Protein 7X36 (pdb70)

Nearest PDB structures (foldseek):
  7x36-assembly1_B  TM=1.003E+00  e=1.503E-65  Penicillium janthinellum
  7x2x-assembly1_A  TM=9.854E-01  e=1.103E-49  Leptobacillium sp.
  2p4o-assembly1_A  TM=8.512E-01  e=5.117E-15  Nostoc punctiforme PCC 73102
  7plb-assembly1_A  TM=7.075E-01  e=2.689E-06  Caulobacter vibrioides CB15
  8f5o-assembly1_B  TM=5.664E-01  e=2.317E-06  Leishmania tarentolae

Radius of gyration: 43.37 Å; Cα contacts (8 Å, |Δi|>4): 4128; chains: 4; bounding box: 113×107×90 Å

Foldseek 3Di:
DDADFQFDKDFQDWFFWLWFWFEWDAALVFWIWTFTFPPFTFIKIFPPSLDRHTDIDTLDTPVVQERGWAEWEDFPHQKIKIKHFYWLHSDPPTAGDQQRMFIKMWHPVDVSTDIDTQARDNPAGGWAYWEADPVHRLKIKTKGKAAPDGDNDDDRRHIDWIFIKIARSVHRDIDTQDTDAPQQAAPCCVHHDGAWHYWYDDHQKIWTATQHQQWIWIFGADPSGHGDPPGHIDTQAHDRVWRWHEWEDDLVHDQWIWTHTAQFIWIAGSVHGQIDTNAAPPGPNHWPRAAWNYWYWTNDPSTSQKIKIKGFFDTHDPDPVDTIGMITIMIGRSPPHDSD/DADFLFDKDFADWFAWLWFWFEWDAALVFWIWIFTFPPFGFIKIFPPSLDDHTDIDTLDTPVVQARGWHEKDDFPHQKIKIKHFYWLHSDPPTGGDAQRIFIKMFHVVDVSTDIDTQARDRVAAGWAYWEADPVHRQKIKTKGKAAPDGDNDDDRRHIDWIFIKIARSVHRDIDTQDTDDPQQAAPCCVHHDGAWHYWYDDHQKIWTATQHQQWIWIFGADPSGHGDPPGDIDTQAGDRVWRWHEWEDDLPPDQWIWTDTQQWIWTAGRVHGDIDTRAACPGPNNKPRHAWNYWYWTNDPSTSQKIKIKGFFPTHDPDPPPTIGMITIMIGRSPPHDD/DQDFLFDKDFQDWFFFLWFWFEWDAALVFWIWIFTFPPATFTKIFPPSLDHHTDIDTLDTPVVQARGWAEWEAFPHQKIKIKHFYWLHSPPPTAGDAQRIFIKMWHVVDVSIDIDTQARDRVAGAWAYWEADPVHRQKIKTWGKAAPDGDNDDDPRHIDWIFIKIARSVRRDIDTQDTDDPQQAAPCCVHHDGAWHYWYDDHQKIWTATQHQQWIWIFGADPVGHGDPPGDIDTQAGDRNWRWHEWEDDLPPDQWIWTDTQQFIWIAGRVHGDIDTNAAPPGPNHWPRAAWNYWYWGNDPSTSQKIKIKGFFPTNAPDPVRTIGIIGIMIGRSPPHDPD/DADFQFDKDFADWFAWLWFWFEWDAALVFWIWIFTFPPATFIKIFPPSLDPHTDIDTQDTDRVQARGWHEWEAFPHQKIKIKHFYWLHSDPPTGGDQQRIFIKMWHVVDVSIDIDTQARDNPAGAWAYWEADPVHRLKIKTKGKAAPDGDNDDDPRHIDWIFIKIARSVRRDIDTQGTDDPQQAAPCCVHHDGAWHYWYDDNQKIWTATQHQQWIWIFGADPVGHTDPPGDIDTQAGDRVWRWHEWEDDLPPDQWIWTDTQQWIWIAGRVHGQIDTRAACPGPNHWPRAAWNYWYWGNDPSTSQKIKIKGFFPTNDPDPVDTIGMITIMIGRSPPHDSD

Solvent-accessible surface area: 52685 Å² total; per-residue (Å²): 107,119,12,59,66,43,1,83,50,77,70,8,57,68,11,98,115,32,10,48,0,11,5,0,8,9,20,55,77,0,16,0,0,1,0,3,4,2,85,63,1,8,0,62,11,0,70,117,0,65,53,120,116,9,128,32,72,90,21,70,54,0,58,112,31,0,28,6,0,12,0,1,5,27,5,53,96,21,65,0,0,0,0,0,0,6,13,4,22,59,84,26,107,18,4,0,0,30,58,3,0,0,0,0,15,0,14,13,82,122,133,116,28,42,31,96,44,14,8,71,0,40,99,1,14,10,0,13,2,3,8,9,0,55,81,56,90,17,3,0,0,0,0,0,0,32,0,66,94,0,36,106,140,31,120,58,87,59,48,6,59,0,16,0,16,45,0,22,8,137,87,18,99,59,80,67,16,6,56,121,38,81,42,0,54,6,112,53,78,37,25,86,11,12,0,0,5,0,1,26,22,79,42,73,46,0,6,0,0,0,27,3,49,0,0,0,14,38,8,77,4,68,153,70,0,49,17,50,95,118,19,102,14,94,86,11,7,88,34,131,69,13,24,0,17,3,0,4,38,1,17,82,144,79,68,8,0,0,0,0,5,50,14,1,0,27,0,0,3,35,166,101,13,66,33,35,25,0,0,0,62,63,19,105,45,69,116,15,0,6,12,7,4,0,0,39,22,7,115,23,195,102,5,54,64,23,0,0,0,0,0,16,10,131,56,34,30,162,39,83,140,92,21,140,24,0,0,0,0,31,5,0,53,6,64,32,5,135,47,222,154,12,84,58,49,3,86,48,79,72,5,54,70,14,94,114,34,10,49,1,12,4,0,7,8,19,56,80,0,15,0,0,1,0,3,4,3,83,67,1,7,0,60,16,0,70,115,0,64,47,125,113,5,131,32,81,91,21,70,53,0,92,122,27,0,52,6,0,11,0,1,5,25,4,53,95,21,62,0,0,0,0,0,0,72,22,83,32,92,81,26,98,17,4,0,40,60,141,32,1,0,0,0,13,0,14,12,85,125,132,114,26,44,30,98,46,14,9,129,0,37,101,2,13,10,0,12,2,4,8,8,0,50,87,57,94,16,3,0,0,0,0,0,0,32,0,61,101,1,123,144,124,32,131,56,86,54,49,8,59,0,16,0,17,44,0,24,7,134,89,14,96,60,82,64,18,4,58,122,38,79,44,0,53,6,115,54,77,36,25,74,11,12,0,0,6,0,1,25,21,79,43,56,48,1,7,0,0,0,28,4,54,0,0,0,15,38,10,76,2,66,131,72,0,50,14,52,98,115,17,103,15,88,88,8,8,87,35,136,68,13,22,0,16,3,0,4,39,0,11,73,151,93,68,13,0,0,0,0,5,56,15,2,0,27,0,0,3,34,172,103,10,71,33,43,27,0,0,0,63,64,19,103,43,64,115,15,0,6,11,6,4,0,0,41,22,7,117,22,189,100,4,53,66,20,0,0,0,0,0,16,16,128,50,37,32,150,48,93,117,72,28,131,23,0,0,0,0,32,4,0,53,5,67,34,12,149,108,159,12,69,71,49,1,85,50,79,69,5,59,69,11,95,78,32,12,47,0,10,5,0,7,8,24,59,76,0,15,0,0,0,0,2,4,4,85,63,1,8,0,59,11,0,71,109,0,60,53,119,122,10,110,30,76,80,20,63,57,0,49,112,31,0,26,6,0,11,0,2,6,27,4,52,98,20,60,0,0,0,0,0,0,6,12,5,24,62,83,34,144,18,4,0,0,30,56,2,1,0,0,0,14,0,7,18,75,103,150,105,26,48,27,99,44,14,7,70,0,32,103,2,12,10,0,12,1,3,9,9,0,51,75,56,91,17,3,0,0,0,0,0,0,31,0,67,99,0,36,122,149,31,108,57,85,52,50,6,60,0,15,0,16,48,0,22,8,138,98,18,95,50,78,69,19,4,56,124,40,80,46,0,53,5,116,54,75,44,26,101,11,14,0,0,6,0,1,24,20,77,45,72,47,0,7,0,0,0,28,4,55,0,0,0,14,38,7,81,4,66,150,74,0,56,15,55,95,116,16,105,14,91,91,10,7,90,34,141,69,13,39,0,18,3,0,3,40,3,12,82,152,83,65,13,0,0,0,0,5,84,15,0,0,27,0,0,5,34,173,99,11,68,33,38,29,0,0,0,66,62,18,106,45,67,125,12,0,7,13,6,3,0,0,43,22,5,120,24,191,95,3,53,65,19,0,0,0,0,0,17,25,126,44,30,33,132,52,143,171,66,49,106,24,0,0,0,0,35,4,0,55,4,76,37,10,126,60,210,166,12,85,63,46,2,85,46,84,78,11,62,72,11,98,89,27,11,46,1,10,4,1,8,10,23,56,76,0,16,0,0,0,0,3,4,4,91,53,0,7,0,61,16,0,57,120,0,64,47,130,120,10,104,27,79,85,23,66,57,0,78,124,27,0,47,7,0,12,0,2,5,33,3,50,77,24,57,0,0,0,0,0,0,73,21,86,43,100,78,29,112,18,3,0,40,58,145,33,1,0,0,0,13,0,8,24,74,103,164,104,32,50,29,104,44,14,8,128,0,36,101,2,15,10,0,12,2,3,9,19,0,62,73,53,89,19,2,0,0,0,0,0,0,29,0,69,103,1,118,172,139,30,123,60,81,53,49,4,60,0,16,0,17,42,0,23,7,133,97,19,94,50,76,71,16,6,57,121,36,79,45,0,52,6,113,53,79,39,26,84,10,14,0,0,5,0,1,26,21,80,43,62,48,0,6,0,0,0,28,4,48,0,0,0,12,40,8,71,3,69,134,77,0,53,15,53,92,119,16,102,16,90,88,9,8,86,33,135,69,11,26,0,18,2,0,4,42,2,12,83,133,88,73,18,0,1,0,0,5,53,12,1,0,26,0,0,4,32,167,103,11,55,34,35,29,0,0,0,66,62,19,102,43,71,119,20,0,6,12,6,5,0,0,37,20,6,110,7,181,112,3,58,65,22,0,1,0,0,0,14,12,131,55,34,28,160,46,86,142,110,34,112,17,0,0,1,0,28,5,0,53,6,67,42,18,138,36,193

Sequence (1356 aa):
ATGSVPLPERLLHHWPNGTWVENIAVRPNGNLLLTTSTPNGTVWHVKKPWTDTPEVELAYNFDEWVDRLIGIGETTPDKYIVVGSRFYSPDAYSSHVDRTFAAMELDFTKEPPSTRMVAWMPEAELLQGVAALPWDRSIVLISDQYVLRPRYKQVDWTPSPGQIWRLDTKTGDYELVMTDYAEMNTTYAHGPDVGINGIRILGNELYWVNQDNGGVYRVEIQKNGHPVPPAVPEVVSVVESQLWDDFAFGPGDEDLLWVTGLNAVYAVSKKNGTAVVVDGVGTSNNMSFPGPTSCQFGRTKHDSNVLYVTGNLYSVPDSLLDVKIGGWVRAIDTTGFHLHTGSVPLPERLLHHWPNGTWVENIAVRPNGNLLLTTSTPNGTVWHVKKPWTDTPEVELAYNFDEWVDRLIGIGETTPDKYIVVGSRFYSPDAYSSHVDRTFAAMELDFTKEPPSTRMVAWMPEAELLQGVAALPWDRSIVLISDQYVLRPRYKQVDWTPSSPGQIWRLDTKTGDYELVMTDYAEMNTTYAHGPDVGINGIRILGNELYWVNQDNGGVYRVEIQKNGHPVPPAVPEVVSVVESQLWDDFAFGPGDEDLLWVTGLNAVYAVSKKNGTAVVVDGVGTSNNMSFPGPTSCQFGRTKHDSNVLYVTGNLYSVPDSLLDVKIGGWVRAIDTTGFHLTGSVPLPERLLHHWPNGTWVENIAVRPNGNLLLTTSTPNGTVWHVKKPWTDTPEVELAYNFDEWVDRLIGIGETTPDKYIVVGSRFYSPDAYSSHVDRTFAAMELDFTKEPPSTRMVAWMPEAELLQGVAALPWDRSIVLISDQYVLRPRYKQVDWTPSPGQIWRLDTKTGDYELVMTDYAEMNTTYAHGPDVGINGIRILGNELYWVNQDNGGVYRVEIQKNGHPVPPAVPEVVSVVESQLWDDFAFGPGDEDLLWVTGLNAVYAVSKKNGTAVVVDGVGTSNNMSFPGPTSCQFGRTKHDSNVLYVTGNLYSVPDSLLDVKIGGWVRAIDTTGFHLHTGSVPLPERLLHHWPNGTWVENIAVRPNGNLLLTTSTPNGTVWHVKKPWTDTPEVELAYNFDEWVDRLIGIGETTPDKYIVVGSRFYSPDAYSSHVDRTFAAMELDFTKEPPSTRMVAWMPEAELLQGVAALPWDRSIVLISDQYVLRPRYKQVDWTPSSPGQIWRLDTKTGDYELVMTDYAEMNTTYAHGPDVGINGIRILGNELYWVNQDNGGVYRVEIQKNGHPVPPAVPEVVSVVESQLWDDFAFGPGDEDLLWVTGLNAVYAVSKKNGTAVVVDGVGTSNNMSFPGPTSCQFGRTKHDSNVLYVTGNLYSVPDSLLDVKIGGWVRAIDTTGFHLH

InterPro domains:
  IPR011042 Six-bladed beta-propeller, TolB-like [G3DSA:2.120.10.30] (32-359)
  IPR052998 Hetero-Diels-Alderase-like [PTHR42060] (1-339)

Organism: Penicillium janthinellum (NCBI:txid5079)

CATH classification: 2.120.10.30

B-factor: mean 31.09, std 10.09, range [12.48, 92.01]

Structure (mmCIF, N/CA/C/O backbone):
data_7X36
#
_entry.id   7X36
#
_cell.length_a   88.944
_cell.length_b   76.526
_cell.length_c   147.781
_cell.angle_alpha   90.000
_cell.angle_beta   104.029
_cell.angle_gamma   90.000
#
_symmetry.space_group_name_H-M   'P 1 21 1'
#
loop_
_entity.id
_entity.type
_entity.pdbx_description
1 polymer EupfF
2 branched 2-acetamido-2-deoxy-beta-D-glucopyranose-(1-4)-2-acetamido-2-deoxy-beta-D-glucopyranose
3 branched beta-D-mannopyranose-(1-4)-2-acetamido-2-deoxy-beta-D-glucopyranose-(1-4)-2-acetamido-2-deoxy-beta-D-glucopyranose
4 branched alpha-D-mannopyranose-(1-6)-beta-D-mannopyranose-(1-4)-2-acetamido-2-deoxy-beta-D-glucopyranose-(1-4)-2-acetamido-2-deoxy-beta-D-glucopyranose
5 non-polymer 2-acetamido-2-deoxy-beta-D-glucopyranose
6 non-polymer 'CALCIUM ION'
7 non-polymer 'BENZOIC ACID'
8 non-polymer 1,2-ETHANEDIOL
9 non-polymer DI(HYDROXYETHYL)ETHER
10 non-polymer GLYCEROL
11 non-polymer alpha-D-mannopyranose
12 water water
#
loop_
_atom_site.group_PDB
_atom_site.id
_atom_site.type_symbol
_atom_site.label_atom_id
_atom_site.label_alt_id
_atom_site.label_comp_id
_atom_site.label_asym_id
_atom_site.label_entity_id
_atom_site.label_seq_id
_atom_site.pdbx_PDB_ins_code
_atom_site.Cartn_x
_atom_site.Cartn_y
_atom_site.Cartn_z
_atom_site.occupancy
_atom_site.B_iso_or_equiv
_atom_site.auth_seq_id
_atom_site.auth_comp_id
_atom_site.auth_asym_id
_atom_site.auth_atom_id
_atom_site.pdbx_PDB_model_num
ATOM 1 C CA . ALA A 1 29 ? -13.78797 -33.36101 -50.22110 1.000 46.32145 29 ALA A CA 1
ATOM 2 C C . ALA A 1 29 ? -12.63687 -33.04140 -51.17566 1.000 46.61339 29 ALA A C 1
ATOM 3 O O . ALA A 1 29 ? -11.64379 -32.43765 -50.77259 1.000 42.99789 29 ALA A O 1
ATOM 5 N N . THR A 1 30 ? -12.76746 -33.46743 -52.43262 1.000 46.63421 30 THR A N 1
ATOM 6 C CA . THR A 1 30 ? -11.73817 -33.19167 -53.42506 1.000 42.99709 30 THR A CA 1
ATOM 7 C C . THR A 1 30 ? -11.64929 -31.69058 -53.64618 1.000 45.22554 30 THR A C 1
ATOM 8 O O . THR A 1 30 ? -12.65777 -31.03564 -53.92095 1.000 43.76489 30 THR A O 1
ATOM 12 N N . GLY A 1 31 ? -10.44325 -31.13750 -53.50023 1.000 34.54292 31 GLY A N 1
ATOM 13 C CA . GLY A 1 31 ? -10.23425 -29.72071 -53.67380 1.000 28.29077 31 GLY A CA 1
ATOM 14 C C . GLY A 1 31 ? -10.24708 -28.92414 -52.39221 1.000 31.21158 31 GLY A C 1
ATOM 15 O O . GLY A 1 31 ? -9.99038 -27.71509 -52.43188 1.000 32.40474 31 GLY A O 1
ATOM 16 N N . SER A 1 32 ? -10.51267 -29.56230 -51.25739 1.000 35.59705 32 SER A N 1
ATOM 17 C CA . SER A 1 32 ? -10.57402 -28.82636 -50.00612 1.000 33.96806 32 SER A CA 1
ATOM 18 C C . SER A 1 32 ? -9.18534 -28.39356 -49.56481 1.000 34.78687 32 SER A C 1
ATOM 19 O O . SER A 1 32 ? -8.17096 -29.02695 -49.88345 1.000 35.22638 32 SER A O 1
ATOM 22 N N . VAL A 1 33 ? -9.15594 -27.30433 -48.80826 1.000 33.28040 33 VAL A N 1
ATOM 23 C CA . VAL A 1 33 ? -7.93193 -26.73557 -48.24475 1.000 31.63584 33 VAL A CA 1
ATOM 24 C C . VAL A 1 33 ? -7.73391 -27.36785 -46.87365 1.000 33.04373 33 VAL A C 1
ATOM 25 O O . VAL A 1 33 ? -8.70303 -27.47167 -46.10961 1.000 36.62618 33 VAL A O 1
ATOM 29 N N . PRO A 1 34 ? -6.52040 -27.80665 -46.50731 1.000 31.95819 34 PRO A N 1
ATOM 30 C CA . PRO A 1 34 ? -5.30373 -27.79457 -47.32918 1.000 28.71883 34 PRO A CA 1
ATOM 31 C C . PRO A 1 34 ? -5.28897 -28.89325 -48.37496 1.000 30.52347 34 PRO A C 1
ATOM 32 O O . PRO A 1 34 ? -5.61478 -30.05529 -48.08790 1.000 30.08219 34 PRO A O 1
ATOM 36 N N . LEU A 1 35 ? -4.92514 -28.50442 -49.59115 1.000 28.73975 35 LEU A N 1
ATOM 37 C CA . LEU A 1 35 ? -4.80857 -29.44328 -50.69099 1.000 28.59132 35 LEU A CA 1
ATOM 38 C C . LEU A 1 35 ? -3.83082 -30.57130 -50.34500 1.000 31.32409 35 LEU A C 1
ATOM 39 O O . LEU A 1 35 ? -2.93641 -30.40158 -49.50790 1.000 28.57495 35 LEU A O 1
ATOM 44 N N . PRO A 1 36 ? -4.00224 -31.74487 -50.95378 1.000 31.66897 36 PRO A N 1
ATOM 45 C CA . PRO A 1 36 ? -3.04164 -32.83719 -50.74696 1.000 28.45529 36 PRO A CA 1
ATOM 46 C C . PRO A 1 36 ? -1.62023 -32.42300 -51.12765 1.000 29.23095 36 PRO A C 1
ATOM 47 O O . PRO A 1 36 ? -1.39995 -31.77049 -52.15202 1.000 31.45192 36 PRO A O 1
ATOM 51 N N . GLU A 1 37 ? -0.65733 -32.83601 -50.30479 1.000 21.66125 37 GLU A N 1
ATOM 52 C CA . GLU A 1 37 ? 0.75116 -32.48238 -50.48498 1.000 28.24387 37 GLU A CA 1
ATOM 53 C C . GLU A 1 37 ? 1.61182 -33.68859 -50.13892 1.000 29.87265 37 GLU A C 1
ATOM 54 O O . GLU A 1 37 ? 1.28292 -34.43304 -49.21327 1.000 29.95718 37 GLU A O 1
ATOM 60 N N . ARG A 1 38 ? 2.70401 -33.89103 -50.88463 1.000 28.00703 38 ARG A N 1
ATOM 61 C CA . ARG A 1 38 ? 3.70367 -34.89427 -50.54148 1.000 29.72642 38 ARG A CA 1
ATOM 62 C C . ARG A 1 38 ? 5.09334 -34.33562 -50.81971 1.000 32.30408 38 ARG A C 1
ATOM 63 O O . ARG A 1 38 ? 5.25765 -33.39802 -51.60550 1.000 29.18258 38 ARG A O 1
ATOM 71 N N . LEU A 1 39 ? 6.09577 -34.95384 -50.18834 1.000 29.27755 39 LEU A N 1
ATOM 72 C CA . LEU A 1 39 ? 7.50375 -34.59151 -50.36105 1.000 28.81234 39 LEU A CA 1
ATOM 73 C C . LEU A 1 39 ? 8.14745 -35.48438 -51.41634 1.000 29.58751 39 LEU A C 1
ATOM 74 O O . LEU A 1 39 ? 8.12870 -36.71861 -51.29634 1.000 29.49068 39 LEU A O 1
ATOM 79 N N . LEU A 1 40 ? 8.72692 -34.85978 -52.44538 1.000 27.36791 40 LEU A N 1
ATOM 80 C CA . LEU A 1 40 ? 9.43061 -35.62430 -53.46650 1.000 27.79722 40 LEU A CA 1
ATOM 81 C C . LEU A 1 40 ? 10.84497 -35.95761 -53.01390 1.000 31.50041 40 LEU A C 1
ATOM 82 O O . LEU A 1 40 ? 11.29642 -37.09802 -53.14843 1.000 30.09309 40 LEU A O 1
ATOM 87 N N . HIS A 1 41 ? 11.55292 -34.97819 -52.47207 1.000 27.25332 41 HIS A N 1
ATOM 88 C CA . HIS A 1 41 ? 12.95086 -35.18876 -52.12121 1.000 31.46762 41 HIS A CA 1
ATOM 89 C C . HIS A 1 41 ? 13.42505 -34.03759 -51.25139 1.000 32.97803 41 HIS A C 1
ATOM 90 O O . HIS A 1 41 ? 12.94999 -32.89891 -51.37765 1.000 25.85170 41 HIS A O 1
ATOM 97 N N . HIS A 1 42 ? 14.37440 -34.34867 -50.37243 1.000 27.21860 42 HIS A N 1
ATOM 98 C CA . HIS A 1 42 ? 14.90632 -33.38230 -49.43136 1.000 27.79268 42 HIS A CA 1
ATOM 99 C C . HIS A 1 42 ? 16.41776 -33.43640 -49.51605 1.000 32.32244 42 HIS A C 1
ATOM 100 O O . HIS A 1 42 ? 16.99862 -34.52296 -49.52273 1.000 31.42184 42 HIS A O 1
ATOM 107 N N . TRP A 1 43 ? 17.04081 -32.27905 -49.60256 1.000 30.41873 43 TRP A N 1
ATOM 108 C CA . TRP A 1 43 ? 18.48370 -32.15016 -49.70375 1.000 25.90711 43 TRP A CA 1
ATOM 109 C C . TRP A 1 43 ? 19.09619 -31.90929 -48.33229 1.000 28.68835 43 TRP A C 1
ATOM 110 O O . TRP A 1 43 ? 18.39659 -31.58574 -47.36770 1.000 26.63469 43 TRP A O 1
ATOM 121 N N . PRO A 1 44 ? 20.41927 -32.04124 -48.20456 1.000 26.31409 44 PRO A N 1
ATOM 122 C CA . PRO A 1 44 ? 21.05500 -31.82068 -46.90119 1.000 30.19912 44 PRO A CA 1
ATOM 123 C C . PRO A 1 44 ? 20.96189 -30.37085 -46.44730 1.000 31.30380 44 PRO A C 1
ATOM 124 O O . PRO A 1 44 ? 20.69826 -29.45397 -47.22610 1.000 30.51645 44 PRO A O 1
ATOM 128 N N . ASN A 1 45 ? 21.15678 -30.18726 -45.14144 1.000 32.24025 45 ASN A N 1
ATOM 129 C CA . ASN A 1 45 ? 21.31081 -28.85760 -44.57268 1.000 32.90129 45 ASN A CA 1
ATOM 130 C C . ASN A 1 45 ? 22.33581 -28.06655 -45.37544 1.000 32.84451 45 ASN A C 1
ATOM 131 O O . ASN A 1 45 ? 23.36552 -28.60567 -45.80161 1.000 27.61390 45 ASN A O 1
ATOM 136 N N . GLY A 1 46 ? 22.03916 -26.77779 -45.58281 1.000 28.51141 46 GLY A N 1
ATOM 137 C CA . GLY A 1 46 ? 22.87013 -25.90257 -46.36699 1.000 28.45957 46 GLY A CA 1
ATOM 138 C C . GLY A 1 46 ? 22.55369 -25.86201 -47.84592 1.000 30.15904 46 GLY A C 1
ATOM 139 O O . GLY A 1 46 ? 23.13002 -25.02436 -48.56652 1.000 25.89771 46 GLY A O 1
ATOM 140 N N . THR A 1 47 ? 21.65792 -26.72650 -48.32465 1.000 28.30380 47 THR A N 1
ATOM 141 C CA . THR A 1 47 ? 21.25512 -26.73699 -49.72528 1.000 26.12822 47 THR A CA 1
ATOM 142 C C . THR A 1 47 ? 20.01351 -25.86313 -49.90570 1.000 29.99600 47 THR A C 1
ATOM 143 O O . THR A 1 47 ? 18.94783 -26.15292 -49.34906 1.000 29.10408 47 THR A O 1
ATOM 147 N N . TRP A 1 48 ? 20.15247 -24.80869 -50.69994 1.000 26.84685 48 TRP A N 1
ATOM 148 C CA . TRP A 1 48 ? 19.10319 -23.82156 -50.93216 1.000 25.47937 48 TRP A CA 1
ATOM 149 C C . TRP A 1 48 ? 18.54975 -24.05971 -52.33192 1.000 24.32725 48 TRP A C 1
ATOM 150 O O . TRP A 1 48 ? 19.23257 -23.78896 -53.32010 1.000 22.28438 48 TRP A O 1
ATOM 161 N N . VAL A 1 49 ? 17.32837 -24.59575 -52.42241 1.000 18.32359 49 VAL A N 1
ATOM 162 C CA . VAL A 1 49 ? 16.68925 -24.82230 -53.71499 1.000 23.77065 49 VAL A CA 1
ATOM 163 C C . VAL A 1 49 ? 15.85726 -23.59200 -54.04344 1.000 26.38664 49 VAL A C 1
ATOM 164 O O . VAL A 1 49 ? 14.92554 -23.25400 -53.31034 1.000 22.34509 49 VAL A O 1
ATOM 168 N N . GLU A 1 50 ? 16.19387 -22.92886 -55.14833 1.000 25.29912 50 GLU A N 1
ATOM 169 C CA . GLU A 1 50 ? 15.70849 -21.57714 -55.41728 1.000 27.39952 50 GLU A CA 1
ATOM 170 C C . GLU A 1 50 ? 14.65955 -21.47625 -56.52372 1.000 21.91029 50 GLU A C 1
ATOM 171 O O . GLU A 1 50 ? 13.77821 -20.62226 -56.43806 1.000 24.30202 50 GLU A O 1
ATOM 177 N N . ASN A 1 51 ? 14.72609 -22.30327 -57.56556 1.000 20.20952 51 ASN A N 1
ATOM 178 C CA . ASN A 1 51 ? 13.73400 -22.22567 -58.62300 1.000 23.76100 51 ASN A CA 1
ATOM 179 C C . ASN A 1 51 ? 13.62489 -23.56898 -59.33108 1.000 24.81352 51 ASN A C 1
ATOM 180 O O . ASN A 1 51 ? 14.35582 -24.51857 -59.02634 1.000 19.57296 51 ASN A O 1
ATOM 185 N N . ILE A 1 52 ? 12.71167 -23.61979 -60.30057 1.000 19.66235 52 ILE A N 1
ATOM 186 C CA . ILE A 1 52 ? 12.29490 -24.86791 -60.94422 1.000 21.59775 52 ILE A CA 1
ATOM 187 C C . ILE A 1 52 ? 11.85308 -24.57988 -62.38052 1.000 19.36886 52 ILE A C 1
ATOM 188 O O . ILE A 1 52 ? 11.15005 -23.60086 -62.64815 1.000 20.43349 52 ILE A O 1
ATOM 193 N N . ALA A 1 53 ? 12.26993 -25.44561 -63.30545 1.000 17.65122 53 ALA A N 1
ATOM 194 C CA . ALA A 1 53 ? 11.65631 -25.56311 -64.61332 1.000 23.29375 53 ALA A CA 1
ATOM 195 C C . ALA A 1 53 ? 11.26497 -27.02536 -64.81461 1.000 23.34222 53 ALA A C 1
ATOM 196 O O . ALA A 1 53 ? 11.92141 -27.92507 -64.28572 1.000 23.75954 53 ALA A O 1
ATOM 198 N N . VAL A 1 54 ? 10.17216 -27.25543 -65.53347 1.000 20.75257 54 VAL A N 1
ATOM 199 C CA . VAL A 1 54 ? 9.71233 -28.60223 -65.87967 1.000 15.66200 54 VAL A CA 1
ATOM 200 C C . VAL A 1 54 ? 10.05256 -28.83597 -67.33895 1.000 20.49617 54 VAL A C 1
ATOM 201 O O . VAL A 1 54 ? 9.72071 -28.00743 -68.19647 1.000 21.56051 54 VAL A O 1
ATOM 205 N N . ARG A 1 55 ? 10.72926 -29.96094 -67.61957 1.000 17.73240 55 ARG A N 1
ATOM 206 C CA . ARG A 1 55 ? 11.12345 -30.31600 -68.97489 1.000 17.76220 55 ARG A CA 1
ATOM 207 C C . ARG A 1 55 ? 9.90855 -30.72138 -69.79621 1.000 19.81752 55 ARG A C 1
ATOM 208 O O . ARG A 1 55 ? 8.87510 -31.08109 -69.23646 1.000 24.40398 55 ARG A O 1
ATOM 216 N N . PRO A 1 56 ? 10.00127 -30.66951 -71.13284 1.000 20.53448 56 PRO A N 1
ATOM 217 C CA . PRO A 1 56 ? 8.90633 -31.21469 -71.94731 1.000 24.55032 56 PRO A CA 1
ATOM 218 C C . PRO A 1 56 ? 8.59042 -32.67954 -71.63061 1.000 23.68425 56 PRO A C 1
ATOM 219 O O . PRO A 1 56 ? 7.42449 -33.08100 -71.70452 1.000 20.99917 56 PRO A O 1
ATOM 223 N N . ASN A 1 57 ? 9.57219 -33.47934 -71.24195 1.000 20.19584 57 ASN A N 1
ATOM 224 C CA . ASN A 1 57 ? 9.28729 -34.87634 -70.90011 1.000 22.99515 57 ASN A CA 1
ATOM 225 C C . ASN A 1 57 ? 8.72775 -35.02350 -69.48938 1.000 22.94862 57 ASN A C 1
ATOM 226 O O . ASN A 1 57 ? 8.47131 -36.14893 -69.05412 1.000 25.12993 57 ASN A O 1
ATOM 231 N N . GLY A 1 58 ? 8.59761 -33.92035 -68.74141 1.000 22.79528 58 GLY A N 1
ATOM 232 C CA . GLY A 1 58 ? 7.99982 -33.92883 -67.42449 1.000 20.25058 58 GLY A CA 1
ATOM 233 C C . GLY A 1 58 ? 8.94308 -33.94797 -66.24467 1.000 21.30693 58 GLY A C 1
ATOM 234 O O . GLY A 1 58 ? 8.48646 -33.70614 -65.11696 1.000 22.64515 58 GLY A O 1
ATOM 235 N N . ASN A 1 59 ? 10.23255 -34.23907 -66.44975 1.000 19.37338 59 ASN A N 1
ATOM 236 C CA . ASN A 1 59 ? 11.18180 -34.19941 -65.35426 1.000 22.78940 59 ASN A CA 1
ATOM 237 C C . ASN A 1 59 ? 11.42035 -32.75993 -64.89521 1.000 20.70488 59 ASN A C 1
ATOM 238 O O . ASN A 1 59 ? 11.23201 -31.80762 -65.64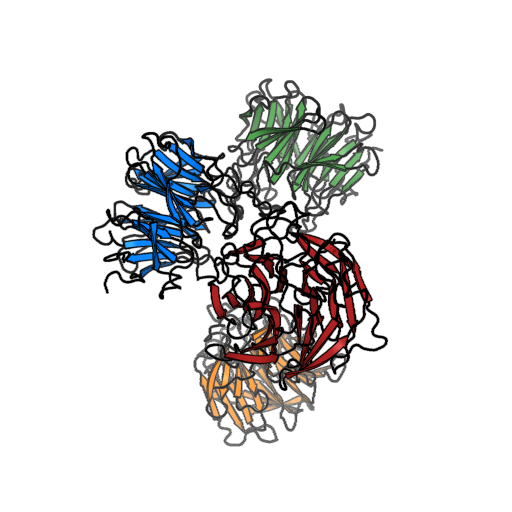761 1.000 22.98407 59 ASN A O 1
ATOM 243 N N . LEU A 1 60 ? 11.83767 -32.61684 -63.63954 1.000 18.88097 60 LEU A N 1
ATOM 244 C CA . LEU A 1 60 ? 12.11140 -31.30938 -63.06462 1.000 20.31281 60 LEU A CA 1
ATOM 245 C C . LEU A 1 60 ? 13.59522 -30.96248 -63.19443 1.000 22.33506 60 LEU A C 1
ATOM 246 O O . LEU A 1 60 ? 14.46787 -31.83886 -63.13635 1.000 19.93869 60 LEU A O 1
ATOM 251 N N . LEU A 1 61 ? 13.86836 -29.66713 -63.37086 1.000 20.08160 61 LEU A N 1
ATOM 252 C CA . LEU A 1 61 ? 15.21731 -29.10491 -63.26543 1.000 19.21973 61 LEU A CA 1
ATOM 253 C C . LEU A 1 61 ? 15.17651 -28.00813 -62.21202 1.000 21.44789 61 LEU A C 1
ATOM 254 O O . LEU A 1 61 ? 14.41232 -27.04653 -62.34694 1.000 23.42915 61 LEU A O 1
ATOM 259 N N . LEU A 1 62 ? 15.95684 -28.17339 -61.15351 1.000 19.13621 62 LEU A N 1
ATOM 260 C CA . LEU A 1 62 ? 15.95381 -27.27752 -60.00333 1.000 17.51854 62 LEU A CA 1
ATOM 261 C C . LEU A 1 62 ? 17.27505 -26.53126 -59.93073 1.000 20.97907 62 LEU A C 1
ATOM 262 O O . LEU A 1 62 ? 18.34056 -27.14882 -60.04235 1.000 20.25778 62 LEU A O 1
ATOM 267 N N . THR A 1 63 ? 17.22309 -25.21424 -59.70816 1.000 19.27116 63 THR A N 1
ATOM 268 C CA . THR A 1 63 ? 18.46694 -24.50747 -59.41850 1.000 20.76460 63 THR A CA 1
ATOM 269 C C . THR A 1 63 ? 18.73969 -24.50034 -57.91691 1.000 21.55852 63 THR A C 1
ATOM 270 O O . THR A 1 63 ? 17.82852 -24.47033 -57.09814 1.000 20.05406 63 THR A O 1
ATOM 274 N N . THR A 1 64 ? 20.01305 -24.53541 -57.55538 1.000 17.61403 64 THR A N 1
ATOM 275 C CA . THR A 1 64 ? 20.39704 -24.31870 -56.17185 1.000 26.89556 64 THR A CA 1
ATOM 276 C C . THR A 1 64 ? 21.27903 -23.08175 -56.07010 1.000 23.42630 64 THR A C 1
ATOM 277 O O . THR A 1 64 ? 22.04790 -22.76958 -56.98127 1.000 20.36026 64 THR A O 1
ATOM 281 N N . SER A 1 65 ? 21.14324 -22.37600 -54.95064 1.000 23.09074 65 SER A N 1
ATOM 282 C CA . SER A 1 65 ? 21.94474 -21.19472 -54.67931 1.000 25.64412 65 SER A CA 1
ATOM 283 C C . SER A 1 65 ? 23.13183 -21.51550 -53.79557 1.000 26.50263 65 SER A C 1
ATOM 284 O O . SER A 1 65 ? 24.21787 -20.95831 -53.98877 1.000 24.80453 65 SER A O 1
ATOM 287 N N . THR A 1 66 ? 22.94405 -22.40759 -52.83288 1.000 22.87309 66 THR A N 1
ATOM 288 C CA . THR A 1 66 ? 24.01412 -22.90732 -51.98905 1.000 28.21163 66 THR A CA 1
ATOM 289 C C . THR A 1 66 ? 23.83625 -24.41413 -51.85733 1.000 25.28241 66 THR A C 1
ATOM 290 O O . THR A 1 66 ? 22.72798 -24.93059 -52.04625 1.000 27.23233 66 THR A O 1
ATOM 294 N N . PRO A 1 67 ? 24.91787 -25.15633 -51.56169 1.000 25.85384 67 PRO A N 1
ATOM 295 C CA . PRO A 1 67 ? 26.31058 -24.72765 -51.32484 1.000 28.77090 67 PRO A CA 1
ATOM 296 C C . PRO A 1 67 ? 27.00796 -24.25684 -52.58846 1.000 24.44279 67 PRO A C 1
ATOM 297 O O . PRO A 1 67 ? 27.99372 -23.53346 -52.53127 1.000 29.61890 67 PRO A O 1
ATOM 301 N N . ASN A 1 68 ? 26.45017 -24.65974 -53.72154 1.000 28.07120 68 ASN A N 1
ATOM 302 C CA . ASN A 1 68 ? 27.00099 -24.42385 -55.04135 1.000 24.74279 68 ASN A CA 1
ATOM 303 C C . ASN A 1 68 ? 25.89585 -23.92829 -55.95979 1.000 23.58205 68 ASN A C 1
ATOM 304 O O . ASN A 1 68 ? 24.71173 -24.07622 -55.66253 1.000 24.67118 68 ASN A O 1
ATOM 309 N N . GLY A 1 69 ? 26.28937 -23.36585 -57.09990 1.000 24.32114 69 GLY A N 1
ATOM 310 C CA . GLY A 1 69 ? 25.31931 -23.01547 -58.12303 1.000 22.18068 69 GLY A CA 1
ATOM 311 C C . GLY A 1 69 ? 25.14038 -24.15180 -59.11003 1.000 25.62405 69 GLY A C 1
ATOM 312 O O . GLY A 1 69 ? 25.94144 -24.30274 -60.02955 1.000 25.80819 69 GLY A O 1
ATOM 313 N N . THR A 1 70 ? 24.09730 -24.96127 -58.93524 1.000 22.37919 70 THR A N 1
ATOM 314 C CA . THR A 1 70 ? 23.94967 -26.21048 -59.67613 1.000 27.07513 70 THR A CA 1
ATOM 315 C C . THR A 1 70 ? 22.53029 -26.31793 -60.21480 1.000 25.09118 70 THR A C 1
ATOM 316 O O . THR A 1 70 ? 21.64307 -25.59055 -59.78698 1.000 22.26757 70 THR A O 1
ATOM 320 N N . VAL A 1 71 ? 22.32768 -27.23772 -61.16059 1.000 24.66017 71 VAL A N 1
ATOM 321 C CA . VAL A 1 71 ? 20.99676 -27.68447 -61.56596 1.000 19.69613 71 VAL A CA 1
ATOM 322 C C . VAL A 1 71 ? 20.89469 -29.16874 -61.23061 1.000 23.37498 71 VAL A C 1
ATOM 323 O O . VAL A 1 71 ? 21.79250 -29.94427 -61.58113 1.000 22.56954 71 VAL A O 1
ATOM 327 N N . TRP A 1 72 ? 19.82348 -29.55416 -60.53727 1.000 21.74085 72 TRP A N 1
ATOM 328 C CA . TRP A 1 72 ? 19.51030 -30.94139 -60.21063 1.000 22.64649 72 TRP A CA 1
ATOM 329 C C . TRP A 1 72 ? 18.33442 -31.40928 -61.05817 1.000 29.42178 72 TRP A C 1
ATOM 330 O O . TRP A 1 72 ? 17.44391 -30.62873 -61.39054 1.000 18.84596 72 TRP A O 1
ATOM 341 N N . HIS A 1 73 ? 18.32256 -32.70377 -61.37181 1.000 21.63160 73 HIS A N 1
ATOM 342 C CA . HIS A 1 73 ? 17.40409 -33.28997 -62.33304 1.000 22.58510 73 HIS A CA 1
ATOM 343 C C . HIS A 1 73 ? 16.56086 -34.31563 -61.59049 1.000 25.00077 73 HIS A C 1
ATOM 344 O O . HIS A 1 73 ? 17.10677 -35.27868 -61.04570 1.000 28.97626 73 HIS A O 1
ATOM 351 N N . VAL A 1 74 ? 15.24399 -34.08640 -61.51962 1.000 20.99177 74 VAL A N 1
ATOM 352 C CA . VAL A 1 74 ? 14.32876 -34.98897 -60.82300 1.000 23.74546 74 VAL A CA 1
ATOM 353 C C . VAL A 1 74 ? 13.62145 -35.80271 -61.89185 1.000 25.84393 74 VAL A C 1
ATOM 354 O O . VAL A 1 74 ? 12.92841 -35.23260 -62.73757 1.000 22.67156 74 VAL A O 1
ATOM 358 N N . LYS A 1 75 ? 13.80356 -37.12745 -61.87373 1.000 21.38935 75 LYS A N 1
ATOM 359 C CA . LYS A 1 75 ? 13.27939 -37.99976 -62.92455 1.000 22.26043 75 LYS A CA 1
ATOM 360 C C . LYS A 1 75 ? 11.92080 -38.58206 -62.53588 1.000 21.18669 75 LYS A C 1
ATOM 361 O O . LYS A 1 75 ? 11.75234 -39.12559 -61.43562 1.000 25.96100 75 LYS A O 1
ATOM 367 N N . LYS A 1 76 ? 10.96572 -38.48995 -63.44579 1.000 21.17808 76 LYS A N 1
ATOM 368 C CA . LYS A 1 76 ? 9.62130 -39.01667 -63.21606 1.000 21.29478 76 LYS A CA 1
ATOM 369 C C . LYS A 1 76 ? 9.05695 -38.49469 -61.89206 1.000 22.26070 76 LYS A C 1
ATOM 370 O O . LYS A 1 76 ? 8.83233 -39.26869 -60.95351 1.000 20.34162 76 LYS A O 1
ATOM 376 N N . PRO A 1 77 ? 8.89418 -37.17544 -61.75064 1.000 20.40307 77 PRO A N 1
ATOM 377 C CA . PRO A 1 77 ? 8.50310 -36.61164 -60.44661 1.000 18.89323 77 PRO A CA 1
ATOM 378 C C . PRO A 1 77 ? 7.10561 -37.03042 -59.98095 1.000 22.93789 77 PRO A C 1
ATOM 379 O O . PRO A 1 77 ? 6.76713 -36.80713 -58.81027 1.000 22.95635 77 PRO A O 1
ATOM 383 N N . TRP A 1 78 ? 6.30543 -37.63091 -60.84859 1.000 22.07801 78 TRP A N 1
ATOM 384 C CA . TRP A 1 78 ? 4.99421 -38.14242 -60.46048 1.000 28.11459 78 TRP A CA 1
ATOM 385 C C . TRP A 1 78 ? 5.07084 -39.45636 -59.68140 1.000 27.35086 78 TRP A C 1
ATOM 386 O O . TRP A 1 78 ? 4.04514 -39.90393 -59.17783 1.000 23.95750 78 TRP A O 1
ATOM 397 N N . THR A 1 79 ? 6.25376 -40.07198 -59.55192 1.000 25.87545 79 THR A N 1
ATOM 398 C CA . THR A 1 79 ? 6.38313 -41.30275 -58.77695 1.000 25.15857 79 THR A CA 1
ATOM 399 C C . THR A 1 79 ? 6.58748 -40.98405 -57.29811 1.000 25.76460 79 THR A C 1
ATOM 400 O O . THR A 1 79 ? 6.84768 -39.84452 -56.90759 1.000 27.89085 79 THR A O 1
ATOM 404 N N . ASP A 1 80 ? 6.51818 -42.02493 -56.46940 1.000 27.16614 80 ASP A N 1
ATOM 405 C CA . ASP A 1 80 ? 6.53862 -41.80914 -55.02227 1.000 34.89897 80 ASP A CA 1
ATOM 406 C C . ASP A 1 80 ? 7.87826 -41.26563 -54.51351 1.000 33.22062 80 ASP A C 1
ATOM 407 O O . ASP A 1 80 ? 7.90626 -40.40637 -53.62173 1.000 38.81259 80 ASP A O 1
ATOM 412 N N . THR A 1 81 ? 8.99452 -41.76926 -55.01002 1.000 31.09723 81 THR A N 1
ATOM 413 C CA . THR A 1 81 ? 10.31199 -41.32110 -54.53955 1.000 37.05277 81 THR A CA 1
ATOM 414 C C . THR A 1 81 ? 11.23408 -41.16676 -55.73487 1.000 30.69267 81 THR A C 1
ATOM 415 O O . THR A 1 81 ? 12.08206 -42.02475 -56.00284 1.000 35.20443 81 THR A O 1
ATOM 419 N N . PRO A 1 82 ? 11.10198 -40.06737 -56.47738 1.000 29.78223 82 PRO A N 1
ATOM 420 C CA . PRO A 1 82 ? 11.79742 -39.96345 -57.76062 1.000 23.32794 82 PRO A CA 1
ATOM 421 C C . PRO A 1 82 ? 13.30391 -39.97191 -57.54365 1.000 23.12731 82 PRO A C 1
ATOM 422 O O . PRO A 1 82 ? 13.80138 -39.56006 -56.49157 1.000 21.48559 82 PRO A O 1
ATOM 426 N N . GLU A 1 83 ? 14.01886 -40.50925 -58.52769 1.000 21.42005 83 GLU A N 1
ATOM 427 C CA . GLU A 1 83 ? 15.47390 -40.42573 -58.51702 1.000 21.38741 83 GLU A CA 1
ATOM 428 C C . GLU A 1 83 ? 15.88731 -38.98415 -58.80568 1.000 24.69025 83 GLU A C 1
ATOM 429 O O . GLU A 1 83 ? 15.23110 -38.28643 -59.58468 1.000 25.11970 83 GLU A O 1
ATOM 435 N N . VAL A 1 84 ? 16.94946 -38.51560 -58.15990 1.000 26.27313 84 VAL A N 1
ATOM 436 C CA . VAL A 1 84 ? 17.46335 -37.17558 -58.43026 1.000 28.22525 84 VAL A CA 1
ATOM 437 C C . VAL A 1 84 ? 18.96634 -37.26323 -58.64689 1.000 32.76683 84 VAL A C 1
ATOM 438 O O . VAL A 1 84 ? 19.64628 -38.09556 -58.03728 1.000 32.97129 84 VAL A O 1
ATOM 442 N N . GLU A 1 85 ? 19.47376 -36.42647 -59.54497 1.000 24.50955 85 GLU A N 1
ATOM 443 C CA . GLU A 1 85 ? 20.90021 -36.42534 -59.84533 1.000 30.30226 85 GLU A CA 1
ATOM 444 C C . GLU A 1 85 ? 21.36003 -35.00779 -60.15177 1.000 29.02448 85 GLU A C 1
ATOM 445 O O . GLU A 1 85 ? 20.59235 -34.17331 -60.65263 1.000 22.21731 85 GLU A O 1
ATOM 451 N N . LEU A 1 86 ? 22.62437 -34.74892 -59.84855 1.000 25.82616 86 LEU A N 1
ATOM 452 C CA . LEU A 1 86 ? 23.21920 -33.47878 -60.20683 1.000 27.15899 86 LEU A CA 1
ATOM 453 C C . LEU A 1 86 ? 23.33865 -33.41276 -61.71580 1.000 24.50262 86 LEU A C 1
ATOM 454 O O . LEU A 1 86 ? 23.87010 -34.32766 -62.34557 1.000 32.94470 86 LEU A O 1
ATOM 459 N N . ALA A 1 87 ? 22.81913 -32.34872 -62.30504 1.000 22.80624 87 ALA A N 1
ATOM 460 C CA . ALA A 1 87 ? 22.94730 -32.20349 -63.74655 1.000 24.47941 87 ALA A CA 1
ATOM 461 C C . ALA A 1 87 ? 24.20114 -31.43520 -64.13230 1.000 26.06793 87 ALA A C 1
ATOM 462 O O . ALA A 1 87 ? 24.85828 -31.79423 -65.11058 1.000 25.20356 87 ALA A O 1
ATOM 464 N N . TYR A 1 88 ? 24.52745 -30.36959 -63.40212 1.000 26.50546 88 TYR A N 1
ATOM 465 C CA . TYR A 1 88 ? 25.67887 -29.55625 -63.75692 1.000 23.17158 88 TYR A CA 1
ATOM 466 C C . TYR A 1 88 ? 25.95940 -28.54872 -62.64947 1.000 25.90544 88 TYR A C 1
ATOM 467 O O . TYR A 1 88 ? 25.04316 -27.91016 -62.12915 1.000 20.05367 88 TYR A O 1
ATOM 476 N N . ASN A 1 89 ? 27.23871 -28.39508 -62.32984 1.000 19.47630 89 ASN A N 1
ATOM 477 C CA . ASN A 1 89 ? 27.74108 -27.41210 -61.38431 1.000 25.15174 89 ASN A CA 1
ATOM 478 C C . ASN A 1 89 ? 28.32804 -26.26447 -62.19594 1.000 27.72134 89 ASN A C 1
ATOM 479 O O . ASN A 1 89 ? 29.21848 -26.49389 -63.01867 1.000 21.79806 89 ASN A O 1
ATOM 484 N N . PHE A 1 90 ? 27.84088 -25.03966 -61.96488 1.000 24.14657 90 PHE A N 1
ATOM 485 C CA . PHE A 1 90 ? 28.23352 -23.88182 -62.76848 1.000 22.14729 90 PHE A CA 1
ATOM 486 C C . PHE A 1 90 ? 29.39643 -23.08949 -62.16687 1.000 22.57294 90 PHE A C 1
ATOM 487 O O . PHE A 1 90 ? 29.63810 -21.94536 -62.58675 1.000 21.57371 90 PHE A O 1
ATOM 495 N N . ASP A 1 91 ? 30.12579 -23.67834 -61.20839 1.000 26.47374 91 ASP A N 1
ATOM 496 C CA . ASP A 1 91 ? 31.29926 -23.06016 -60.57757 1.000 25.63258 91 ASP A CA 1
ATOM 497 C C . ASP A 1 91 ? 32.23328 -22.36252 -61.55118 1.000 21.26850 91 ASP A C 1
ATOM 498 O O . ASP A 1 91 ? 32.89067 -21.37991 -61.17601 1.000 23.27845 91 ASP A O 1
ATOM 503 N N . GLU A 1 92 ? 32.33446 -22.85545 -62.78731 1.000 22.65387 92 GLU A N 1
ATOM 504 C CA . GLU A 1 92 ? 33.22921 -22.20419 -63.74080 1.000 28.03242 92 GLU A CA 1
ATOM 505 C C . GLU A 1 92 ? 32.93954 -20.71681 -63.83027 1.000 26.29701 92 GLU A C 1
ATOM 506 O O . GLU A 1 92 ? 33.85562 -19.90551 -64.01763 1.000 20.65789 92 GLU A O 1
ATOM 512 N N . TRP A 1 93 ? 31.67381 -20.34604 -63.69363 1.000 23.95477 93 TRP A N 1
ATOM 513 C CA . TRP A 1 93 ? 31.23249 -18.98196 -63.91663 1.000 21.20678 93 TRP A CA 1
ATOM 514 C C . TRP A 1 93 ? 30.63932 -18.30018 -62.69351 1.000 20.21871 93 TRP A C 1
ATOM 515 O O . TRP A 1 93 ? 30.72686 -17.06587 -62.59757 1.000 21.34986 93 TRP A O 1
ATOM 526 N N . VAL A 1 94 ? 30.03646 -19.04167 -61.76252 1.000 18.66464 94 VAL A N 1
ATOM 527 C CA . VAL A 1 94 ? 29.29214 -18.43989 -60.66281 1.000 17.51034 94 VAL A CA 1
ATOM 528 C C . VAL A 1 94 ? 29.44214 -19.28180 -59.40465 1.000 16.04563 94 VAL A C 1
ATOM 529 O O . VAL A 1 94 ? 29.74135 -20.47682 -59.45939 1.000 20.47017 94 VAL A O 1
ATOM 533 N N . ASP A 1 95 ? 29.20823 -18.64019 -58.25908 1.000 14.40340 95 ASP A N 1
ATOM 534 C CA . ASP A 1 95 ? 29.09350 -19.29132 -56.96252 1.000 14.96864 95 ASP A CA 1
ATOM 535 C C . ASP A 1 95 ? 27.67353 -19.79420 -56.69485 1.000 19.27811 95 ASP A C 1
ATOM 536 O O . ASP A 1 95 ? 27.47982 -20.74689 -55.93263 1.000 20.43349 95 ASP A O 1
ATOM 541 N N . ARG A 1 96 ? 26.69864 -19.12737 -57.26551 1.000 18.18647 96 ARG A N 1
ATOM 542 C CA . ARG A 1 96 ? 25.28346 -19.36065 -56.96552 1.000 19.52087 96 ARG A CA 1
ATOM 543 C C . ARG A 1 96 ? 24.47302 -19.29096 -58.24059 1.000 21.66166 96 ARG A C 1
ATOM 544 O O . ARG A 1 96 ? 24.81659 -18.53638 -59.15636 1.000 21.11850 96 ARG A O 1
ATOM 552 N N . LEU A 1 97 ? 23.34958 -20.04075 -58.27155 1.000 21.91184 97 LEU A N 1
ATOM 553 C CA . LEU A 1 97 ? 22.33265 -19.88266 -59.30071 1.000 18.86115 97 LEU A CA 1
ATOM 554 C C . LEU A 1 97 ? 21.04800 -19.38847 -58.65875 1.000 20.39963 97 LEU A C 1
ATOM 555 O O . LEU A 1 97 ? 20.74298 -19.68536 -57.49356 1.000 20.75428 97 LEU A O 1
ATOM 560 N N . ILE A 1 98 ? 20.28896 -18.62685 -59.42597 1.000 17.71876 98 ILE A N 1
ATOM 561 C CA . ILE A 1 98 ? 19.05766 -18.09535 -58.86087 1.000 17.41987 98 ILE A CA 1
ATOM 562 C C . ILE A 1 98 ? 17.89273 -18.63007 -59.69906 1.000 19.45960 98 ILE A C 1
ATOM 563 O O . ILE A 1 98 ? 17.46575 -19.77541 -59.51158 1.000 24.41126 98 ILE A O 1
ATOM 568 N N . GLY A 1 99 ? 17.42667 -17.86189 -60.68124 1.000 21.76271 99 GLY A N 1
ATOM 569 C CA . GLY A 1 99 ? 16.31357 -18.28413 -61.50420 1.000 26.06686 99 GLY A CA 1
ATOM 570 C C . GLY A 1 99 ? 16.69212 -19.17045 -62.68788 1.000 19.77923 99 GLY A C 1
ATOM 571 O O . GLY A 1 99 ? 17.85021 -19.32723 -63.06297 1.000 19.27752 99 GLY A O 1
ATOM 572 N N . ILE A 1 100 ? 15.65936 -19.75161 -63.28037 1.000 14.63004 100 ILE A N 1
ATOM 573 C CA . ILE A 1 100 ? 15.77807 -20.60503 -64.46281 1.000 19.48429 100 ILE A CA 1
ATOM 574 C C . ILE A 1 100 ? 14.53283 -20.44719 -65.31270 1.000 18.54841 100 ILE A C 1
ATOM 575 O O . ILE A 1 100 ? 13.41736 -20.37947 -64.79053 1.000 20.02858 100 ILE A O 1
ATOM 580 N N . GLY A 1 101 ? 14.72809 -20.38694 -66.63138 1.000 20.94003 101 GLY A N 1
ATOM 581 C CA . GLY A 1 101 ? 13.58736 -20.33609 -67.53153 1.000 19.32755 101 GLY A CA 1
ATOM 582 C C . GLY A 1 101 ? 13.86351 -21.01628 -68.85683 1.000 21.54244 101 GLY A C 1
ATOM 583 O O . GLY A 1 101 ? 14.95263 -20.85615 -69.41823 1.000 18.63226 101 GLY A O 1
ATOM 584 N N . GLU A 1 102 ? 12.91767 -21.83428 -69.32977 1.000 16.61635 102 GLU A N 1
ATOM 585 C CA . GLU A 1 102 ? 13.08300 -22.55285 -70.59121 1.000 14.80762 102 GLU A CA 1
ATOM 586 C C . GLU A 1 102 ? 12.97673 -21.60083 -71.77661 1.000 19.88732 102 GLU A C 1
ATOM 587 O O . GLU A 1 102 ? 12.11889 -20.70136 -71.80210 1.000 21.83008 102 GLU A O 1
ATOM 593 N N . THR A 1 103 ? 13.82334 -21.82098 -72.78299 1.000 20.20441 103 THR A N 1
ATOM 594 C CA . THR A 1 103 ? 13.78515 -21.01059 -73.99481 1.000 20.98049 103 THR A CA 1
ATOM 595 C C . THR A 1 103 ? 13.14886 -21.83508 -75.11244 1.000 23.28928 103 THR A C 1
ATOM 596 O O . THR A 1 103 ? 11.93412 -22.09717 -75.05864 1.000 19.64897 103 THR A O 1
ATOM 600 N N . THR A 1 104 ? 13.90892 -22.21663 -76.13629 1.000 19.57956 104 THR A N 1
ATOM 601 C CA . THR A 1 104 ? 13.39541 -23.20190 -77.08178 1.000 23.46788 104 THR A CA 1
ATOM 602 C C . THR A 1 104 ? 13.29356 -24.53772 -76.34031 1.000 22.28448 104 THR A C 1
ATOM 603 O O . THR A 1 104 ? 13.82377 -24.66773 -75.23865 1.000 21.64324 104 THR A O 1
ATOM 607 N N . PRO A 1 105 ? 12.51244 -25.51659 -76.85597 1.000 26.80934 105 PRO A N 1
ATOM 608 C CA . PRO A 1 105 ? 12.23840 -26.71579 -76.04012 1.000 23.63762 105 PRO A CA 1
ATOM 609 C C . PRO A 1 105 ? 13.49872 -27.42089 -75.52879 1.000 22.11594 105 PRO A C 1
ATOM 610 O O . PRO A 1 105 ? 14.35734 -27.81871 -76.30859 1.000 22.33761 105 PRO A O 1
ATOM 614 N N . ASP A 1 106 ? 13.58939 -27.58682 -74.20750 1.000 21.47789 106 ASP A N 1
ATOM 615 C CA . ASP A 1 106 ? 14.63146 -28.32436 -73.50492 1.000 21.26913 106 ASP A CA 1
ATOM 616 C C . ASP A 1 106 ? 15.98475 -27.61750 -73.55120 1.000 22.64806 106 ASP A C 1
ATOM 617 O O . ASP A 1 106 ? 17.01853 -28.26633 -73.39351 1.000 25.52910 106 ASP A O 1
ATOM 622 N N . LYS A 1 107 ? 15.98300 -26.29953 -73.78123 1.000 21.77177 107 LYS A N 1
ATOM 623 C CA . LYS A 1 107 ? 17.10426 -25.41306 -73.46743 1.000 23.64731 107 LYS A CA 1
ATOM 624 C C . LYS A 1 107 ? 16.62981 -24.45065 -72.38296 1.000 20.98024 107 LYS A C 1
ATOM 625 O O . LYS A 1 107 ? 15.44713 -24.05804 -72.36555 1.000 22.58929 107 LYS A O 1
ATOM 631 N N . TYR A 1 108 ? 17.52052 -24.12119 -71.45648 1.000 20.23809 108 TYR A N 1
ATOM 632 C CA . TYR A 1 108 ? 17.20285 -23.34037 -70.26214 1.000 16.90116 108 TYR A CA 1
ATOM 633 C C . TYR A 1 108 ? 18.26329 -22.27521 -70.02367 1.000 19.58630 108 TYR A C 1
ATOM 634 O O . TYR A 1 108 ? 19.46819 -22.55003 -70.09096 1.000 18.77185 108 TYR A O 1
ATOM 643 N N . ILE A 1 109 ? 17.81450 -21.06518 -69.71175 1.000 20.32569 109 ILE A N 1
ATOM 644 C CA . ILE A 1 109 ? 18.71451 -20.00965 -69.25797 1.000 22.25107 109 ILE A CA 1
ATOM 645 C C . ILE A 1 109 ? 18.68494 -20.00868 -67.73657 1.000 19.78278 109 ILE A C 1
ATOM 646 O O . ILE A 1 109 ? 17.60880 -19.98103 -67.13977 1.000 18.46408 109 ILE A O 1
ATOM 651 N N . VAL A 1 110 ? 19.85674 -20.03973 -67.09983 1.000 14.88575 110 VAL A N 1
ATOM 652 C CA . VAL A 1 110 ? 19.94537 -19.83864 -65.65331 1.000 14.25498 110 VAL A CA 1
ATOM 653 C C . VAL A 1 110 ? 20.79164 -18.58503 -65.41601 1.000 16.96972 110 VAL A C 1
ATOM 654 O O . VAL A 1 110 ? 21.55573 -18.17030 -66.28459 1.000 20.88775 110 VAL A O 1
ATOM 658 N N . VAL A 1 111 ? 20.61457 -17.95535 -64.24214 1.000 19.48862 111 VAL A N 1
ATOM 659 C CA . VAL A 1 111 ? 21.31734 -16.72753 -63.87750 1.000 18.93139 111 VAL A CA 1
ATOM 660 C C . VAL A 1 111 ? 21.96806 -16.90473 -62.51251 1.000 19.39294 111 VAL A C 1
ATOM 661 O O . VAL A 1 111 ? 21.47338 -17.62630 -61.64250 1.000 18.59654 111 VAL A O 1
ATOM 665 N N . GLY A 1 112 ? 23.10540 -16.25137 -62.33193 1.000 19.70757 112 GLY A N 1
ATOM 666 C CA . GLY A 1 112 ? 23.75914 -16.29237 -61.04206 1.000 21.39666 112 GLY A CA 1
ATOM 667 C C . GLY A 1 112 ? 24.97686 -15.38917 -61.04879 1.000 19.32464 112 GLY A C 1
ATOM 668 O O . GLY A 1 112 ? 25.24622 -14.67214 -62.02139 1.000 16.21626 112 GLY A O 1
ATOM 669 N N . SER A 1 113 ? 25.68694 -15.41212 -59.92793 1.000 18.51784 113 SER A N 1
ATOM 670 C CA . SER A 1 113 ? 26.83960 -14.52927 -59.73414 1.000 20.86278 113 SER A CA 1
ATOM 671 C C . SER A 1 113 ? 27.78321 -15.16863 -58.72917 1.000 19.32294 113 SER A C 1
ATOM 672 O O . SER A 1 113 ? 27.51782 -16.24916 -58.19439 1.000 18.87659 113 SER A O 1
ATOM 675 N N . ARG A 1 114 ? 28.88146 -14.46137 -58.44369 1.000 19.09409 114 ARG A N 1
ATOM 676 C CA . ARG A 1 114 ? 29.66470 -14.74296 -57.26554 1.000 18.13862 114 ARG A CA 1
ATOM 677 C C . ARG A 1 114 ? 28.97241 -14.14053 -56.05034 1.000 18.85297 114 ARG A C 1
ATOM 678 O O . ARG A 1 114 ? 28.25884 -13.13845 -56.14547 1.000 21.28033 114 ARG A O 1
ATOM 686 N N . PHE A 1 115 ? 29.16053 -14.78062 -54.90778 1.000 19.40346 115 PHE A N 1
ATOM 687 C CA . PHE A 1 115 ? 28.64610 -14.29754 -53.63770 1.000 22.47317 115 PHE A CA 1
ATOM 688 C C . PHE A 1 115 ? 29.76804 -14.27175 -52.61135 1.000 21.25418 115 PHE A C 1
ATOM 689 O O . PHE A 1 115 ? 30.69202 -15.08222 -52.66618 1.000 25.46383 115 PHE A O 1
ATOM 697 N N . TYR A 1 116 ? 29.65789 -13.34411 -51.65380 1.000 24.86347 116 TYR A N 1
ATOM 698 C CA . TYR A 1 116 ? 30.70220 -13.17304 -50.65122 1.000 27.69052 116 TYR A CA 1
ATOM 699 C C . TYR A 1 116 ? 30.88371 -14.43873 -49.80854 1.000 24.52647 116 TYR A C 1
ATOM 700 O O . TYR A 1 116 ? 32.00879 -14.78299 -49.42580 1.000 21.77407 116 TYR A O 1
ATOM 709 N N . SER A 1 117 ? 29.80656 -15.16665 -49.53754 1.000 24.25740 117 SER A N 1
ATOM 710 C CA . SER A 1 117 ? 29.92053 -16.41455 -48.79322 1.000 27.40283 117 SER A CA 1
ATOM 711 C C . SER A 1 117 ? 28.69314 -17.26005 -49.07726 1.000 27.24821 117 SER A C 1
ATOM 712 O O . SER A 1 117 ? 27.68419 -16.74591 -49.56953 1.000 26.69495 117 SER A O 1
ATOM 715 N N . PRO A 1 118 ? 28.75914 -18.56431 -48.81475 1.000 28.89666 118 PRO A N 1
ATOM 716 C CA . PRO A 1 118 ? 27.57213 -19.42209 -48.94598 1.000 28.98722 118 PRO A CA 1
ATOM 717 C C . PRO A 1 118 ? 26.56028 -19.28908 -47.81755 1.000 26.09667 118 PRO A C 1
ATOM 718 O O . PRO A 1 118 ? 25.59707 -20.05656 -47.79343 1.000 26.54767 118 PRO A O 1
ATOM 722 N N . ASP A 1 119 ? 26.76455 -18.35198 -46.90093 1.000 25.12261 119 ASP A N 1
ATOM 723 C CA . ASP A 1 119 ? 25.85077 -18.11848 -45.80141 1.000 31.49755 119 ASP A CA 1
ATOM 724 C C . ASP A 1 119 ? 24.52626 -17.57069 -46.33335 1.000 26.79024 119 ASP A C 1
ATOM 725 O O . ASP A 1 119 ? 24.47365 -16.89215 -47.36615 1.000 23.41475 119 ASP A O 1
ATOM 730 N N . ALA A 1 120 ? 23.45797 -17.84680 -45.58744 1.000 31.88145 120 ALA A N 1
ATOM 731 C CA . ALA A 1 120 ? 22.10961 -17.54424 -46.05409 1.000 29.13346 120 ALA A CA 1
ATOM 732 C C . ALA A 1 120 ? 21.86112 -16.04626 -46.19381 1.000 33.05134 120 ALA A C 1
ATOM 733 O O . ALA A 1 120 ? 20.99410 -15.63540 -46.97155 1.000 31.54012 120 ALA A O 1
ATOM 735 N N . TYR A 1 121 ? 22.58971 -15.21827 -45.44915 1.000 33.70629 121 TYR A N 1
ATOM 736 C CA . TYR A 1 121 ? 22.37764 -13.77426 -45.45025 1.000 33.16738 121 TYR A CA 1
ATOM 737 C C . TYR A 1 121 ? 23.43191 -13.03019 -46.25648 1.000 29.55213 121 TYR A C 1
ATOM 738 O O . TYR A 1 121 ? 23.50621 -11.80127 -46.18284 1.000 30.89593 121 TYR A O 1
ATOM 747 N N . SER A 1 122 ? 24.23236 -13.74600 -47.04167 1.000 26.79290 122 SER A N 1
ATOM 748 C CA . SER A 1 122 ? 25.30960 -13.12336 -47.78869 1.000 29.49092 122 SER A CA 1
ATOM 749 C C . SER A 1 122 ? 24.77705 -12.34395 -48.98142 1.000 27.24554 122 SER A C 1
ATOM 750 O O . SER A 1 122 ? 23.83568 -12.77112 -49.65168 1.000 27.96747 122 SER A O 1
ATOM 753 N N . SER A 1 123 ? 25.39413 -11.19506 -49.24834 1.000 24.62670 123 SER A N 1
ATOM 754 C CA . SER A 1 123 ? 25.09727 -10.46714 -50.46816 1.000 18.27269 123 SER A CA 1
ATOM 755 C C . SER A 1 123 ? 25.82872 -11.09493 -51.63725 1.000 23.37754 123 SER A C 1
ATOM 756 O O . SER A 1 123 ? 26.74518 -11.91449 -51.46419 1.000 24.58834 123 SER A O 1
ATOM 759 N N . HIS A 1 124 ? 25.45571 -10.66480 -52.84176 1.000 20.17411 124 HIS A N 1
ATOM 760 C CA . HIS A 1 124 ? 26.22018 -11.01894 -54.02872 1.000 20.19741 124 HIS A CA 1
ATOM 761 C C . HIS A 1 124 ? 27.48069 -10.14807 -54.11431 1.000 23.31884 124 HIS A C 1
ATOM 762 O O . HIS A 1 124 ? 27.65521 -9.20270 -53.34511 1.000 19.23668 124 HIS A O 1
ATOM 769 N N . VAL A 1 125 ? 28.34671 -10.43835 -55.08455 1.000 18.11176 125 VAL A N 1
ATOM 770 C CA . VAL A 1 125 ? 29.46806 -9.55177 -55.39548 1.000 20.38895 125 VAL A CA 1
ATOM 771 C C . VAL A 1 125 ? 29.11882 -8.74659 -56.63460 1.000 18.85451 125 VAL A C 1
ATOM 772 O O . VAL A 1 125 ? 28.82952 -9.31038 -57.69844 1.000 17.10149 125 VAL A O 1
ATOM 776 N N . ASP A 1 126 ? 29.16329 -7.42334 -56.49063 1.000 19.00985 126 ASP A N 1
ATOM 777 C CA . ASP A 1 126 ? 28.70574 -6.52325 -57.53580 1.000 20.65784 126 ASP A CA 1
ATOM 778 C C . ASP A 1 126 ? 29.43402 -6.79296 -58.84161 1.000 21.88807 126 ASP A C 1
ATOM 779 O O . ASP A 1 126 ? 30.66793 -6.97961 -58.87729 1.000 20.51946 126 ASP A O 1
ATOM 784 N N . ARG A 1 127 ? 28.65768 -6.78186 -59.92150 1.000 19.27854 127 ARG A N 1
ATOM 785 C CA . ARG A 1 127 ? 29.09956 -6.84292 -61.31514 1.000 20.27471 127 ARG A CA 1
ATOM 786 C C . ARG A 1 127 ? 29.45720 -8.26118 -61.73558 1.000 20.97496 127 ARG A C 1
ATOM 787 O O . ARG A 1 127 ? 29.99631 -8.42512 -62.83144 1.000 20.33808 127 ARG A O 1
ATOM 795 N N . THR A 1 128 ? 29.14717 -9.29144 -60.94610 1.000 20.15036 128 THR A N 1
ATOM 796 C CA . THR A 1 128 ? 29.49946 -10.64603 -61.35283 1.000 22.63318 128 THR A CA 1
ATOM 797 C C . THR A 1 128 ? 28.32809 -11.45978 -61.91452 1.000 21.43967 128 THR A C 1
ATOM 798 O O . THR A 1 128 ? 28.50362 -12.66088 -62.16304 1.000 17.82398 128 THR A O 1
ATOM 802 N N . PHE A 1 129 ? 27.17296 -10.83567 -62.19639 1.000 17.12133 129 PHE A N 1
ATOM 803 C CA . PHE A 1 129 ? 26.01927 -11.59199 -62.66834 1.000 19.90670 129 PHE A CA 1
ATOM 804 C C . PHE A 1 129 ? 26.17273 -11.98019 -64.13438 1.000 20.50974 129 PHE A C 1
ATOM 805 O O . PHE A 1 129 ? 26.81589 -11.28085 -64.92723 1.000 19.69715 129 PHE A O 1
ATOM 813 N N . ALA A 1 130 ? 25.63645 -13.16001 -64.46145 1.000 17.18784 130 ALA A N 1
ATOM 814 C CA . ALA A 1 130 ? 25.75239 -13.76304 -65.78692 1.000 20.10695 130 ALA A CA 1
ATOM 815 C C . ALA A 1 130 ? 24.49450 -14.55983 -66.08770 1.000 17.78066 130 ALA A C 1
ATOM 816 O O . ALA A 1 130 ? 23.85357 -15.05472 -65.17541 1.000 17.48377 130 ALA A O 1
ATOM 818 N N . ALA A 1 131 ? 24.20905 -14.74125 -67.37668 1.000 18.51941 131 ALA A N 1
ATOM 819 C CA . ALA A 1 131 ? 23.19358 -15.67895 -67.84810 1.000 22.07749 131 ALA A CA 1
ATOM 820 C C . ALA A 1 131 ? 23.89116 -16.78391 -68.62565 1.000 18.88361 131 ALA A C 1
ATOM 821 O O . ALA A 1 131 ? 24.64240 -16.49894 -69.56536 1.000 19.96944 131 ALA A O 1
ATOM 823 N N . MET A 1 132 ? 23.60765 -18.03080 -68.25123 1.000 19.93543 132 MET A N 1
ATOM 824 C CA . MET A 1 132 ? 24.18391 -19.22862 -68.84007 1.000 20.13773 132 MET A CA 1
ATOM 825 C C . MET A 1 132 ? 23.07833 -20.13211 -69.38292 1.000 20.64408 132 MET A C 1
ATOM 826 O O . MET A 1 132 ? 21.93516 -20.07952 -68.93798 1.000 21.01379 132 MET A O 1
ATOM 831 N N . GLU A 1 133 ? 23.42947 -20.97239 -70.34847 1.000 19.75909 133 GLU A N 1
ATOM 832 C CA . GLU A 1 133 ? 22.46593 -21.85126 -70.98369 1.000 18.83839 133 GLU A CA 1
ATOM 833 C C . GLU A 1 133 ? 22.79645 -23.28642 -70.61861 1.000 20.62285 133 GLU A C 1
ATOM 834 O O . GLU A 1 133 ? 23.97810 -23.66228 -70.52408 1.000 21.18233 133 GLU A O 1
ATOM 840 N N . LEU A 1 134 ? 21.74914 -24.06342 -70.36424 1.000 21.04692 134 LEU A N 1
ATOM 841 C CA . LEU A 1 134 ? 21.85794 -25.50435 -70.18868 1.000 21.70136 134 LEU A CA 1
ATOM 842 C C . LEU A 1 134 ? 21.03090 -26.13638 -71.29187 1.000 24.05030 134 LEU A C 1
ATOM 843 O O . LEU A 1 134 ? 19.81206 -25.91974 -71.36289 1.000 21.36717 134 LEU A O 1
ATOM 848 N N . ASP A 1 135 ? 21.69362 -26.85609 -72.19033 1.000 21.65970 135 ASP A N 1
ATOM 849 C CA . ASP A 1 135 ? 21.05178 -27.35858 -73.39713 1.000 23.53256 135 ASP A CA 1
ATOM 850 C C . ASP A 1 135 ? 20.85302 -28.86124 -73.23209 1.000 25.25092 135 ASP A C 1
ATOM 851 O O . ASP A 1 135 ? 21.80215 -29.63896 -73.37187 1.000 27.32133 135 ASP A O 1
ATOM 856 N N . PHE A 1 136 ? 19.61755 -29.25974 -72.92204 1.000 21.83379 136 PHE A N 1
ATOM 857 C CA . PHE A 1 136 ? 19.26649 -30.66396 -72.76027 1.000 22.72679 136 PHE A CA 1
ATOM 858 C C . PHE A 1 136 ? 18.77741 -31.28082 -74.05631 1.000 24.81477 136 PHE A C 1
ATOM 859 O O . PHE A 1 136 ? 18.20397 -32.37134 -74.02036 1.000 29.78859 136 PHE A O 1
ATOM 867 N N . THR A 1 137 ? 18.95085 -30.59907 -75.19484 1.000 24.61656 137 THR A N 1
ATOM 868 C CA . THR A 1 137 ? 18.76798 -31.27254 -76.47265 1.000 25.59014 137 THR A CA 1
ATOM 869 C C . THR A 1 137 ? 20.00671 -32.06053 -76.87636 1.000 27.68677 137 THR A C 1
ATOM 870 O O . THR A 1 137 ? 19.95464 -32.80437 -77.85517 1.000 31.13169 137 THR A O 1
ATOM 874 N N . LYS A 1 138 ? 21.11102 -31.89542 -76.16487 1.000 22.63695 138 LYS A N 1
ATOM 875 C CA . LYS A 1 138 ? 22.29528 -32.73447 -76.32088 1.000 24.84601 138 LYS A CA 1
ATOM 876 C C . LYS A 1 138 ? 22.41654 -33.63037 -75.09946 1.000 22.78086 138 LYS A C 1
ATOM 877 O O . LYS A 1 138 ? 22.03020 -33.24159 -73.99441 1.000 25.16931 138 LYS A O 1
ATOM 883 N N . GLU A 1 139 ? 22.96447 -34.83451 -75.28715 1.000 22.05896 139 GLU A N 1
ATOM 884 C CA . GLU A 1 139 ? 23.28934 -35.68252 -74.15472 1.000 23.75513 139 GLU A CA 1
ATOM 885 C C . GLU A 1 139 ? 24.74469 -36.10233 -74.32702 1.000 24.05146 139 GLU A C 1
ATOM 886 O O . GLU A 1 139 ? 25.13067 -36.52724 -75.43102 1.000 25.14890 139 GLU A O 1
ATOM 892 N N . PRO A 1 140 ? 25.60055 -35.92393 -73.30694 1.000 25.04487 140 PRO A N 1
ATOM 893 C CA . PRO A 1 140 ? 25.29164 -35.17428 -72.07695 1.000 24.14274 140 PRO A CA 1
ATOM 894 C C . PRO A 1 140 ? 24.90332 -33.70304 -72.37008 1.000 22.27615 140 PRO A C 1
ATOM 895 O O . PRO A 1 140 ? 25.12771 -33.20670 -73.47550 1.000 21.37462 140 PRO A O 1
ATOM 899 N N . PRO A 1 141 ? 24.23619 -33.05016 -71.43179 1.000 23.05367 141 PRO A N 1
ATOM 900 C CA . PRO A 1 141 ? 23.77948 -31.68292 -71.70272 1.000 26.64043 141 PRO A CA 1
ATOM 901 C C . PRO A 1 141 ? 24.96411 -30.73044 -71.81581 1.000 20.19776 141 PRO A C 1
ATOM 902 O O . PRO A 1 141 ? 26.01197 -30.92933 -71.20534 1.000 29.07404 141 PRO A O 1
ATOM 906 N N . SER A 1 142 ? 24.79664 -29.73149 -72.67143 1.000 24.93568 142 SER A N 1
ATOM 907 C CA . SER A 1 142 ? 25.82263 -28.75070 -72.99832 1.000 26.99704 142 SER A CA 1
ATOM 908 C C . SER A 1 142 ? 25.54383 -27.44227 -72.26616 1.000 24.69467 142 SER A C 1
ATOM 909 O O . SER A 1 142 ? 24.38528 -27.02716 -72.12561 1.000 22.16990 142 SER A O 1
ATOM 912 N N . THR A 1 143 ? 26.60250 -26.76661 -71.84052 1.000 21.48830 143 THR A N 1
ATOM 913 C CA . THR A 1 143 ? 26.47095 -25.47073 -71.19268 1.000 20.20007 143 THR A CA 1
ATOM 914 C C . THR A 1 143 ? 27.31683 -24.42927 -71.92428 1.000 21.82873 143 THR A C 1
ATOM 915 O O . THR A 1 143 ? 28.25566 -24.76091 -72.64559 1.000 21.08930 143 THR A O 1
ATOM 919 N N . ARG A 1 144 ? 27.00435 -23.16052 -71.69686 1.000 19.39655 144 ARG A N 1
ATOM 920 C CA . ARG A 1 144 ? 27.77707 -22.08376 -72.29507 1.000 23.92686 144 ARG A CA 1
ATOM 921 C C . ARG A 1 144 ? 27.43626 -20.79799 -71.57500 1.000 26.03372 144 ARG A C 1
ATOM 922 O O . ARG A 1 144 ? 26.33785 -20.64208 -71.03300 1.000 22.09100 144 ARG A O 1
ATOM 930 N N . MET A 1 145 ? 28.38539 -19.87145 -71.59718 1.000 22.63814 145 MET A N 1
ATOM 931 C CA . MET A 1 145 ? 28.10610 -18.50726 -71.16391 1.000 23.59786 145 MET A CA 1
ATOM 932 C C . MET A 1 145 ? 27.32185 -17.77342 -72.25263 1.000 22.09179 145 MET A C 1
ATOM 933 O O . MET A 1 145 ? 27.73893 -17.72707 -73.41440 1.000 23.50754 145 MET A O 1
ATOM 938 N N . VAL A 1 146 ? 26.16349 -17.22215 -71.90385 1.000 19.81990 146 VAL A N 1
ATOM 939 C CA . VAL A 1 146 ? 25.38487 -16.45484 -72.86136 1.000 20.01240 146 VAL A CA 1
ATOM 940 C C . VAL A 1 146 ? 25.68455 -14.96204 -72.74640 1.000 24.69271 146 VAL A C 1
ATOM 941 O O . VAL A 1 146 ? 25.90357 -14.29018 -73.75486 1.000 24.90448 146 VAL A O 1
ATOM 945 N N . ALA A 1 147 ? 25.74331 -14.42403 -71.52998 1.000 20.14869 147 ALA A N 1
ATOM 946 C CA . ALA A 1 147 ? 26.03919 -12.99737 -71.40413 1.000 19.45635 147 ALA A CA 1
ATOM 947 C C . ALA A 1 147 ? 26.53482 -12.70187 -70.00115 1.000 22.49322 147 ALA A C 1
ATOM 948 O O . ALA A 1 147 ? 25.82095 -12.95962 -69.03557 1.000 18.76441 147 ALA A O 1
ATOM 950 N N . TRP A 1 148 ? 27.74623 -12.14122 -69.87870 1.000 23.14007 148 TRP A N 1
ATOM 951 C CA . TRP A 1 148 ? 28.06936 -11.39653 -68.66860 1.000 19.49895 148 TRP A CA 1
ATOM 952 C C . TRP A 1 148 ? 27.22541 -10.12458 -68.64555 1.000 18.52109 148 TRP A C 1
ATOM 953 O O . TRP A 1 148 ? 27.08789 -9.43644 -69.66156 1.000 19.09260 148 TRP A O 1
ATOM 964 N N . MET A 1 149 ? 26.63079 -9.81851 -67.49801 1.000 19.58888 149 MET A N 1
ATOM 965 C CA . MET A 1 149 ? 25.76229 -8.64706 -67.36216 1.000 20.51019 149 MET A CA 1
ATOM 966 C C . MET A 1 149 ? 26.22454 -7.84668 -66.15286 1.000 19.54329 149 MET A C 1
ATOM 967 O O . MET A 1 149 ? 25.54462 -7.78879 -65.12281 1.000 22.59460 149 MET A O 1
ATOM 972 N N . PRO A 1 150 ? 27.41396 -7.23518 -66.23331 1.000 22.73088 150 PRO A N 1
ATOM 973 C CA . PRO A 1 150 ? 27.95120 -6.53464 -65.06071 1.000 21.10849 150 PRO A CA 1
ATOM 974 C C . PRO A 1 150 ? 27.11098 -5.34923 -64.61230 1.000 23.11294 150 PRO A C 1
ATOM 975 O O . PRO A 1 150 ? 27.20827 -4.96181 -63.43406 1.000 20.75100 150 PRO A O 1
ATOM 979 N N . GLU A 1 151 ? 26.29073 -4.77569 -65.50259 1.000 24.12969 151 GLU A N 1
ATOM 980 C CA . GLU A 1 151 ? 25.43836 -3.63069 -65.16683 1.000 23.97437 151 GLU A CA 1
ATOM 981 C C . GLU A 1 151 ? 24.19460 -3.99804 -64.37342 1.000 28.04060 151 GLU A C 1
ATOM 982 O O . GLU A 1 151 ? 23.55993 -3.11024 -63.78908 1.000 24.87082 151 GLU A O 1
ATOM 988 N N . ALA A 1 152 ? 23.80236 -5.26221 -64.35140 1.000 21.06154 152 ALA A N 1
ATOM 989 C CA . ALA A 1 152 ? 22.64423 -5.65343 -63.56639 1.000 20.17220 152 ALA A CA 1
ATOM 990 C C . ALA A 1 152 ? 23.02189 -5.68550 -62.09361 1.000 21.81775 152 ALA A C 1
ATOM 991 O O . ALA A 1 152 ? 24.18148 -5.91740 -61.73158 1.000 20.68416 152 ALA A O 1
ATOM 993 N N . GLU A 1 153 ? 22.03000 -5.46962 -61.23565 1.000 19.79962 153 GLU A N 1
ATOM 994 C CA . GLU A 1 153 ? 22.28010 -5.57503 -59.80104 1.000 20.62959 153 GLU A CA 1
ATOM 995 C C . GLU A 1 153 ? 22.21052 -7.03125 -59.34311 1.000 21.16183 153 GLU A C 1
ATOM 996 O O . GLU A 1 153 ? 23.22647 -7.61766 -58.96953 1.000 20.40446 153 GLU A O 1
ATOM 1002 N N . LEU A 1 154 ? 21.03297 -7.64326 -59.37748 1.000 19.37929 154 LEU A N 1
ATOM 1003 C CA . LEU A 1 154 ? 20.90898 -9.05988 -59.01314 1.000 18.90150 154 LEU A CA 1
ATOM 1004 C C . LEU A 1 154 ? 19.84613 -9.71613 -59.88679 1.000 19.98206 154 LEU A C 1
ATOM 1005 O O . LEU A 1 154 ? 18.64801 -9.41996 -59.76289 1.000 21.10048 154 LEU A O 1
ATOM 1010 N N . LEU A 1 155 ? 20.27469 -10.60143 -60.78423 1.000 20.49007 155 LEU A N 1
ATOM 1011 C CA . LEU A 1 155 ? 19.32070 -11.27019 -61.65116 1.000 19.92048 155 LEU A CA 1
ATOM 1012 C C . LEU A 1 155 ? 18.54575 -12.32386 -60.86716 1.000 23.18907 155 LEU A C 1
ATOM 1013 O O . LEU A 1 155 ? 19.12122 -13.10966 -60.09987 1.000 24.82861 155 LEU A O 1
ATOM 1018 N N . GLN A 1 156 ? 17.23425 -12.34786 -61.08435 1.000 19.58122 156 GLN A N 1
ATOM 1019 C CA . GLN A 1 156 ? 16.33185 -13.10471 -60.22655 1.000 22.71369 156 GLN A CA 1
ATOM 1020 C C . GLN A 1 156 ? 15.50255 -14.10996 -61.02330 1.000 27.66999 156 GLN A C 1
ATOM 1021 O O . GLN A 1 156 ? 15.80752 -15.30198 -61.00820 1.000 24.26218 156 GLN A O 1
ATOM 1027 N N . GLY A 1 157 ? 14.44461 -13.65844 -61.72103 1.000 24.00878 157 GLY A N 1
ATOM 1028 C CA . GLY A 1 157 ? 13.61949 -14.55226 -62.50173 1.000 21.69469 157 GLY A CA 1
ATOM 1029 C C . GLY A 1 157 ? 13.85089 -14.43657 -63.99977 1.000 19.85675 157 GLY A C 1
ATOM 1030 O O . GLY A 1 157 ? 14.28957 -13.39631 -64.48475 1.000 23.00062 157 GLY A O 1
ATOM 1031 N N . VAL A 1 158 ? 13.52657 -15.51321 -64.71719 1.000 16.75885 158 VAL A N 1
ATOM 1032 C CA . VAL A 1 158 ? 13.74331 -15.67347 -66.16116 1.000 18.45876 158 VAL A CA 1
ATOM 1033 C C . VAL A 1 158 ? 12.43875 -16.11561 -66.82377 1.000 20.41654 158 VAL A C 1
ATOM 1034 O O . VAL A 1 158 ? 11.82799 -17.09999 -66.39441 1.000 22.41874 158 VAL A O 1
ATOM 1038 N N . ALA A 1 159 ? 12.04153 -15.43158 -67.90048 1.000 19.28526 159 ALA A N 1
ATOM 1039 C CA . ALA A 1 159 ? 10.79645 -15.74198 -68.61187 1.000 17.12386 159 ALA A CA 1
ATOM 1040 C C . ALA A 1 159 ? 11.00274 -15.48809 -70.09401 1.000 18.89627 159 ALA A C 1
ATOM 1041 O O . ALA A 1 159 ? 11.26260 -14.34635 -70.49511 1.000 19.39957 159 ALA A O 1
ATOM 1043 N N . ALA A 1 160 ? 10.90784 -16.54935 -70.89650 1.000 14.83669 160 ALA A N 1
ATOM 1044 C CA . ALA A 1 160 ? 11.02811 -16.42719 -72.34379 1.000 16.54230 160 ALA A CA 1
ATOM 1045 C C . ALA A 1 160 ? 9.78475 -15.79488 -72.96668 1.000 24.39885 160 ALA A C 1
ATOM 1046 O O . ALA A 1 160 ? 8.66098 -16.01938 -72.51637 1.000 22.80124 160 ALA A O 1
ATOM 1048 N N . LEU A 1 161 ? 9.98092 -15.03143 -74.04202 1.000 21.51310 161 LEU A N 1
ATOM 1049 C CA . LEU A 1 161 ? 8.81918 -14.57248 -74.82199 1.000 25.91929 161 LEU A CA 1
ATOM 1050 C C . LEU A 1 161 ? 8.15781 -15.72979 -75.57813 1.000 24.02238 161 LEU A C 1
ATOM 1051 O O . LEU A 1 161 ? 8.81174 -16.36766 -76.40292 1.000 21.82836 161 LEU A O 1
ATOM 1056 N N . PRO A 1 162 ? 6.85912 -16.00905 -75.36234 1.000 24.77311 162 PRO A N 1
ATOM 1057 C CA . PRO A 1 162 ? 6.21260 -17.15543 -76.03828 1.000 23.80656 162 PRO A CA 1
ATOM 1058 C C . PRO A 1 162 ? 6.33163 -17.18429 -77.56043 1.000 26.65476 162 PRO A C 1
ATOM 1059 O O . PRO A 1 162 ? 6.48932 -18.27251 -78.13119 1.000 26.26667 162 PRO A O 1
ATOM 1063 N N . TRP A 1 163 ? 6.22801 -16.03322 -78.23936 1.000 26.09015 163 TRP A N 1
ATOM 1064 C CA . TRP A 1 163 ? 6.32599 -15.96575 -79.69813 1.000 25.99070 163 TRP A CA 1
ATOM 1065 C C . TRP A 1 163 ? 7.75898 -15.89654 -80.21245 1.000 24.42322 163 TRP A C 1
ATOM 1066 O O . TRP A 1 163 ? 7.96185 -15.97973 -81.42768 1.000 27.61237 163 TRP A O 1
ATOM 1077 N N . ASP A 1 164 ? 8.75164 -15.74731 -79.33850 1.000 24.61757 164 ASP A N 1
ATOM 1078 C CA . ASP A 1 164 ? 10.15186 -15.56135 -79.75733 1.000 25.27243 164 ASP A CA 1
ATOM 1079 C C . ASP A 1 164 ? 11.02213 -16.09369 -78.61123 1.000 25.41301 164 ASP A C 1
ATOM 1080 O O . ASP A 1 164 ? 11.67709 -15.36035 -77.87659 1.000 25.03337 164 ASP A O 1
ATOM 1085 N N . ARG A 1 165 ? 11.04240 -17.42400 -78.43902 1.000 19.24729 165 ARG A N 1
ATOM 1086 C CA . ARG A 1 165 ? 11.48780 -17.99758 -77.17690 1.000 20.32764 165 ARG A CA 1
ATOM 1087 C C . ARG A 1 165 ? 12.99607 -17.94413 -77.01632 1.000 18.81756 165 ARG A C 1
ATOM 1088 O O . ARG A 1 165 ? 13.48378 -18.28094 -75.93914 1.000 19.60388 165 ARG A O 1
ATOM 1096 N N . SER A 1 166 ? 13.72504 -17.54161 -78.05150 1.000 23.24960 166 SER A N 1
ATOM 1097 C CA . SER A 1 166 ? 15.15818 -17.28025 -77.89435 1.000 21.10196 166 SER A CA 1
ATOM 1098 C C . SER A 1 166 ? 15.43366 -15.97064 -77.15716 1.000 22.39016 166 SER A C 1
ATOM 1099 O O . SER A 1 166 ? 16.57842 -15.74349 -76.75757 1.000 21.88901 166 SER A O 1
ATOM 1102 N N . ILE A 1 167 ? 14.41856 -15.12205 -76.96889 1.000 21.90381 167 ILE A N 1
ATOM 1103 C CA . ILE A 1 167 ? 14.51579 -13.88330 -76.19956 1.000 22.69695 167 ILE A CA 1
ATOM 1104 C C . ILE A 1 167 ? 13.97210 -14.12084 -74.79571 1.000 25.53115 167 ILE A C 1
ATOM 1105 O O . ILE A 1 167 ? 12.83634 -14.60034 -74.63270 1.000 20.84532 167 ILE A O 1
ATOM 1110 N N . VAL A 1 168 ? 14.73405 -13.72239 -73.77768 1.000 20.18357 168 VAL A N 1
ATOM 1111 C CA . VAL A 1 168 ? 14.21505 -13.78793 -72.41865 1.000 19.56588 168 VAL A CA 1
ATOM 1112 C C . VAL A 1 168 ? 14.24062 -12.41691 -71.75320 1.000 21.40222 168 VAL A C 1
ATOM 1113 O O . VAL A 1 168 ? 15.08478 -11.55579 -72.04051 1.000 20.97942 168 VAL A O 1
ATOM 1117 N N . LEU A 1 169 ? 13.29046 -12.23885 -70.84145 1.000 19.96788 169 LEU A N 1
ATOM 1118 C CA . LEU A 1 169 ? 13.24950 -11.17207 -69.86078 1.000 20.64188 169 LEU A CA 1
ATOM 1119 C C . LEU A 1 169 ? 13.77518 -11.70207 -68.53530 1.000 20.70851 169 LEU A C 1
ATOM 1120 O O . LEU A 1 169 ? 13.59577 -12.87219 -68.19912 1.000 20.24843 169 LEU A O 1
ATOM 1125 N N . ILE A 1 170 ? 14.43625 -10.83515 -67.78305 1.000 17.45863 170 ILE A N 1
ATOM 1126 C CA . ILE A 1 170 ? 15.04634 -11.21811 -66.52160 1.000 18.08952 170 ILE A CA 1
ATOM 1127 C C . ILE A 1 170 ? 14.77582 -10.12671 -65.50611 1.000 18.88994 170 ILE A C 1
ATOM 1128 O O . ILE A 1 170 ? 15.08592 -8.95251 -65.75981 1.000 20.50873 170 ILE A O 1
ATOM 1133 N N . SER A 1 171 ? 14.23927 -10.50370 -64.34802 1.000 17.00814 171 SER A N 1
ATOM 1134 C CA . SER A 1 171 ? 14.04372 -9.53169 -63.27765 1.000 21.86157 171 SER A CA 1
ATOM 1135 C C . SER A 1 171 ? 15.33400 -9.29098 -62.46637 1.000 25.81495 171 SER A C 1
ATOM 1136 O O . SER A 1 171 ? 16.27962 -10.08916 -62.48225 1.000 22.75984 171 SER A O 1
ATOM 1139 N N . ASP A 1 172 ? 15.37445 -8.15046 -61.76391 1.000 19.47817 172 ASP A N 1
ATOM 1140 C CA . ASP A 1 172 ? 16.63614 -7.67704 -61.17799 1.000 20.87689 172 ASP A CA 1
ATOM 1141 C C . ASP A 1 172 ? 16.34101 -6.67442 -60.06903 1.000 20.36292 172 ASP A C 1
ATOM 1142 O O . ASP A 1 172 ? 15.83370 -5.58497 -60.33755 1.000 20.05402 172 ASP A O 1
ATOM 1147 N N . GLN A 1 173 ? 16.63797 -7.05686 -58.82904 1.000 19.53219 173 GLN A N 1
ATOM 1148 C CA . GLN A 1 173 ? 16.60736 -6.12063 -57.71492 1.000 20.85302 173 GLN A CA 1
ATOM 1149 C C . GLN A 1 173 ? 17.26500 -6.74662 -56.49978 1.000 23.36891 173 GLN A C 1
ATOM 1150 O O . GLN A 1 173 ? 16.95223 -7.89193 -56.16041 1.000 19.72546 173 GLN A O 1
ATOM 1156 N N . TYR A 1 174 ? 18.19854 -6.00948 -55.86968 1.000 22.55077 174 TYR A N 1
ATOM 1157 C CA . TYR A 1 174 ? 18.64152 -6.24390 -54.49768 1.000 23.58119 174 TYR A CA 1
ATOM 1158 C C . TYR A 1 174 ? 19.46940 -5.03505 -54.03440 1.000 23.20001 174 TYR A C 1
ATOM 1159 O O . TYR A 1 174 ? 19.34036 -3.95010 -54.61663 1.000 25.64901 174 TYR A O 1
ATOM 1168 N N . VAL A 1 175 ? 20.29070 -5.17951 -52.99083 1.000 22.49055 175 VAL A N 1
ATOM 1169 C CA . VAL A 1 175 ? 20.98437 -4.01274 -52.44692 1.000 22.81535 175 VAL A CA 1
ATOM 1170 C C . VAL A 1 175 ? 21.86604 -3.37641 -53.51377 1.000 22.75387 175 VAL A C 1
ATOM 1171 O O . VAL A 1 175 ? 22.44883 -4.05455 -54.36801 1.000 26.84761 175 VAL A O 1
ATOM 1175 N N . LEU A 1 176 ? 21.91923 -2.04678 -53.49953 1.000 18.27760 176 LEU A N 1
ATOM 1176 C CA . LEU A 1 176 ? 22.67853 -1.33170 -54.51583 1.000 19.75091 176 LEU A CA 1
ATOM 1177 C C . LEU A 1 176 ? 24.18331 -1.45142 -54.29993 1.000 20.21338 176 LEU A C 1
ATOM 1178 O O . LEU A 1 176 ? 24.94594 -1.37487 -55.26837 1.000 22.60638 176 LEU A O 1
ATOM 1183 N N . ARG A 1 177 ? 24.64077 -1.60197 -53.05597 1.000 21.24538 177 ARG A N 1
ATOM 1184 C CA . ARG A 1 177 ? 26.08124 -1.67193 -52.75714 1.000 19.74317 177 ARG A CA 1
ATOM 1185 C C . ARG A 1 177 ? 26.36385 -2.92155 -51.94098 1.000 21.47743 177 ARG A C 1
ATOM 1186 O O . ARG A 1 177 ? 26.54665 -2.84992 -50.72223 1.000 21.03270 177 ARG A O 1
ATOM 1194 N N . PRO A 1 178 ? 26.34520 -4.09967 -52.57486 1.000 22.58758 178 PRO A N 1
ATOM 1195 C CA . PRO A 1 178 ? 26.57810 -5.34206 -51.82333 1.000 20.72218 178 PRO A CA 1
ATOM 1196 C C . PRO A 1 178 ? 28.02926 -5.42511 -51.37630 1.000 23.70407 178 PRO A C 1
ATOM 1197 O O . PRO A 1 178 ? 28.93203 -5.16616 -52.17081 1.000 21.49605 178 PRO A O 1
ATOM 1201 N N . ARG A 1 179 ? 28.24194 -5.82967 -50.11259 1.000 22.55901 179 ARG A N 1
ATOM 1202 C CA . ARG A 1 179 ? 29.57110 -5.85873 -49.49814 1.000 23.75624 179 ARG A CA 1
ATOM 1203 C C . ARG A 1 179 ? 29.71161 -7.10171 -48.63075 1.000 29.55322 179 ARG A C 1
ATOM 1204 O O . ARG A 1 179 ? 28.73448 -7.79562 -48.33047 1.000 22.78736 179 ARG A O 1
ATOM 1212 N N . TYR A 1 180 ? 30.95833 -7.34883 -48.20946 1.000 21.34773 180 TYR A N 1
ATOM 1213 C CA . TYR A 1 180 ? 31.28366 -8.48372 -47.35358 1.000 25.67315 180 TYR A CA 1
ATOM 1214 C C . TYR A 1 180 ? 30.44511 -8.48593 -46.08844 1.000 29.03305 180 TYR A C 1
ATOM 1215 O O . TYR A 1 180 ? 29.98473 -9.54069 -45.64078 1.000 33.51475 180 TYR A O 1
ATOM 1224 N N . LYS A 1 181 ? 30.23785 -7.31515 -45.49351 1.000 32.16866 181 LYS A N 1
ATOM 1225 C CA . LYS A 1 181 ? 29.38060 -7.17335 -44.32155 1.000 35.66835 181 LYS A CA 1
ATOM 1226 C C . LYS A 1 181 ? 28.37899 -6.08061 -44.63480 1.000 34.78881 181 LYS A C 1
ATOM 1227 O O . LYS A 1 181 ? 28.76060 -4.90960 -44.71238 1.000 31.08485 181 LYS A O 1
ATOM 1233 N N . GLN A 1 182 ? 27.10303 -6.45339 -44.81493 1.000 32.18500 182 GLN A N 1
ATOM 1234 C CA . GLN A 1 182 ? 26.11716 -5.51401 -45.33807 1.000 29.48320 182 GLN A CA 1
ATOM 1235 C C . GLN A 1 182 ? 25.64933 -4.55989 -44.24175 1.000 34.03803 182 GLN A C 1
ATOM 1236 O O . GLN A 1 182 ? 25.12807 -4.99499 -43.20643 1.000 33.41942 182 GLN A O 1
ATOM 1242 N N . VAL A 1 183 ? 25.80655 -3.25660 -44.49453 1.000 25.45052 183 VAL A N 1
ATOM 1243 C CA . VAL A 1 183 ? 25.54206 -2.20646 -43.52236 1.000 26.93063 183 VAL A CA 1
ATOM 1244 C C . VAL A 1 183 ? 24.66454 -1.15756 -44.18212 1.000 29.78742 183 VAL A C 1
ATOM 1245 O O . VAL A 1 183 ? 23.68038 -0.70196 -43.58990 1.000 34.30343 183 VAL A O 1
ATOM 1249 N N . ASP A 1 184 ? 25.03301 -0.75623 -45.40343 1.000 32.42285 184 ASP A N 1
ATOM 1250 C CA . ASP A 1 184 ? 24.25022 0.16866 -46.22239 1.000 34.86729 184 ASP A CA 1
ATOM 1251 C C . ASP A 1 184 ? 23.22123 -0.63638 -47.01871 1.000 33.45255 184 ASP A C 1
ATOM 1252 O O . ASP A 1 184 ? 23.57175 -1.32988 -47.98288 1.000 31.07537 184 ASP A O 1
ATOM 1257 N N . TRP A 1 185 ? 21.95149 -0.54841 -46.62307 1.000 35.55820 185 TRP A N 1
ATOM 1258 C CA . TRP A 1 185 ? 20.91400 -1.35957 -47.25596 1.000 31.97960 185 TRP A CA 1
ATOM 1259 C C . TRP A 1 185 ? 20.16804 -0.62500 -48.36887 1.000 32.31060 185 TRP A C 1
ATOM 1260 O O . TRP A 1 185 ? 19.10751 -1.09993 -48.80106 1.000 27.90208 185 TRP A O 1
ATOM 1271 N N . THR A 1 186 ? 20.70817 0.51009 -48.85578 1.000 26.22015 186 THR A N 1
ATOM 1272 C CA . THR A 1 186 ? 20.15638 1.26408 -49.98122 1.000 27.12157 186 THR A CA 1
ATOM 1273 C C . THR A 1 186 ? 19.78913 0.30705 -51.10884 1.000 28.88349 186 THR A C 1
ATOM 1274 O O . THR A 1 186 ? 20.67861 -0.34942 -51.66383 1.000 24.92828 186 THR A O 1
ATOM 1278 N N . PRO A 1 187 ? 18.50336 0.15741 -51.44329 1.000 24.06672 187 PRO A N 1
ATOM 1279 C CA . PRO A 1 187 ? 18.12241 -0.81685 -52.46710 1.000 24.95894 187 PRO A CA 1
ATOM 1280 C C . PRO A 1 187 ? 18.34994 -0.26932 -53.86069 1.000 23.59961 187 PRO A C 1
ATOM 1281 O O . PRO A 1 187 ? 18.22604 0.93055 -54.11474 1.000 26.37419 187 PRO A O 1
ATOM 1285 N N . SER A 1 188 ? 18.67954 -1.16250 -54.75741 1.000 20.32670 188 SER A N 1
ATOM 1286 C CA . SER A 1 188 ? 18.72989 -0.85583 -56.17848 1.000 22.01975 188 SER A CA 1
ATOM 1287 C C . SER A 1 188 ? 17.30965 -0.79956 -56.74307 1.000 21.72371 188 SER A C 1
ATOM 1288 O O . SER A 1 188 ? 16.41037 -1.42606 -56.19748 1.000 25.89845 188 SER A O 1
ATOM 1291 N N . PRO A 1 189 ? 17.07102 -0.05384 -57.82442 1.000 22.84384 189 PRO A N 1
ATOM 1292 C CA . PRO A 1 189 ? 15.71026 -0.02658 -58.39722 1.000 24.79144 189 PRO A CA 1
ATOM 1293 C C . PRO A 1 189 ? 15.36681 -1.36129 -59.03156 1.000 20.23044 189 PRO A C 1
ATOM 1294 O O . PRO A 1 189 ? 16.19681 -1.97878 -59.70061 1.000 25.08734 189 PRO A O 1
ATOM 1298 N N . GLY A 1 190 ? 14.14836 -1.83639 -58.77989 1.000 21.90987 190 GLY A N 1
ATOM 1299 C CA . GLY A 1 190 ? 13.70942 -3.04483 -59.44133 1.000 19.31213 190 GLY A CA 1
ATOM 1300 C C . GLY A 1 190 ? 13.58885 -2.78991 -60.93097 1.000 19.90358 190 GLY A C 1
ATOM 1301 O O . GLY A 1 190 ? 13.18113 -1.71135 -61.36962 1.000 21.44937 190 GLY A O 1
ATOM 1302 N N . GLN A 1 191 ? 13.95900 -3.78303 -61.72195 1.000 17.18850 191 GLN A N 1
ATOM 1303 C CA . GLN A 1 191 ? 13.99177 -3.54207 -63.15372 1.000 16.14811 191 GLN A CA 1
ATOM 1304 C C . GLN A 1 191 ? 13.95954 -4.86994 -63.86872 1.000 15.62797 191 GLN A C 1
ATOM 1305 O O . GLN A 1 191 ? 14.00576 -5.92497 -63.24039 1.000 15.01944 191 GLN A O 1
ATOM 1311 N N . ILE A 1 192 ? 13.85167 -4.80749 -65.19779 1.000 13.71335 192 ILE A N 1
ATOM 1312 C CA . ILE A 1 192 ? 13.68429 -6.00760 -66.00587 1.000 17.65068 192 ILE A CA 1
ATOM 1313 C C . ILE A 1 192 ? 14.50681 -5.83232 -67.27015 1.000 21.46248 192 ILE A C 1
ATOM 1314 O O . ILE A 1 192 ? 14.36879 -4.81991 -67.96333 1.000 18.36805 192 ILE A O 1
ATOM 1319 N N . TRP A 1 193 ? 15.39460 -6.80387 -67.54314 1.000 18.45003 193 TRP A N 1
ATOM 1320 C CA . TRP A 1 193 ? 16.24027 -6.84149 -68.72343 1.000 18.59552 193 TRP A CA 1
ATOM 1321 C C . TRP A 1 193 ? 15.64641 -7.72715 -69.81547 1.000 17.56984 193 TRP A C 1
ATOM 1322 O O . TRP A 1 193 ? 15.02025 -8.75402 -69.54234 1.000 22.56415 193 TRP A O 1
ATOM 1333 N N . ARG A 1 194 ? 15.88399 -7.33649 -71.06153 1.000 18.99255 194 ARG A N 1
ATOM 1334 C CA . ARG A 1 194 ? 15.75323 -8.20833 -72.22187 1.000 18.27274 194 ARG A CA 1
ATOM 1335 C C . ARG A 1 194 ? 17.12847 -8.75983 -72.62106 1.000 21.38696 194 ARG A C 1
ATOM 1336 O O . ARG A 1 194 ? 18.07861 -7.98872 -72.79071 1.000 23.27693 194 ARG A O 1
ATOM 1344 N N . LEU A 1 195 ? 17.21838 -10.08032 -72.82143 1.000 19.93627 195 LEU A N 1
ATOM 1345 C CA . LEU A 1 195 ? 18.43387 -10.75308 -73.29111 1.000 20.35276 195 LEU A CA 1
ATOM 1346 C C . LEU A 1 195 ? 18.12873 -11.57894 -74.53027 1.000 23.88597 195 LEU A C 1
ATOM 1347 O O . LEU A 1 195 ? 17.28627 -12.48306 -74.47869 1.000 25.01261 195 LEU A O 1
ATOM 1352 N N . ASP A 1 196 ? 18.82772 -11.29370 -75.62761 1.000 22.12476 196 ASP A N 1
ATOM 1353 C CA . ASP A 1 196 ? 18.77522 -12.11851 -76.83288 1.000 21.79429 196 ASP A CA 1
ATOM 1354 C C . ASP A 1 196 ? 19.82298 -13.22493 -76.68186 1.000 25.47035 196 ASP A C 1
ATOM 1355 O O . ASP A 1 196 ? 21.02786 -12.95677 -76.72832 1.000 26.13996 196 ASP A O 1
ATOM 1360 N N . THR A 1 197 ? 19.36454 -14.46970 -76.45620 1.000 24.23415 197 THR A N 1
ATOM 1361 C CA . THR A 1 197 ? 20.28786 -15.57090 -76.19470 1.000 24.49586 197 THR A CA 1
ATOM 1362 C C . THR A 1 197 ? 21.05578 -16.01062 -77.43274 1.000 23.24935 197 THR A C 1
ATOM 1363 O O . THR A 1 197 ? 22.05550 -16.72005 -77.28525 1.000 24.85726 197 THR A O 1
ATOM 1367 N N . LYS A 1 198 ? 20.63361 -15.59949 -78.63789 1.000 25.07680 198 LYS A N 1
ATOM 1368 C CA . LYS A 1 198 ? 21.38713 -15.93799 -79.84412 1.000 24.71672 198 LYS A CA 1
ATOM 1369 C C . LYS A 1 198 ? 22.62345 -15.05637 -80.02306 1.000 28.76417 198 LYS A C 1
ATOM 1370 O O . LYS A 1 198 ? 23.61724 -15.50280 -80.59933 1.000 30.09424 198 LYS A O 1
ATOM 1376 N N . THR A 1 199 ? 22.57393 -13.81473 -79.54622 1.000 21.48093 199 THR A N 1
ATOM 1377 C CA . THR A 1 199 ? 23.64432 -12.84914 -79.73462 1.000 27.46577 199 THR A CA 1
ATOM 1378 C C . THR A 1 199 ? 24.34361 -12.43509 -78.44872 1.000 23.83185 199 THR A C 1
ATOM 1379 O O . THR A 1 199 ? 25.48549 -11.97211 -78.51548 1.000 27.10402 199 THR A O 1
ATOM 1383 N N . GLY A 1 200 ? 23.71847 -12.60775 -77.29109 1.000 22.64469 200 GLY A N 1
ATOM 1384 C CA . GLY A 1 200 ? 24.27249 -12.11717 -76.05064 1.000 23.93847 200 GLY A CA 1
ATOM 1385 C C . GLY A 1 200 ? 23.95702 -10.66718 -75.74792 1.000 26.02242 200 GLY A C 1
ATOM 1386 O O . GLY A 1 200 ? 24.40413 -10.16026 -74.70865 1.000 25.66712 200 GLY A O 1
ATOM 1387 N N . ASP A 1 201 ? 23.20160 -9.98664 -76.61703 1.000 27.76705 201 ASP A N 1
ATOM 1388 C CA . ASP A 1 201 ? 22.87347 -8.57155 -76.42660 1.000 25.30405 201 ASP A CA 1
ATOM 1389 C C . ASP A 1 201 ? 21.74354 -8.40741 -75.42278 1.000 25.30846 201 ASP A C 1
ATOM 1390 O O . ASP A 1 201 ? 20.74880 -9.13483 -75.47176 1.000 24.90869 201 ASP A O 1
ATOM 1395 N N . TYR A 1 202 ? 21.88674 -7.43586 -74.52141 1.000 20.71450 202 TYR A N 1
ATOM 1396 C CA . TYR A 1 202 ? 20.89467 -7.21628 -73.47963 1.000 23.63774 202 TYR A CA 1
ATOM 1397 C C . TYR A 1 202 ? 20.68659 -5.72018 -73.26853 1.000 24.16112 202 TYR A C 1
ATOM 1398 O O . TYR A 1 202 ? 21.60208 -4.91245 -73.46860 1.000 23.28571 202 TYR A O 1
ATOM 1407 N N . GLU A 1 203 ? 19.47503 -5.36553 -72.84026 1.000 21.29645 203 GLU A N 1
ATOM 1408 C CA . GLU A 1 203 ? 19.07356 -3.97686 -72.63075 1.000 23.65230 203 GLU A CA 1
ATOM 1409 C C . GLU A 1 203 ? 17.93595 -3.95577 -71.61217 1.000 26.91239 203 GLU A C 1
ATOM 1410 O O . GLU A 1 203 ? 17.19873 -4.93825 -71.47369 1.000 22.23175 203 GLU A O 1
ATOM 1416 N N . LEU A 1 204 ? 17.80525 -2.83849 -70.89295 1.000 21.12411 204 LEU A N 1
ATOM 1417 C CA . LEU A 1 204 ? 16.70047 -2.68695 -69.96022 1.000 24.13987 204 LEU A CA 1
ATOM 1418 C C . LEU A 1 204 ? 15.39847 -2.48049 -70.72550 1.000 19.71221 204 LEU A C 1
ATOM 1419 O O . LEU A 1 204 ? 15.36467 -1.74974 -71.71512 1.000 23.96934 204 LEU A O 1
ATOM 1424 N N . VAL A 1 205 ? 14.32678 -3.14588 -70.28667 1.000 23.40058 205 VAL A N 1
ATOM 1425 C CA . VAL A 1 205 ? 12.98585 -2.84759 -70.78692 1.000 21.41713 205 VAL A CA 1
ATOM 1426 C C . VAL A 1 205 ? 12.14536 -2.07186 -69.79159 1.000 26.51026 205 VAL A C 1
ATOM 1427 O O . VAL A 1 205 ? 11.18101 -1.41157 -70.20972 1.000 28.53689 205 VAL A O 1
ATOM 1431 N N . MET A 1 206 ? 12.42134 -2.17342 -68.49415 1.000 25.09417 206 MET A N 1
ATOM 1432 C CA . MET A 1 206 ? 11.60141 -1.48908 -67.50615 1.000 24.57627 206 MET A CA 1
ATOM 1433 C C . MET A 1 206 ? 12.47702 -1.18645 -66.31020 1.000 24.07435 206 MET A C 1
ATOM 1434 O O . MET A 1 206 ? 13.11465 -2.09666 -65.77746 1.000 20.77185 206 MET A O 1
ATOM 1439 N N . THR A 1 207 ? 12.49352 0.07682 -65.88673 1.000 21.30158 207 THR A N 1
ATOM 1440 C CA . THR A 1 207 ? 13.09930 0.43212 -64.61885 1.000 17.81948 207 THR A CA 1
ATOM 1441 C C . THR A 1 207 ? 12.45436 1.70580 -64.08082 1.000 23.42475 207 THR A C 1
ATOM 1442 O O . THR A 1 207 ? 11.81669 2.46755 -64.81910 1.000 27.67731 207 THR A O 1
ATOM 1446 N N . ASP A 1 208 ? 12.61316 1.91477 -62.76904 1.000 24.99992 208 ASP A N 1
ATOM 1447 C CA . ASP A 1 208 ? 12.03623 3.06399 -62.05901 1.000 27.49749 208 ASP A CA 1
ATOM 1448 C C . ASP A 1 208 ? 10.53393 2.86159 -61.92391 1.000 25.40438 208 ASP A C 1
ATOM 1449 O O . ASP A 1 208 ? 9.73178 3.58463 -62.52380 1.000 27.62191 208 ASP A O 1
ATOM 1454 N N . TYR A 1 209 ? 10.15928 1.87745 -61.12028 1.000 22.90243 209 TYR A N 1
ATOM 1455 C CA . TYR A 1 209 ? 8.76312 1.50780 -60.90311 1.000 22.28782 209 TYR A CA 1
ATOM 1456 C C . TYR A 1 209 ? 8.61828 1.19246 -59.42922 1.000 24.61264 209 TYR A C 1
ATOM 1457 O O . TYR A 1 209 ? 9.28453 0.27771 -58.93638 1.000 24.48468 209 TYR A O 1
ATOM 1466 N N . ALA A 1 210 ? 7.76636 1.94094 -58.71575 1.000 23.00696 210 ALA A N 1
ATOM 1467 C CA . ALA A 1 210 ? 7.50465 1.59981 -57.31852 1.000 21.16302 210 ALA A CA 1
ATOM 1468 C C . ALA A 1 210 ? 7.04135 0.14573 -57.17457 1.000 23.04474 210 ALA A C 1
ATOM 1469 O O . ALA A 1 210 ? 7.31642 -0.50033 -56.15315 1.000 28.71060 210 ALA A O 1
ATOM 1471 N N . GLU A 1 211 ? 6.35623 -0.38227 -58.18844 1.000 22.94149 211 GLU A N 1
ATOM 1472 C CA . GLU A 1 211 ? 5.83044 -1.74340 -58.17762 1.000 20.37994 211 GLU A CA 1
ATOM 1473 C C . GLU A 1 211 ? 6.92945 -2.80494 -58.28095 1.000 21.54959 211 GLU A C 1
ATOM 1474 O O . GLU A 1 211 ? 6.65268 -3.99104 -58.05746 1.000 25.00018 211 GLU A O 1
ATOM 1480 N N . MET A 1 212 ? 8.15823 -2.40469 -58.57251 1.000 24.99815 212 MET A N 1
ATOM 1481 C CA . MET A 1 212 ? 9.29683 -3.30274 -58.61806 1.000 19.52418 212 MET A CA 1
ATOM 1482 C C . MET A 1 212 ? 10.26975 -3.06088 -57.47997 1.000 27.35795 212 MET A C 1
ATOM 1483 O O . MET A 1 212 ? 11.27833 -3.78611 -57.35066 1.000 19.80937 212 MET A O 1
ATOM 1488 N N . ASN A 1 213 ? 9.98103 -2.07344 -56.64697 1.000 25.33204 213 ASN A N 1
ATOM 1489 C CA . ASN A 1 213 ? 10.88364 -1.56067 -55.63997 1.000 22.34678 213 ASN A CA 1
ATOM 1490 C C . ASN A 1 213 ? 10.59939 -2.18788 -54.28429 1.000 23.86905 213 ASN A C 1
ATOM 1491 O O . ASN A 1 213 ? 9.48923 -2.65509 -54.00789 1.000 26.08599 213 ASN A O 1
ATOM 1496 N N . THR A 1 214 ? 11.61019 -2.16375 -53.42341 1.000 23.51560 214 THR A N 1
ATOM 1497 C CA . THR A 1 214 ? 11.40775 -2.47125 -52.01704 1.000 24.62049 214 THR A CA 1
ATOM 1498 C C . THR A 1 214 ? 11.70904 -1.24882 -51.15510 1.000 26.16129 214 THR A C 1
ATOM 1499 O O . THR A 1 214 ? 12.49696 -0.38823 -51.53091 1.000 25.82997 214 THR A O 1
ATOM 1503 N N . THR A 1 215 ? 11.03617 -1.18818 -50.00012 1.000 25.82373 215 THR A N 1
ATOM 1504 C CA . THR A 1 215 ? 11.30216 -0.23498 -48.93375 1.000 23.47063 215 THR A CA 1
ATOM 1505 C C . THR A 1 215 ? 11.54473 -0.96352 -47.62644 1.000 25.31810 215 THR A C 1
ATOM 1506 O O . THR A 1 215 ? 11.51464 -0.33619 -46.56393 1.000 25.82969 215 THR A O 1
ATOM 1510 N N . TYR A 1 216 ? 11.70695 -2.28078 -47.67838 1.000 23.91458 216 TYR A N 1
ATOM 1511 C CA . TYR A 1 216 ? 11.93842 -3.12898 -46.50895 1.000 24.13895 216 TYR A CA 1
ATOM 1512 C C . TYR A 1 216 ? 10.75789 -3.11786 -45.54966 1.000 22.88060 216 TYR A C 1
ATOM 1513 O O . TYR A 1 216 ? 10.90845 -3.41932 -44.36076 1.000 26.61489 216 TYR A O 1
ATOM 1522 N N . ALA A 1 217 ? 9.56550 -2.82082 -46.07481 1.000 27.09454 217 ALA A N 1
ATOM 1523 C CA . ALA A 1 217 ? 8.34351 -3.04046 -45.31213 1.000 26.91660 217 ALA A CA 1
ATOM 1524 C C . ALA A 1 217 ? 8.30185 -4.45180 -44.73429 1.000 29.99215 217 ALA A C 1
ATOM 1525 O O . ALA A 1 217 ? 7.79851 -4.64920 -43.62496 1.000 32.99891 217 ALA A O 1
ATOM 1527 N N . HIS A 1 218 ? 8.85637 -5.43857 -45.44866 1.000 25.24854 218 HIS A N 1
ATOM 1528 C CA . HIS A 1 218 ? 8.92890 -6.81968 -44.97257 1.000 26.18862 218 HIS A CA 1
ATOM 1529 C C . HIS A 1 218 ? 10.32642 -7.19442 -44.47186 1.000 29.65701 218 HIS A C 1
ATOM 1530 O O . HIS A 1 218 ? 10.67239 -8.38060 -44.45011 1.000 29.06265 218 HIS A O 1
ATOM 1537 N N . GLY A 1 219 ? 11.13818 -6.21808 -44.07955 1.000 26.66980 219 GLY A N 1
ATOM 1538 C CA . GLY A 1 219 ? 12.49973 -6.48735 -43.66311 1.000 27.72994 219 GLY A CA 1
ATOM 1539 C C . GLY A 1 219 ? 13.42131 -6.63487 -44.85243 1.000 28.14561 219 GLY A C 1
ATOM 1540 O O . GLY A 1 219 ? 13.03713 -6.38999 -46.00756 1.000 23.03727 219 GLY A O 1
ATOM 1541 N N . PRO A 1 220 ? 14.66864 -7.03562 -44.60157 1.000 30.17159 220 PRO A N 1
ATOM 1542 C CA . PRO A 1 220 ? 15.60931 -7.17872 -45.71415 1.000 27.70761 220 PRO A CA 1
ATOM 1543 C C . PRO A 1 220 ? 15.11376 -8.24283 -46.68002 1.000 26.21874 220 PRO A C 1
ATOM 1544 O O . PRO A 1 220 ? 14.77269 -9.36049 -46.28177 1.000 28.56154 220 PRO A O 1
ATOM 1548 N N . ASP A 1 221 ? 15.05674 -7.88185 -47.95325 1.000 23.38440 221 ASP A N 1
ATOM 1549 C CA . ASP A 1 221 ? 14.33799 -8.68230 -48.93939 1.000 26.16886 221 ASP A CA 1
ATOM 1550 C C . ASP A 1 221 ? 14.59999 -8.06845 -50.30668 1.000 24.93038 221 ASP A C 1
ATOM 1551 O O . ASP A 1 221 ? 15.48607 -7.21596 -50.45923 1.000 24.12084 221 ASP A O 1
ATOM 1556 N N . VAL A 1 222 ? 13.82922 -8.49819 -51.30122 1.000 20.82922 222 VAL A N 1
ATOM 1557 C CA . VAL A 1 222 ? 13.85347 -7.89547 -52.62983 1.000 20.29629 222 VAL A CA 1
ATOM 1558 C C . VAL A 1 222 ? 12.51425 -7.23177 -52.89150 1.000 22.16380 222 VAL A C 1
ATOM 1559 O O . VAL A 1 222 ? 11.53918 -7.45766 -52.17960 1.000 24.23777 222 VAL A O 1
ATOM 1563 N N . GLY A 1 223 ? 12.46282 -6.44935 -53.97307 1.000 20.33616 223 GLY A N 1
ATOM 1564 C CA . GLY A 1 223 ? 11.19758 -5.97556 -54.50502 1.000 25.15766 223 GLY A CA 1
ATOM 1565 C C . GLY A 1 223 ? 10.67323 -6.94324 -55.54239 1.000 22.21362 223 GLY A C 1
ATOM 1566 O O . GLY A 1 223 ? 10.20664 -8.03072 -55.18248 1.000 19.81079 223 GLY A O 1
ATOM 1567 N N . ILE A 1 224 ? 10.75389 -6.59024 -56.82835 1.000 16.89676 224 ILE A N 1
ATOM 1568 C CA . ILE A 1 224 ? 10.37544 -7.56054 -57.85040 1.000 17.61265 224 ILE A CA 1
ATOM 1569 C C . ILE A 1 224 ? 11.15761 -8.85260 -57.65258 1.000 19.54996 224 ILE A C 1
ATOM 1570 O O . ILE A 1 224 ? 12.39494 -8.84898 -57.51984 1.000 19.90974 224 ILE A O 1
ATOM 1575 N N . ASN A 1 225 ? 10.43507 -9.97189 -57.61225 1.000 21.45068 225 ASN A N 1
ATOM 1576 C CA . ASN A 1 225 ? 11.04847 -11.28587 -57.47259 1.000 16.41893 225 ASN A CA 1
ATOM 1577 C C . ASN A 1 225 ? 10.72322 -12.08780 -58.73955 1.000 19.30874 225 ASN A C 1
ATOM 1578 O O . ASN A 1 225 ? 11.22324 -11.75310 -59.81820 1.000 17.60053 225 ASN A O 1
ATOM 1583 N N . GLY A 1 226 ? 9.86457 -13.10927 -58.67701 1.000 19.23392 226 GLY A N 1
ATOM 1584 C CA . GLY A 1 226 ? 9.61756 -13.90823 -59.87023 1.000 15.81280 226 GLY A CA 1
ATOM 1585 C C . GLY A 1 226 ? 8.95483 -13.11511 -60.98486 1.000 22.77220 226 GLY A C 1
ATOM 1586 O O . GLY A 1 226 ? 8.16031 -12.19824 -60.74972 1.000 24.00056 226 GLY A O 1
ATOM 1587 N N . ILE A 1 227 ? 9.23580 -13.50961 -62.22699 1.000 20.05108 227 ILE A N 1
ATOM 1588 C CA . ILE A 1 227 ? 8.46933 -13.05645 -63.39183 1.000 21.22114 227 ILE A CA 1
ATOM 1589 C C . ILE A 1 227 ? 8.01575 -14.27593 -64.18403 1.000 20.92612 227 ILE A C 1
ATOM 1590 O O . ILE A 1 227 ? 8.74510 -15.26183 -64.26605 1.000 19.84459 227 ILE A O 1
ATOM 1595 N N . ARG A 1 228 ? 6.82304 -14.20818 -64.78151 1.000 20.25417 228 ARG A N 1
ATOM 1596 C CA . ARG A 1 228 ? 6.35918 -15.21649 -65.74741 1.000 21.34519 228 ARG A CA 1
ATOM 1597 C C . ARG A 1 228 ? 5.54566 -14.52668 -66.83497 1.000 24.80721 228 ARG A C 1
ATOM 1598 O O . ARG A 1 228 ? 4.86929 -13.52805 -66.57952 1.000 24.19060 228 ARG A O 1
ATOM 1606 N N . ILE A 1 229 ? 5.60788 -15.05529 -68.05411 1.000 22.90793 229 ILE A N 1
ATOM 1607 C CA . ILE A 1 229 ? 4.87860 -14.47989 -69.18096 1.000 23.15431 229 ILE A CA 1
ATOM 1608 C C . ILE A 1 229 ? 3.78912 -15.45834 -69.62247 1.000 26.12467 229 ILE A C 1
ATOM 1609 O O . ILE A 1 229 ? 4.03494 -16.66931 -69.73567 1.000 24.79507 229 ILE A O 1
ATOM 1614 N N . LEU A 1 230 ? 2.58033 -14.94058 -69.84457 1.000 21.65782 230 LEU A N 1
ATOM 1615 C CA . LEU A 1 230 ? 1.47736 -15.71403 -70.42601 1.000 23.65810 230 LEU A CA 1
ATOM 1616 C C . LEU A 1 230 ? 0.91051 -14.90721 -71.58083 1.000 24.75571 230 LEU A C 1
ATOM 1617 O O . LEU A 1 230 ? 0.40942 -13.79410 -71.37369 1.000 20.22825 230 LEU A O 1
ATOM 1622 N N . GLY A 1 231 ? 1.01671 -15.44398 -72.79246 1.000 24.70195 231 GLY A N 1
ATOM 1623 C CA . GLY A 1 231 ? 0.61648 -14.64612 -73.94152 1.000 29.53718 231 GLY A CA 1
ATOM 1624 C C . GLY A 1 231 ? 1.49484 -13.40798 -74.01780 1.000 30.31063 231 GLY A C 1
ATOM 1625 O O . GLY A 1 231 ? 2.72624 -13.49259 -73.92627 1.000 25.37145 231 GLY A O 1
ATOM 1626 N N . ASN A 1 232 ? 0.87361 -12.23780 -74.17194 1.000 24.85927 232 ASN A N 1
ATOM 1627 C CA . ASN A 1 232 ? 1.60400 -10.97313 -74.16178 1.000 29.32293 232 ASN A CA 1
ATOM 1628 C C . ASN A 1 232 ? 1.45042 -10.22274 -72.84129 1.000 24.30509 232 ASN A C 1
ATOM 1629 O O . ASN A 1 232 ? 1.52820 -8.99735 -72.81291 1.000 27.30861 232 ASN A O 1
ATOM 1634 N N . GLU A 1 233 ? 1.24156 -10.92933 -71.74001 1.000 21.81903 233 GLU A N 1
ATOM 1635 C CA . GLU A 1 233 ? 1.14665 -10.30712 -70.42605 1.000 22.07837 233 GLU A CA 1
ATOM 1636 C C . GLU A 1 233 ? 2.33634 -10.75296 -69.59035 1.000 26.46913 233 GLU A C 1
ATOM 1637 O O . GLU A 1 233 ? 2.49554 -11.94712 -69.30776 1.000 21.16551 233 GLU A O 1
ATOM 1643 N N . LEU A 1 234 ? 3.18279 -9.79185 -69.21900 1.000 24.65249 234 LEU A N 1
ATOM 1644 C CA . LEU A 1 234 ? 4.25754 -10.02347 -68.27726 1.000 24.73528 234 LEU A CA 1
ATOM 1645 C C . LEU A 1 234 ? 3.71324 -9.83408 -66.86752 1.000 19.82988 234 LEU A C 1
ATOM 1646 O O . LEU A 1 234 ? 3.23206 -8.75024 -66.53212 1.000 22.85918 234 LEU A O 1
ATOM 1651 N N . TYR A 1 235 ? 3.81078 -10.87609 -66.04520 1.000 17.42576 235 TYR A N 1
ATOM 1652 C CA . TYR A 1 235 ? 3.44190 -10.85272 -64.63359 1.000 17.53245 235 TYR A CA 1
ATOM 1653 C C . TYR A 1 235 ? 4.67206 -10.78696 -63.73907 1.000 20.21752 235 TYR A C 1
ATOM 1654 O O . TYR A 1 235 ? 5.70293 -11.41290 -64.03173 1.000 19.09576 235 TYR A O 1
ATOM 1663 N N . TRP A 1 236 ? 4.56415 -10.07368 -62.61093 1.000 21.24151 236 TRP A N 1
ATOM 1664 C CA . TRP A 1 236 ? 5.58072 -10.23744 -61.57718 1.000 21.81525 236 TRP A CA 1
ATOM 1665 C C . TRP A 1 236 ? 4.96044 -10.12356 -60.19548 1.000 18.20587 236 TRP A C 1
ATOM 1666 O O . TRP A 1 236 ? 3.85044 -9.61788 -60.01977 1.000 23.75942 236 TRP A O 1
ATOM 1677 N N . VAL A 1 237 ? 5.69793 -10.59667 -59.20540 1.000 19.32972 237 VAL A N 1
ATOM 1678 C CA . VAL A 1 237 ? 5.29510 -10.45520 -57.81434 1.000 18.59147 237 VAL A CA 1
ATOM 1679 C C . VAL A 1 237 ? 6.30460 -9.57661 -57.09936 1.000 23.64276 237 VAL A C 1
ATOM 1680 O O . VAL A 1 237 ? 7.50795 -9.58242 -57.41003 1.000 24.72498 237 VAL A O 1
ATOM 1684 N N . ASN A 1 238 ? 5.81806 -8.82653 -56.11251 1.000 24.54920 238 ASN A N 1
ATOM 1685 C CA . ASN A 1 238 ? 6.69762 -8.00643 -55.28550 1.000 24.14750 238 ASN A CA 1
ATOM 1686 C C . ASN A 1 238 ? 6.76019 -8.60038 -53.88574 1.000 25.65715 238 ASN A C 1
ATOM 1687 O O . ASN A 1 238 ? 5.73279 -8.73966 -53.21569 1.000 23.46965 238 ASN A O 1
ATOM 1692 N N . GLN A 1 239 ? 7.97266 -8.94133 -53.45028 1.000 18.92073 239 GLN A N 1
ATOM 1693 C CA . GLN A 1 239 ? 8.18622 -9.57575 -52.15512 1.000 21.14495 239 GLN A CA 1
ATOM 1694 C C . GLN A 1 239 ? 7.97420 -8.60896 -51.00158 1.000 20.34557 239 GLN A C 1
ATOM 1695 O O . GLN A 1 239 ? 7.70740 -9.04755 -49.88119 1.000 27.11537 239 GLN A O 1
ATOM 1701 N N . ASP A 1 240 ? 8.12416 -7.30901 -51.22854 1.000 21.04930 240 ASP A N 1
ATOM 1702 C CA . ASP A 1 240 ? 8.12830 -6.37403 -50.10978 1.000 22.82744 240 ASP A CA 1
ATOM 1703 C C . ASP A 1 240 ? 6.75568 -5.75502 -49.82725 1.000 25.12613 240 ASP A C 1
ATOM 1704 O O . ASP A 1 240 ? 6.49328 -5.38680 -48.67910 1.000 29.59559 240 ASP A O 1
ATOM 1709 N N . ASN A 1 241 ? 5.87704 -5.64971 -50.82056 1.000 24.44754 241 ASN A N 1
ATOM 1710 C CA . ASN A 1 241 ? 4.54069 -5.07499 -50.61527 1.000 23.97122 241 ASN A CA 1
ATOM 1711 C C . ASN A 1 241 ? 3.40348 -6.06572 -50.85840 1.000 31.89810 241 ASN A C 1
ATOM 1712 O O . ASN A 1 241 ? 2.22711 -5.68629 -50.74452 1.000 27.94899 241 ASN A O 1
ATOM 1717 N N . GLY A 1 242 ? 3.70666 -7.32278 -51.16971 1.000 28.67039 242 GLY A N 1
ATOM 1718 C CA . GLY A 1 242 ? 2.66152 -8.29874 -51.42167 1.000 23.45581 242 GLY A CA 1
ATOM 1719 C C . GLY A 1 242 ? 1.82855 -8.04797 -52.65879 1.000 28.71388 242 GLY A C 1
ATOM 1720 O O . GLY A 1 242 ? 0.73206 -8.60496 -52.79026 1.000 27.12808 242 GLY A O 1
ATOM 1721 N N . GLY A 1 243 ? 2.31339 -7.22618 -53.57145 1.000 26.93030 243 GLY A N 1
ATOM 1722 C CA . GLY A 1 243 ? 1.62225 -6.98944 -54.80609 1.000 25.28413 243 GLY A CA 1
ATOM 1723 C C . GLY A 1 243 ? 1.94221 -8.01452 -55.88155 1.000 24.40092 243 GLY A C 1
ATOM 1724 O O . GLY A 1 243 ? 3.06631 -8.50509 -55.99936 1.000 21.21077 243 GLY A O 1
ATOM 1725 N N . VAL A 1 244 ? 0.93055 -8.31856 -56.68490 1.000 22.18547 244 VAL A N 1
ATOM 1726 C CA . VAL A 1 244 ? 1.09480 -9.05908 -57.92737 1.000 17.30372 244 VAL A CA 1
ATOM 1727 C C . VAL A 1 244 ? 0.66645 -8.15348 -59.06175 1.000 24.87456 244 VAL A C 1
ATOM 1728 O O . VAL A 1 244 ? -0.40403 -7.52612 -58.99901 1.000 24.62048 244 VAL A O 1
ATOM 1732 N N . TYR A 1 245 ? 1.46302 -8.11965 -60.12184 1.000 21.48724 245 TYR A N 1
ATOM 1733 C CA . TYR A 1 245 ? 1.26251 -7.13006 -61.16132 1.000 21.68500 245 TYR A CA 1
ATOM 1734 C C . TYR A 1 245 ? 1.37830 -7.77791 -62.52472 1.000 19.59069 245 TYR A C 1
ATOM 1735 O O . TYR A 1 245 ? 1.92534 -8.87746 -62.67777 1.000 22.83042 245 TYR A O 1
ATOM 1744 N N . ARG A 1 246 ? 0.91278 -7.04492 -63.53099 1.000 17.69059 246 ARG A N 1
ATOM 1745 C CA . ARG A 1 246 ? 1.14269 -7.42741 -64.90744 1.000 17.14004 246 ARG A CA 1
ATOM 1746 C C . ARG A 1 246 ? 1.18194 -6.17970 -65.77201 1.000 21.86165 246 ARG A C 1
ATOM 1747 O O . ARG A 1 246 ? 0.77625 -5.08753 -65.35712 1.000 27.00820 246 ARG A O 1
ATOM 1755 N N . VAL A 1 247 ? 1.68290 -6.35821 -66.99047 1.000 21.00715 247 VAL A N 1
ATOM 1756 C CA . VAL A 1 247 ? 1.73734 -5.29428 -67.97993 1.000 21.55538 247 VAL A CA 1
ATOM 1757 C C . VAL A 1 247 ? 1.76346 -5.96290 -69.34617 1.000 26.32041 247 VAL A C 1
ATOM 1758 O O . VAL A 1 247 ? 2.34267 -7.04093 -69.51183 1.000 25.49740 247 VAL A O 1
ATOM 1762 N N . GLU A 1 248 ? 1.11356 -5.33595 -70.31961 1.000 22.70007 248 GLU A N 1
ATOM 1763 C CA . GLU A 1 248 ? 1.16306 -5.85071 -71.68558 1.000 29.82896 248 GLU A CA 1
ATOM 1764 C C . GLU A 1 248 ? 2.50397 -5.54534 -72.34870 1.000 28.56580 248 GLU A C 1
ATOM 1765 O O . GLU A 1 248 ? 3.01952 -4.43002 -72.23679 1.000 32.22436 248 GLU A O 1
ATOM 1771 N N . ILE A 1 249 ? 3.06113 -6.52464 -73.07864 1.000 25.94735 249 ILE A N 1
ATOM 1772 C CA . ILE A 1 249 ? 4.35906 -6.35300 -73.72811 1.000 27.43178 249 ILE A CA 1
ATOM 1773 C C . ILE A 1 249 ? 4.21442 -6.49660 -75.24103 1.000 31.26366 249 ILE A C 1
ATOM 1774 O O . ILE A 1 249 ? 3.39765 -7.28763 -75.73936 1.000 26.34684 249 ILE A O 1
ATOM 1779 N N . GLN A 1 250 ? 5.00586 -5.69673 -75.96132 1.000 26.45302 250 GLN A N 1
ATOM 1780 C CA . GLN A 1 250 ? 5.09750 -5.65995 -77.41321 1.000 26.65894 250 GLN A CA 1
ATOM 1781 C C . GLN A 1 250 ? 5.91797 -6.84061 -77.92003 1.000 28.08727 250 GLN A C 1
ATOM 1782 O O . GLN A 1 250 ? 6.54204 -7.56977 -77.14978 1.000 29.84725 250 GLN A O 1
ATOM 1788 N N . LYS A 1 251 ? 5.94304 -6.99690 -79.24720 1.000 27.51622 251 LYS A N 1
ATOM 1789 C CA . LYS A 1 251 ? 6.64501 -8.12575 -79.84914 1.000 25.41463 251 LYS A CA 1
ATOM 1790 C C . LYS A 1 251 ? 8.12599 -8.14189 -79.48848 1.000 28.69135 251 LYS A C 1
ATOM 1791 O O . LYS A 1 251 ? 8.72539 -9.22292 -79.41182 1.000 25.00577 251 LYS A O 1
ATOM 1797 N N . ASN A 1 252 ? 8.72928 -6.96929 -79.26836 1.000 28.83068 252 ASN A N 1
ATOM 1798 C CA . ASN A 1 252 ? 10.14690 -6.86060 -78.91719 1.000 26.53310 252 ASN A CA 1
ATOM 1799 C C . ASN A 1 252 ? 10.40769 -7.03211 -77.42627 1.000 26.55276 252 ASN A C 1
ATOM 1800 O O . ASN A 1 252 ? 11.56600 -6.93885 -76.99910 1.000 29.84533 252 ASN A O 1
ATOM 1805 N N . GLY A 1 253 ? 9.37766 -7.28060 -76.62318 1.000 27.64168 253 GLY A N 1
ATOM 1806 C CA . GLY A 1 253 ? 9.54499 -7.47285 -75.19721 1.000 26.96099 253 GLY A CA 1
ATOM 1807 C C . GLY A 1 253 ? 9.47150 -6.21734 -74.35756 1.000 26.72793 253 GLY A C 1
ATOM 1808 O O . GLY A 1 253 ? 9.45280 -6.32018 -73.12448 1.000 26.91888 253 GLY A O 1
ATOM 1809 N N . HIS A 1 254 ? 9.43606 -5.04711 -74.97069 1.000 23.54556 254 HIS A N 1
ATOM 1810 C CA . HIS A 1 254 ? 9.20022 -3.82787 -74.22301 1.000 26.49383 254 HIS A CA 1
ATOM 1811 C C . HIS A 1 254 ? 7.69976 -3.65092 -73.94423 1.000 29.08627 254 HIS A C 1
ATOM 1812 O O . HIS A 1 254 ? 6.85172 -4.14090 -74.70229 1.000 23.48900 254 HIS A O 1
ATOM 1819 N N . PRO A 1 255 ? 7.35432 -2.96920 -72.85466 1.000 26.59726 255 PRO A N 1
ATOM 1820 C CA . PRO A 1 255 ? 5.93506 -2.78735 -72.50932 1.000 26.63292 255 PRO A CA 1
ATOM 1821 C C . PRO A 1 255 ? 5.19256 -1.90279 -73.50351 1.000 29.32415 255 PRO A C 1
ATOM 1822 O O . PRO A 1 255 ? 5.76449 -1.01915 -74.14311 1.000 28.25447 255 PRO A O 1
ATOM 1826 N N . VAL A 1 256 ? 3.89734 -2.15330 -73.63269 1.000 23.86983 256 VAL A N 1
ATOM 1827 C CA . VAL A 1 256 ? 3.05943 -1.29629 -74.46627 1.000 27.06765 256 VAL A CA 1
ATOM 1828 C C . VAL A 1 256 ? 2.82285 0.01321 -73.71944 1.000 28.65784 256 VAL A C 1
ATOM 1829 O O . VAL A 1 256 ? 2.47350 -0.01529 -72.52667 1.000 27.23618 256 VAL A O 1
ATOM 1833 N N . PRO A 1 257 ? 3.03198 1.16529 -74.35090 1.000 28.08288 257 PRO A N 1
ATOM 1834 C CA . PRO A 1 257 ? 2.77449 2.41818 -73.65202 1.000 31.93707 257 PRO A CA 1
ATOM 1835 C C . PRO A 1 257 ? 1.31141 2.50650 -73.27071 1.000 31.67427 257 PRO A C 1
ATOM 1836 O O . PRO A 1 257 ? 0.43546 1.95845 -73.96792 1.000 26.70491 257 PRO A O 1
ATOM 1840 N N . PRO A 1 258 ? 0.99557 3.15207 -72.13626 1.000 34.54432 258 PRO A N 1
ATOM 1841 C CA . PRO A 1 258 ? 1.91099 3.93551 -71.28588 1.000 35.61046 258 PRO A CA 1
ATOM 1842 C C . PRO A 1 258 ? 2.70947 3.13618 -70.24340 1.000 35.55702 258 PRO A C 1
ATOM 1843 O O . PRO A 1 258 ? 3.26473 3.74551 -69.32204 1.000 30.23164 258 PRO A O 1
ATOM 1847 N N . ALA A 1 259 ? 2.75604 1.80432 -70.37705 1.000 35.21260 259 ALA A N 1
ATOM 1848 C CA . ALA A 1 259 ? 3.60464 0.96269 -69.53181 1.000 30.47566 259 ALA A CA 1
ATOM 1849 C C . ALA A 1 259 ? 3.31936 1.16639 -68.04281 1.000 27.11058 259 ALA A C 1
ATOM 1850 O O . ALA A 1 259 ? 4.23198 1.20183 -67.21971 1.000 27.22873 259 ALA A O 1
ATOM 1852 N N . VAL A 1 260 ? 2.04815 1.28064 -67.68245 1.000 27.70013 260 VAL A N 1
ATOM 1853 C CA . VAL A 1 260 ? 1.63815 1.43046 -66.28902 1.000 26.99241 260 VAL A CA 1
ATOM 1854 C C . VAL A 1 260 ? 1.25002 0.05200 -65.76409 1.000 33.53819 260 VAL A C 1
ATOM 1855 O O . VAL A 1 260 ? 0.39154 -0.60367 -66.37031 1.000 29.95038 260 VAL A O 1
ATOM 1859 N N . PRO A 1 261 ? 1.85544 -0.42757 -64.67625 1.000 34.50750 261 PRO A N 1
ATOM 1860 C CA . PRO A 1 261 ? 1.50210 -1.75672 -64.16032 1.000 31.14445 261 PRO A CA 1
ATOM 1861 C C . PRO A 1 261 ? 0.04533 -1.81191 -63.70972 1.000 31.91117 261 PRO A C 1
ATOM 1862 O O . PRO A 1 261 ? -0.48028 -0.86981 -63.11350 1.000 31.59000 261 PRO A O 1
ATOM 1866 N N . GLU A 1 262 ? -0.60517 -2.93065 -64.00246 1.000 28.15151 262 GLU A N 1
ATOM 1867 C CA . GLU A 1 262 ? -1.96095 -3.19965 -63.53973 1.000 31.46600 262 GLU A CA 1
ATOM 1868 C C . GLU A 1 262 ? -1.88318 -4.11200 -62.32219 1.000 31.50605 262 GLU A C 1
ATOM 1869 O O . GLU A 1 262 ? -1.23208 -5.16970 -62.37434 1.000 27.59482 262 GLU A O 1
ATOM 1875 N N . VAL A 1 263 ? -2.50218 -3.68627 -61.21711 1.000 24.85631 263 VAL A N 1
ATOM 1876 C CA . VAL A 1 263 ? -2.49295 -4.50540 -60.00798 1.000 24.31537 263 VAL A CA 1
ATOM 1877 C C . VAL A 1 263 ? -3.41019 -5.70920 -60.20969 1.000 27.25552 263 VAL A C 1
ATOM 1878 O O . VAL A 1 263 ? -4.59809 -5.56670 -60.51632 1.000 28.18633 263 VAL A O 1
ATOM 1882 N N . VAL A 1 264 ? -2.86440 -6.89774 -60.01565 1.000 22.79326 264 VAL A N 1
ATOM 1883 C CA . VAL A 1 264 ? -3.61617 -8.13793 -60.10139 1.000 22.43967 264 VAL A CA 1
ATOM 1884 C C . VAL A 1 264 ? -4.22487 -8.48620 -58.75683 1.000 27.05769 264 VAL A C 1
ATOM 1885 O O . VAL A 1 264 ? -5.39900 -8.86593 -58.66947 1.000 27.55477 264 VAL A O 1
ATOM 1889 N N . SER A 1 265 ? -3.43555 -8.31349 -57.70735 1.000 23.06958 265 SER A N 1
ATOM 1890 C CA . SER A 1 265 ? -3.77429 -8.76398 -56.36914 1.000 23.70058 265 SER A CA 1
ATOM 1891 C C . SER A 1 265 ? -2.77821 -8.16268 -55.39063 1.000 27.53635 265 SER A C 1
ATOM 1892 O O . SER A 1 265 ? -1.61687 -7.94649 -55.73468 1.000 22.98612 265 SER A O 1
ATOM 1895 N N . VAL A 1 266 ? -3.23840 -7.90527 -54.16905 1.000 27.61456 266 VAL A N 1
ATOM 1896 C CA . VAL A 1 266 ? -2.36634 -7.46112 -53.08241 1.000 25.91847 266 VAL A CA 1
ATOM 1897 C C . VAL A 1 266 ? -2.72473 -8.25186 -51.83177 1.000 28.60139 266 VAL A C 1
ATOM 1898 O O . VAL A 1 266 ? -3.88232 -8.24552 -51.40085 1.000 30.26114 266 VAL A O 1
ATOM 1902 N N . VAL A 1 267 ? -1.76523 -8.97683 -51.28159 1.000 24.54184 267 VAL A N 1
ATOM 1903 C CA . VAL A 1 267 ? -1.87377 -9.53805 -49.93774 1.000 22.67622 267 VAL A CA 1
ATOM 1904 C C . VAL A 1 267 ? -0.66990 -9.01009 -49.16701 1.000 32.33086 267 VAL A C 1
ATOM 1905 O O . VAL A 1 267 ? 0.44395 -9.52150 -49.31072 1.000 24.45801 267 VAL A O 1
ATOM 1909 N N . GLU A 1 268 ? -0.88322 -7.97561 -48.35333 1.000 35.82153 268 GLU A N 1
ATOM 1910 C CA . GLU A 1 268 ? 0.24321 -7.20609 -47.82740 1.000 29.37880 268 GLU A CA 1
ATOM 1911 C C . GLU A 1 268 ? 1.12640 -8.02543 -46.89682 1.000 35.99950 268 GLU A C 1
ATOM 1912 O O . GLU A 1 268 ? 2.31812 -7.72987 -46.76003 1.000 33.81467 268 GLU A O 1
ATOM 1918 N N . SER A 1 269 ? 0.58265 -9.05815 -46.25917 1.000 30.85934 269 SER A N 1
ATOM 1919 C CA . SER A 1 269 ? 1.38770 -9.83311 -45.32721 1.000 32.65504 269 SER A CA 1
ATOM 1920 C C . SER A 1 269 ? 2.37663 -10.77702 -46.00925 1.000 30.04866 269 SER A C 1
ATOM 1921 O O . SER A 1 269 ? 3.25927 -11.31674 -45.33622 1.000 33.86350 269 SER A O 1
ATOM 1924 N N . GLN A 1 270 ? 2.25664 -11.00965 -47.30881 1.000 28.77035 270 GLN A N 1
ATOM 1925 C CA . GLN A 1 270 ? 2.91117 -12.14361 -47.94750 1.000 26.89311 270 GLN A CA 1
ATOM 1926 C C . GLN A 1 270 ? 4.21259 -11.72689 -48.61574 1.000 24.16913 270 GLN A C 1
ATOM 1927 O O . GLN A 1 270 ? 4.25246 -10.72929 -49.34018 1.000 24.31085 270 GLN A O 1
ATOM 1933 N N . LEU A 1 271 ? 5.28166 -12.48659 -48.35714 1.000 27.45342 271 LEU A N 1
ATOM 1934 C CA . LEU A 1 271 ? 6.56803 -12.26183 -49.02258 1.000 26.40450 271 LEU A CA 1
ATOM 1935 C C . LEU A 1 271 ? 6.63304 -13.18016 -50.24843 1.000 31.19389 271 LEU A C 1
ATOM 1936 O O . LEU A 1 271 ? 7.28478 -14.23219 -50.25452 1.000 30.93720 271 LEU A O 1
ATOM 1941 N N . TRP A 1 272 ? 5.93742 -12.76349 -51.30900 1.000 26.33321 272 TRP A N 1
ATOM 1942 C CA . TRP A 1 272 ? 5.91603 -13.52529 -52.55304 1.000 23.70566 272 TRP A CA 1
ATOM 1943 C C . TRP A 1 272 ? 7.32335 -13.78199 -53.09240 1.000 26.50261 272 TRP A C 1
ATOM 1944 O O . TRP A 1 272 ? 8.19029 -12.90009 -53.06922 1.000 20.89345 272 TRP A O 1
ATOM 1955 N N . ASP A 1 273 ? 7.51374 -14.97380 -53.66865 1.000 20.29713 273 ASP A N 1
ATOM 1956 C CA . ASP A 1 273 ? 8.77967 -15.33651 -54.30331 1.000 22.04168 273 ASP A CA 1
ATOM 1957 C C . ASP A 1 273 ? 8.59939 -15.65618 -55.78781 1.000 24.13971 273 ASP A C 1
ATOM 1958 O O . ASP A 1 273 ? 9.02236 -14.84762 -56.62143 1.000 18.98612 273 ASP A O 1
ATOM 1963 N N . ASP A 1 274 ? 7.93514 -16.76382 -56.16662 1.000 21.57048 274 ASP A N 1
ATOM 1964 C CA . ASP A 1 274 ? 7.67691 -17.03440 -57.58122 1.000 18.95181 274 ASP A CA 1
ATOM 1965 C C . ASP A 1 274 ? 6.32732 -17.75752 -57.74047 1.000 19.27405 274 ASP A C 1
ATOM 1966 O O . ASP A 1 274 ? 5.61233 -18.00571 -56.77351 1.000 21.66722 274 ASP A O 1
ATOM 1971 N N . PHE A 1 275 ? 5.94182 -18.03538 -58.97663 1.000 18.02583 275 PHE A N 1
ATOM 1972 C CA . PHE A 1 275 ? 4.54731 -18.40433 -59.20070 1.000 23.02736 275 PHE A CA 1
ATOM 1973 C C . PHE A 1 275 ? 4.40181 -19.16652 -60.50963 1.000 20.78001 275 PHE A C 1
ATOM 1974 O O . PHE A 1 275 ? 5.32844 -19.24044 -61.30805 1.000 20.48365 275 PHE A O 1
ATOM 1982 N N . ALA A 1 276 ? 3.18575 -19.67675 -60.74448 1.000 19.63680 276 ALA A N 1
ATOM 1983 C CA . ALA A 1 276 ? 2.85762 -20.41397 -61.95765 1.000 20.02493 276 ALA A CA 1
ATOM 1984 C C . ALA A 1 276 ? 1.41853 -20.13280 -62.35463 1.000 23.53497 276 ALA A C 1
ATOM 1985 O O . ALA A 1 276 ? 0.54136 -20.05691 -61.49011 1.000 22.00501 276 ALA A O 1
ATOM 1987 N N . PHE A 1 277 ? 1.17942 -19.98572 -63.65695 1.000 20.80852 277 PHE A N 1
ATOM 1988 C CA . PHE A 1 277 ? -0.17746 -19.89158 -64.15991 1.000 21.94381 277 PHE A CA 1
ATOM 1989 C C . PHE A 1 277 ? -0.79576 -21.28308 -64.24668 1.000 26.34376 277 PHE A C 1
ATOM 1990 O O . PHE A 1 277 ? -0.10644 -22.27373 -64.50217 1.000 20.29445 277 PHE A O 1
ATOM 1998 N N . GLY A 1 278 ? -2.10861 -21.35238 -64.04880 1.000 24.68085 278 GLY A N 1
ATOM 1999 C CA . GLY A 1 278 ? -2.84491 -22.55126 -64.37898 1.000 25.05052 278 GLY A CA 1
ATOM 2000 C C . GLY A 1 278 ? -3.53730 -23.18493 -63.19129 1.000 25.36378 278 GLY A C 1
ATOM 2001 O O . GLY A 1 278 ? -3.99889 -22.50047 -62.27587 1.000 27.59380 278 GLY A O 1
ATOM 2002 N N . PRO A 1 279 ? -3.65584 -24.52048 -63.19460 1.000 24.30921 279 PRO A N 1
ATOM 2003 C CA . PRO A 1 279 ? -3.23614 -25.43799 -64.26051 1.000 27.55166 279 PRO A CA 1
ATOM 2004 C C . PRO A 1 279 ? -4.00490 -25.27288 -65.54983 1.000 36.28482 279 PRO A C 1
ATOM 2005 O O . PRO A 1 279 ? -5.13914 -24.74586 -65.55082 1.000 30.19700 279 PRO A O 1
ATOM 2009 N N . GLY A 1 280 ? -3.38397 -25.72731 -66.63608 1.000 35.70260 280 GLY A N 1
ATOM 2010 C CA . GLY A 1 280 ? -3.99647 -25.64803 -67.94290 1.000 41.26565 280 GLY A CA 1
ATOM 2011 C C . GLY A 1 280 ? -4.37282 -24.21552 -68.25319 1.000 47.58349 280 GLY A C 1
ATOM 2012 O O . GLY A 1 280 ? -3.49330 -23.37164 -68.45016 1.000 49.74362 280 GLY A O 1
ATOM 2013 N N . ASP A 1 281 ? -5.67769 -23.93176 -68.25566 1.000 48.07948 281 ASP A N 1
ATOM 2014 C CA . ASP A 1 281 ? -6.17779 -22.58586 -68.52015 1.000 52.49439 281 ASP A CA 1
ATOM 2015 C C . ASP A 1 281 ? -7.21156 -22.15325 -67.48006 1.000 52.06117 281 ASP A C 1
ATOM 2016 O O . ASP A 1 281 ? -8.11272 -21.36112 -67.77779 1.000 54.80436 281 ASP A O 1
ATOM 2021 N N . GLU A 1 282 ? -7.08891 -22.66338 -66.25376 1.000 39.92900 282 GLU A N 1
ATOM 2022 C CA . GLU A 1 282 ? -7.79499 -22.05731 -65.13707 1.000 38.79107 282 GLU A CA 1
ATOM 2023 C C . GLU A 1 282 ? -7.29268 -20.63061 -64.91243 1.000 35.16576 282 GLU A C 1
ATOM 2024 O O . GLU A 1 282 ? -6.11086 -20.32246 -65.09897 1.000 30.11267 282 GLU A O 1
ATOM 2030 N N . ASP A 1 283 ? -8.21066 -19.75744 -64.49500 1.000 31.79086 283 ASP A N 1
ATOM 2031 C CA . ASP A 1 283 ? -7.96193 -18.32400 -64.34565 1.000 27.84529 283 ASP A CA 1
ATOM 2032 C C . ASP A 1 283 ? -7.17818 -17.98863 -63.07149 1.000 27.97464 283 ASP A C 1
ATOM 2033 O O . ASP A 1 283 ? -7.59066 -17.12048 -62.28812 1.000 25.47515 283 ASP A O 1
ATOM 2038 N N . LEU A 1 284 ? -6.04714 -18.66056 -62.84086 1.000 24.42996 284 LEU A N 1
ATOM 2039 C CA . LEU A 1 284 ? -5.39070 -18.60179 -61.53860 1.000 19.17968 284 LEU A CA 1
ATOM 2040 C C . LEU A 1 284 ? -3.87694 -18.49550 -61.70194 1.000 23.67938 284 LEU A C 1
ATOM 2041 O O . LEU A 1 284 ? -3.30465 -18.93227 -62.70574 1.000 23.38587 284 LEU A O 1
ATOM 2046 N N . LEU A 1 285 ? -3.25914 -17.87712 -60.69837 1.000 22.05700 285 LEU A N 1
ATOM 2047 C CA . LEU A 1 285 ? -1.83045 -17.88046 -60.41476 1.000 26.13459 285 LEU A CA 1
ATOM 2048 C C . LEU A 1 285 ? -1.63020 -18.67989 -59.13975 1.000 23.14222 285 LEU A C 1
ATOM 2049 O O . LEU A 1 285 ? -2.44117 -18.58339 -58.22083 1.000 22.46624 285 LEU A O 1
ATOM 2054 N N . TRP A 1 286 ? -0.53295 -19.43146 -59.04670 1.000 19.03862 286 TRP A N 1
ATOM 2055 C CA . TRP A 1 286 ? -0.20639 -20.12276 -57.81039 1.000 18.02487 286 TRP A CA 1
ATOM 2056 C C . TRP A 1 286 ? 1.14509 -19.58206 -57.37266 1.000 21.86952 286 TRP A C 1
ATOM 2057 O O . TRP A 1 286 ? 2.10743 -19.68984 -58.12547 1.000 18.81467 286 TRP A O 1
ATOM 2068 N N . VAL A 1 287 ? 1.20443 -18.98953 -56.17398 1.000 21.44182 287 VAL A N 1
ATOM 2069 C CA . VAL A 1 287 ? 2.30695 -18.13187 -55.74940 1.000 19.23724 287 VAL A CA 1
ATOM 2070 C C . VAL A 1 287 ? 2.82500 -18.60552 -54.40882 1.000 20.18183 287 VAL A C 1
ATOM 2071 O O . VAL A 1 287 ? 2.04167 -18.82629 -53.47786 1.000 22.45026 287 VAL A O 1
ATOM 2075 N N . THR A 1 288 ? 4.14624 -18.72801 -54.29090 1.000 21.18758 288 THR A N 1
ATOM 2076 C CA . THR A 1 288 ? 4.72777 -18.99668 -52.99345 1.000 18.91161 288 THR A CA 1
ATOM 2077 C C . THR A 1 288 ? 4.82332 -17.69915 -52.20521 1.000 22.24232 288 THR A C 1
ATOM 2078 O O . THR A 1 288 ? 5.15186 -16.62849 -52.74210 1.000 21.61013 288 THR A O 1
ATOM 2082 N N . GLY A 1 289 ? 4.53233 -17.79790 -50.93236 1.000 22.13573 289 GLY A N 1
ATOM 2083 C CA . GLY A 1 289 ? 4.60114 -16.65035 -50.05157 1.000 24.35519 289 GLY A CA 1
ATOM 2084 C C . GLY A 1 289 ? 5.32992 -17.02374 -48.78510 1.000 26.41440 289 GLY A C 1
ATOM 2085 O O . GLY A 1 289 ? 6.31411 -17.77256 -48.79664 1.000 26.32031 289 GLY A O 1
ATOM 2086 N N . LEU A 1 290 ? 4.84732 -16.48105 -47.67970 1.000 25.51262 290 LEU A N 1
ATOM 2087 C CA . LEU A 1 290 ? 5.55589 -16.60325 -46.41377 1.000 33.26102 290 LEU A CA 1
ATOM 2088 C C . LEU A 1 290 ? 5.17118 -17.95541 -45.82762 1.000 33.23313 290 LEU A C 1
ATOM 2089 O O . LEU A 1 290 ? 4.08315 -18.12009 -45.27722 1.000 26.40717 290 LEU A O 1
ATOM 2094 N N . ASN A 1 291 ? 6.04990 -18.94464 -45.99809 1.000 26.45376 291 ASN A N 1
ATOM 2095 C CA . ASN A 1 291 ? 5.82330 -20.29362 -45.47178 1.000 27.64061 291 ASN A CA 1
ATOM 2096 C C . ASN A 1 291 ? 4.47401 -20.86700 -45.91524 1.000 27.87723 291 ASN A C 1
ATOM 2097 O O . ASN A 1 291 ? 3.89518 -21.70641 -45.22940 1.000 25.45722 291 ASN A O 1
ATOM 2102 N N . ALA A 1 292 ? 3.97550 -20.43954 -47.07973 1.000 26.03843 292 ALA A N 1
ATOM 2103 C CA . ALA A 1 292 ? 2.66945 -20.87529 -47.55315 1.000 27.99540 292 ALA A CA 1
ATOM 2104 C C . ALA A 1 292 ? 2.60249 -20.73064 -49.07065 1.000 28.68726 292 ALA A C 1
ATOM 2105 O O . ALA A 1 292 ? 3.44217 -20.08242 -49.69718 1.000 23.63394 292 ALA A O 1
ATOM 2107 N N . VAL A 1 293 ? 1.55640 -21.32664 -49.64797 1.000 26.64358 293 VAL A N 1
ATOM 2108 C CA . VAL A 1 293 ? 1.26948 -21.25436 -51.07682 1.000 23.36543 293 VAL A CA 1
ATOM 2109 C C . VAL A 1 293 ? -0.18118 -20.79948 -51.21286 1.000 23.16653 293 VAL A C 1
ATOM 2110 O O . VAL A 1 293 ? -1.02457 -21.22006 -50.42238 1.000 21.03315 293 VAL A O 1
ATOM 2114 N N . TYR A 1 294 ? -0.46605 -19.95930 -52.21752 1.000 24.16084 294 TYR A N 1
ATOM 2115 C CA . TYR A 1 294 ? -1.76806 -19.32859 -52.41413 1.000 24.76605 294 TYR A CA 1
ATOM 2116 C C . TYR A 1 294 ? -2.24096 -19.52800 -53.84392 1.000 23.96344 294 TYR A C 1
ATOM 2117 O O . TYR A 1 294 ? -1.44405 -19.55864 -54.77765 1.000 22.92068 294 TYR A O 1
ATOM 2126 N N . ALA A 1 295 ? -3.55546 -19.63198 -54.01891 1.000 20.93754 295 ALA A N 1
ATOM 2127 C CA . ALA A 1 295 ? -4.15664 -19.51025 -55.33466 1.000 23.73035 295 ALA A CA 1
ATOM 2128 C C . ALA A 1 295 ? -4.63101 -18.07405 -55.45782 1.000 21.15869 295 ALA A C 1
ATOM 2129 O O . ALA A 1 295 ? -5.10622 -17.49585 -54.47983 1.000 27.45262 295 ALA A O 1
ATOM 2131 N N . VAL A 1 296 ? -4.47330 -17.47948 -56.63947 1.000 21.63353 296 VAL A N 1
ATOM 2132 C CA . VAL A 1 296 ? -4.83661 -16.07476 -56.83191 1.000 20.11795 296 VAL A CA 1
ATOM 2133 C C . VAL A 1 296 ? -5.56699 -15.92574 -58.14795 1.000 23.61518 296 VAL A C 1
ATOM 2134 O O . VAL A 1 296 ? -5.02690 -16.27505 -59.20191 1.000 21.00654 296 VAL A O 1
ATOM 2138 N N . SER A 1 297 ? -6.77371 -15.35055 -58.09852 1.000 22.25797 297 SER A N 1
ATOM 2139 C CA . SER A 1 297 ? -7.53822 -15.13815 -59.31398 1.000 21.66718 297 SER A CA 1
ATOM 2140 C C . SER A 1 297 ? -6.85807 -14.10911 -60.20112 1.000 19.52298 297 SER A C 1
ATOM 2141 O O . SER A 1 297 ? -6.54186 -13.01132 -59.73868 1.000 22.00163 297 SER A O 1
ATOM 2144 N N . LYS A 1 298 ? -6.69253 -14.42679 -61.49044 1.000 17.74995 298 LYS A N 1
ATOM 2145 C CA . LYS A 1 298 ? -6.17237 -13.41916 -62.42329 1.000 20.54477 298 LYS A CA 1
ATOM 2146 C C . LYS A 1 298 ? -7.20686 -12.35210 -62.73724 1.000 25.59254 298 LYS A C 1
ATOM 2147 O O . LYS A 1 298 ? -6.85117 -11.22218 -63.08200 1.000 23.42857 298 LYS A O 1
ATOM 2153 N N . LYS A 1 299 ? -8.48846 -12.72005 -62.66594 1.000 22.03486 299 LYS A N 1
ATOM 2154 C CA . LYS A 1 299 ? -9.57013 -11.79370 -62.98073 1.000 20.70280 299 LYS A CA 1
ATOM 2155 C C . LYS A 1 299 ? -9.71742 -10.72186 -61.91046 1.000 21.35504 299 LYS A C 1
ATOM 2156 O O . LYS A 1 299 ? -9.82760 -9.53000 -62.21655 1.000 19.77882 299 LYS A O 1
ATOM 2162 N N . ASN A 1 300 ? -9.74146 -11.12042 -60.65320 1.000 18.81220 300 ASN A N 1
ATOM 2163 C CA . ASN A 1 300 ? -10.13448 -10.18594 -59.61129 1.000 22.38741 300 ASN A CA 1
ATOM 2164 C C . ASN A 1 300 ? -9.25792 -10.22090 -58.37470 1.000 24.84075 300 ASN A C 1
ATOM 2165 O O . ASN A 1 300 ? -9.54647 -9.49230 -57.42016 1.000 25.11368 300 ASN A O 1
ATOM 2170 N N . GLY A 1 301 ? -8.19648 -11.02749 -58.35230 1.000 24.54544 301 GLY A N 1
ATOM 2171 C CA . GLY A 1 301 ? -7.24483 -10.96316 -57.26999 1.000 21.42906 301 GLY A CA 1
ATOM 2172 C C . GLY A 1 301 ? -7.64471 -11.63138 -55.97591 1.000 22.81435 301 GLY A C 1
ATOM 2173 O O . GLY A 1 301 ? -6.90479 -11.52092 -55.00096 1.000 21.85035 301 GLY A O 1
ATOM 2174 N N . THR A 1 302 ? -8.78970 -12.31496 -55.91608 1.000 22.33580 302 THR A N 1
ATOM 2175 C CA . THR A 1 302 ? -9.10353 -13.08422 -54.71656 1.000 24.32652 302 THR A CA 1
ATOM 2176 C C . THR A 1 302 ? -7.98219 -14.08368 -54.43923 1.000 23.95490 302 THR A C 1
ATOM 2177 O O . THR A 1 302 ? -7.52666 -14.77861 -55.34957 1.000 23.30613 302 THR A O 1
ATOM 2181 N N . ALA A 1 303 ? -7.52870 -14.14817 -53.18492 1.000 21.34783 303 ALA A N 1
ATOM 2182 C CA . ALA A 1 303 ? -6.36011 -14.94541 -52.83117 1.000 25.36125 303 ALA A CA 1
ATOM 2183 C C . ALA A 1 303 ? -6.71909 -15.85603 -51.67380 1.000 32.14094 303 ALA A C 1
ATOM 2184 O O . ALA A 1 303 ? -7.30104 -15.40108 -50.68383 1.000 29.26210 303 ALA A O 1
ATOM 2186 N N . VAL A 1 304 ? -6.38014 -17.13865 -51.80663 1.000 25.30790 304 VAL A N 1
ATOM 2187 C CA . VAL A 1 304 ? -6.72090 -18.15083 -50.81924 1.000 26.09583 304 VAL A CA 1
ATOM 2188 C C . VAL A 1 304 ? -5.46961 -18.96958 -50.52113 1.000 23.35194 304 VAL A C 1
ATOM 2189 O O . VAL A 1 304 ? -4.87480 -19.53451 -51.43730 1.000 26.57912 304 VAL A O 1
ATOM 2193 N N . VAL A 1 305 ? -5.08823 -19.06291 -49.24912 1.000 24.19770 305 VAL A N 1
ATOM 2194 C CA . VAL A 1 305 ? -3.97074 -19.93136 -48.89036 1.000 28.83988 305 VAL A CA 1
ATOM 2195 C C . VAL A 1 305 ? -4.41661 -21.38145 -49.02584 1.000 28.48482 305 VAL A C 1
ATOM 2196 O O . VAL A 1 305 ? -5.50208 -21.75563 -48.56140 1.000 26.88098 305 VAL A O 1
ATOM 2200 N N . VAL A 1 306 ? -3.61260 -22.20023 -49.71508 1.000 24.02557 306 VAL A N 1
ATOM 2201 C CA . VAL A 1 306 ? -3.99635 -23.59043 -49.97476 1.000 23.12637 306 VAL A CA 1
ATOM 2202 C C . VAL A 1 306 ? -3.15241 -24.60059 -49.21276 1.000 26.71305 306 VAL A C 1
ATOM 2203 O O . VAL A 1 306 ? -3.54189 -25.78077 -49.14611 1.000 27.59353 306 VAL A O 1
ATOM 2207 N N . ASP A 1 307 ? -2.04009 -24.18833 -48.61620 1.000 23.54865 307 ASP A N 1
ATOM 2208 C CA . ASP A 1 307 ? -1.17526 -25.09995 -47.88449 1.000 24.68157 307 ASP A CA 1
ATOM 2209 C C . ASP A 1 307 ? -0.13561 -24.26938 -47.14747 1.000 27.40300 307 ASP A C 1
ATOM 2210 O O . ASP A 1 307 ? 0.19324 -23.15329 -47.56462 1.000 23.39565 307 ASP A O 1
ATOM 2215 N N . GLY A 1 308 ? 0.35964 -24.81218 -46.04341 1.000 25.29357 308 GLY A N 1
ATOM 2216 C CA . GLY A 1 308 ? 1.30219 -24.07970 -45.21372 1.000 32.52340 308 GLY A CA 1
ATOM 2217 C C . GLY A 1 308 ? 0.59750 -23.20750 -44.19380 1.000 29.83710 308 GLY A C 1
ATOM 2218 O O . GLY A 1 308 ? -0.58449 -23.39075 -43.86779 1.000 36.41339 308 GLY A O 1
ATOM 2219 N N . VAL A 1 309 ? 1.34869 -22.22212 -43.69671 1.000 30.40990 309 VAL A N 1
ATOM 2220 C CA . VAL A 1 309 ? 0.85656 -21.31458 -42.66538 1.000 30.54816 309 VAL A CA 1
ATOM 2221 C C . VAL A 1 309 ? -0.45003 -20.68560 -43.11498 1.000 29.98400 309 VAL A C 1
ATOM 2222 O O . VAL A 1 309 ? -0.59432 -20.26028 -44.26413 1.000 32.60435 309 VAL A O 1
ATOM 2226 N N . GLY A 1 310 ? -1.41579 -20.63882 -42.20499 1.000 34.16078 310 GLY A N 1
ATOM 2227 C CA . GLY A 1 310 ? -2.76461 -20.23419 -42.52909 1.000 33.27044 310 GLY A CA 1
ATOM 2228 C C . GLY A 1 310 ? -3.71570 -21.37722 -42.79728 1.000 34.41133 310 GLY A C 1
ATOM 2229 O O . GLY A 1 310 ? -4.90956 -21.12200 -42.99751 1.000 33.35731 310 GLY A O 1
ATOM 2230 N N . THR A 1 311 ? -3.21613 -22.62087 -42.83469 1.000 33.27760 311 THR A N 1
ATOM 2231 C CA . THR A 1 311 ? -4.02941 -23.83301 -42.91327 1.000 34.13130 311 THR A CA 1
ATOM 2232 C C . THR A 1 311 ? -3.62770 -24.77652 -41.79069 1.000 33.29311 311 THR A C 1
ATOM 2233 O O . THR A 1 311 ? -2.61755 -24.57861 -41.11539 1.000 37.39059 311 THR A O 1
ATOM 2237 N N . SER A 1 312 ? -4.42059 -25.83077 -41.60617 1.000 36.59586 312 SER A N 1
ATOM 2238 C CA . SER A 1 312 ? -4.06044 -26.85060 -40.62462 1.000 39.50303 312 SER A CA 1
ATOM 2239 C C . SER A 1 312 ? -2.79066 -27.60870 -41.00652 1.000 37.89458 312 SER A C 1
ATOM 2240 O O . SER A 1 312 ? -2.16175 -28.21541 -40.13207 1.000 41.62546 312 SER A O 1
ATOM 2243 N N . ASN A 1 313 ? -2.40306 -27.60555 -42.28307 1.000 34.64328 313 ASN A N 1
ATOM 2244 C CA . ASN A 1 313 ? -1.12421 -28.18863 -42.70971 1.000 33.43687 313 ASN A CA 1
ATOM 2245 C C . ASN A 1 313 ? -0.09676 -27.06040 -42.76259 1.000 34.33448 313 ASN A C 1
ATOM 2246 O O . ASN A 1 313 ? 0.23799 -26.53996 -43.82773 1.000 33.39628 313 ASN A O 1
ATOM 2251 N N . ASN A 1 314 ? 0.39288 -26.65741 -41.58087 1.000 32.17225 314 ASN A N 1
ATOM 2252 C CA . ASN A 1 314 ? 1.13538 -25.40333 -41.44277 1.000 36.29692 314 ASN A CA 1
ATOM 2253 C C . ASN A 1 314 ? 2.61855 -25.57693 -41.13333 1.000 31.49998 314 ASN A C 1
ATOM 2254 O O . ASN A 1 314 ? 3.29078 -24.58636 -40.82825 1.000 37.24939 314 ASN A O 1
ATOM 2259 N N . MET A 1 315 ? 3.14978 -26.79284 -41.18898 1.000 36.13368 315 MET A N 1
ATOM 2260 C CA . MET A 1 315 ? 4.58849 -26.98775 -41.03765 1.000 34.46829 315 MET A CA 1
ATOM 2261 C C . MET A 1 315 ? 5.22797 -27.55405 -42.29358 1.000 35.86924 315 MET A C 1
ATOM 2262 O O . MET A 1 315 ? 6.45401 -27.69347 -42.34065 1.000 34.45722 315 MET A O 1
ATOM 2267 N N . SER A 1 316 ? 4.44207 -27.85445 -43.32127 1.000 29.36551 316 SER A N 1
ATOM 2268 C CA . SER A 1 316 ? 4.93117 -28.61139 -44.46258 1.000 33.33599 316 SER A CA 1
ATOM 2269 C C . SER A 1 316 ? 5.52818 -27.74673 -45.56695 1.000 33.58772 316 SER A C 1
ATOM 2270 O O . SER A 1 316 ? 6.01663 -28.29686 -46.55941 1.000 25.85738 316 SER A O 1
ATOM 2273 N N . PHE A 1 317 ? 5.50380 -26.41634 -45.44052 1.000 31.54185 317 PHE A N 1
ATOM 2274 C CA . PHE A 1 317 ? 6.06274 -25.53480 -46.46736 1.000 29.75066 317 PHE A CA 1
ATOM 2275 C C . PHE A 1 317 ? 6.99047 -24.49724 -45.84283 1.000 28.44915 317 PHE A C 1
ATOM 2276 O O . PHE A 1 317 ? 6.70736 -23.30060 -45.86993 1.000 22.23775 317 PHE A O 1
ATOM 2284 N N . PRO A 1 318 ? 8.12787 -24.93343 -45.27404 1.000 30.05429 318 PRO A N 1
ATOM 2285 C CA . PRO A 1 318 ? 9.10575 -23.98789 -44.70992 1.000 30.71288 318 PRO A CA 1
ATOM 2286 C C . PRO A 1 318 ? 9.92307 -23.31208 -45.80182 1.000 27.82551 318 PRO A C 1
ATOM 2287 O O . PRO A 1 318 ? 10.74978 -23.94390 -46.47003 1.000 28.83494 318 PRO A O 1
ATOM 2291 N N . GLY A 1 319 ? 9.70698 -22.01239 -45.96659 1.000 26.97780 319 GLY A N 1
ATOM 2292 C CA . GLY A 1 319 ? 10.41982 -21.21335 -46.93767 1.000 27.56447 319 GLY A CA 1
ATOM 2293 C C . GLY A 1 319 ? 10.31831 -21.70919 -48.37002 1.000 27.33684 319 GLY A C 1
ATOM 2294 O O . GLY A 1 319 ? 11.33443 -22.01289 -48.98896 1.000 24.86183 319 GLY A O 1
ATOM 2295 N N . PRO A 1 320 ? 9.10514 -21.80101 -48.93323 1.000 22.19184 320 PRO A N 1
ATOM 2296 C CA . PRO A 1 320 ? 8.99212 -22.14571 -50.35808 1.000 21.58065 320 PRO A CA 1
ATOM 2297 C C . PRO A 1 320 ? 9.57912 -21.03275 -51.21998 1.000 23.67226 320 PRO A C 1
ATOM 2298 O O . PRO A 1 320 ? 9.62149 -19.86954 -50.81254 1.000 21.70214 320 PRO A O 1
ATOM 2302 N N . THR A 1 321 ? 10.06764 -21.40086 -52.41418 1.000 21.50002 321 THR A N 1
ATOM 2303 C CA . THR A 1 321 ? 10.79599 -20.44120 -53.23910 1.000 23.72970 321 THR A CA 1
ATOM 2304 C C . THR A 1 321 ? 10.22477 -20.31681 -54.65311 1.000 23.91718 321 THR A C 1
ATOM 2305 O O . THR A 1 321 ? 10.28851 -19.23341 -55.26019 1.000 22.10607 321 THR A O 1
ATOM 2309 N N . SER A 1 322 ? 9.64777 -21.38635 -55.19281 1.000 17.94793 322 SER A N 1
ATOM 2310 C CA . SER A 1 322 ? 9.09273 -21.29316 -56.53735 1.000 23.43245 322 SER A CA 1
ATOM 2311 C C . SER A 1 322 ? 8.12529 -22.44970 -56.75971 1.000 16.31996 322 SER A C 1
ATOM 2312 O O . SER A 1 322 ? 8.05145 -23.36129 -55.94633 1.000 19.87134 322 SER A O 1
ATOM 2315 N N . CYS A 1 323 ? 7.36527 -22.38307 -57.85038 1.000 22.49718 323 CYS A N 1
ATOM 2316 C CA . CYS A 1 323 ? 6.51733 -23.50351 -58.20805 1.000 20.48242 323 CYS A CA 1
ATOM 2317 C C . CYS A 1 323 ? 6.19984 -23.44872 -59.69536 1.000 18.31974 323 CYS A C 1
ATOM 2318 O O . CYS A 1 323 ? 6.14129 -22.37182 -60.30283 1.000 19.71439 323 CYS A O 1
ATOM 2321 N N . GLN A 1 324 ? 5.98468 -24.63352 -60.25973 1.000 18.82417 324 GLN A N 1
ATOM 2322 C CA . GLN A 1 324 ? 5.66197 -24.88531 -61.65405 1.000 21.24560 324 GLN A CA 1
ATOM 2323 C C . GLN A 1 324 ? 4.84055 -26.17204 -61.71309 1.000 18.28671 324 GLN A C 1
ATOM 2324 O O . GLN A 1 324 ? 5.01765 -27.07853 -60.89388 1.000 20.01764 324 GLN A O 1
ATOM 2330 N N . PHE A 1 325 ? 3.92999 -26.22871 -62.68306 1.000 21.98466 325 PHE A N 1
ATOM 2331 C CA . PHE A 1 325 ? 3.00648 -27.34315 -62.84880 1.000 20.61078 325 PHE A CA 1
ATOM 2332 C C . PHE A 1 325 ? 3.65281 -28.45870 -63.66046 1.000 22.88359 325 PHE A C 1
ATOM 2333 O O . PHE A 1 325 ? 4.56224 -28.22445 -64.47035 1.000 23.50300 325 PHE A O 1
ATOM 2341 N N . GLY A 1 326 ? 3.17047 -29.68124 -63.43390 1.000 23.41236 326 GLY A N 1
ATOM 2342 C CA . GLY A 1 326 ? 3.62868 -30.81349 -64.21774 1.000 16.08095 326 GLY A CA 1
ATOM 2343 C C . GLY A 1 326 ? 3.19135 -30.69635 -65.66316 1.000 21.79520 326 GLY A C 1
ATOM 2344 O O . GLY A 1 326 ? 2.28434 -29.93909 -66.01503 1.000 24.82469 326 GLY A O 1
ATOM 2345 N N . ARG A 1 327 ? 3.82900 -31.48624 -66.52012 1.000 20.39310 327 ARG A N 1
ATOM 2346 C CA . ARG A 1 327 ? 3.62958 -31.35491 -67.95506 1.000 19.95669 327 ARG A CA 1
ATOM 2347 C C . ARG A 1 327 ? 3.23503 -32.66133 -68.62845 1.000 20.70088 327 ARG A C 1
ATOM 2348 O O . ARG A 1 327 ? 3.22255 -32.72436 -69.86577 1.000 23.50199 327 ARG A O 1
ATOM 2356 N N . THR A 1 328 ? 2.86633 -33.68112 -67.85496 1.000 24.45289 328 THR A N 1
ATOM 2357 C CA . THR A 1 328 ? 2.44205 -34.96856 -68.38424 1.000 24.14261 328 THR A CA 1
ATOM 2358 C C . THR A 1 328 ? 1.00416 -35.26444 -67.96767 1.000 23.72020 328 THR A C 1
ATOM 2359 O O . THR A 1 328 ? 0.48193 -34.68392 -67.01391 1.000 23.25371 328 THR A O 1
ATOM 2363 N N . LYS A 1 329 ? 0.40592 -36.25710 -68.62978 1.000 19.69125 329 LYS A N 1
ATOM 2364 C CA . LYS A 1 329 ? -0.89498 -36.75716 -68.18244 1.000 23.98729 329 LYS A CA 1
ATOM 2365 C C . LYS A 1 329 ? -0.86655 -37.21575 -66.73120 1.000 23.51131 329 LYS A C 1
ATOM 2366 O O . LYS A 1 329 ? -1.92585 -37.36736 -66.12413 1.000 23.86713 329 LYS A O 1
ATOM 2372 N N . HIS A 1 330 ? 0.31456 -37.40924 -66.13467 1.000 21.07159 330 HIS A N 1
ATOM 2373 C CA . HIS A 1 330 ? 0.31805 -37.88921 -64.76090 1.000 19.76350 330 HIS A CA 1
ATOM 2374 C C . HIS A 1 330 ? 0.16321 -36.78869 -63.74519 1.000 22.59789 330 HIS A C 1
ATOM 2375 O O . HIS A 1 330 ? -0.12802 -37.08736 -62.58130 1.000 23.80739 330 HIS A O 1
ATOM 2382 N N . ASP A 1 331 ? 0.36378 -35.53002 -64.14145 1.000 20.86426 331 ASP A N 1
ATOM 2383 C CA . ASP A 1 331 ? 0.57841 -34.52605 -63.11766 1.000 22.15892 331 ASP A CA 1
ATOM 2384 C C . ASP A 1 331 ? 0.34892 -33.11606 -63.64746 1.000 24.28385 331 ASP A C 1
ATOM 2385 O O . ASP A 1 331 ? 0.94722 -32.16797 -63.14070 1.000 22.92730 331 ASP A O 1
ATOM 2390 N N . SER A 1 332 ? -0.52986 -32.95704 -64.64253 1.000 25.21584 332 SER A N 1
ATOM 2391 C CA . SER A 1 332 ? -0.77718 -31.61976 -65.17937 1.000 24.44076 332 SER A CA 1
ATOM 2392 C C . SER A 1 332 ? -1.43164 -30.70191 -64.16009 1.000 27.28679 332 SER A C 1
ATOM 2393 O O . SER A 1 332 ? -1.32582 -29.47556 -64.29345 1.000 25.10852 332 SER A O 1
ATOM 2396 N N . ASN A 1 333 ? -2.10698 -31.26741 -63.15573 1.000 25.81992 333 ASN A N 1
ATOM 2397 C CA . ASN A 1 333 ? -2.75252 -30.50520 -62.09883 1.000 25.43151 333 ASN A CA 1
ATOM 2398 C C . ASN A 1 333 ? -1.94056 -30.48078 -60.83120 1.000 23.12639 333 ASN A C 1
ATOM 2399 O O . ASN A 1 333 ? -2.42195 -30.01253 -59.79936 1.000 24.01704 333 ASN A O 1
ATOM 2404 N N . VAL A 1 334 ? -0.72030 -30.97991 -60.87063 1.000 23.92623 334 VAL A N 1
ATOM 2405 C CA . VAL A 1 334 ? 0.12683 -31.02301 -59.70335 1.000 24.84462 334 VAL A CA 1
ATOM 2406 C C . VAL A 1 334 ? 1.07376 -29.84422 -59.79394 1.000 25.72942 334 VAL A C 1
ATOM 2407 O O . VAL A 1 334 ? 1.68772 -29.62197 -60.84075 1.000 21.55390 334 VAL A O 1
ATOM 2411 N N . LEU A 1 335 ? 1.14844 -29.06655 -58.71814 1.000 22.46763 335 LEU A N 1
ATOM 2412 C CA . LEU A 1 335 ? 2.07003 -27.94387 -58.61414 1.000 23.19328 335 LEU A CA 1
ATOM 2413 C C . LEU A 1 335 ? 3.31998 -28.40878 -57.86653 1.000 21.77578 335 LEU A C 1
ATOM 2414 O O . LEU A 1 335 ? 3.23874 -28.78605 -56.68968 1.000 21.09023 335 LEU A O 1
ATOM 2419 N N . TYR A 1 336 ? 4.46733 -28.38825 -58.54187 1.000 23.00471 336 TYR A N 1
ATOM 2420 C CA . TYR A 1 336 ? 5.73322 -28.75395 -57.91221 1.000 19.33346 336 TYR A CA 1
ATOM 2421 C C . TYR A 1 336 ? 6.34904 -27.51332 -57.28859 1.000 21.36435 336 TYR A C 1
ATOM 2422 O O . TYR A 1 336 ? 6.55040 -26.51309 -57.98042 1.000 21.25366 336 TYR A O 1
ATOM 2431 N N . VAL A 1 337 ? 6.62127 -27.57495 -55.98680 1.000 19.87408 337 VAL A N 1
ATOM 2432 C CA . VAL A 1 337 ? 7.03773 -26.42654 -55.19040 1.000 22.18785 337 VAL A CA 1
ATOM 2433 C C . VAL A 1 337 ? 8.45863 -26.66734 -54.67267 1.000 21.93040 337 VAL A C 1
ATOM 2434 O O . VAL A 1 337 ? 8.71779 -27.67988 -54.00520 1.000 23.30597 337 VAL A O 1
ATOM 2438 N N . THR A 1 338 ? 9.37169 -25.73593 -54.96530 1.000 19.22810 338 THR A N 1
ATOM 2439 C CA . THR A 1 338 ? 10.69649 -25.75198 -54.34611 1.000 18.72984 338 THR A CA 1
ATOM 2440 C C . THR A 1 338 ? 10.65169 -24.96151 -53.04235 1.000 24.08519 338 THR A C 1
ATOM 2441 O O . THR A 1 338 ? 9.77860 -24.10392 -52.83804 1.000 20.81911 338 THR A O 1
ATOM 2445 N N . GLY A 1 339 ? 11.56521 -25.29427 -52.13359 1.000 19.67317 339 GLY A N 1
ATOM 2446 C CA . GLY A 1 339 ? 11.71975 -24.54428 -50.89487 1.000 20.49348 339 GLY A CA 1
ATOM 2447 C C . GLY A 1 339 ? 13.12241 -24.73198 -50.35492 1.000 23.91182 339 GLY A C 1
ATOM 2448 O O . GLY A 1 339 ? 13.80286 -25.70066 -50.70249 1.000 20.29747 339 GLY A O 1
ATOM 2449 N N . ASN A 1 340 ? 13.54531 -23.80765 -49.47442 1.000 21.36351 340 ASN A N 1
ATOM 2450 C CA . ASN A 1 340 ? 14.94696 -23.74424 -49.07141 1.000 24.82690 340 ASN A CA 1
ATOM 2451 C C . ASN A 1 340 ? 15.20368 -23.81349 -47.57001 1.000 28.68539 340 ASN A C 1
ATOM 2452 O O . ASN A 1 340 ? 16.37444 -23.74847 -47.16745 1.000 28.84087 340 ASN A O 1
ATOM 2457 N N . LEU A 1 341 ? 14.17684 -23.97973 -46.73330 1.000 24.60877 341 LEU A N 1
ATOM 2458 C CA . LEU A 1 341 ? 14.35382 -23.96772 -45.28447 1.000 28.05475 341 LEU A CA 1
ATOM 2459 C C . LEU A 1 341 ? 14.01741 -25.32242 -44.67459 1.000 31.73263 341 LEU A C 1
ATOM 2460 O O . LEU A 1 341 ? 13.16610 -26.06219 -45.18396 1.000 29.72094 341 LEU A O 1
ATOM 2465 N N . TYR A 1 342 ? 14.68043 -25.62119 -43.55003 1.000 33.87068 342 TYR A N 1
ATOM 2466 C CA . TYR A 1 342 ? 14.57341 -26.93439 -42.91738 1.000 34.80322 342 TYR A CA 1
ATOM 2467 C C . TYR A 1 342 ? 13.29228 -27.06797 -42.10282 1.000 37.32521 342 TYR A C 1
ATOM 2468 O O . TYR A 1 342 ? 12.65537 -28.13087 -42.11104 1.000 33.01272 342 TYR A O 1
ATOM 2477 N N . SER A 1 343 ? 12.90792 -26.00112 -41.40493 1.000 34.68502 343 SER A N 1
ATOM 2478 C CA . SER A 1 343 ? 11.68237 -25.95643 -40.62200 1.000 38.30096 343 SER A CA 1
ATOM 2479 C C . SER A 1 343 ? 11.16652 -24.52760 -40.63287 1.000 38.84389 343 SER A C 1
ATOM 2480 O O . SER A 1 343 ? 11.85789 -23.60027 -41.05846 1.000 30.50133 343 SER A O 1
ATOM 2483 N N . VAL A 1 344 ? 9.93025 -24.35503 -40.17779 1.000 31.96585 344 VAL A N 1
ATOM 2484 C CA . VAL A 1 344 ? 9.34436 -23.02293 -40.10342 1.000 35.40841 344 VAL A CA 1
ATOM 2485 C C . VAL A 1 344 ? 9.99038 -22.27413 -38.94308 1.000 35.84127 344 VAL A C 1
ATOM 2486 O O . VAL A 1 344 ? 9.93428 -22.73887 -37.79810 1.000 41.72143 344 VAL A O 1
ATOM 2490 N N . PRO A 1 345 ? 10.60696 -21.12527 -39.17771 1.000 37.93958 345 PRO A N 1
ATOM 2491 C CA . PRO A 1 345 ? 11.25908 -20.40022 -38.08896 1.000 44.01866 345 PRO A CA 1
ATOM 2492 C C . PRO A 1 345 ? 10.29307 -19.48894 -37.34665 1.000 49.73350 345 PRO A C 1
ATOM 2493 O O . PRO A 1 345 ? 9.27196 -19.05335 -37.87500 1.000 45.19642 345 PRO A O 1
ATOM 2497 N N . ASP A 1 346 ? 10.64144 -19.21091 -36.08809 1.000 58.83103 346 ASP A N 1
ATOM 2498 C CA . ASP A 1 346 ? 9.98039 -18.13227 -35.35923 1.000 55.74994 346 ASP A CA 1
ATOM 2499 C C . ASP A 1 346 ? 10.37337 -16.76555 -35.89484 1.000 55.02477 346 ASP A C 1
ATOM 2500 O O . ASP A 1 346 ? 9.64866 -15.79002 -35.67405 1.000 65.16610 346 ASP A O 1
ATOM 2505 N N . SER A 1 347 ? 11.50336 -16.67607 -36.59103 1.000 62.30449 347 SER A N 1
ATOM 2506 C CA . SER A 1 347 ? 12.06754 -15.40189 -37.01048 1.000 61.52975 347 SER A CA 1
ATOM 2507 C C . SER A 1 347 ? 12.69420 -15.55494 -38.38628 1.000 63.13682 347 SER A C 1
ATOM 2508 O O . SER A 1 347 ? 13.46090 -16.49513 -38.61997 1.000 63.82575 347 SER A O 1
ATOM 2511 N N . LEU A 1 348 ? 12.37297 -14.62823 -39.29209 1.000 63.10536 348 LEU A N 1
ATOM 2512 C CA . LEU A 1 348 ? 13.02495 -14.60406 -40.59611 1.000 61.00959 348 LEU A CA 1
ATOM 2513 C C . LEU A 1 348 ? 14.47954 -14.15170 -40.51306 1.000 65.37530 348 LEU A C 1
ATOM 2514 O O . LEU A 1 348 ? 15.18052 -14.18761 -41.53164 1.000 65.62817 348 LEU A O 1
ATOM 2519 N N . LEU A 1 349 ? 14.94687 -13.74067 -39.33059 1.000 69.04594 349 LEU A N 1
ATOM 2520 C CA . LEU A 1 349 ? 16.30686 -13.24898 -39.13867 1.000 63.54506 349 LEU A CA 1
ATOM 2521 C C . LEU A 1 349 ? 17.29597 -14.33636 -38.73841 1.000 65.13121 349 LEU A C 1
ATOM 2522 O O . LEU A 1 349 ? 18.50375 -14.07058 -38.73835 1.000 72.16728 349 LEU A O 1
ATOM 2527 N N . ASP A 1 350 ? 16.82666 -15.55974 -38.38517 1.000 63.71842 350 ASP A N 1
ATOM 2528 C CA . ASP A 1 350 ? 17.72578 -16.70624 -38.15232 1.000 62.08374 350 ASP A CA 1
ATOM 2529 C C . ASP A 1 350 ? 17.03741 -17.99891 -38.63144 1.000 62.80306 350 ASP A C 1
ATOM 2530 O O . ASP A 1 350 ? 16.57738 -18.86068 -37.87834 1.000 62.72315 350 ASP A O 1
ATOM 2535 N N . VAL A 1 351 ? 16.98282 -18.14976 -39.95112 1.000 56.08697 351 VAL A N 1
ATOM 2536 C CA . VAL A 1 351 ? 16.45853 -19.34532 -40.59656 1.000 40.39302 351 VAL A CA 1
ATOM 2537 C C . VAL A 1 351 ? 17.55337 -20.40516 -40.66947 1.000 46.99072 351 VAL A C 1
ATOM 2538 O O . VAL A 1 351 ? 18.71214 -20.13363 -40.33064 1.000 51.13349 351 VAL A O 1
ATOM 2542 N N . LYS A 1 352 ? 17.19914 -21.61965 -41.09724 1.000 43.12619 352 LYS A N 1
ATOM 2543 C CA . LYS A 1 352 ? 18.16246 -22.69833 -41.30894 1.000 35.01397 352 LYS A CA 1
ATOM 2544 C C . LYS A 1 352 ? 17.93087 -23.31137 -42.68402 1.000 34.62353 352 LYS A C 1
ATOM 2545 O O . LYS A 1 352 ? 16.82084 -23.76815 -42.98515 1.000 36.27832 352 LYS A O 1
ATOM 2551 N N . ILE A 1 353 ? 18.97798 -23.32117 -43.50762 1.000 33.10119 353 ILE A N 1
ATOM 2552 C CA . ILE A 1 353 ? 18.87989 -23.71449 -44.90861 1.000 28.13769 353 ILE A CA 1
ATOM 2553 C C . ILE A 1 353 ? 18.88984 -25.23775 -45.00901 1.000 33.06650 353 ILE A C 1
ATOM 2554 O O . ILE A 1 353 ? 19.78691 -25.90246 -44.47799 1.000 34.33385 353 ILE A O 1
ATOM 2559 N N . GLY A 1 354 ? 17.89533 -25.79553 -45.70245 1.000 31.10342 354 GLY A N 1
ATOM 2560 C CA . GLY A 1 354 ? 17.82144 -27.21830 -45.98938 1.000 29.03223 354 GLY A CA 1
ATOM 2561 C C . GLY A 1 354 ? 16.69404 -27.48612 -46.96684 1.000 28.57676 354 GLY A C 1
ATOM 2562 O O . GLY A 1 354 ? 15.53940 -27.60188 -46.56567 1.000 32.65324 354 GLY A O 1
ATOM 2563 N N . GLY A 1 355 ? 17.02320 -27.57850 -48.25282 1.000 28.52901 355 GLY A N 1
ATOM 2564 C CA . GLY A 1 355 ? 16.04592 -27.48226 -49.31381 1.000 26.49684 355 GLY A CA 1
ATOM 2565 C C . GLY A 1 355 ? 15.27127 -28.76364 -49.57777 1.000 28.27835 355 GLY A C 1
ATOM 2566 O O . GLY A 1 355 ? 15.54514 -29.83778 -49.02893 1.000 26.56116 355 GLY A O 1
ATOM 2567 N N . TRP A 1 356 ? 14.29657 -28.63503 -50.47632 1.000 24.52775 356 TRP A N 1
ATOM 2568 C CA . TRP A 1 356 ? 13.29051 -29.67649 -50.67737 1.000 30.53953 356 TRP A CA 1
ATOM 2569 C C . TRP A 1 356 ? 12.47706 -29.38156 -51.93145 1.000 26.99261 356 TRP A C 1
ATOM 2570 O O . TRP A 1 356 ? 12.47333 -28.25629 -52.44734 1.000 24.25671 356 TRP A O 1
ATOM 2581 N N . VAL A 1 357 ? 11.80789 -30.41639 -52.43686 1.000 24.77994 357 VAL A N 1
ATOM 2582 C CA . VAL A 1 357 ? 10.80424 -30.24269 -53.48027 1.000 23.62351 357 VAL A CA 1
ATOM 2583 C C . VAL A 1 357 ? 9.57705 -31.07775 -53.11757 1.000 26.29674 357 VAL A C 1
ATOM 2584 O O . VAL A 1 357 ? 9.69286 -32.26242 -52.78059 1.000 28.45545 357 VAL A O 1
ATOM 2588 N N . ARG A 1 358 ? 8.41180 -30.45006 -53.16739 1.000 25.85318 358 ARG A N 1
ATOM 2589 C CA . ARG A 1 358 ? 7.12776 -31.05119 -52.82052 1.000 25.75069 358 ARG A CA 1
ATOM 2590 C C . ARG A 1 358 ? 6.16668 -30.93230 -53.98774 1.000 26.44007 358 ARG A C 1
ATOM 2591 O O . ARG A 1 358 ? 6.44530 -30.26621 -54.98485 1.000 28.05345 358 ARG A O 1
ATOM 2599 N N . ALA A 1 359 ? 4.99504 -31.55753 -53.83499 1.000 25.57016 359 ALA A N 1
ATOM 2600 C CA . ALA A 1 359 ? 3.99661 -31.56689 -54.88621 1.000 25.37193 359 ALA A CA 1
ATOM 2601 C C . ALA A 1 359 ? 2.63472 -31.29644 -54.25922 1.000 28.13236 359 ALA A C 1
ATOM 2602 O O . ALA A 1 359 ? 2.29016 -31.91172 -53.24849 1.000 27.99788 359 ALA A O 1
ATOM 2604 N N . ILE A 1 360 ? 1.87741 -30.36664 -54.83218 1.000 27.08760 360 ILE A N 1
ATOM 2605 C CA . ILE A 1 360 ? 0.52517 -30.04600 -54.36966 1.000 24.62252 360 ILE A CA 1
ATOM 2606 C C . ILE A 1 360 ? -0.43985 -30.45419 -55.46285 1.000 25.52233 360 ILE A C 1
ATOM 2607 O O . ILE A 1 360 ? -0.30814 -30.01159 -56.61035 1.000 25.14561 360 ILE A O 1
ATOM 2612 N N . ASP A 1 361 ? -1.42113 -31.28753 -55.11660 1.000 26.31314 361 ASP A N 1
ATOM 2613 C CA . ASP A 1 361 ? -2.40334 -31.74746 -56.08220 1.000 25.51768 361 ASP A CA 1
ATOM 2614 C C . ASP A 1 361 ? -3.56278 -30.75555 -56.08614 1.000 25.66554 361 ASP A C 1
ATOM 2615 O O . ASP A 1 361 ? -4.31159 -30.68167 -55.10975 1.000 23.80590 361 ASP A O 1
ATOM 2620 N N . THR A 1 362 ? -3.71706 -30.00188 -57.17600 1.000 21.97064 362 THR A N 1
ATOM 2621 C CA . THR A 1 362 ? -4.71771 -28.92801 -57.20843 1.000 21.36718 362 THR A CA 1
ATOM 2622 C C . THR A 1 362 ? -6.07370 -29.40641 -57.69579 1.000 19.81963 362 THR A C 1
ATOM 2623 O O . THR A 1 362 ? -6.99001 -28.59213 -57.76821 1.000 21.50621 362 THR A O 1
ATOM 2627 N N . THR A 1 363 ? -6.20920 -30.69273 -58.03858 1.000 24.75270 363 THR A N 1
ATOM 2628 C CA . THR A 1 363 ? -7.43300 -31.18659 -58.65983 1.000 28.42969 363 THR A CA 1
ATOM 2629 C C . THR A 1 363 ? -8.64213 -30.81397 -57.82229 1.000 24.76497 363 THR A C 1
ATOM 2630 O O . THR A 1 363 ? -8.63788 -30.95871 -56.59260 1.000 26.25699 363 THR A O 1
ATOM 2634 N N . GLY A 1 364 ? -9.66819 -30.30781 -58.49883 1.000 29.28598 364 GLY A N 1
ATOM 2635 C CA . GLY A 1 364 ? -10.91033 -29.96205 -57.84826 1.000 29.55048 364 GLY A CA 1
ATOM 2636 C C . GLY A 1 364 ? -10.90904 -28.64309 -57.10771 1.000 30.82177 364 GLY A C 1
ATOM 2637 O O . GLY A 1 364 ? -11.96582 -28.22797 -56.62875 1.000 26.46216 364 GLY A O 1
ATOM 2638 N N . PHE A 1 365 ? -9.77083 -27.95886 -56.99459 1.000 21.68060 365 PHE A N 1
ATOM 2639 C CA . PHE A 1 365 ? -9.74716 -26.75105 -56.18137 1.000 27.20275 365 PHE A CA 1
ATOM 2640 C C . PHE A 1 365 ? -10.64858 -25.66031 -56.75771 1.000 30.38510 365 PHE A C 1
ATOM 2641 O O . PHE A 1 365 ? -10.74651 -25.47858 -57.97510 1.000 27.73454 365 PHE A O 1
ATOM 2649 N N . HIS A 1 366 ? -11.27787 -24.90312 -55.86045 1.000 28.01081 366 HIS A N 1
ATOM 2650 C CA . HIS A 1 366 ? -12.09902 -23.75931 -56.22435 1.000 26.03182 366 HIS A CA 1
ATOM 2651 C C . HIS A 1 366 ? -11.89499 -22.68146 -55.17509 1.000 29.92994 366 HIS A C 1
ATOM 2652 O O . HIS A 1 366 ? -11.74186 -22.98198 -53.98962 1.000 31.34199 366 HIS A O 1
ATOM 2659 N N . LEU A 1 367 ? -11.92191 -21.42146 -55.61580 1.000 29.77451 367 LEU A N 1
ATOM 2660 C CA . LEU A 1 367 ? -11.69147 -20.30478 -54.69909 1.000 38.33496 367 LEU A CA 1
ATOM 2661 C C . LEU A 1 367 ? -12.75144 -20.26061 -53.60429 1.000 44.87757 367 LEU A C 1
ATOM 2662 O O . LEU A 1 367 ? -12.42814 -20.05144 -52.42690 1.000 39.52651 367 LEU A O 1
ATOM 2667 N N . HIS A 1 368 ? -14.02501 -20.38896 -54.00026 1.000 42.08282 368 HIS A N 1
ATOM 2668 C CA . HIS A 1 368 ? -15.19391 -20.74657 -53.17491 1.000 52.99610 368 HIS A CA 1
ATOM 2669 C C . HIS A 1 368 ? -16.46931 -20.37497 -53.92693 1.000 58.13285 368 HIS A C 1
ATOM 2670 O O . HIS A 1 368 ? -17.14710 -21.24038 -54.48655 1.000 65.44421 368 HIS A O 1
ATOM 2677 N N . THR B 1 30 ? 11.71067 -32.42103 -15.76210 1.000 50.30827 30 THR B N 1
ATOM 2678 C CA . THR B 1 30 ? 12.79184 -32.62575 -14.80395 1.000 46.01315 30 THR B CA 1
ATOM 2679 C C . THR B 1 30 ? 12.94233 -34.11508 -14.54547 1.000 50.22390 30 THR B C 1
ATOM 2680 O O . THR B 1 30 ? 11.99856 -34.78575 -14.11699 1.000 48.71941 30 THR B O 1
ATOM 2684 N N . GLY B 1 31 ? 14.12990 -34.63874 -14.82404 1.000 39.62810 31 GLY B N 1
ATOM 2685 C CA . GLY B 1 31 ? 14.38824 -36.04701 -14.66489 1.000 34.82603 31 GLY B CA 1
ATOM 2686 C C . GLY B 1 31 ? 14.25272 -36.86535 -15.93073 1.000 39.03776 31 GLY B C 1
ATOM 2687 O O . GLY B 1 31 ? 14.60125 -38.04820 -15.91548 1.000 40.10923 31 GLY B O 1
ATOM 2688 N N . SER B 1 32 ? 13.77861 -36.28025 -17.02646 1.000 41.61448 32 SER B N 1
ATOM 2689 C CA . SER B 1 32 ? 13.60911 -37.06653 -18.23955 1.000 38.16051 32 SER B CA 1
ATOM 2690 C C . SER B 1 32 ? 14.95830 -37.35045 -18.89769 1.000 39.03645 32 SER B C 1
ATOM 2691 O O . SER B 1 32 ? 15.92123 -36.58377 -18.77448 1.000 41.01657 32 SER B O 1
ATOM 2694 N N . VAL B 1 33 ? 15.01836 -38.48412 -19.58778 1.000 37.92479 33 VAL B N 1
ATOM 2695 C CA . VAL B 1 33 ? 16.20176 -38.92972 -20.31177 1.000 34.11650 33 VAL B CA 1
ATOM 2696 C C . VAL B 1 33 ? 16.15133 -38.29806 -21.69776 1.000 32.93314 33 VAL B C 1
ATOM 2697 O O . VAL B 1 33 ? 15.06478 -38.19322 -22.28174 1.000 41.71738 33 VAL B O 1
ATOM 2701 N N . PRO B 1 34 ? 17.26961 -37.81630 -22.24955 1.000 37.63473 34 PRO B N 1
ATOM 2702 C CA . PRO B 1 34 ? 18.62275 -37.76858 -21.66527 1.000 31.08856 34 PRO B CA 1
ATOM 2703 C C . PRO B 1 34 ? 18.74240 -36.73792 -20.54937 1.000 35.45412 34 PRO B C 1
ATOM 2704 O O . PRO B 1 34 ? 18.21225 -35.62534 -20.68311 1.000 34.16159 34 PRO B O 1
ATOM 2708 N N . LEU B 1 35 ? 19.42156 -37.10353 -19.46239 1.000 34.28314 35 LEU B N 1
ATOM 2709 C CA . LEU B 1 35 ? 19.57610 -36.19934 -18.33919 1.000 31.63563 35 LEU B CA 1
ATOM 2710 C C . LEU B 1 35 ? 20.44561 -35.00989 -18.73869 1.000 31.58145 35 LEU B C 1
ATOM 2711 O O . LEU B 1 35 ? 21.21004 -35.09207 -19.69766 1.000 31.95150 35 LEU B O 1
ATOM 2716 N N . PRO B 1 36 ? 20.31107 -33.87396 -18.04511 1.000 30.72779 36 PRO B N 1
ATOM 2717 C CA . PRO B 1 36 ? 21.16331 -32.72563 -18.36065 1.000 36.72245 36 PRO B CA 1
ATOM 2718 C C . PRO B 1 36 ? 22.62529 -33.06254 -18.08658 1.000 29.50389 36 PRO B C 1
ATOM 2719 O O . PRO B 1 36 ? 22.95220 -33.68801 -17.07732 1.000 28.06348 36 PRO B O 1
ATOM 2723 N N . GLU B 1 37 ? 23.49581 -32.63083 -18.99056 1.000 24.91804 37 GLU B N 1
ATOM 2724 C CA . GLU B 1 37 ? 24.89934 -33.02083 -18.97274 1.000 32.61169 37 GLU B CA 1
ATOM 2725 C C . GLU B 1 37 ? 25.75529 -31.84474 -19.41883 1.000 34.27889 37 GLU B C 1
ATOM 2726 O O . GLU B 1 37 ? 25.35757 -31.10451 -20.32241 1.000 33.52093 37 GLU B O 1
ATOM 2732 N N . ARG B 1 38 ? 26.94045 -31.68597 -18.80681 1.000 30.55699 38 ARG B N 1
ATOM 2733 C CA . ARG B 1 38 ? 27.87635 -30.64655 -19.22057 1.000 30.86077 38 ARG B CA 1
ATOM 2734 C C . ARG B 1 38 ? 29.31746 -31.12203 -19.08100 1.000 33.15880 38 ARG B C 1
ATOM 2735 O O . ARG B 1 38 ? 29.63320 -31.98687 -18.25624 1.000 27.44517 38 ARG B O 1
ATOM 2743 N N . LEU B 1 39 ? 30.18351 -30.53478 -19.90412 1.000 30.64780 39 LEU B N 1
ATOM 2744 C CA . LEU B 1 39 ? 31.61622 -30.81261 -19.90008 1.000 32.35545 39 LEU B CA 1
ATOM 2745 C C . LEU B 1 39 ? 32.31586 -29.94606 -18.86026 1.000 33.70558 39 LEU B C 1
ATOM 2746 O O . LEU B 1 39 ? 32.16122 -28.71939 -18.85429 1.000 28.84804 39 LEU B O 1
ATOM 2751 N N . LEU B 1 40 ? 33.07750 -30.58427 -17.97451 1.000 32.22632 40 LEU B N 1
ATOM 2752 C CA . LEU B 1 40 ? 33.79511 -29.81795 -16.96976 1.000 32.41197 40 LEU B CA 1
ATOM 2753 C C . LEU B 1 40 ? 35.17242 -29.40649 -17.46442 1.000 32.61540 40 LEU B C 1
ATOM 2754 O O . LEU B 1 40 ? 35.57068 -28.25039 -17.29787 1.000 35.23491 40 LEU B O 1
ATOM 2759 N N . HIS B 1 41 ? 35.89199 -30.33157 -18.09094 1.000 30.21588 41 HIS B N 1
ATOM 2760 C CA . HIS B 1 41 ? 37.24267 -30.07211 -18.55978 1.000 30.43074 41 HIS B CA 1
ATOM 2761 C C . HIS B 1 41 ? 37.64075 -31.17283 -19.52540 1.000 33.10749 41 HIS B C 1
ATOM 2762 O O . HIS B 1 41 ? 37.26516 -32.33072 -19.32909 1.000 31.70116 41 HIS B O 1
ATOM 2769 N N . HIS B 1 42 ? 38.41283 -30.81381 -20.54960 1.000 30.79195 42 HIS B N 1
ATOM 2770 C CA . HIS B 1 42 ? 38.89240 -31.76125 -21.54531 1.000 28.99573 42 HIS B CA 1
ATOM 2771 C C . HIS B 1 42 ? 40.41591 -31.73165 -21.59121 1.000 31.68980 42 HIS B C 1
ATOM 2772 O O . HIS B 1 42 ? 41.01259 -30.65794 -21.67609 1.000 28.43749 42 HIS B O 1
ATOM 2779 N N . TRP B 1 43 ? 41.03853 -32.91012 -21.56049 1.000 28.49867 43 TRP B N 1
ATOM 2780 C CA . TRP B 1 43 ? 42.48921 -33.02004 -21.58260 1.000 32.16231 43 TRP B CA 1
ATOM 2781 C C . TRP B 1 43 ? 42.97472 -33.21225 -23.01275 1.000 33.41658 43 TRP B C 1
ATOM 2782 O O . TRP B 1 43 ? 42.18004 -33.45881 -23.92282 1.000 36.46474 43 TRP B O 1
ATOM 2793 N N . PRO B 1 44 ? 44.27896 -33.06424 -23.26089 1.000 34.38441 44 PRO B N 1
ATOM 2794 C CA . PRO B 1 44 ? 44.78438 -33.21420 -24.62784 1.000 30.42253 44 PRO B CA 1
ATOM 2795 C C . PRO B 1 44 ? 44.68480 -34.65115 -25.11440 1.000 36.10020 44 PRO B C 1
ATOM 2796 O O . PRO B 1 44 ? 44.52679 -35.59924 -24.33765 1.000 33.94648 44 PRO B O 1
ATOM 2800 N N . ASN B 1 45 ? 44.78556 -34.80373 -26.43238 1.000 32.18909 45 ASN B N 1
ATOM 2801 C CA . ASN B 1 45 ? 44.86694 -36.13338 -27.01672 1.000 35.76936 45 ASN B CA 1
ATOM 2802 C C . ASN B 1 45 ? 46.00433 -36.91827 -26.36579 1.000 33.93782 45 ASN B C 1
ATOM 2803 O O . ASN B 1 45 ? 47.06681 -36.36661 -26.07693 1.000 30.22609 45 ASN B O 1
ATOM 2808 N N . GLY B 1 46 ? 45.76587 -38.20848 -26.10973 1.000 29.19106 46 GLY B N 1
ATOM 2809 C CA . GLY B 1 46 ? 46.73045 -39.06196 -25.44716 1.000 32.87046 46 GLY B CA 1
ATOM 2810 C C . GLY B 1 46 ? 46.58207 -39.15232 -23.94054 1.000 30.26720 46 GLY B C 1
ATOM 2811 O O . GLY B 1 46 ? 47.20688 -40.03465 -23.32005 1.000 30.57812 46 GLY B O 1
ATOM 2812 N N . THR B 1 47 ? 45.79064 -38.26827 -23.33510 1.000 31.28391 47 THR B N 1
ATOM 2813 C CA . THR B 1 47 ? 45.48894 -38.32226 -21.90633 1.000 32.66510 47 THR B CA 1
ATOM 2814 C C . THR B 1 47 ? 44.29893 -39.24518 -21.66075 1.000 30.25594 47 THR B C 1
ATOM 2815 O O . THR B 1 47 ? 43.18194 -38.97277 -22.12175 1.000 33.02313 47 THR B O 1
ATOM 2819 N N . TRP B 1 48 ? 44.52072 -40.30988 -20.89161 1.000 26.99269 48 TRP B N 1
ATOM 2820 C CA . TRP B 1 48 ? 43.50367 -41.31529 -20.61116 1.000 27.35814 48 TRP B CA 1
ATOM 2821 C C . TRP B 1 48 ? 43.05451 -41.12480 -19.16526 1.000 27.07502 48 TRP B C 1
ATOM 2822 O O . TRP B 1 48 ? 43.81574 -41.39886 -18.23889 1.000 23.46839 48 TRP B O 1
ATOM 2833 N N . VAL B 1 49 ? 41.82307 -40.64509 -18.97162 1.000 26.95424 49 VAL B N 1
ATOM 2834 C CA . VAL B 1 49 ? 41.27938 -40.41885 -17.63463 1.000 22.46445 49 VAL B CA 1
ATOM 2835 C C . VAL B 1 49 ? 40.49959 -41.65700 -17.20627 1.000 27.20507 49 VAL B C 1
ATOM 2836 O O . VAL B 1 49 ? 39.49629 -42.01642 -17.83002 1.000 23.15811 49 VAL B O 1
ATOM 2840 N N . GLU B 1 50 ? 40.92214 -42.27331 -16.10469 1.000 26.78009 50 GLU B N 1
ATOM 2841 C CA . GLU B 1 50 ? 40.52789 -43.64323 -15.78893 1.000 23.66594 50 GLU B CA 1
ATOM 2842 C C . GLU B 1 50 ? 39.60213 -43.77970 -14.58839 1.000 25.12259 50 GLU B C 1
ATOM 2843 O O . GLU B 1 50 ? 38.72287 -44.63892 -14.59657 1.000 25.14058 50 GLU B O 1
ATOM 2849 N N . ASN B 1 51 ? 39.76779 -42.97751 -13.54174 1.000 25.07373 51 ASN B N 1
ATOM 2850 C CA . ASN B 1 51 ? 38.90188 -43.09163 -12.38219 1.000 21.50460 51 ASN B CA 1
ATOM 2851 C C . ASN B 1 51 ? 38.86545 -41.76421 -11.62798 1.000 25.81843 51 ASN B C 1
ATOM 2852 O O . ASN B 1 51 ? 39.51274 -40.78471 -12.01338 1.000 26.20521 51 ASN B O 1
ATOM 2857 N N . ILE B 1 52 ? 38.05660 -41.73554 -10.56707 1.000 29.41633 52 ILE B N 1
ATOM 2858 C CA . ILE B 1 52 ? 37.64946 -40.50673 -9.88546 1.000 21.25303 52 ILE B CA 1
ATOM 2859 C C . ILE B 1 52 ? 37.35852 -40.83353 -8.42758 1.000 24.29318 52 ILE B C 1
ATOM 2860 O O . ILE B 1 52 ? 36.73638 -41.86031 -8.11755 1.000 25.00834 52 ILE B O 1
ATOM 2865 N N . ALA B 1 53 ? 37.80723 -39.94862 -7.53671 1.000 21.05211 53 ALA B N 1
ATOM 2866 C CA . ALA B 1 53 ? 37.35163 -39.88259 -6.15258 1.000 21.61169 53 ALA B CA 1
ATOM 2867 C C . ALA B 1 53 ? 36.96067 -38.44777 -5.82913 1.000 24.39858 53 ALA B C 1
ATOM 2868 O O . ALA B 1 53 ? 37.63449 -37.51219 -6.26533 1.000 26.09486 53 ALA B O 1
ATOM 2870 N N . VAL B 1 54 ? 35.88157 -38.26448 -5.05347 1.000 20.75446 54 VAL B N 1
ATOM 2871 C CA . VAL B 1 54 ? 35.45366 -36.93460 -4.62540 1.000 20.56232 54 VAL B CA 1
ATOM 2872 C C . VAL B 1 54 ? 35.96093 -36.71066 -3.21085 1.000 23.47175 54 VAL B C 1
ATOM 2873 O O . VAL B 1 54 ? 35.69419 -37.52578 -2.31504 1.000 25.55454 54 VAL B O 1
ATOM 2877 N N . ARG B 1 55 ? 36.71144 -35.61654 -3.01046 1.000 24.02776 55 ARG B N 1
ATOM 2878 C CA . ARG B 1 55 ? 37.21018 -35.25702 -1.68901 1.000 25.04094 55 ARG B CA 1
ATOM 2879 C C . ARG B 1 55 ? 36.06629 -34.82187 -0.77827 1.000 25.53872 55 ARG B C 1
ATOM 2880 O O . ARG B 1 55 ? 35.01395 -34.39346 -1.25205 1.000 28.36624 55 ARG B O 1
ATOM 2888 N N . PRO B 1 56 ? 36.26531 -34.91531 0.54289 1.000 28.70400 56 PRO B N 1
ATOM 2889 C CA . PRO B 1 56 ? 35.29856 -34.33671 1.48787 1.000 30.76049 56 PRO B CA 1
ATOM 2890 C C . PRO B 1 56 ? 34.90054 -32.90812 1.17572 1.000 27.64498 56 PRO B C 1
ATOM 2891 O O . PRO B 1 56 ? 33.74278 -32.53847 1.41358 1.000 26.63158 56 PRO B O 1
ATOM 2895 N N . ASN B 1 57 ? 35.79691 -32.09600 0.62089 1.000 26.38622 57 ASN B N 1
ATOM 2896 C CA . ASN B 1 57 ? 35.43000 -30.71039 0.33886 1.000 30.59513 57 ASN B CA 1
ATOM 2897 C C . ASN B 1 57 ? 34.75586 -30.53861 -1.01830 1.000 25.64327 57 ASN B C 1
ATOM 2898 O O . ASN B 1 57 ? 34.47620 -29.40554 -1.41277 1.000 25.57305 57 ASN B O 1
ATOM 2903 N N . GLY B 1 58 ? 34.50414 -31.63042 -1.74074 1.000 26.78267 58 GLY B N 1
ATOM 2904 C CA . GLY B 1 58 ? 33.77971 -31.60038 -2.99197 1.000 21.13638 58 GLY B CA 1
ATOM 2905 C C . GLY B 1 58 ? 34.62415 -31.53520 -4.24477 1.000 23.48863 58 GLY B C 1
ATOM 2906 O O . GLY B 1 58 ? 34.08570 -31.74815 -5.34554 1.000 20.57009 58 GLY B O 1
ATOM 2907 N N . ASN B 1 59 ? 35.91678 -31.21613 -4.12261 1.000 23.07502 59 ASN B N 1
ATOM 2908 C CA . ASN B 1 59 ? 36.81009 -31.24723 -5.26786 1.000 24.07219 59 ASN B CA 1
ATOM 2909 C C . ASN B 1 59 ? 36.98234 -32.68484 -5.75569 1.000 23.96601 59 ASN B C 1
ATOM 2910 O O . ASN B 1 59 ? 36.85246 -33.63567 -4.98624 1.000 21.04938 59 ASN B O 1
ATOM 2915 N N . LEU B 1 60 ? 37.29079 -32.82356 -7.04521 1.000 22.26081 60 LEU B N 1
ATOM 2916 C CA . LEU B 1 60 ? 37.55236 -34.10729 -7.68031 1.000 24.36054 60 LEU B CA 1
ATOM 2917 C C . LEU B 1 60 ? 39.04564 -34.42847 -7.68825 1.000 26.30860 60 LEU B C 1
ATOM 2918 O O . LEU B 1 60 ? 39.89284 -33.54322 -7.82276 1.000 22.81120 60 LEU B O 1
ATOM 2923 N N . LEU B 1 61 ? 39.35392 -35.71621 -7.57581 1.000 23.54437 61 LEU B N 1
ATOM 2924 C CA . LEU B 1 61 ? 40.69408 -36.22021 -7.84232 1.000 24.15595 61 LEU B CA 1
ATOM 2925 C C . LEU B 1 61 ? 40.56424 -37.33842 -8.86754 1.000 24.73771 61 LEU B C 1
ATOM 2926 O O . LEU B 1 61 ? 39.87716 -38.33107 -8.61694 1.000 24.61378 61 LEU B O 1
ATOM 2931 N N . LEU B 1 62 ? 41.21207 -37.16986 -10.01706 1.000 25.89088 62 LEU B N 1
ATOM 2932 C CA . LEU B 1 62 ? 41.09877 -38.07413 -11.15099 1.000 24.52454 62 LEU B CA 1
ATOM 2933 C C . LEU B 1 62 ? 42.43569 -38.74747 -11.43088 1.000 24.12247 62 LEU B C 1
ATOM 2934 O O . LEU B 1 62 ? 43.48692 -38.09684 -11.43053 1.000 27.22587 62 LEU B O 1
ATOM 2939 N N . THR B 1 63 ? 42.39876 -40.05225 -11.69241 1.000 25.63906 63 THR B N 1
ATOM 2940 C CA . THR B 1 63 ? 43.60437 -40.76277 -12.10601 1.000 24.45898 63 THR B CA 1
ATOM 2941 C C . THR B 1 63 ? 43.70443 -40.75948 -13.62093 1.000 24.20170 63 THR B C 1
ATOM 2942 O O . THR B 1 63 ? 42.69764 -40.85448 -14.32432 1.000 26.49201 63 THR B O 1
ATOM 2946 N N . THR B 1 64 ? 44.92374 -40.63159 -14.11516 1.000 22.43185 64 THR B N 1
ATOM 2947 C CA . THR B 1 64 ? 45.23295 -40.84370 -15.51739 1.000 24.40927 64 THR B CA 1
ATOM 2948 C C . THR B 1 64 ? 46.11019 -42.07755 -15.64773 1.000 25.93660 64 THR B C 1
ATOM 2949 O O . THR B 1 64 ? 46.97681 -42.32389 -14.80014 1.000 23.71258 64 THR B O 1
ATOM 2953 N N . SER B 1 65 ? 45.86797 -42.85785 -16.70411 1.000 25.37268 65 SER B N 1
ATOM 2954 C CA . SER B 1 65 ? 46.76736 -43.94574 -17.06797 1.000 28.64679 65 SER B CA 1
ATOM 2955 C C . SER B 1 65 ? 47.83147 -43.51897 -18.06175 1.000 28.07980 65 SER B C 1
ATOM 2956 O O . SER B 1 65 ? 48.93999 -44.05923 -18.03899 1.000 27.98402 65 SER B O 1
ATOM 2959 N N . THR B 1 66 ? 47.52196 -42.60512 -18.96962 1.000 26.85780 66 THR B N 1
ATOM 2960 C CA . THR B 1 66 ? 48.47157 -42.07986 -19.93816 1.000 25.05779 66 THR B CA 1
ATOM 2961 C C . THR B 1 66 ? 48.21824 -40.58742 -20.06093 1.000 26.97945 66 THR B C 1
ATOM 2962 O O . THR B 1 66 ? 47.11085 -40.11718 -19.77136 1.000 26.51725 66 THR B O 1
ATOM 2966 N N . PRO B 1 67 ? 49.22930 -39.80608 -20.48206 1.000 25.71048 67 PRO B N 1
ATOM 2967 C CA . PRO B 1 67 ? 50.59957 -40.20670 -20.84981 1.000 26.54559 67 PRO B CA 1
ATOM 2968 C C . PRO B 1 67 ? 51.40793 -40.66668 -19.64348 1.000 26.08003 67 PRO B C 1
ATOM 2969 O O . PRO B 1 67 ? 52.38165 -41.38346 -19.79931 1.000 28.86239 67 PRO B O 1
ATOM 2973 N N . ASN B 1 68 ? 50.96903 -40.27646 -18.45353 1.000 27.43824 68 ASN B N 1
ATOM 2974 C CA . ASN B 1 68 ? 51.67794 -40.55849 -17.22155 1.000 27.58188 68 ASN B CA 1
ATOM 2975 C C . ASN B 1 68 ? 50.72265 -41.11044 -16.17434 1.000 25.89647 68 ASN B C 1
ATOM 2976 O O . ASN B 1 68 ? 49.50737 -40.94737 -16.27496 1.000 28.42793 68 ASN B O 1
ATOM 2981 N N . GLY B 1 69 ? 51.28757 -41.74153 -15.14489 1.000 22.26482 69 GLY B N 1
ATOM 2982 C CA . GLY B 1 69 ? 50.50475 -42.11613 -13.98341 1.000 21.56659 69 GLY B CA 1
ATOM 2983 C C . GLY B 1 69 ? 50.32535 -40.96691 -13.00750 1.000 28.24281 69 GLY B C 1
ATOM 2984 O O . GLY B 1 69 ? 51.16904 -40.76322 -12.12671 1.000 28.21450 69 GLY B O 1
ATOM 2985 N N . THR B 1 70 ? 49.24446 -40.19220 -13.14248 1.000 23.18184 70 THR B N 1
ATOM 2986 C CA . THR B 1 70 ? 49.08764 -38.98588 -12.34073 1.000 23.57298 70 THR B CA 1
ATOM 2987 C C . THR B 1 70 ? 47.69429 -38.88785 -11.73978 1.000 32.52406 70 THR B C 1
ATOM 2988 O O . THR B 1 70 ? 46.74728 -39.55941 -12.15931 1.000 26.04469 70 THR B O 1
ATOM 2992 N N . VAL B 1 71 ? 47.58743 -38.01626 -10.74519 1.000 30.96491 71 VAL B N 1
ATOM 2993 C CA . VAL B 1 71 ? 46.31466 -37.61598 -10.17630 1.000 22.65451 71 VAL B CA 1
ATOM 2994 C C . VAL B 1 71 ? 46.14215 -36.13686 -10.47734 1.000 25.78960 71 VAL B C 1
ATOM 2995 O O . VAL B 1 71 ? 47.05937 -35.34231 -10.23488 1.000 27.29226 71 VAL B O 1
ATOM 2999 N N . TRP B 1 72 ? 44.98745 -35.77420 -11.03131 1.000 27.30928 72 TRP B N 1
ATOM 3000 C CA . TRP B 1 72 ? 44.64010 -34.38526 -11.28960 1.000 28.70889 72 TRP B CA 1
ATOM 3001 C C . TRP B 1 72 ? 43.58256 -33.92938 -10.29544 1.000 30.62308 72 TRP B C 1
ATOM 3002 O O . TRP B 1 72 ? 42.75684 -34.72633 -9.83649 1.000 25.86305 72 TRP B O 1
ATOM 3013 N N . HIS B 1 73 ? 43.60999 -32.63055 -9.98897 1.000 28.33061 73 HIS B N 1
ATOM 3014 C CA . HIS B 1 73 ? 42.77702 -32.01039 -8.96352 1.000 25.29578 73 HIS B CA 1
ATOM 3015 C C . HIS B 1 73 ? 41.82394 -31.04138 -9.65399 1.000 27.71671 73 HIS B C 1
ATOM 3016 O O . HIS B 1 73 ? 42.27128 -30.09184 -10.30828 1.000 29.56174 73 HIS B O 1
ATOM 3023 N N . VAL B 1 74 ? 40.51538 -31.28830 -9.53625 1.000 23.43550 74 VAL B N 1
ATOM 3024 C CA . VAL B 1 74 ? 39.49167 -30.41122 -10.11461 1.000 24.16485 74 VAL B CA 1
ATOM 3025 C C . VAL B 1 74 ? 38.85933 -29.62271 -8.97326 1.000 26.84434 74 VAL B C 1
ATOM 3026 O O . VAL B 1 74 ? 38.23423 -30.21038 -8.08032 1.000 24.21555 74 VAL B O 1
ATOM 3030 N N . LYS B 1 75 ? 39.00878 -28.29613 -9.00140 1.000 25.39176 75 LYS B N 1
ATOM 3031 C CA . LYS B 1 75 ? 38.58522 -27.45739 -7.88562 1.000 22.99512 75 LYS B CA 1
ATOM 3032 C C . LYS B 1 75 ? 37.18543 -26.90475 -8.13559 1.000 26.78777 75 LYS B C 1
ATOM 3033 O O . LYS B 1 75 ? 36.88194 -26.43016 -9.23919 1.000 29.41876 75 LYS B O 1
ATOM 3039 N N . LYS B 1 76 ? 36.34654 -26.96274 -7.11174 1.000 21.09831 76 LYS B N 1
ATOM 3040 C CA . LYS B 1 76 ? 34.97823 -26.45757 -7.18810 1.000 26.85572 76 LYS B CA 1
ATOM 3041 C C . LYS B 1 76 ? 34.30334 -26.93614 -8.47755 1.000 27.12523 76 LYS B C 1
ATOM 3042 O O . LYS B 1 76 ? 33.98757 -26.12867 -9.35735 1.000 26.90219 76 LYS B O 1
ATOM 3048 N N . PRO B 1 77 ? 34.14100 -28.25339 -8.64911 1.000 22.29638 77 PRO B N 1
ATOM 3049 C CA . PRO B 1 77 ? 33.63052 -28.77553 -9.92351 1.000 22.25627 77 PRO B CA 1
ATOM 3050 C C . PRO B 1 77 ? 32.17277 -28.40324 -10.19167 1.000 24.11022 77 PRO B C 1
ATOM 3051 O O . PRO B 1 77 ? 31.69769 -28.58641 -11.32157 1.000 24.16328 77 PRO B O 1
ATOM 3055 N N . TRP B 1 78 ? 31.46146 -27.87210 -9.20500 1.000 25.79760 78 TRP B N 1
ATOM 3056 C CA . TRP B 1 78 ? 30.11118 -27.39280 -9.47665 1.000 27.51836 78 TRP B CA 1
ATOM 3057 C C . TRP B 1 78 ? 30.10251 -26.07361 -10.23686 1.000 31.24332 78 TRP B C 1
ATOM 3058 O O . TRP B 1 78 ? 29.02950 -25.64021 -10.66320 1.000 28.12533 78 TRP B O 1
ATOM 3069 N N . THR B 1 79 ? 31.26205 -25.44121 -10.43401 1.000 28.15403 79 THR B N 1
ATOM 3070 C CA . THR B 1 79 ? 31.31562 -24.20610 -11.20702 1.000 30.60211 79 THR B CA 1
ATOM 3071 C C . THR B 1 79 ? 31.37282 -24.50513 -12.70378 1.000 30.44260 79 THR B C 1
ATOM 3072 O O . THR B 1 79 ? 31.61550 -25.63638 -13.13516 1.000 29.22497 79 THR B O 1
ATOM 3076 N N . ASP B 1 80 ? 31.18203 -23.44785 -13.49976 1.000 31.27306 80 ASP B N 1
ATOM 3077 C CA . ASP B 1 80 ? 31.09485 -23.59009 -14.95218 1.000 33.44553 80 ASP B CA 1
ATOM 3078 C C . ASP B 1 80 ? 32.38793 -24.13897 -15.54898 1.000 35.09512 80 ASP B C 1
ATOM 3079 O O . ASP B 1 80 ? 32.38053 -25.15238 -16.25476 1.000 42.16456 80 ASP B O 1
ATOM 3084 N N . THR B 1 81 ? 33.50908 -23.46507 -15.31013 1.000 33.68368 81 THR B N 1
ATOM 3085 C CA . THR B 1 81 ? 34.78536 -23.85549 -15.90650 1.000 32.88176 81 THR B CA 1
ATOM 3086 C C . THR B 1 81 ? 35.79650 -24.05926 -14.78567 1.000 36.15174 81 THR B C 1
ATOM 3087 O O . THR B 1 81 ? 36.68012 -23.21441 -14.56124 1.000 35.07199 81 THR B O 1
ATOM 3091 N N . PRO B 1 82 ? 35.72604 -25.19723 -14.09235 1.000 32.77140 82 PRO B N 1
ATOM 3092 C CA . PRO B 1 82 ? 36.51124 -25.36186 -12.86923 1.000 29.31744 82 PRO B CA 1
ATOM 3093 C C . PRO B 1 82 ? 37.99330 -25.35741 -13.19960 1.000 26.92034 82 PRO B C 1
ATOM 3094 O O . PRO B 1 82 ? 38.40654 -25.84452 -14.25483 1.000 24.68075 82 PRO B O 1
ATOM 3098 N N . GLU B 1 83 ? 38.78207 -24.77248 -12.30197 1.000 27.27048 83 GLU B N 1
ATOM 3099 C CA . GLU B 1 83 ? 40.23806 -24.86011 -12.42216 1.000 24.74641 83 GLU B CA 1
ATOM 3100 C C . GLU B 1 83 ? 40.70061 -26.29334 -12.16777 1.000 28.62536 83 GLU B C 1
ATOM 3101 O O . GLU B 1 83 ? 40.10905 -27.02427 -11.37299 1.000 26.37164 83 GLU B O 1
ATOM 3107 N N . VAL B 1 84 ? 41.77662 -26.69292 -12.84721 1.000 27.22842 84 VAL B N 1
ATOM 3108 C CA . VAL B 1 84 ? 42.33224 -28.02699 -12.68433 1.000 27.08828 84 VAL B CA 1
ATOM 3109 C C . VAL B 1 84 ? 43.83679 -27.87987 -12.59267 1.000 29.93241 84 VAL B C 1
ATOM 3110 O O . VAL B 1 84 ? 44.41637 -26.91594 -13.09970 1.000 31.13377 84 VAL B O 1
ATOM 3114 N N . GLU B 1 85 ? 44.46393 -28.81991 -11.90335 1.000 27.43560 85 GLU B N 1
ATOM 3115 C CA . GLU B 1 85 ? 45.91057 -28.76522 -11.77675 1.000 29.92907 85 GLU B CA 1
ATOM 3116 C C . GLU B 1 85 ? 46.42669 -30.14363 -11.41240 1.000 31.99404 85 GLU B C 1
ATOM 3117 O O . GLU B 1 85 ? 45.69725 -30.97443 -10.86092 1.000 27.83419 85 GLU B O 1
ATOM 3123 N N . LEU B 1 86 ? 47.68417 -30.38043 -11.76591 1.000 28.93808 86 LEU B N 1
ATOM 3124 C CA . LEU B 1 86 ? 48.33200 -31.63630 -11.44142 1.000 28.71743 86 LEU B CA 1
ATOM 3125 C C . LEU B 1 86 ? 48.51860 -31.72207 -9.93041 1.000 33.95924 86 LEU B C 1
ATOM 3126 O O . LEU B 1 86 ? 49.02311 -30.78347 -9.30621 1.000 34.21762 86 LEU B O 1
ATOM 3131 N N . ALA B 1 87 ? 48.06213 -32.82179 -9.32798 1.000 25.96380 87 ALA B N 1
ATOM 3132 C CA . ALA B 1 87 ? 48.35083 -33.01596 -7.91480 1.000 23.81139 87 ALA B CA 1
ATOM 3133 C C . ALA B 1 87 ? 49.66101 -33.77461 -7.71753 1.000 30.21324 87 ALA B C 1
ATOM 3134 O O . ALA B 1 87 ? 50.49344 -33.36577 -6.90739 1.000 26.12018 87 ALA B O 1
ATOM 3136 N N . TYR B 1 88 ? 49.87217 -34.85930 -8.46281 1.000 23.68708 88 TYR B N 1
ATOM 3137 C CA . TYR B 1 88 ? 51.07691 -35.64811 -8.26222 1.000 25.88207 88 TYR B CA 1
ATOM 3138 C C . TYR B 1 88 ? 51.27472 -36.59423 -9.44087 1.000 26.26401 88 TYR B C 1
ATOM 3139 O O . TYR B 1 88 ? 50.31346 -37.17970 -9.93931 1.000 25.10624 88 TYR B O 1
ATOM 3148 N N . ASN B 1 89 ? 52.52526 -36.74063 -9.86398 1.000 24.18114 89 ASN B N 1
ATOM 3149 C CA . ASN B 1 89 ? 52.94544 -37.70492 -10.87298 1.000 24.66892 89 ASN B CA 1
ATOM 3150 C C . ASN B 1 89 ? 53.66890 -38.83276 -10.14234 1.000 26.52969 89 ASN B C 1
ATOM 3151 O O . ASN B 1 89 ? 54.63826 -38.57693 -9.41937 1.000 27.52740 89 ASN B O 1
ATOM 3156 N N . PHE B 1 90 ? 53.20867 -40.07267 -10.34153 1.000 27.59356 90 PHE B N 1
ATOM 3157 C CA . PHE B 1 90 ? 53.66641 -41.24097 -9.59375 1.000 25.51655 90 PHE B CA 1
ATOM 3158 C C . PHE B 1 90 ? 54.75098 -42.01880 -10.33676 1.000 26.77662 90 PHE B C 1
ATOM 3159 O O . PHE B 1 90 ? 54.94309 -43.21280 -10.07214 1.000 24.20058 90 PHE B O 1
ATOM 3167 N N . ASP B 1 91 ? 55.40861 -41.37058 -11.29943 1.000 23.77111 91 ASP B N 1
ATOM 3168 C CA . ASP B 1 91 ? 56.51979 -41.91648 -12.07592 1.000 29.11941 91 ASP B CA 1
ATOM 3169 C C . ASP B 1 91 ? 57.53149 -42.68231 -11.23488 1.000 26.39021 91 ASP B C 1
ATOM 3170 O O . ASP B 1 91 ? 58.07177 -43.68535 -11.71166 1.000 25.93210 91 ASP B O 1
ATOM 3175 N N . GLU B 1 92 ? 57.79020 -42.22946 -9.99797 1.000 26.75273 92 GLU B N 1
ATOM 3176 C CA . GLU B 1 92 ? 58.79513 -42.87998 -9.15637 1.000 26.62018 92 GLU B CA 1
ATOM 3177 C C . GLU B 1 92 ? 58.52861 -44.37021 -9.03243 1.000 27.09356 92 GLU B C 1
ATOM 3178 O O . GLU B 1 92 ? 59.46990 -45.16449 -8.95084 1.000 23.85384 92 GLU B O 1
ATOM 3184 N N . TRP B 1 93 ? 57.24962 -44.76487 -9.05507 1.000 23.11084 93 TRP B N 1
ATOM 3185 C CA . TRP B 1 93 ? 56.84682 -46.14802 -8.84740 1.000 24.40438 93 TRP B CA 1
ATOM 3186 C C . TRP B 1 93 ? 56.12833 -46.78323 -10.03097 1.000 23.60739 93 TRP B C 1
ATOM 3187 O O . TRP B 1 93 ? 56.21725 -48.00758 -10.19511 1.000 23.35686 93 TRP B O 1
ATOM 3198 N N . VAL B 1 94 ? 55.39204 -46.01371 -10.84150 1.000 24.73862 94 VAL B N 1
ATOM 3199 C CA . VAL B 1 94 ? 54.58054 -46.59205 -11.90514 1.000 17.74461 94 VAL B CA 1
ATOM 3200 C C . VAL B 1 94 ? 54.61324 -45.72964 -13.15549 1.000 17.79653 94 VAL B C 1
ATOM 3201 O O . VAL B 1 94 ? 54.87102 -44.52800 -13.11036 1.000 22.62256 94 VAL B O 1
ATOM 3205 N N . ASP B 1 95 ? 54.33322 -46.37528 -14.28914 1.000 23.35894 95 ASP B N 1
ATOM 3206 C CA . ASP B 1 95 ? 54.06475 -45.68341 -15.54183 1.000 19.66150 95 ASP B CA 1
ATOM 3207 C C . ASP B 1 95 ? 52.60580 -45.23127 -15.64746 1.000 24.42972 95 ASP B C 1
ATOM 3208 O O . ASP B 1 95 ? 52.30398 -44.28261 -16.38321 1.000 22.86376 95 ASP B O 1
ATOM 3213 N N . ARG B 1 96 ? 51.69933 -45.89765 -14.93837 1.000 23.80633 96 ARG B N 1
ATOM 3214 C CA . ARG B 1 96 ? 50.25872 -45.71539 -15.11711 1.000 20.54053 96 ARG B CA 1
ATOM 3215 C C . ARG B 1 96 ? 49.55460 -45.85889 -13.77852 1.000 25.07453 96 ARG B C 1
ATOM 3216 O O . ARG B 1 96 ? 49.99072 -46.61772 -12.91074 1.000 21.26564 96 ARG B O 1
ATOM 3224 N N . LEU B 1 97 ? 48.45119 -45.12097 -13.62168 1.000 22.39182 97 LEU B N 1
ATOM 3225 C CA . LEU B 1 97 ? 47.50961 -45.30935 -12.53107 1.000 24.93025 97 LEU B CA 1
ATOM 3226 C C . LEU B 1 97 ? 46.20821 -45.85169 -13.09955 1.000 24.74874 97 LEU B C 1
ATOM 3227 O O . LEU B 1 97 ? 45.83399 -45.55226 -14.23642 1.000 23.21483 97 LEU B O 1
ATOM 3232 N N . ILE B 1 98 ? 45.51559 -46.64108 -12.29636 1.000 21.39800 98 ILE B N 1
ATOM 3233 C CA . ILE B 1 98 ? 44.21473 -47.14694 -12.72086 1.000 23.36064 98 ILE B CA 1
ATOM 3234 C C . ILE B 1 98 ? 43.18004 -46.66603 -11.69961 1.000 26.87167 98 ILE B C 1
ATOM 3235 O O . ILE B 1 98 ? 42.77638 -45.49779 -11.74254 1.000 25.60696 98 ILE B O 1
ATOM 3240 N N . GLY B 1 99 ? 42.79291 -47.50965 -10.73710 1.000 22.18736 99 GLY B N 1
ATOM 3241 C CA . GLY B 1 99 ? 41.77234 -47.12389 -9.78424 1.000 26.87988 99 GLY B CA 1
ATOM 3242 C C . GLY B 1 99 ? 42.26617 -46.19403 -8.68036 1.000 26.09822 99 GLY B C 1
ATOM 3243 O O . GLY B 1 99 ? 43.46223 -46.01731 -8.43940 1.000 19.14722 99 GLY B O 1
ATOM 3244 N N . ILE B 1 100 ? 41.29149 -45.59156 -7.99346 1.000 23.37539 100 ILE B N 1
ATOM 3245 C CA . ILE B 1 100 ? 41.52060 -44.75341 -6.82083 1.000 20.85443 100 ILE B CA 1
ATOM 3246 C C . ILE B 1 100 ? 40.37021 -44.95817 -5.84557 1.000 26.20647 100 ILE B C 1
ATOM 3247 O O . ILE B 1 100 ? 39.20800 -45.03820 -6.24743 1.000 23.14200 100 ILE B O 1
ATOM 3252 N N . GLY B 1 101 ? 40.69446 -45.04620 -4.55619 1.000 30.36045 101 GLY B N 1
ATOM 3253 C CA . GLY B 1 101 ? 39.66098 -45.08369 -3.53853 1.000 22.41759 101 GLY B CA 1
ATOM 3254 C C . GLY B 1 101 ? 40.10378 -44.41249 -2.24924 1.000 27.14895 101 GLY B C 1
ATOM 3255 O O . GLY B 1 101 ? 41.27355 -44.52954 -1.84622 1.000 26.20198 101 GLY B O 1
ATOM 3256 N N . GLU B 1 102 ? 39.18238 -43.69425 -1.61790 1.000 19.17164 102 GLU B N 1
ATOM 3257 C CA . GLU B 1 102 ? 39.43853 -42.98765 -0.37178 1.000 22.94199 102 GLU B CA 1
ATOM 3258 C C . GLU B 1 102 ? 39.45235 -43.95818 0.80355 1.000 26.35005 102 GLU B C 1
ATOM 3259 O O . GLU B 1 102 ? 38.59189 -44.84453 0.91505 1.000 24.55957 102 GLU B O 1
ATOM 3265 N N . THR B 1 103 ? 40.43495 -43.78153 1.68844 1.000 25.92505 103 THR B N 1
ATOM 3266 C CA . THR B 1 103 ? 40.51125 -44.57185 2.91439 1.000 26.51256 103 THR B CA 1
ATOM 3267 C C . THR B 1 103 ? 39.98804 -43.73695 4.08068 1.000 29.49561 103 THR B C 1
ATOM 3268 O O . THR B 1 103 ? 38.78738 -43.44426 4.13132 1.000 30.09930 103 THR B O 1
ATOM 3272 N N . THR B 1 104 ? 40.84922 -43.34452 5.02066 1.000 26.00292 104 THR B N 1
ATOM 3273 C CA . THR B 1 104 ? 40.41116 -42.39984 6.04504 1.000 24.98844 104 THR B CA 1
ATOM 3274 C C . THR B 1 104 ? 40.20127 -41.04367 5.36477 1.000 26.41205 104 THR B C 1
ATOM 3275 O O . THR B 1 104 ? 40.64951 -40.85590 4.23528 1.000 25.39580 104 THR B O 1
ATOM 3279 N N . PRO B 1 105 ? 39.44591 -40.11894 5.97212 1.000 29.93939 105 PRO B N 1
ATOM 3280 C CA . PRO B 1 105 ? 39.01627 -38.93188 5.21221 1.000 26.65222 105 PRO B CA 1
ATOM 3281 C C . PRO B 1 105 ? 40.18233 -38.17953 4.58292 1.000 30.92633 105 PRO B C 1
ATOM 3282 O O . PRO B 1 105 ? 41.15534 -37.82068 5.25529 1.000 29.51685 105 PRO B O 1
ATOM 3286 N N . ASP B 1 106 ? 40.08194 -37.97483 3.26551 1.000 27.86120 106 ASP B N 1
ATOM 3287 C CA . ASP B 1 106 ? 41.02357 -37.21397 2.44509 1.000 24.31071 106 ASP B CA 1
ATOM 3288 C C . ASP B 1 106 ? 42.39071 -37.88330 2.32017 1.000 27.88823 106 ASP B C 1
ATOM 3289 O O . ASP B 1 106 ? 43.38085 -37.20265 2.05575 1.000 25.90940 106 ASP B O 1
ATOM 3294 N N . LYS B 1 107 ? 42.44862 -39.20757 2.50716 1.000 23.48845 107 LYS B N 1
ATOM 3295 C CA . LYS B 1 107 ? 43.55872 -40.04692 2.09534 1.000 24.28357 107 LYS B CA 1
ATOM 3296 C C . LYS B 1 107 ? 43.05093 -41.01816 1.04270 1.000 23.65477 107 LYS B C 1
ATOM 3297 O O . LYS B 1 107 ? 41.87394 -41.42447 1.06493 1.000 26.01789 107 LYS B O 1
ATOM 3303 N N . TYR B 1 108 ? 43.91708 -41.34859 0.09547 1.000 20.40822 108 TYR B N 1
ATOM 3304 C CA . TYR B 1 108 ? 43.51434 -42.11088 -1.08465 1.000 25.42279 108 TYR B CA 1
ATOM 3305 C C . TYR B 1 108 ? 44.56140 -43.15450 -1.46141 1.000 24.00653 108 TYR B C 1
ATOM 3306 O O . TYR B 1 108 ? 45.76837 -42.88980 -1.43995 1.000 22.08097 108 TYR B O 1
ATOM 3315 N N . ILE B 1 109 ? 44.08405 -44.33986 -1.83871 1.000 23.28959 109 ILE B N 1
ATOM 3316 C CA . ILE B 1 109 ? 44.93719 -45.39094 -2.40520 1.000 24.58815 109 ILE B CA 1
ATOM 3317 C C . ILE B 1 109 ? 44.73313 -45.39004 -3.91726 1.000 23.70210 109 ILE B C 1
ATOM 3318 O O . ILE B 1 109 ? 43.59464 -45.46295 -4.40059 1.000 23.72568 109 ILE B O 1
ATOM 3323 N N . VAL B 1 110 ? 45.81722 -45.29152 -4.66581 1.000 16.74789 110 VAL B N 1
ATOM 3324 C CA . VAL B 1 110 ? 45.78218 -45.49727 -6.10779 1.000 16.97415 110 VAL B CA 1
ATOM 3325 C C . VAL B 1 110 ? 46.60756 -46.74094 -6.42559 1.000 23.19490 110 VAL B C 1
ATOM 3326 O O . VAL B 1 110 ? 47.52054 -47.12127 -5.67134 1.000 24.87941 110 VAL B O 1
ATOM 3330 N N . VAL B 1 111 ? 46.28546 -47.38449 -7.54960 1.000 21.77432 111 VAL B N 1
ATOM 3331 C CA . VAL B 1 111 ? 47.00089 -48.57365 -7.99386 1.000 23.75544 111 VAL B CA 1
ATOM 3332 C C . VAL B 1 111 ? 47.52209 -48.35553 -9.40014 1.000 24.03715 111 VAL B C 1
ATOM 3333 O O . VAL B 1 111 ? 46.92904 -47.61699 -10.18570 1.000 19.62251 111 VAL B O 1
ATOM 3337 N N . GLY B 1 112 ? 48.64716 -48.99597 -9.71413 1.000 21.60843 112 GLY B N 1
ATOM 3338 C CA . GLY B 1 112 ? 49.17277 -48.89717 -11.06196 1.000 20.37650 112 GLY B CA 1
ATOM 3339 C C . GLY B 1 112 ? 50.43258 -49.72209 -11.21274 1.000 20.98897 112 GLY B C 1
ATOM 3340 O O . GLY B 1 112 ? 50.81305 -50.46831 -10.31265 1.000 22.89071 112 GLY B O 1
ATOM 3341 N N . SER B 1 113 ? 51.06815 -49.59318 -12.37199 1.000 19.71503 113 SER B N 1
ATOM 3342 C CA . SER B 1 113 ? 52.18892 -50.46733 -12.71025 1.000 24.04813 113 SER B CA 1
ATOM 3343 C C . SER B 1 113 ? 53.01884 -49.85859 -13.83775 1.000 23.06517 113 SER B C 1
ATOM 3344 O O . SER B 1 113 ? 52.73254 -48.76103 -14.32931 1.000 25.15125 113 SER B O 1
ATOM 3347 N N . ARG B 1 114 ? 54.06303 -50.59380 -14.25343 1.000 21.29608 114 ARG B N 1
ATOM 3348 C CA . ARG B 1 114 ? 54.74326 -50.28152 -15.49936 1.000 22.46813 114 ARG B CA 1
ATOM 3349 C C . ARG B 1 114 ? 53.97249 -50.88572 -16.66795 1.000 24.61745 114 ARG B C 1
ATOM 3350 O O . ARG B 1 114 ? 53.30801 -51.92064 -16.54270 1.000 24.69062 114 ARG B O 1
ATOM 3358 N N . PHE B 1 115 ? 54.03459 -50.20626 -17.80929 1.000 22.97567 115 PHE B N 1
ATOM 3359 C CA . PHE B 1 115 ? 53.39413 -50.67271 -19.02526 1.000 25.57913 115 PHE B CA 1
ATOM 3360 C C . PHE B 1 115 ? 54.41078 -50.64077 -20.15168 1.000 25.05124 115 PHE B C 1
ATOM 3361 O O . PHE B 1 115 ? 55.31604 -49.80611 -20.15864 1.000 28.27223 115 PHE B O 1
ATOM 3369 N N . TYR B 1 116 ? 54.25879 -51.55986 -21.11046 1.000 23.74279 116 TYR B N 1
ATOM 3370 C CA . TYR B 1 116 ? 55.24181 -51.63459 -22.19003 1.000 26.68677 116 TYR B CA 1
ATOM 3371 C C . TYR B 1 116 ? 55.32836 -50.32940 -22.98026 1.000 29.25688 116 TYR B C 1
ATOM 3372 O O . TYR B 1 116 ? 56.41720 -49.97188 -23.45218 1.000 25.45285 116 TYR B O 1
ATOM 3381 N N . SER B 1 117 ? 54.22369 -49.58742 -23.09600 1.000 26.04248 117 SER B N 1
ATOM 3382 C CA . SER B 1 117 ? 54.21688 -48.31920 -23.81620 1.000 29.08943 117 SER B CA 1
ATOM 3383 C C . SER B 1 117 ? 52.95768 -47.54091 -23.41902 1.000 24.88521 117 SER B C 1
ATOM 3384 O O . SER B 1 117 ? 52.05770 -48.08837 -22.77487 1.000 25.50969 117 SER B O 1
ATOM 3387 N N . PRO B 1 118 ? 52.89906 -46.24187 -23.72322 1.000 29.88905 118 PRO B N 1
ATOM 3388 C CA . PRO B 1 118 ? 51.66696 -45.46699 -23.49102 1.000 31.23862 118 PRO B CA 1
ATOM 3389 C C . PRO B 1 118 ? 50.61483 -45.59643 -24.58319 1.000 30.15296 118 PRO B C 1
ATOM 3390 O O . PRO B 1 118 ? 49.61387 -44.86830 -24.54109 1.000 33.09447 118 PRO B O 1
ATOM 3394 N N . ASP B 1 119 ? 50.79316 -46.50819 -25.54235 1.000 28.78583 119 ASP B N 1
ATOM 3395 C CA . ASP B 1 119 ? 49.77209 -46.73376 -26.55844 1.000 31.81080 119 ASP B CA 1
ATOM 3396 C C . ASP B 1 119 ? 48.49385 -47.25218 -25.90012 1.000 28.12718 119 ASP B C 1
ATOM 3397 O O . ASP B 1 119 ? 48.52700 -47.88760 -24.84372 1.000 25.21704 119 ASP B O 1
ATOM 3402 N N . ALA B 1 120 ? 47.34991 -46.95616 -26.52222 1.000 31.03211 120 ALA B N 1
ATOM 3403 C CA . ALA B 1 120 ? 46.07262 -47.33850 -25.93233 1.000 29.36482 120 ALA B CA 1
ATOM 3404 C C . ALA B 1 120 ? 45.91107 -48.85055 -25.75820 1.000 34.10083 120 ALA B C 1
ATOM 3405 O O . ALA B 1 120 ? 45.12057 -49.27848 -24.90689 1.000 30.34614 120 ALA B O 1
ATOM 3407 N N . TYR B 1 121 ? 46.62323 -49.66564 -26.53684 1.000 28.61168 121 TYR B N 1
ATOM 3408 C CA . TYR B 1 121 ? 46.46277 -51.11619 -26.48890 1.000 30.28005 121 TYR B CA 1
ATOM 3409 C C . TYR B 1 121 ? 47.63336 -51.83943 -25.83496 1.000 36.12683 121 TYR B C 1
ATOM 3410 O O . TYR B 1 121 ? 47.65505 -53.08175 -25.82835 1.000 30.97990 121 TYR B O 1
ATOM 3419 N N . SER B 1 122 ? 48.59982 -51.10408 -25.28090 1.000 28.77063 122 SER B N 1
ATOM 3420 C CA . SER B 1 122 ? 49.73682 -51.73912 -24.63167 1.000 28.44816 122 SER B CA 1
ATOM 3421 C C . SER B 1 122 ? 49.28926 -52.53990 -23.41018 1.000 28.15678 122 SER B C 1
ATOM 3422 O O . SER B 1 122 ? 48.35815 -52.15473 -22.69121 1.000 30.58202 122 SER B O 1
ATOM 3425 N N . SER B 1 123 ? 49.93175 -53.68473 -23.19543 1.000 30.34589 123 SER B N 1
ATOM 3426 C CA . SER B 1 123 ? 49.72312 -54.41028 -21.95300 1.000 26.53140 123 SER B CA 1
ATOM 3427 C C . SER B 1 123 ? 50.58321 -53.81117 -20.84030 1.000 25.68957 123 SER B C 1
ATOM 3428 O O . SER B 1 123 ? 51.39817 -52.90279 -21.05605 1.000 22.07565 123 SER B O 1
ATOM 3431 N N . HIS B 1 124 ? 50.36328 -54.31916 -19.62798 1.000 26.29885 124 HIS B N 1
ATOM 3432 C CA . HIS B 1 124 ? 51.19299 -53.99215 -18.48728 1.000 25.79193 124 HIS B CA 1
ATOM 3433 C C . HIS B 1 124 ? 52.47190 -54.83814 -18.53336 1.000 21.19876 124 HIS B C 1
ATOM 3434 O O . HIS B 1 124 ? 52.62743 -55.72434 -19.37744 1.000 19.49102 124 HIS B O 1
ATOM 3441 N N . VAL B 1 125 ? 53.40063 -54.55463 -17.63680 1.000 20.94627 125 VAL B N 1
ATOM 3442 C CA . VAL B 1 125 ? 54.58787 -55.39017 -17.48384 1.000 17.86973 125 VAL B CA 1
ATOM 3443 C C . VAL B 1 125 ? 54.41436 -56.24074 -16.24155 1.000 19.45014 125 VAL B C 1
ATOM 3444 O O . VAL B 1 125 ? 54.16353 -55.71527 -15.14798 1.000 19.41733 125 VAL B O 1
ATOM 3448 N N . ASP B 1 126 ? 54.54180 -57.55725 -16.40627 1.000 22.14175 126 ASP B N 1
ATOM 3449 C CA . ASP B 1 126 ? 54.20596 -58.48227 -15.32642 1.000 25.80824 126 ASP B CA 1
ATOM 3450 C C . ASP B 1 126 ? 54.95609 -58.15396 -14.04405 1.000 23.67382 126 ASP B C 1
ATOM 3451 O O . ASP B 1 126 ? 56.14816 -57.84046 -14.06725 1.000 26.02230 126 ASP B O 1
ATOM 3456 N N . ARG B 1 127 ? 54.25280 -58.29055 -12.91603 1.000 25.55980 127 ARG B N 1
ATOM 3457 C CA . ARG B 1 127 ? 54.76469 -58.19675 -11.54751 1.000 23.34818 127 ARG B CA 1
ATOM 3458 C C . ARG B 1 127 ? 55.14846 -56.78340 -11.12849 1.000 24.40690 127 ARG B C 1
ATOM 3459 O O . ARG B 1 127 ? 55.79564 -56.61779 -10.08523 1.000 25.65653 127 ARG B O 1
ATOM 3467 N N . THR B 1 128 ? 54.74891 -55.75274 -11.87351 1.000 26.26709 128 THR B N 1
ATOM 3468 C CA . THR B 1 128 ? 55.07630 -54.37970 -11.48704 1.000 26.30187 128 THR B CA 1
ATOM 3469 C C . THR B 1 128 ? 53.91775 -53.62065 -10.82085 1.000 23.38968 128 THR B C 1
ATOM 3470 O O . THR B 1 128 ? 54.02603 -52.40274 -10.62318 1.000 24.92413 128 THR B O 1
ATOM 3474 N N . PHE B 1 129 ? 52.82978 -54.29139 -10.42730 1.000 22.59529 129 PHE B N 1
ATOM 3475 C CA . PHE B 1 129 ? 51.72601 -53.55129 -9.82469 1.000 20.02147 129 PHE B CA 1
ATOM 3476 C C . PHE B 1 129 ? 52.02253 -53.17137 -8.36942 1.000 20.69889 129 PHE B C 1
ATOM 3477 O O . PHE B 1 129 ? 52.73934 -53.86692 -7.64535 1.000 23.27410 129 PHE B O 1
ATOM 3485 N N . ALA B 1 130 ? 51.45623 -52.04637 -7.94302 1.000 22.18050 130 ALA B N 1
ATOM 3486 C CA . ALA B 1 130 ? 51.69090 -51.52467 -6.60122 1.000 23.87374 130 ALA B CA 1
ATOM 3487 C C . ALA B 1 130 ? 50.47454 -50.72864 -6.17313 1.000 20.55002 130 ALA B C 1
ATOM 3488 O O . ALA B 1 130 ? 49.74969 -50.20953 -7.00961 1.000 22.33460 130 ALA B O 1
ATOM 3490 N N . ALA B 1 131 ? 50.29016 -50.59883 -4.85779 1.000 21.82252 131 ALA B N 1
ATOM 3491 C CA . ALA B 1 131 ? 49.31218 -49.68662 -4.27801 1.000 24.65154 131 ALA B CA 1
ATOM 3492 C C . ALA B 1 131 ? 50.02874 -48.55465 -3.55412 1.000 26.11569 131 ALA B C 1
ATOM 3493 O O . ALA B 1 131 ? 50.87186 -48.80503 -2.68614 1.000 27.48721 131 ALA B O 1
ATOM 3495 N N . MET B 1 132 ? 49.66788 -47.31826 -3.89351 1.000 23.78576 132 MET B N 1
ATOM 3496 C CA . MET B 1 132 ? 50.30378 -46.12454 -3.36157 1.000 25.08217 132 MET B CA 1
ATOM 3497 C C . MET B 1 132 ? 49.27470 -45.25853 -2.65542 1.000 25.54665 132 MET B C 1
ATOM 3498 O O . MET B 1 132 ? 48.07485 -45.35359 -2.92062 1.000 19.23491 132 MET B O 1
ATOM 3503 N N . GLU B 1 133 ? 49.74915 -44.41761 -1.73858 1.000 24.64902 133 GLU B N 1
ATOM 3504 C CA . GLU B 1 133 ? 48.86781 -43.53465 -0.99113 1.000 22.71451 133 GLU B CA 1
ATOM 3505 C C . GLU B 1 133 ? 49.10752 -42.07852 -1.37095 1.000 23.72754 133 GLU B C 1
ATOM 3506 O O . GLU B 1 133 ? 50.24957 -41.65224 -1.57144 1.000 25.19639 133 GLU B O 1
ATOM 3512 N N . LEU B 1 134 ? 48.01433 -41.34394 -1.51920 1.000 23.13160 134 LEU B N 1
ATOM 3513 C CA . LEU B 1 134 ? 48.00117 -39.89572 -1.67292 1.000 21.72169 134 LEU B CA 1
ATOM 3514 C C . LEU B 1 134 ? 47.28103 -39.34574 -0.44813 1.000 23.79259 134 LEU B C 1
ATOM 3515 O O . LEU B 1 134 ? 46.10214 -39.63521 -0.23549 1.000 27.20458 134 LEU B O 1
ATOM 3520 N N . ASP B 1 135 ? 47.99818 -38.59663 0.38225 1.000 25.76470 135 ASP B N 1
ATOM 3521 C CA . ASP B 1 135 ? 47.50202 -38.13353 1.67632 1.000 23.40011 135 ASP B CA 1
ATOM 3522 C C . ASP B 1 135 ? 47.24160 -36.63424 1.58009 1.000 24.11886 135 ASP B C 1
ATOM 3523 O O . ASP B 1 135 ? 48.16021 -35.83075 1.74563 1.000 26.60057 135 ASP B O 1
ATOM 3528 N N . PHE B 1 136 ? 45.99016 -36.25587 1.35558 1.000 24.44295 136 PHE B N 1
ATOM 3529 C CA . PHE B 1 136 ? 45.64452 -34.85109 1.23991 1.000 27.02746 136 PHE B CA 1
ATOM 3530 C C . PHE B 1 136 ? 45.30369 -34.21537 2.57714 1.000 29.01251 136 PHE B C 1
ATOM 3531 O O . PHE B 1 136 ? 44.79298 -33.08892 2.59269 1.000 34.44016 136 PHE B O 1
ATOM 3539 N N . THR B 1 137 ? 45.54320 -34.90555 3.69447 1.000 25.58495 137 THR B N 1
ATOM 3540 C CA . THR B 1 137 ? 45.49504 -34.22713 4.98434 1.000 26.82325 137 THR B CA 1
ATOM 3541 C C . THR B 1 137 ? 46.77125 -33.44268 5.26031 1.000 36.37321 137 THR B C 1
ATOM 3542 O O . THR B 1 137 ? 46.80120 -32.64454 6.20463 1.000 36.35529 137 THR B O 1
ATOM 3546 N N . LYS B 1 138 ? 47.82138 -33.66758 4.47724 1.000 29.63755 138 LYS B N 1
ATOM 3547 C CA . LYS B 1 138 ? 49.00311 -32.83083 4.47589 1.000 28.11915 138 LYS B CA 1
ATOM 3548 C C . LYS B 1 138 ? 48.93805 -31.88514 3.28513 1.000 27.13536 138 LYS B C 1
ATOM 3549 O O . LYS B 1 138 ? 48.34655 -32.20752 2.25233 1.000 28.64720 138 LYS B O 1
ATOM 3555 N N . GLU B 1 139 ? 49.57054 -30.71983 3.41838 1.000 23.59256 139 GLU B N 1
ATOM 3556 C CA . GLU B 1 139 ? 49.75514 -29.84145 2.27360 1.000 24.90247 139 GLU B CA 1
ATOM 3557 C C . GLU B 1 139 ? 51.21042 -29.38649 2.24832 1.000 25.83280 139 GLU B C 1
ATOM 3558 O O . GLU B 1 139 ? 51.71323 -28.86972 3.26403 1.000 25.47828 139 GLU B O 1
ATOM 3564 N N . PRO B 1 140 ? 51.92781 -29.57151 1.13040 1.000 23.93776 140 PRO B N 1
ATOM 3565 C CA . PRO B 1 140 ? 51.43301 -30.25512 -0.07083 1.000 28.20312 140 PRO B CA 1
ATOM 3566 C C . PRO B 1 140 ? 51.12703 -31.74066 0.20373 1.000 25.07029 140 PRO B C 1
ATOM 3567 O O . PRO B 1 140 ? 51.60659 -32.27847 1.19775 1.000 26.36506 140 PRO B O 1
ATOM 3571 N N . PRO B 1 141 ? 50.27878 -32.35596 -0.61170 1.000 24.81382 141 PRO B N 1
ATOM 3572 C CA . PRO B 1 141 ? 49.89109 -33.74378 -0.33973 1.000 26.11565 141 PRO B CA 1
ATOM 3573 C C . PRO B 1 141 ? 51.12528 -34.63665 -0.28638 1.000 26.67440 141 PRO B C 1
ATOM 3574 O O . PRO B 1 141 ? 52.08661 -34.44466 -1.03145 1.000 28.29393 141 PRO B O 1
ATOM 3578 N N . SER B 1 142 ? 51.09655 -35.59813 0.62764 1.000 27.69553 142 SER B N 1
ATOM 3579 C CA . SER B 1 142 ? 52.17343 -36.55408 0.82927 1.000 32.57924 142 SER B CA 1
ATOM 3580 C C . SER B 1 142 ? 51.84096 -37.86783 0.11910 1.000 28.66758 142 SER B C 1
ATOM 3581 O O . SER B 1 142 ? 50.67056 -38.25540 0.01548 1.000 23.74217 142 SER B O 1
ATOM 3584 N N . THR B 1 143 ? 52.88294 -38.55018 -0.36877 1.000 25.33049 143 THR B N 1
ATOM 3585 C CA . THR B 1 143 ? 52.74138 -39.81291 -1.09287 1.000 28.07135 143 THR B CA 1
ATOM 3586 C C . THR B 1 143 ? 53.70853 -40.85063 -0.54086 1.000 35.14576 143 THR B C 1
ATOM 3587 O O . THR B 1 143 ? 54.79334 -40.50342 -0.05180 1.000 29.34389 143 THR B O 1
ATOM 3591 N N . ARG B 1 144 ? 53.33174 -42.13035 -0.66345 1.000 25.09765 144 ARG B N 1
ATOM 3592 C CA . ARG B 1 144 ? 54.21444 -43.20474 -0.21447 1.000 31.13564 144 ARG B CA 1
ATOM 3593 C C . ARG B 1 144 ? 53.86174 -44.52378 -0.89962 1.000 30.46402 144 ARG B C 1
ATOM 3594 O O . ARG B 1 144 ? 52.73370 -44.73534 -1.35905 1.000 27.76239 144 ARG B O 1
ATOM 3602 N N . MET B 1 145 ? 54.84331 -45.42295 -0.94283 1.000 23.96897 145 MET B N 1
ATOM 3603 C CA . MET B 1 145 ? 54.59287 -46.78633 -1.39848 1.000 30.79873 145 MET B CA 1
ATOM 3604 C C . MET B 1 145 ? 53.93716 -47.58611 -0.27081 1.000 29.36997 145 MET B C 1
ATOM 3605 O O . MET B 1 145 ? 54.50003 -47.70491 0.82413 1.000 28.41010 145 MET B O 1
ATOM 3610 N N . VAL B 1 146 ? 52.74499 -48.12276 -0.51913 1.000 24.68132 146 VAL B N 1
ATOM 3611 C CA . VAL B 1 146 ? 52.05625 -48.91806 0.50023 1.000 29.65377 146 VAL B CA 1
ATOM 3612 C C . VAL B 1 146 ? 52.38337 -50.40223 0.36364 1.000 22.65667 146 VAL B C 1
ATOM 3613 O O . VAL B 1 146 ? 52.68844 -51.07705 1.34948 1.000 31.29451 146 VAL B O 1
ATOM 3617 N N . ALA B 1 147 ? 52.31451 -50.95169 -0.84775 1.000 23.83338 147 ALA B N 1
ATOM 3618 C CA . ALA B 1 147 ? 52.68933 -52.35119 -1.06132 1.000 25.78654 147 ALA B CA 1
ATOM 3619 C C . ALA B 1 147 ? 53.03688 -52.59169 -2.52122 1.000 25.82949 147 ALA B C 1
ATOM 3620 O O . ALA B 1 147 ? 52.22047 -52.32524 -3.40766 1.000 23.39168 147 ALA B O 1
ATOM 3622 N N . TRP B 1 148 ? 54.21660 -53.15161 -2.76118 1.000 23.36492 148 TRP B N 1
ATOM 3623 C CA . TRP B 1 148 ? 54.43984 -53.85694 -4.01453 1.000 23.00142 148 TRP B CA 1
ATOM 3624 C C . TRP B 1 148 ? 53.61226 -55.13128 -3.98829 1.000 22.99271 148 TRP B C 1
ATOM 3625 O O . TRP B 1 148 ? 53.61425 -55.85525 -2.99025 1.000 26.12152 148 TRP B O 1
ATOM 3636 N N . MET B 1 149 ? 52.89465 -55.40481 -5.07229 1.000 20.85982 149 MET B N 1
ATOM 3637 C CA . MET B 1 149 ? 52.02593 -56.58561 -5.16435 1.000 23.91914 149 MET B CA 1
ATOM 3638 C C . MET B 1 149 ? 52.36912 -57.37896 -6.42074 1.000 23.12602 149 MET B C 1
ATOM 3639 O O . MET B 1 149 ? 51.57221 -57.45554 -7.37019 1.000 20.61147 149 MET B O 1
ATOM 3644 N N . PRO B 1 150 ? 53.56635 -57.97888 -6.47023 1.000 24.31014 150 PRO B N 1
ATOM 3645 C CA . PRO B 1 150 ? 53.99222 -58.63119 -7.71749 1.000 25.48211 150 PRO B CA 1
ATOM 3646 C C . PRO B 1 150 ? 53.15603 -59.83503 -8.11048 1.000 21.10563 150 PRO B C 1
ATOM 3647 O O . PRO B 1 150 ? 53.15805 -60.18176 -9.29606 1.000 23.77496 150 PRO B O 1
ATOM 3651 N N . GLU B 1 151 ? 52.45390 -60.48042 -7.17195 1.000 23.22400 151 GLU B N 1
ATOM 3652 C CA . GLU B 1 151 ? 51.58483 -61.61738 -7.49406 1.000 25.81655 151 GLU B CA 1
ATOM 3653 C C . GLU B 1 151 ? 50.26924 -61.21495 -8.15013 1.000 28.29881 151 GLU B C 1
ATOM 3654 O O . GLU B 1 151 ? 49.57824 -62.07627 -8.71002 1.000 21.28896 151 GLU B O 1
ATOM 3660 N N . ALA B 1 152 ? 49.89521 -59.94345 -8.10036 1.000 27.41173 152 ALA B N 1
ATOM 3661 C CA . ALA B 1 152 ? 48.64811 -59.53809 -8.71973 1.000 24.37658 152 ALA B CA 1
ATOM 3662 C C . ALA B 1 152 ? 48.82678 -59.46211 -10.23252 1.000 22.15979 152 ALA B C 1
ATOM 3663 O O . ALA B 1 152 ? 49.93538 -59.27382 -10.74322 1.000 24.93565 152 ALA B O 1
ATOM 3665 N N . GLU B 1 153 ? 47.73138 -59.63903 -10.96480 1.000 19.52233 153 GLU B N 1
ATOM 3666 C CA . GLU B 1 153 ? 47.82273 -59.47956 -12.41839 1.000 20.22803 153 GLU B CA 1
ATOM 3667 C C . GLU B 1 153 ? 47.66473 -58.01578 -12.82135 1.000 21.68212 153 GLU B C 1
ATOM 3668 O O . GLU B 1 153 ? 48.61846 -57.38505 -13.28305 1.000 22.83396 153 GLU B O 1
ATOM 3674 N N . LEU B 1 154 ? 46.46597 -57.45945 -12.68621 1.000 21.61053 154 LEU B N 1
ATOM 3675 C CA . LEU B 1 154 ? 46.26681 -56.04473 -13.01088 1.000 22.88818 154 LEU B CA 1
ATOM 3676 C C . LEU B 1 154 ? 45.28292 -55.46711 -12.00503 1.000 24.78162 154 LEU B C 1
ATOM 3677 O O . LEU B 1 154 ? 44.08563 -55.78771 -12.04519 1.000 23.96780 154 LEU B O 1
ATOM 3682 N N . LEU B 1 155 ? 45.78990 -54.64504 -11.08635 1.000 23.19667 155 LEU B N 1
ATOM 3683 C CA . LEU B 1 155 ? 44.92801 -54.00787 -10.10174 1.000 19.67252 155 LEU B CA 1
ATOM 3684 C C . LEU B 1 155 ? 44.05766 -52.97274 -10.79412 1.000 24.97578 155 LEU B C 1
ATOM 3685 O O . LEU B 1 155 ? 44.53834 -52.19611 -11.62933 1.000 20.46886 155 LEU B O 1
ATOM 3690 N N . GLN B 1 156 ? 42.76907 -52.97552 -10.45744 1.000 23.83383 156 GLN B N 1
ATOM 3691 C CA . GLN B 1 156 ? 41.78490 -52.23561 -11.23125 1.000 22.64887 156 GLN B CA 1
ATOM 3692 C C . GLN B 1 156 ? 41.02795 -51.23621 -10.35505 1.000 25.74158 156 GLN B C 1
ATOM 3693 O O . GLN B 1 156 ? 41.33240 -50.03996 -10.38662 1.000 27.13889 156 GLN B O 1
ATOM 3699 N N . GLY B 1 157 ? 40.03631 -51.69613 -9.58395 1.000 23.03573 157 GLY B N 1
ATOM 3700 C CA . GLY B 1 157 ? 39.29078 -50.80036 -8.71159 1.000 22.72735 157 GLY B CA 1
ATOM 3701 C C . GLY B 1 157 ? 39.66728 -50.93620 -7.24685 1.000 21.90204 157 GLY B C 1
ATOM 3702 O O . GLY B 1 157 ? 40.16025 -51.98718 -6.83445 1.000 21.34924 157 GLY B O 1
ATOM 3703 N N . VAL B 1 158 ? 39.40239 -49.89245 -6.45582 1.000 22.41676 158 VAL B N 1
ATOM 3704 C CA . VAL B 1 158 ? 39.76911 -49.79029 -5.04137 1.000 22.46215 158 VAL B CA 1
ATOM 3705 C C . VAL B 1 158 ? 38.53715 -49.39101 -4.23571 1.000 23.82422 158 VAL B C 1
ATOM 3706 O O . VAL B 1 158 ? 37.88934 -48.38883 -4.55725 1.000 25.86967 158 VAL B O 1
ATOM 3710 N N . ALA B 1 159 ? 38.24371 -50.13300 -3.16064 1.000 24.10954 159 ALA B N 1
ATOM 3711 C CA . ALA B 1 159 ? 37.10395 -49.83888 -2.29029 1.000 25.02713 159 ALA B CA 1
ATOM 3712 C C . ALA B 1 159 ? 37.48175 -50.09206 -0.83700 1.000 27.07337 159 ALA B C 1
ATOM 3713 O O . ALA B 1 159 ? 37.80777 -51.22444 -0.46796 1.000 24.24382 159 ALA B O 1
ATOM 3715 N N . ALA B 1 160 ? 37.42639 -49.04245 -0.01594 1.000 25.28390 160 ALA B N 1
ATOM 3716 C CA . ALA B 1 160 ? 37.68684 -49.16943 1.41256 1.000 24.23356 160 ALA B CA 1
ATOM 3717 C C . ALA B 1 160 ? 36.54434 -49.88146 2.13871 1.000 28.09472 160 ALA B C 1
ATOM 3718 O O . ALA B 1 160 ? 35.37165 -49.77814 1.75863 1.000 27.41493 160 ALA B O 1
ATOM 3720 N N . LEU B 1 161 ? 36.89373 -50.58580 3.21277 1.000 28.39744 161 LEU B N 1
ATOM 3721 C CA . LEU B 1 161 ? 35.88752 -51.16987 4.10017 1.000 25.41668 161 LEU B CA 1
ATOM 3722 C C . LEU B 1 161 ? 35.21502 -50.05927 4.89790 1.000 29.59229 161 LEU B C 1
ATOM 3723 O O . LEU B 1 161 ? 35.90035 -49.34535 5.63486 1.000 28.12584 161 LEU B O 1
ATOM 3728 N N . PRO B 1 162 ? 33.89321 -49.87079 4.78143 1.000 30.21755 162 PRO B N 1
ATOM 3729 C CA . PRO B 1 162 ? 33.25368 -48.70835 5.42460 1.000 27.36791 162 PRO B CA 1
ATOM 3730 C C . PRO B 1 162 ? 33.43382 -48.63475 6.93064 1.000 27.44641 162 PRO B C 1
ATOM 3731 O O . PRO B 1 162 ? 33.44496 -47.52580 7.47752 1.000 30.25999 162 PRO B O 1
ATOM 3735 N N . TRP B 1 163 ? 33.55932 -49.76979 7.62029 1.000 28.80756 163 TRP B N 1
ATOM 3736 C CA . TRP B 1 163 ? 33.74319 -49.80296 9.06772 1.000 28.94442 163 TRP B CA 1
ATOM 3737 C C . TRP B 1 163 ? 35.21413 -49.86160 9.50056 1.000 31.06900 163 TRP B C 1
ATOM 3738 O O . TRP B 1 163 ? 35.49188 -49.80186 10.70066 1.000 31.72673 163 TRP B O 1
ATOM 3749 N N . ASP B 1 164 ? 36.15466 -49.99504 8.56562 1.000 28.28904 164 ASP B N 1
ATOM 3750 C CA . ASP B 1 164 ? 37.59950 -50.13954 8.83779 1.000 31.07348 164 ASP B CA 1
ATOM 3751 C C . ASP B 1 164 ? 38.29446 -49.55522 7.60616 1.000 28.37157 164 ASP B C 1
ATOM 3752 O O . ASP B 1 164 ? 38.78807 -50.26398 6.74003 1.000 22.73164 164 ASP B O 1
ATOM 3757 N N . ARG B 1 165 ? 38.27689 -48.22252 7.48446 1.000 26.81586 165 ARG B N 1
ATOM 3758 C CA . ARG B 1 165 ? 38.60482 -47.61378 6.19815 1.000 27.85900 165 ARG B CA 1
ATOM 3759 C C . ARG B 1 165 ? 40.09289 -47.68661 5.85995 1.000 27.68663 165 ARG B C 1
ATOM 3760 O O . ARG B 1 165 ? 40.45840 -47.41371 4.71305 1.000 24.38667 165 ARG B O 1
ATOM 3768 N N . SER B 1 166 ? 40.94271 -48.08417 6.80282 1.000 26.63099 166 SER B N 1
ATOM 3769 C CA . SER B 1 166 ? 42.33987 -48.34404 6.47068 1.000 26.01706 166 SER B CA 1
ATOM 3770 C C . SER B 1 166 ? 42.53843 -49.66296 5.73183 1.000 22.91514 166 SER B C 1
ATOM 3771 O O . SER B 1 166 ? 43.65451 -49.90828 5.25517 1.000 26.48023 166 SER B O 1
ATOM 3774 N N . ILE B 1 167 ? 41.50806 -50.51573 5.63032 1.000 20.05673 167 ILE B N 1
ATOM 3775 C CA . ILE B 1 167 ? 41.55824 -51.73503 4.81574 1.000 20.67585 167 ILE B CA 1
ATOM 3776 C C . ILE B 1 167 ? 40.87234 -51.47400 3.48001 1.000 23.00175 167 ILE B C 1
ATOM 3777 O O . ILE B 1 167 ? 39.75626 -50.94747 3.44333 1.000 26.41714 167 ILE B O 1
ATOM 3782 N N . VAL B 1 168 ? 41.50087 -51.87282 2.38328 1.000 22.22958 168 VAL B N 1
ATOM 3783 C CA . VAL B 1 168 ? 40.87256 -51.75306 1.07264 1.000 23.23221 168 VAL B CA 1
ATOM 3784 C C . VAL B 1 168 ? 40.82028 -53.11533 0.39977 1.000 21.87738 168 VAL B C 1
ATOM 3785 O O . VAL B 1 168 ? 41.73963 -53.92733 0.53171 1.000 21.93922 168 VAL B O 1
ATOM 3789 N N . LEU B 1 169 ? 39.73912 -53.35105 -0.33246 1.000 21.15771 169 LEU B N 1
ATOM 3790 C CA . LEU B 1 169 ? 39.66850 -54.38023 -1.35293 1.000 22.77525 169 LEU B CA 1
ATOM 3791 C C . LEU B 1 169 ? 40.11058 -53.78477 -2.68034 1.000 18.81639 169 LEU B C 1
ATOM 3792 O O . LEU B 1 169 ? 39.96170 -52.58425 -2.91241 1.000 21.72540 169 LEU B O 1
ATOM 3797 N N . ILE B 1 170 ? 40.68679 -54.62561 -3.54189 1.000 20.59737 170 ILE B N 1
ATOM 3798 C CA . ILE B 1 170 ? 41.20380 -54.20805 -4.84184 1.000 21.94019 170 ILE B CA 1
ATOM 3799 C C . ILE B 1 170 ? 40.91949 -55.31729 -5.84856 1.000 24.65081 170 ILE B C 1
ATOM 3800 O O . ILE B 1 170 ? 41.36130 -56.45896 -5.65132 1.000 23.92484 170 ILE B O 1
ATOM 3805 N N . SER B 1 171 ? 40.21187 -54.98599 -6.93592 1.000 22.98791 171 SER B N 1
ATOM 3806 C CA . SER B 1 171 ? 39.95024 -55.95707 -8.00150 1.000 23.14324 171 SER B CA 1
ATOM 3807 C C . SER B 1 171 ? 41.16055 -56.12726 -8.93008 1.000 24.76913 171 SER B C 1
ATOM 3808 O O . SER B 1 171 ? 42.07111 -55.29429 -8.98288 1.000 25.25863 171 SER B O 1
ATOM 3811 N N . ASP B 1 172 ? 41.14044 -57.21623 -9.70233 1.000 23.46148 172 ASP B N 1
ATOM 3812 C CA . ASP B 1 172 ? 42.34878 -57.67477 -10.38940 1.000 19.30621 172 ASP B CA 1
ATOM 3813 C C . ASP B 1 172 ? 41.94227 -58.61408 -11.51927 1.000 18.93106 172 ASP B C 1
ATOM 3814 O O . ASP B 1 172 ? 41.45442 -59.71716 -11.25799 1.000 22.48110 172 ASP B O 1
ATOM 3819 N N . GLN B 1 173 ? 42.15326 -58.18260 -12.76635 1.000 19.92889 173 GLN B N 1
ATOM 3820 C CA . GLN B 1 173 ? 42.00724 -59.07652 -13.90975 1.000 20.29117 173 GLN B CA 1
ATOM 3821 C C . GLN B 1 173 ? 42.54573 -58.41724 -15.17043 1.000 23.58096 173 GLN B C 1
ATOM 3822 O O . GLN B 1 173 ? 42.21871 -57.25757 -15.45642 1.000 23.90534 173 GLN B O 1
ATOM 3828 N N . TYR B 1 174 ? 43.32997 -59.18163 -15.93648 1.000 23.38086 174 TYR B N 1
ATOM 3829 C CA . TYR B 1 174 ? 43.67240 -58.90987 -17.33586 1.000 24.53127 174 TYR B CA 1
ATOM 3830 C C . TYR B 1 174 ? 44.48967 -60.08569 -17.87318 1.000 27.11877 174 TYR B C 1
ATOM 3831 O O . TYR B 1 174 ? 44.42285 -61.18459 -17.31176 1.000 24.00526 174 TYR B O 1
ATOM 3840 N N . VAL B 1 175 ? 45.23835 -59.88589 -18.96251 1.000 23.44047 175 VAL B N 1
ATOM 3841 C CA . VAL B 1 175 ? 45.88318 -61.01588 -19.61819 1.000 25.79579 175 VAL B CA 1
ATOM 3842 C C . VAL B 1 175 ? 46.91324 -61.64111 -18.69081 1.000 27.71605 175 VAL B C 1
ATOM 3843 O O . VAL B 1 175 ? 47.60516 -60.94600 -17.92936 1.000 26.62873 175 VAL B O 1
ATOM 3847 N N . LEU B 1 176 ? 47.02743 -62.96769 -18.76859 1.000 21.70564 176 LEU B N 1
ATOM 3848 C CA . LEU B 1 176 ? 47.86932 -63.70385 -17.84100 1.000 27.63054 176 LEU B CA 1
ATOM 3849 C C . LEU B 1 176 ? 49.35089 -63.57658 -18.17805 1.000 22.50136 176 LEU B C 1
ATOM 3850 O O . LEU B 1 176 ? 50.18893 -63.69718 -17.28312 1.000 27.99334 176 LEU B O 1
ATOM 3855 N N . ARG B 1 177 ? 49.69415 -63.35291 -19.44557 1.000 21.94325 177 ARG B N 1
ATOM 3856 C CA . ARG B 1 177 ? 51.08631 -63.29420 -19.89746 1.000 26.35954 177 ARG B CA 1
ATOM 3857 C C . ARG B 1 177 ? 51.25171 -62.03240 -20.73250 1.000 24.29707 177 ARG B C 1
ATOM 3858 O O . ARG B 1 177 ? 51.32700 -62.08538 -21.96494 1.000 21.58078 177 ARG B O 1
ATOM 3866 N N . PRO B 1 178 ? 51.25742 -60.86700 -20.09058 1.000 19.99645 178 PRO B N 1
ATOM 3867 C CA . PRO B 1 178 ? 51.37674 -59.62649 -20.85810 1.000 22.23210 178 PRO B CA 1
ATOM 3868 C C . PRO B 1 178 ? 52.78097 -59.51928 -21.43218 1.000 23.73126 178 PRO B C 1
ATOM 3869 O O . PRO B 1 178 ? 53.75913 -59.85297 -20.76756 1.000 21.51283 178 PRO B O 1
ATOM 3873 N N . ARG B 1 179 ? 52.86963 -59.09554 -22.68985 1.000 24.86145 179 ARG B N 1
ATOM 3874 C CA . ARG B 1 179 ? 54.14748 -59.02752 -23.39050 1.000 22.28870 179 ARG B CA 1
ATOM 3875 C C . ARG B 1 179 ? 54.19248 -57.75939 -24.23069 1.000 28.38766 179 ARG B C 1
ATOM 3876 O O . ARG B 1 179 ? 53.17792 -57.05661 -24.40518 1.000 27.15596 179 ARG B O 1
ATOM 3884 N N . TYR B 1 180 ? 55.37903 -57.50042 -24.79510 1.000 23.22281 180 TYR B N 1
ATOM 3885 C CA . TYR B 1 180 ? 55.60098 -56.28954 -25.58609 1.000 26.50446 180 TYR B CA 1
ATOM 3886 C C . TYR B 1 180 ? 54.63747 -56.20247 -26.75654 1.000 32.78244 180 TYR B C 1
ATOM 3887 O O . TYR B 1 180 ? 54.10641 -55.12808 -27.04180 1.000 31.67615 180 TYR B O 1
ATOM 3896 N N . LYS B 1 181 ? 54.37913 -57.31925 -27.44274 1.000 33.51652 181 LYS B N 1
ATOM 3897 C CA . LYS B 1 181 ? 53.26812 -57.39217 -28.40174 1.000 42.56041 181 LYS B CA 1
ATOM 3898 C C . LYS B 1 181 ? 52.36706 -58.55880 -28.01379 1.000 33.13421 181 LYS B C 1
ATOM 3899 O O . LYS B 1 181 ? 52.79752 -59.72161 -28.02827 1.000 31.56486 181 LYS B O 1
ATOM 3905 N N . GLN B 1 182 ? 51.12047 -58.24588 -27.65272 1.000 35.31168 182 GLN B N 1
ATOM 3906 C CA . GLN B 1 182 ? 50.22081 -59.23634 -27.06274 1.000 31.17169 182 GLN B CA 1
ATOM 3907 C C . GLN B 1 182 ? 49.74088 -60.20472 -28.13523 1.000 39.12793 182 GLN B C 1
ATOM 3908 O O . GLN B 1 182 ? 49.01086 -59.81353 -29.05406 1.000 38.20384 182 GLN B O 1
ATOM 3914 N N . VAL B 1 183 ? 50.13239 -61.47138 -28.00466 1.000 34.50496 183 VAL B N 1
ATOM 3915 C CA . VAL B 1 183 ? 49.73589 -62.51543 -28.93470 1.000 37.81261 183 VAL B CA 1
ATOM 3916 C C . VAL B 1 183 ? 48.97287 -63.63768 -28.23774 1.000 33.67166 183 VAL B C 1
ATOM 3917 O O . VAL B 1 183 ? 48.01022 -64.17920 -28.79662 1.000 38.91305 183 VAL B O 1
ATOM 3921 N N . ASP B 1 184 ? 49.36356 -63.98419 -27.00933 1.000 31.66291 184 ASP B N 1
ATOM 3922 C CA . ASP B 1 184 ? 48.65784 -64.95449 -26.17773 1.000 34.57288 184 ASP B CA 1
ATOM 3923 C C . ASP B 1 184 ? 47.66481 -64.20651 -25.28768 1.000 33.52531 184 ASP B C 1
ATOM 3924 O O . ASP B 1 184 ? 48.06219 -63.47331 -24.37509 1.000 35.51159 184 ASP B O 1
ATOM 3929 N N . TRP B 1 185 ? 46.37132 -64.40414 -25.53241 1.000 30.88379 185 TRP B N 1
ATOM 3930 C CA . TRP B 1 185 ? 45.34625 -63.67503 -24.80168 1.000 33.64284 185 TRP B CA 1
ATOM 3931 C C . TRP B 1 185 ? 44.78350 -64.46608 -23.62605 1.000 33.37946 185 TRP B C 1
ATOM 3932 O O . TRP B 1 185 ? 43.70745 -64.13158 -23.12333 1.000 29.58420 185 TRP B O 1
ATOM 3943 N N . THR B 1 186 ? 45.48504 -65.50365 -23.18019 1.000 29.34104 186 THR B N 1
ATOM 3944 C CA . THR B 1 186 ? 45.03410 -66.28177 -22.03761 1.000 30.69767 186 THR B CA 1
ATOM 3945 C C . THR B 1 186 ? 44.71123 -65.34218 -20.86961 1.000 33.36013 186 THR B C 1
ATOM 3946 O O . THR B 1 186 ? 45.60313 -64.61741 -20.40812 1.000 26.50538 186 THR B O 1
ATOM 3950 N N . PRO B 1 187 ? 43.45184 -65.27037 -20.41923 1.000 27.00844 187 PRO B N 1
ATOM 3951 C CA . PRO B 1 187 ? 43.11172 -64.34074 -19.34256 1.000 24.70249 187 PRO B CA 1
ATOM 3952 C C . PRO B 1 187 ? 43.48473 -64.89345 -17.97899 1.000 24.52114 187 PRO B C 1
ATOM 3953 O O . PRO B 1 187 ? 43.49565 -66.10129 -17.74892 1.000 26.82923 187 PRO B O 1
ATOM 3957 N N . SER B 1 188 ? 43.84980 -63.98258 -17.07664 1.000 24.62920 188 SER B N 1
ATOM 3958 C CA A SER B 1 188 ? 44.04847 -64.33713 -15.68241 0.429 24.30441 188 SER B CA 1
ATOM 3959 C CA B SER B 1 188 ? 44.04496 -64.32906 -15.67817 0.571 24.94051 188 SER B CA 1
ATOM 3960 C C . SER B 1 188 ? 42.68764 -64.43970 -14.99827 1.000 24.78532 188 SER B C 1
ATOM 3961 O O . SER B 1 188 ? 41.70278 -63.89692 -15.48764 1.000 24.97440 188 SER B O 1
ATOM 3966 N N . PRO B 1 189 ? 42.58654 -65.16037 -13.88195 1.000 28.85572 189 PRO B N 1
ATOM 3967 C CA . PRO B 1 189 ? 41.26926 -65.24052 -13.22827 1.000 27.03833 189 PRO B CA 1
ATOM 3968 C C . PRO B 1 189 ? 40.97746 -63.93812 -12.50367 1.000 24.40049 189 PRO B C 1
ATOM 3969 O O . PRO B 1 189 ? 41.85118 -63.35722 -11.85656 1.000 25.57432 189 PRO B O 1
ATOM 3973 N N . GLY B 1 190 ? 39.75070 -63.44948 -12.65565 1.000 25.28563 190 GLY B N 1
ATOM 3974 C CA . GLY B 1 190 ? 39.38626 -62.23376 -11.96726 1.000 20.58930 190 GLY B CA 1
ATOM 3975 C C . GLY B 1 190 ? 39.33664 -62.49101 -10.47891 1.000 21.12362 190 GLY B C 1
ATOM 3976 O O . GLY B 1 190 ? 38.93964 -63.56682 -10.03099 1.000 23.54602 190 GLY B O 1
ATOM 3977 N N . GLN B 1 191 ? 39.77146 -61.50361 -9.69904 1.000 19.69564 191 GLN B N 1
ATOM 3978 C CA . GLN B 1 191 ? 39.92510 -61.75496 -8.27688 1.000 18.01720 191 GLN B CA 1
ATOM 3979 C C . GLN B 1 191 ? 39.91666 -60.43952 -7.52765 1.000 17.87606 191 GLN B C 1
ATOM 3980 O O . GLN B 1 191 ? 39.94961 -59.35655 -8.11837 1.000 21.09307 191 GLN B O 1
ATOM 3986 N N . ILE B 1 192 ? 39.88094 -60.54693 -6.20553 1.000 20.74307 192 ILE B N 1
ATOM 3987 C CA . ILE B 1 192 ? 39.86048 -59.37616 -5.33523 1.000 20.16186 192 ILE B CA 1
ATOM 3988 C C . ILE B 1 192 ? 40.83250 -59.60847 -4.18625 1.000 27.35230 192 ILE B C 1
ATOM 3989 O O . ILE B 1 192 ? 40.79463 -60.65895 -3.52859 1.000 23.99764 192 ILE B O 1
ATOM 3994 N N . TRP B 1 193 ? 41.72916 -58.63768 -3.97447 1.000 21.76375 193 TRP B N 1
ATOM 3995 C CA . TRP B 1 193 ? 42.68364 -58.61227 -2.87670 1.000 24.32442 193 TRP B CA 1
ATOM 3996 C C . TRP B 1 193 ? 42.15692 -57.77155 -1.71728 1.000 24.23489 193 TRP B C 1
ATOM 3997 O O . TRP B 1 193 ? 41.35647 -56.84890 -1.90862 1.000 24.71585 193 TRP B O 1
ATOM 4008 N N . ARG B 1 194 ? 42.63476 -58.10141 -0.51788 1.000 23.63842 194 ARG B N 1
ATOM 4009 C CA . ARG B 1 194 ? 42.52939 -57.28653 0.69266 1.000 21.58838 194 ARG B CA 1
ATOM 4010 C C . ARG B 1 194 ? 43.89981 -56.72117 1.03485 1.000 27.14129 194 ARG B C 1
ATOM 4011 O O . ARG B 1 194 ? 44.86055 -57.48307 1.15527 1.000 24.84166 194 ARG B O 1
ATOM 4019 N N . LEU B 1 195 ? 43.99614 -55.39947 1.21016 1.000 24.08975 195 LEU B N 1
ATOM 4020 C CA . LEU B 1 195 ? 45.26053 -54.74740 1.55892 1.000 21.09922 195 LEU B CA 1
ATOM 4021 C C . LEU B 1 195 ? 45.06838 -53.95175 2.84051 1.000 27.76311 195 LEU B C 1
ATOM 4022 O O . LEU B 1 195 ? 44.18519 -53.08613 2.91451 1.000 23.49743 195 LEU B O 1
ATOM 4027 N N . ASP B 1 196 ? 45.87340 -54.26112 3.85304 1.000 23.75292 196 ASP B N 1
ATOM 4028 C CA . ASP B 1 196 ? 45.92466 -53.45916 5.07233 1.000 25.07762 196 ASP B CA 1
ATOM 4029 C C . ASP B 1 196 ? 46.89610 -52.30538 4.82763 1.000 28.46497 196 ASP B C 1
ATOM 4030 O O . ASP B 1 196 ? 48.11874 -52.51186 4.80461 1.000 29.62256 196 ASP B O 1
ATOM 4035 N N . THR B 1 197 ? 46.36952 -51.08427 4.62838 1.000 27.75467 197 THR B N 1
ATOM 4036 C CA . THR B 1 197 ? 47.26296 -49.98728 4.26066 1.000 28.16511 197 THR B CA 1
ATOM 4037 C C . THR B 1 197 ? 48.14058 -49.52920 5.41926 1.000 26.56433 197 THR B C 1
ATOM 4038 O O . THR B 1 197 ? 49.07327 -48.75757 5.18601 1.000 26.71826 197 THR B O 1
ATOM 4042 N N . LYS B 1 198 ? 47.89782 -50.00312 6.646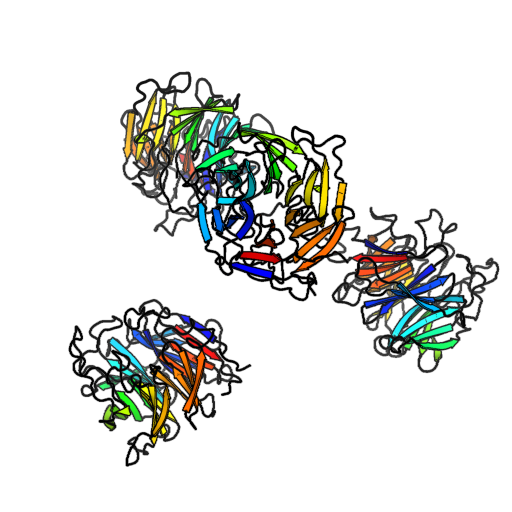94 1.000 32.48876 198 LYS B N 1
ATOM 4043 C CA . LYS B 1 198 ? 48.78108 -49.64422 7.75762 1.000 33.53529 198 LYS B CA 1
ATOM 4044 C C . LYS B 1 198 ? 50.04073 -50.51006 7.80044 1.000 31.07995 198 LYS B C 1
ATOM 4045 O O . LYS B 1 198 ? 51.07979 -50.05036 8.27617 1.000 33.81825 198 LYS B O 1
ATOM 4051 N N . THR B 1 199 ? 49.97643 -51.74963 7.31110 1.000 31.79912 199 THR B N 1
ATOM 4052 C CA . THR B 1 199 ? 51.10651 -52.67024 7.35482 1.000 30.69674 199 THR B CA 1
ATOM 4053 C C . THR B 1 199 ? 51.67617 -53.00155 5.98567 1.000 32.78709 199 THR B C 1
ATOM 4054 O O . THR B 1 199 ? 52.84920 -53.37847 5.89906 1.000 32.28454 199 THR B O 1
ATOM 4058 N N . GLY B 1 200 ? 50.88559 -52.86454 4.92170 1.000 31.48157 200 GLY B N 1
ATOM 4059 C CA . GLY B 1 200 ? 51.29748 -53.31475 3.61213 1.000 28.50773 200 GLY B CA 1
ATOM 4060 C C . GLY B 1 200 ? 50.99407 -54.76875 3.31781 1.000 22.64969 200 GLY B C 1
ATOM 4061 O O . GLY B 1 200 ? 51.24322 -55.21092 2.19498 1.000 26.09842 200 GLY B O 1
ATOM 4062 N N . ASP B 1 201 ? 50.45075 -55.50966 4.28381 1.000 28.21824 201 ASP B N 1
ATOM 4063 C CA . ASP B 1 201 ? 50.08031 -56.91135 4.09106 1.000 27.70543 201 ASP B CA 1
ATOM 4064 C C . ASP B 1 201 ? 48.84562 -57.04262 3.20865 1.000 28.97321 201 ASP B C 1
ATOM 4065 O O . ASP B 1 201 ? 47.85348 -56.33935 3.40273 1.000 28.60830 201 ASP B O 1
ATOM 4070 N N . TYR B 1 202 ? 48.88461 -57.98695 2.26922 1.000 27.54918 202 TYR B N 1
ATOM 4071 C CA . TYR B 1 202 ? 47.77926 -58.18327 1.34164 1.000 28.05495 202 TYR B CA 1
ATOM 4072 C C . TYR B 1 202 ? 47.55502 -59.68099 1.13882 1.000 29.91303 202 TYR B C 1
ATOM 4073 O O . TYR B 1 202 ? 48.45723 -60.49598 1.34160 1.000 27.74291 202 TYR B O 1
ATOM 4082 N N . GLU B 1 203 ? 46.34552 -60.03220 0.71516 1.000 26.48842 203 GLU B N 1
ATOM 4083 C CA . GLU B 1 203 ? 45.95584 -61.43122 0.55962 1.000 26.97592 203 GLU B CA 1
ATOM 4084 C C . GLU B 1 203 ? 44.70140 -61.47686 -0.29607 1.000 28.09797 203 GLU B C 1
ATOM 4085 O O . GLU B 1 203 ? 43.92771 -60.51787 -0.33178 1.000 23.21418 203 GLU B O 1
ATOM 4091 N N . LEU B 1 204 ? 44.49761 -62.60456 -0.96561 1.000 25.84024 204 LEU B N 1
ATOM 4092 C CA . LEU B 1 204 ? 43.28737 -62.78701 -1.75117 1.000 27.22225 204 LEU B CA 1
ATOM 4093 C C . LEU B 1 204 ? 42.07466 -62.98441 -0.84481 1.000 25.68790 204 LEU B C 1
ATOM 4094 O O . LEU B 1 204 ? 42.15485 -63.65142 0.18656 1.000 28.66640 204 LEU B O 1
ATOM 4099 N N . VAL B 1 205 ? 40.94687 -62.38904 -1.22318 1.000 27.90208 205 VAL B N 1
ATOM 4100 C CA . VAL B 1 205 ? 39.66935 -62.70846 -0.59432 1.000 24.54872 205 VAL B CA 1
ATOM 4101 C C . VAL B 1 205 ? 38.74373 -63.46790 -1.53402 1.000 28.68048 205 VAL B C 1
ATOM 4102 O O . VAL B 1 205 ? 37.93213 -64.26958 -1.06003 1.000 30.21107 205 VAL B O 1
ATOM 4106 N N . MET B 1 206 ? 38.83757 -63.24710 -2.84606 1.000 24.91963 206 MET B N 1
ATOM 4107 C CA . MET B 1 206 ? 38.00781 -63.95910 -3.79764 1.000 27.56441 206 MET B CA 1
ATOM 4108 C C . MET B 1 206 ? 38.81056 -64.29173 -5.04136 1.000 20.99792 206 MET B C 1
ATOM 4109 O O . MET B 1 206 ? 39.41427 -63.40270 -5.63615 1.000 24.98971 206 MET B O 1
ATOM 4114 N N . THR B 1 207 ? 38.78207 -65.55431 -5.45991 1.000 22.25872 207 THR B N 1
ATOM 4115 C CA . THR B 1 207 ? 39.33899 -65.92124 -6.75268 1.000 18.73831 207 THR B CA 1
ATOM 4116 C C . THR B 1 207 ? 38.66168 -67.19672 -7.21605 1.000 21.24210 207 THR B C 1
ATOM 4117 O O . THR B 1 207 ? 38.11364 -67.95066 -6.41286 1.000 23.77147 207 THR B O 1
ATOM 4121 N N . ASP B 1 208 ? 38.70147 -67.41158 -8.53310 1.000 24.57931 208 ASP B N 1
ATOM 4122 C CA . ASP B 1 208 ? 38.05608 -68.52806 -9.22557 1.000 24.53369 208 ASP B CA 1
ATOM 4123 C C . ASP B 1 208 ? 36.54792 -68.31974 -9.26108 1.000 26.32844 208 ASP B C 1
ATOM 4124 O O . ASP B 1 208 ? 35.78923 -69.06743 -8.63283 1.000 27.53535 208 ASP B O 1
ATOM 4129 N N . TYR B 1 209 ? 36.12889 -67.27697 -9.97575 1.000 22.92032 209 TYR B N 1
ATOM 4130 C CA . TYR B 1 209 ? 34.72747 -66.89011 -10.10441 1.000 24.23145 209 TYR B CA 1
ATOM 4131 C C . TYR B 1 209 ? 34.46693 -66.57555 -11.56703 1.000 28.63134 209 TYR B C 1
ATOM 4132 O O . TYR B 1 209 ? 35.00030 -65.59387 -12.09136 1.000 24.59576 209 TYR B O 1
ATOM 4141 N N . ALA B 1 210 ? 33.63875 -67.39575 -12.22010 1.000 26.96755 210 ALA B N 1
ATOM 4142 C CA . ALA B 1 210 ? 33.12094 -67.08352 -13.54916 1.000 26.11487 210 ALA B CA 1
ATOM 4143 C C . ALA B 1 210 ? 32.63363 -65.63872 -13.60656 1.000 27.53042 210 ALA B C 1
ATOM 4144 O O . ALA B 1 210 ? 32.74860 -64.96849 -14.64744 1.000 26.30577 210 ALA B O 1
ATOM 4146 N N . GLU B 1 211 ? 32.06022 -65.16205 -12.49892 1.000 26.98890 211 GLU B N 1
ATOM 4147 C CA . GLU B 1 211 ? 31.47186 -63.82955 -12.47868 1.000 27.91208 211 GLU B CA 1
ATOM 4148 C C . GLU B 1 211 ? 32.52215 -62.72812 -12.53897 1.000 26.99258 211 GLU B C 1
ATOM 4149 O O . GLU B 1 211 ? 32.17579 -61.57656 -12.82028 1.000 28.56524 211 GLU B O 1
ATOM 4155 N N . MET B 1 212 ? 33.78845 -63.04840 -12.29918 1.000 26.49909 212 MET B N 1
ATOM 4156 C CA . MET B 1 212 ? 34.86777 -62.07398 -12.40137 1.000 27.53481 212 MET B CA 1
ATOM 4157 C C . MET B 1 212 ? 35.74694 -62.33625 -13.61627 1.000 26.31070 212 MET B C 1
ATOM 4158 O O . MET B 1 212 ? 36.75765 -61.66019 -13.81057 1.000 23.56270 212 MET B O 1
ATOM 4163 N N . ASN B 1 213 ? 35.36898 -63.29725 -14.44199 1.000 25.97355 213 ASN B N 1
ATOM 4164 C CA . ASN B 1 213 ? 36.19370 -63.79716 -15.52111 1.000 27.87653 213 ASN B CA 1
ATOM 4165 C C . ASN B 1 213 ? 35.80187 -63.15275 -16.84287 1.000 27.91381 213 ASN B C 1
ATOM 4166 O O . ASN B 1 213 ? 34.67758 -62.67288 -17.02026 1.000 22.85289 213 ASN B O 1
ATOM 4171 N N . THR B 1 214 ? 36.73475 -63.17554 -17.79330 1.000 22.01193 214 THR B N 1
ATOM 4172 C CA . THR B 1 214 ? 36.38527 -62.82145 -19.16014 1.000 26.03151 214 THR B CA 1
ATOM 4173 C C . THR B 1 214 ? 36.63205 -64.00864 -20.08618 1.000 25.46326 214 THR B C 1
ATOM 4174 O O . THR B 1 214 ? 37.53107 -64.81857 -19.86001 1.000 31.03173 214 THR B O 1
ATOM 4178 N N . THR B 1 215 ? 35.78421 -64.11589 -21.10857 1.000 24.32080 215 THR B N 1
ATOM 4179 C CA . THR B 1 215 ? 35.98687 -65.00559 -22.24514 1.000 23.45934 215 THR B CA 1
ATOM 4180 C C . THR B 1 215 ? 36.11895 -64.21369 -23.53119 1.000 25.35794 215 THR B C 1
ATOM 4181 O O . THR B 1 215 ? 36.02330 -64.79581 -24.61990 1.000 26.37663 215 THR B O 1
ATOM 4185 N N . TYR B 1 216 ? 36.27029 -62.88886 -23.43318 1.000 25.47766 216 TYR B N 1
ATOM 4186 C CA . TYR B 1 216 ? 36.32319 -61.99891 -24.59918 1.000 25.04979 216 TYR B CA 1
ATOM 4187 C C . TYR B 1 216 ? 35.04989 -62.07537 -25.44222 1.000 28.81409 216 TYR B C 1
ATOM 4188 O O . TYR B 1 216 ? 35.08380 -61.91475 -26.66660 1.000 32.89612 216 TYR B O 1
ATOM 4197 N N . ALA B 1 217 ? 33.91002 -62.30561 -24.78851 1.000 26.01986 217 ALA B N 1
ATOM 4198 C CA . ALA B 1 217 ? 32.63058 -62.11449 -25.45884 1.000 28.19518 217 ALA B CA 1
ATOM 4199 C C . ALA B 1 217 ? 32.46920 -60.68151 -25.96873 1.000 32.14630 217 ALA B C 1
ATOM 4200 O O . ALA B 1 217 ? 31.78613 -60.45278 -26.97257 1.000 27.64921 217 ALA B O 1
ATOM 4202 N N . HIS B 1 218 ? 33.09594 -59.70565 -25.30770 1.000 30.16796 218 HIS B N 1
ATOM 4203 C CA . HIS B 1 218 ? 33.11035 -58.32734 -25.79156 1.000 29.45751 218 HIS B CA 1
ATOM 4204 C C . HIS B 1 218 ? 34.44937 -57.95801 -26.42088 1.000 30.74746 218 HIS B C 1
ATOM 4205 O O . HIS B 1 218 ? 34.77397 -56.77272 -26.53666 1.000 33.26333 218 HIS B O 1
ATOM 4212 N N . GLY B 1 219 ? 35.23512 -58.95157 -26.83756 1.000 32.98803 219 GLY B N 1
ATOM 4213 C CA . GLY B 1 219 ? 36.53558 -58.68018 -27.39785 1.000 32.62902 219 GLY B CA 1
ATOM 4214 C C . GLY B 1 219 ? 37.56056 -58.46204 -26.30492 1.000 33.35454 219 GLY B C 1
ATOM 4215 O O . GLY B 1 219 ? 37.27323 -58.66542 -25.11723 1.000 27.61196 219 GLY B O 1
ATOM 4216 N N . PRO B 1 220 ? 38.77405 -58.04551 -26.68421 1.000 32.91768 220 PRO B N 1
ATOM 4217 C CA . PRO B 1 220 ? 39.84808 -57.86761 -25.69088 1.000 34.23774 220 PRO B CA 1
ATOM 4218 C C . PRO B 1 220 ? 39.42078 -56.86663 -24.62989 1.000 35.92515 220 PRO B C 1
ATOM 4219 O O . PRO B 1 220 ? 39.04228 -55.72929 -24.93682 1.000 31.47364 220 PRO B O 1
ATOM 4223 N N . ASP B 1 221 ? 39.48033 -57.29939 -23.37217 1.000 25.57463 221 ASP B N 1
ATOM 4224 C CA . ASP B 1 221 ? 38.90949 -56.51619 -22.28775 1.000 28.41121 221 ASP B CA 1
ATOM 4225 C C . ASP B 1 221 ? 39.30142 -57.12502 -20.95365 1.000 25.15796 221 ASP B C 1
ATOM 4226 O O . ASP B 1 221 ? 40.27302 -57.87922 -20.87265 1.000 26.77401 221 ASP B O 1
ATOM 4231 N N . VAL B 1 222 ? 38.54801 -56.80555 -19.91003 1.000 25.73764 222 VAL B N 1
ATOM 4232 C CA . VAL B 1 222 ? 38.72804 -57.40236 -18.59993 1.000 22.58885 222 VAL B CA 1
ATOM 4233 C C . VAL B 1 222 ? 37.43164 -58.07997 -18.18234 1.000 23.52557 222 VAL B C 1
ATOM 4234 O O . VAL B 1 222 ? 36.35216 -57.82050 -18.72898 1.000 27.34564 222 VAL B O 1
ATOM 4238 N N . GLY B 1 223 ? 37.54021 -58.94278 -17.17350 1.000 25.57219 223 GLY B N 1
ATOM 4239 C CA . GLY B 1 223 ? 36.33630 -59.43374 -16.51753 1.000 23.22735 223 GLY B CA 1
ATOM 4240 C C . GLY B 1 223 ? 35.83582 -58.46563 -15.46139 1.000 23.20134 223 GLY B C 1
ATOM 4241 O O . GLY B 1 223 ? 35.25066 -57.42646 -15.78416 1.000 22.96739 223 GLY B O 1
ATOM 4242 N N . ILE B 1 224 ? 36.08796 -58.77549 -14.18969 1.000 22.29946 224 ILE B N 1
ATOM 4243 C CA . ILE B 1 224 ? 35.77811 -57.82016 -13.13705 1.000 23.04605 224 ILE B CA 1
ATOM 4244 C C . ILE B 1 224 ? 36.50303 -56.50997 -13.40540 1.000 21.16635 224 ILE B C 1
ATOM 4245 O O . ILE B 1 224 ? 37.69478 -56.48506 -13.74435 1.000 25.38367 224 ILE B O 1
ATOM 4250 N N . ASN B 1 225 ? 35.77103 -55.40699 -13.28891 1.000 27.34346 225 ASN B N 1
ATOM 4251 C CA . ASN B 1 225 ? 36.34667 -54.09292 -13.47990 1.000 21.25303 225 ASN B CA 1
ATOM 4252 C C . ASN B 1 225 ? 36.18290 -53.32757 -12.16872 1.000 24.60505 225 ASN B C 1
ATOM 4253 O O . ASN B 1 225 ? 36.84774 -53.65276 -11.18043 1.000 22.26589 225 ASN B O 1
ATOM 4258 N N . GLY B 1 226 ? 35.26279 -52.36278 -12.11265 1.000 27.88101 226 GLY B N 1
ATOM 4259 C CA . GLY B 1 226 ? 35.08570 -51.58845 -10.89593 1.000 21.26484 226 GLY B CA 1
ATOM 4260 C C . GLY B 1 226 ? 34.52160 -52.41070 -9.75189 1.000 22.81557 226 GLY B C 1
ATOM 4261 O O . GLY B 1 226 ? 33.80358 -53.39436 -9.94647 1.000 22.27629 226 GLY B O 1
ATOM 4262 N N . ILE B 1 227 ? 34.86950 -51.99374 -8.53443 1.000 20.13785 227 ILE B N 1
ATOM 4263 C CA . ILE B 1 227 ? 34.28787 -52.50485 -7.30401 1.000 22.08231 227 ILE B CA 1
ATOM 4264 C C . ILE B 1 227 ? 33.91503 -51.31599 -6.43512 1.000 23.64555 227 ILE B C 1
ATOM 4265 O O . ILE B 1 227 ? 34.64144 -50.31746 -6.40316 1.000 26.47625 227 ILE B O 1
ATOM 4270 N N . ARG B 1 228 ? 32.76574 -51.41021 -5.75387 1.000 28.67711 228 ARG B N 1
ATOM 4271 C CA . ARG B 1 228 ? 32.32817 -50.42597 -4.76414 1.000 26.77417 228 ARG B CA 1
ATOM 4272 C C . ARG B 1 228 ? 31.67901 -51.16518 -3.60102 1.000 25.71333 228 ARG B C 1
ATOM 4273 O O . ARG B 1 228 ? 31.10631 -52.24322 -3.78312 1.000 23.70533 228 ARG B O 1
ATOM 4281 N N . ILE B 1 229 ? 31.79400 -50.60558 -2.39561 1.000 22.71048 229 ILE B N 1
ATOM 4282 C CA . ILE B 1 229 ? 31.23091 -51.22957 -1.19981 1.000 24.98415 229 ILE B CA 1
ATOM 4283 C C . ILE B 1 229 ? 30.22440 -50.27713 -0.57973 1.000 27.83862 229 ILE B C 1
ATOM 4284 O O . ILE B 1 229 ? 30.53572 -49.10566 -0.34923 1.000 24.65956 229 ILE B O 1
ATOM 4289 N N . LEU B 1 230 ? 29.01709 -50.78422 -0.31833 1.000 27.37169 230 LEU B N 1
ATOM 4290 C CA . LEU B 1 230 ? 27.95719 -50.05249 0.37590 1.000 23.20898 230 LEU B CA 1
ATOM 4291 C C . LEU B 1 230 ? 27.55677 -50.87335 1.59281 1.000 26.46700 230 LEU B C 1
ATOM 4292 O O . LEU B 1 230 ? 27.02963 -51.98277 1.44790 1.000 24.46649 230 LEU B O 1
ATOM 4297 N N . GLY B 1 231 ? 27.80496 -50.34644 2.78224 1.000 26.15414 231 GLY B N 1
ATOM 4298 C CA . GLY B 1 231 ? 27.54192 -51.14611 3.96989 1.000 30.51847 231 GLY B CA 1
ATOM 4299 C C . GLY B 1 231 ? 28.44544 -52.36571 3.98067 1.000 32.50417 231 GLY B C 1
ATOM 4300 O O . GLY B 1 231 ? 29.66031 -52.25482 3.82429 1.000 31.25373 231 GLY B O 1
ATOM 4301 N N . ASN B 1 232 ? 27.85043 -53.55043 4.13088 1.000 30.99987 232 ASN B N 1
ATOM 4302 C CA . ASN B 1 232 ? 28.58270 -54.81246 4.08863 1.000 33.56103 232 ASN B CA 1
ATOM 4303 C C . ASN B 1 232 ? 28.40831 -55.56150 2.76585 1.000 31.60756 232 ASN B C 1
ATOM 4304 O O . ASN B 1 232 ? 28.74489 -56.75322 2.68331 1.000 30.40737 232 ASN B O 1
ATOM 4309 N N . GLU B 1 233 ? 27.88222 -54.90008 1.73825 1.000 29.76796 233 GLU B N 1
ATOM 4310 C CA . GLU B 1 233 ? 27.70641 -55.49555 0.41895 1.000 26.42889 233 GLU B CA 1
ATOM 4311 C C . GLU B 1 233 ? 28.81144 -54.99899 -0.50209 1.000 29.80466 233 GLU B C 1
ATOM 4312 O O . GLU B 1 233 ? 28.95343 -53.78995 -0.72076 1.000 25.28469 233 GLU B O 1
ATOM 4318 N N . LEU B 1 234 ? 29.58771 -55.92953 -1.03756 1.000 27.33999 234 LEU B N 1
ATOM 4319 C CA . LEU B 1 234 ? 30.56122 -55.62220 -2.07131 1.000 30.89984 234 LEU B CA 1
ATOM 4320 C C . LEU B 1 234 ? 29.87294 -55.74856 -3.42692 1.000 26.43600 234 LEU B C 1
ATOM 4321 O O . LEU B 1 234 ? 29.30035 -56.79691 -3.72664 1.000 26.52002 234 LEU B O 1
ATOM 4326 N N . TYR B 1 235 ? 29.92599 -54.69136 -4.23816 1.000 24.91224 235 TYR B N 1
ATOM 4327 C CA . TYR B 1 235 ? 29.42034 -54.70082 -5.60716 1.000 22.26595 235 TYR B CA 1
ATOM 4328 C C . TYR B 1 235 ? 30.57182 -54.70420 -6.60644 1.000 27.31706 235 TYR B C 1
ATOM 4329 O O . TYR B 1 235 ? 31.61307 -54.08843 -6.37072 1.000 23.78950 235 TYR B O 1
ATOM 4338 N N . TRP B 1 236 ? 30.36781 -55.38765 -7.73772 1.000 25.52908 236 TRP B N 1
ATOM 4339 C CA . TRP B 1 236 ? 31.26625 -55.25099 -8.87334 1.000 20.82679 236 TRP B CA 1
ATOM 4340 C C . TRP B 1 236 ? 30.51604 -55.42697 -10.18420 1.000 25.95205 236 TRP B C 1
ATOM 4341 O O . TRP B 1 236 ? 29.41646 -56.00036 -10.24186 1.000 26.35529 236 TRP B O 1
ATOM 4352 N N . VAL B 1 237 ? 31.13464 -54.92166 -11.24473 1.000 24.19059 237 VAL B N 1
ATOM 4353 C CA . VAL B 1 237 ? 30.63527 -55.10201 -12.60005 1.000 26.12506 237 VAL B CA 1
ATOM 4354 C C . VAL B 1 237 ? 31.61788 -55.96190 -13.37756 1.000 25.56390 237 VAL B C 1
ATOM 4355 O O . VAL B 1 237 ? 32.82551 -55.97317 -13.10770 1.000 27.37984 237 VAL B O 1
ATOM 4359 N N . ASN B 1 238 ? 31.09390 -56.69645 -14.35253 1.000 24.23293 238 ASN B N 1
ATOM 4360 C CA . ASN B 1 238 ? 31.92347 -57.49452 -15.24334 1.000 26.47344 238 ASN B CA 1
ATOM 4361 C C . ASN B 1 238 ? 31.82248 -56.91139 -16.64782 1.000 26.32127 238 ASN B C 1
ATOM 4362 O O . ASN B 1 238 ? 30.72186 -56.77896 -17.19954 1.000 23.44397 238 ASN B O 1
ATOM 4367 N N . GLN B 1 239 ? 32.96841 -56.53525 -17.21038 1.000 21.24776 239 GLN B N 1
ATOM 4368 C CA . GLN B 1 239 ? 32.97225 -55.82810 -18.48624 1.000 22.16546 239 GLN B CA 1
ATOM 4369 C C . GLN B 1 239 ? 32.68526 -56.76735 -19.64400 1.000 25.04965 239 GLN B C 1
ATOM 4370 O O . GLN B 1 239 ? 32.24495 -56.31784 -20.70690 1.000 27.12352 239 GLN B O 1
ATOM 4376 N N . ASP B 1 240 ? 32.95652 -58.05559 -19.47942 1.000 20.79878 240 ASP B N 1
ATOM 4377 C CA . ASP B 1 240 ? 32.81823 -58.94249 -20.62628 1.000 23.52457 240 ASP B CA 1
ATOM 4378 C C . ASP B 1 240 ? 31.42715 -59.56065 -20.77251 1.000 24.61783 240 ASP B C 1
ATOM 4379 O O . ASP B 1 240 ? 31.05162 -59.90334 -21.89630 1.000 25.29600 240 ASP B O 1
ATOM 4384 N N . ASN B 1 241 ? 30.65312 -59.72532 -19.69289 1.000 22.58115 241 ASN B N 1
ATOM 4385 C CA . ASN B 1 241 ? 29.30465 -60.29858 -19.82283 1.000 28.00073 241 ASN B CA 1
ATOM 4386 C C . ASN B 1 241 ? 28.16846 -59.36288 -19.42886 1.000 32.33203 241 ASN B C 1
ATOM 4387 O O . ASN B 1 241 ? 27.00460 -59.80972 -19.37216 1.000 32.51241 241 ASN B O 1
ATOM 4392 N N . GLY B 1 242 ? 28.44883 -58.09152 -19.14757 1.000 27.03573 242 GLY B N 1
ATOM 4393 C CA . GLY B 1 242 ? 27.38259 -57.16553 -18.79587 1.000 23.05173 242 GLY B CA 1
ATOM 4394 C C . GLY B 1 242 ? 26.70496 -57.41991 -17.46720 1.000 28.17272 242 GLY B C 1
ATOM 4395 O O . GLY B 1 242 ? 25.57967 -56.94659 -17.24470 1.000 26.56865 242 GLY B O 1
ATOM 4396 N N . GLY B 1 243 ? 27.35896 -58.14623 -16.56746 1.000 26.48497 243 GLY B N 1
ATOM 4397 C CA . GLY B 1 243 ? 26.78253 -58.45739 -15.27780 1.000 21.68582 243 GLY B CA 1
ATOM 4398 C C . GLY B 1 243 ? 27.18457 -57.47685 -14.18516 1.000 25.25371 243 GLY B C 1
ATOM 4399 O O . GLY B 1 243 ? 28.33812 -57.01513 -14.11512 1.000 25.31103 243 GLY B O 1
ATOM 4400 N N . VAL B 1 244 ? 26.20776 -57.16294 -13.33693 1.000 23.42311 244 VAL B N 1
ATOM 4401 C CA . VAL B 1 244 ? 26.41201 -56.47222 -12.06673 1.000 23.93278 244 VAL B CA 1
ATOM 4402 C C . VAL B 1 244 ? 26.17747 -57.47931 -10.95449 1.000 23.19379 244 VAL B C 1
ATOM 4403 O O . VAL B 1 244 ? 25.16100 -58.17767 -10.95387 1.000 29.52682 244 VAL B O 1
ATOM 4407 N N . TYR B 1 245 ? 27.09221 -57.54414 -10.00264 1.000 24.00905 245 TYR B N 1
ATOM 4408 C CA . TYR B 1 245 ? 27.05778 -58.56844 -8.97431 1.000 19.71284 245 TYR B CA 1
ATOM 4409 C C . TYR B 1 245 ? 27.30222 -57.95350 -7.60707 1.000 19.84995 245 TYR B C 1
ATOM 4410 O O . TYR B 1 245 ? 27.77317 -56.82072 -7.47423 1.000 26.06304 245 TYR B O 1
ATOM 4419 N N . ARG B 1 246 ? 26.99506 -58.72919 -6.57635 1.000 20.67411 246 ARG B N 1
ATOM 4420 C CA . ARG B 1 246 ? 27.22614 -58.29773 -5.21031 1.000 19.66325 246 ARG B CA 1
ATOM 4421 C C . ARG B 1 246 ? 27.34881 -59.52981 -4.33406 1.000 25.75538 246 ARG B C 1
ATOM 4422 O O . ARG B 1 246 ? 26.86709 -60.60868 -4.68295 1.000 27.74749 246 ARG B O 1
ATOM 4430 N N . VAL B 1 247 ? 28.03480 -59.35641 -3.20357 1.000 26.46179 247 VAL B N 1
ATOM 4431 C CA . VAL B 1 247 ? 28.19793 -60.41083 -2.21370 1.000 27.38852 247 VAL B CA 1
ATOM 4432 C C . VAL B 1 247 ? 28.34695 -59.74487 -0.85921 1.000 29.70644 247 VAL B C 1
ATOM 4433 O O . VAL B 1 247 ? 28.85698 -58.62961 -0.75884 1.000 30.78769 247 VAL B O 1
ATOM 4437 N N . GLU B 1 248 ? 27.86018 -60.40836 0.18608 1.000 29.59131 248 GLU B N 1
ATOM 4438 C CA . GLU B 1 248 ? 28.03747 -59.89942 1.54234 1.000 30.47809 248 GLU B CA 1
ATOM 4439 C C . GLU B 1 248 ? 29.43839 -60.21664 2.05170 1.000 30.04164 248 GLU B C 1
ATOM 4440 O O . GLU B 1 248 ? 29.94856 -61.31719 1.84010 1.000 31.92322 248 GLU B O 1
ATOM 4446 N N . ILE B 1 249 ? 30.06307 -59.25796 2.73505 1.000 33.51130 249 ILE B N 1
ATOM 4447 C CA . ILE B 1 249 ? 31.42471 -59.46354 3.22450 1.000 31.90018 249 ILE B CA 1
ATOM 4448 C C . ILE B 1 249 ? 31.47196 -59.33911 4.74434 1.000 29.74736 249 ILE B C 1
ATOM 4449 O O . ILE B 1 249 ? 30.70360 -58.59078 5.36030 1.000 34.00685 249 ILE B O 1
ATOM 4454 N N . GLN B 1 250 ? 32.38426 -60.10165 5.34710 1.000 32.17105 250 GLN B N 1
ATOM 4455 C CA . GLN B 1 250 ? 32.57535 -60.12438 6.78882 1.000 33.36919 250 GLN B CA 1
ATOM 4456 C C . GLN B 1 250 ? 33.35932 -58.90538 7.24741 1.000 32.48549 250 GLN B C 1
ATOM 4457 O O . GLN B 1 250 ? 33.90783 -58.14480 6.44510 1.000 31.37179 250 GLN B O 1
ATOM 4463 N N . LYS B 1 251 ? 33.42187 -58.74116 8.57087 1.000 31.45848 251 LYS B N 1
ATOM 4464 C CA . LYS B 1 251 ? 34.19619 -57.64975 9.14402 1.000 35.27504 251 LYS B CA 1
ATOM 4465 C C . LYS B 1 251 ? 35.65448 -57.69678 8.70594 1.000 34.00881 251 LYS B C 1
ATOM 4466 O O . LYS B 1 251 ? 36.27433 -56.64514 8.54453 1.000 32.36338 251 LYS B O 1
ATOM 4472 N N . ASN B 1 252 ? 36.21882 -58.89472 8.49126 1.000 36.38564 252 ASN B N 1
ATOM 4473 C CA . ASN B 1 252 ? 37.59814 -58.98493 8.01909 1.000 36.29914 252 ASN B CA 1
ATOM 4474 C C . ASN B 1 252 ? 37.71897 -58.77394 6.51688 1.000 35.83318 252 ASN B C 1
ATOM 4475 O O . ASN B 1 252 ? 38.83345 -58.85279 5.98409 1.000 34.48865 252 ASN B O 1
ATOM 4480 N N . GLY B 1 253 ? 36.60612 -58.52788 5.82223 1.000 30.02113 253 GLY B N 1
ATOM 4481 C CA . GLY B 1 253 ? 36.64232 -58.22552 4.40794 1.000 24.73046 253 GLY B CA 1
ATOM 4482 C C . GLY B 1 253 ? 36.56404 -59.42011 3.49348 1.000 28.49099 253 GLY B C 1
ATOM 4483 O O . GLY B 1 253 ? 36.54790 -59.24245 2.26516 1.000 26.27392 253 GLY B O 1
ATOM 4484 N N . HIS B 1 254 ? 36.51863 -60.63049 4.04179 1.000 29.42443 254 HIS B N 1
ATOM 4485 C CA . HIS B 1 254 ? 36.25829 -61.80417 3.22470 1.000 27.06878 254 HIS B CA 1
ATOM 4486 C C . HIS B 1 254 ? 34.75067 -61.97521 3.08726 1.000 25.99052 254 HIS B C 1
ATOM 4487 O O . HIS B 1 254 ? 34.00123 -61.46309 3.91630 1.000 29.93252 254 HIS B O 1
ATOM 4494 N N . PRO B 1 255 ? 34.28603 -62.62238 2.01566 1.000 28.71819 255 PRO B N 1
ATOM 4495 C CA . PRO B 1 255 ? 32.84539 -62.83424 1.84036 1.000 29.24458 255 PRO B CA 1
ATOM 4496 C C . PRO B 1 255 ? 32.28037 -63.83201 2.83534 1.000 33.41520 255 PRO B C 1
ATOM 4497 O O . PRO B 1 255 ? 32.97699 -64.72337 3.32426 1.000 35.93337 255 PRO B O 1
ATOM 4501 N N . VAL B 1 256 ? 30.99591 -63.67237 3.12197 1.000 30.24721 256 VAL B N 1
ATOM 4502 C CA . VAL B 1 256 ? 30.27931 -64.59334 4.01018 1.000 33.88251 256 VAL B CA 1
ATOM 4503 C C . VAL B 1 256 ? 30.03042 -65.90640 3.26772 1.000 35.93627 256 VAL B C 1
ATOM 4504 O O . VAL B 1 256 ? 29.57210 -65.88018 2.11110 1.000 36.28453 256 VAL B O 1
ATOM 4508 N N . PRO B 1 257 ? 30.32899 -67.06546 3.85439 1.000 34.56527 257 PRO B N 1
ATOM 4509 C CA . PRO B 1 257 ? 30.06925 -68.32088 3.14610 1.000 36.96666 257 PRO B CA 1
ATOM 4510 C C . PRO B 1 257 ? 28.58916 -68.47986 2.86968 1.000 41.64658 257 PRO B C 1
ATOM 4511 O O . PRO B 1 257 ? 27.73947 -67.95473 3.61453 1.000 43.36036 257 PRO B O 1
ATOM 4515 N N . PRO B 1 258 ? 28.22444 -69.15612 1.76829 1.000 43.37969 258 PRO B N 1
ATOM 4516 C CA . PRO B 1 258 ? 29.10456 -69.82505 0.80921 1.000 31.84453 258 PRO B CA 1
ATOM 4517 C C . PRO B 1 258 ? 29.58374 -68.91044 -0.31688 1.000 36.81923 258 PRO B C 1
ATOM 4518 O O . PRO B 1 258 ? 29.86454 -69.41783 -1.40252 1.000 38.90813 258 PRO B O 1
ATOM 4522 N N . ALA B 1 259 ? 29.64768 -67.59933 -0.05788 1.000 35.14284 259 ALA B N 1
ATOM 4523 C CA . ALA B 1 259 ? 30.31142 -66.62514 -0.93056 1.000 27.27776 259 ALA B CA 1
ATOM 4524 C C . ALA B 1 259 ? 29.93772 -66.82040 -2.39865 1.000 36.84898 259 ALA B C 1
ATOM 4525 O O . ALA B 1 259 ? 30.79710 -66.84713 -3.28662 1.000 29.72318 259 ALA B O 1
ATOM 4527 N N . VAL B 1 260 ? 28.63899 -66.96600 -2.64774 1.000 33.88260 260 VAL B N 1
ATOM 4528 C CA . VAL B 1 260 ? 28.09742 -67.14198 -3.99356 1.000 31.99135 260 VAL B CA 1
ATOM 4529 C C . VAL B 1 260 ? 27.63781 -65.77971 -4.50238 1.000 34.82900 260 VAL B C 1
ATOM 4530 O O . VAL B 1 260 ? 26.77795 -65.15236 -3.86114 1.000 29.03271 260 VAL B O 1
ATOM 4534 N N . PRO B 1 261 ? 28.15687 -65.29332 -5.62945 1.000 31.31997 261 PRO B N 1
ATOM 4535 C CA . PRO B 1 261 ? 27.76470 -63.95341 -6.08840 1.000 36.32179 261 PRO B CA 1
ATOM 4536 C C . PRO B 1 261 ? 26.28411 -63.89788 -6.42673 1.000 31.23569 261 PRO B C 1
ATOM 4537 O O . PRO B 1 261 ? 25.73915 -64.81483 -7.04051 1.000 31.69435 261 PRO B O 1
ATOM 4541 N N . GLU B 1 262 ? 25.64347 -62.79955 -6.03554 1.000 33.10163 262 GLU B N 1
ATOM 4542 C CA . GLU B 1 262 ? 24.25339 -62.53097 -6.38339 1.000 32.88286 262 GLU B CA 1
ATOM 4543 C C . GLU B 1 262 ? 24.19168 -61.64792 -7.63034 1.000 30.50572 262 GLU B C 1
ATOM 4544 O O . GLU B 1 262 ? 24.86089 -60.61490 -7.70409 1.000 25.46000 262 GLU B O 1
ATOM 4550 N N . VAL B 1 263 ? 23.38548 -62.05095 -8.60610 1.000 31.77179 263 VAL B N 1
ATOM 4551 C CA . VAL B 1 263 ? 23.23409 -61.27776 -9.83729 1.000 31.16632 263 VAL B CA 1
ATOM 4552 C C . VAL B 1 263 ? 22.28832 -60.10248 -9.59460 1.000 32.76710 263 VAL B C 1
ATOM 4553 O O . VAL B 1 263 ? 21.10323 -60.29874 -9.30953 1.000 32.91209 263 VAL B O 1
ATOM 4557 N N . VAL B 1 264 ? 22.80073 -58.87533 -9.73607 1.000 28.75625 264 VAL B N 1
ATOM 4558 C CA . VAL B 1 264 ? 21.97676 -57.68178 -9.52870 1.000 28.14363 264 VAL B CA 1
ATOM 4559 C C . VAL B 1 264 ? 21.25971 -57.28284 -10.80801 1.000 26.81605 264 VAL B C 1
ATOM 4560 O O . VAL B 1 264 ? 20.07809 -56.94406 -10.78663 1.000 33.31459 264 VAL B O 1
ATOM 4564 N N . SER B 1 265 ? 21.94677 -57.34911 -11.93917 1.000 25.79807 265 SER B N 1
ATOM 4565 C CA . SER B 1 265 ? 21.38991 -56.93418 -13.21273 1.000 27.92533 265 SER B CA 1
ATOM 4566 C C . SER B 1 265 ? 22.30399 -57.46988 -14.29780 1.000 29.27937 265 SER B C 1
ATOM 4567 O O . SER B 1 265 ? 23.49319 -57.72268 -14.06189 1.000 27.21328 265 SER B O 1
ATOM 4570 N N . VAL B 1 266 ? 21.74102 -57.63401 -15.49398 1.000 31.29891 266 VAL B N 1
ATOM 4571 C CA . VAL B 1 266 ? 22.52866 -58.04046 -16.65768 1.000 27.91486 266 VAL B CA 1
ATOM 4572 C C . VAL B 1 266 ? 22.07323 -57.22231 -17.85737 1.000 31.73417 266 VAL B C 1
ATOM 4573 O O . VAL B 1 266 ? 20.89036 -57.25323 -18.22429 1.000 27.04507 266 VAL B O 1
ATOM 4577 N N . VAL B 1 267 ? 22.99332 -56.50211 -18.47447 1.000 24.00238 267 VAL B N 1
ATOM 4578 C CA . VAL B 1 267 ? 22.77049 -55.98318 -19.81739 1.000 26.18360 267 VAL B CA 1
ATOM 4579 C C . VAL B 1 267 ? 23.90401 -56.50828 -20.67699 1.000 33.65400 267 VAL B C 1
ATOM 4580 O O . VAL B 1 267 ? 25.04945 -56.02818 -20.58334 1.000 27.64539 267 VAL B O 1
ATOM 4584 N N . GLU B 1 268 ? 23.58033 -57.50227 -21.51462 1.000 30.58263 268 GLU B N 1
ATOM 4585 C CA . GLU B 1 268 ? 24.60634 -58.27307 -22.20932 1.000 35.88857 268 GLU B CA 1
ATOM 4586 C C . GLU B 1 268 ? 25.43599 -57.40684 -23.14760 1.000 34.00596 268 GLU B C 1
ATOM 4587 O O . GLU B 1 268 ? 26.62644 -57.66735 -23.33515 1.000 37.04540 268 GLU B O 1
ATOM 4593 N N . SER B 1 269 ? 24.84209 -56.37338 -23.73526 1.000 29.44853 269 SER B N 1
ATOM 4594 C CA . SER B 1 269 ? 25.59028 -55.55121 -24.68383 1.000 33.77440 269 SER B CA 1
ATOM 4595 C C . SER B 1 269 ? 26.64510 -54.66207 -24.02158 1.000 35.54074 269 SER B C 1
ATOM 4596 O O . SER B 1 269 ? 27.55730 -54.19062 -24.71133 1.000 33.26777 269 SER B O 1
ATOM 4599 N N . GLN B 1 270 ? 26.54585 -54.41025 -22.71736 1.000 33.64354 270 GLN B N 1
ATOM 4600 C CA . GLN B 1 270 ? 27.29017 -53.31082 -22.10611 1.000 28.00149 270 GLN B CA 1
ATOM 4601 C C . GLN B 1 270 ? 28.67495 -53.72724 -21.63769 1.000 27.19064 270 GLN B C 1
ATOM 4602 O O . GLN B 1 270 ? 28.85601 -54.77231 -21.00473 1.000 25.03502 270 GLN B O 1
ATOM 4608 N N . LEU B 1 271 ? 29.64411 -52.86877 -21.91303 1.000 24.40087 271 LEU B N 1
ATOM 4609 C CA . LEU B 1 271 ? 31.00885 -53.07387 -21.43344 1.000 24.71550 271 LEU B CA 1
ATOM 4610 C C . LEU B 1 271 ? 31.17550 -52.20256 -20.19102 1.000 25.92500 271 LEU B C 1
ATOM 4611 O O . LEU B 1 271 ? 31.71277 -51.09718 -20.23918 1.000 29.20139 271 LEU B O 1
ATOM 4616 N N . TRP B 1 272 ? 30.68152 -52.71143 -19.06430 1.000 21.26245 272 TRP B N 1
ATOM 4617 C CA . TRP B 1 272 ? 30.73375 -51.96583 -17.81608 1.000 21.30411 272 TRP B CA 1
ATOM 4618 C C . TRP B 1 272 ? 32.18188 -51.64686 -17.46180 1.000 23.94709 272 TRP B C 1
ATOM 4619 O O . TRP B 1 272 ? 33.08553 -52.43176 -17.72460 1.000 22.82229 272 TRP B O 1
ATOM 4630 N N . ASP B 1 273 ? 32.38924 -50.48354 -16.84911 1.000 24.36050 273 ASP B N 1
ATOM 4631 C CA . ASP B 1 273 ? 33.70820 -50.09078 -16.35513 1.000 20.54560 273 ASP B CA 1
ATOM 4632 C C . ASP B 1 273 ? 33.64125 -49.78846 -14.86174 1.000 23.27700 273 ASP B C 1
ATOM 4633 O O . ASP B 1 273 ? 34.12153 -50.59777 -14.06357 1.000 25.61018 273 ASP B O 1
ATOM 4638 N N . ASP B 1 274 ? 33.01387 -48.68435 -14.44228 1.000 22.88027 274 ASP B N 1
ATOM 4639 C CA . ASP B 1 274 ? 32.86586 -48.40192 -13.01778 1.000 23.40315 274 ASP B CA 1
ATOM 4640 C C . ASP B 1 274 ? 31.49736 -47.77369 -12.73931 1.000 24.98147 274 ASP B C 1
ATOM 4641 O O . ASP B 1 274 ? 30.66601 -47.60387 -13.64169 1.000 28.10411 274 ASP B O 1
ATOM 4646 N N . PHE B 1 275 ? 31.22485 -47.49645 -11.46376 1.000 23.19396 275 PHE B N 1
ATOM 4647 C CA . PHE B 1 275 ? 29.87455 -47.13342 -11.04642 1.000 24.70387 275 PHE B CA 1
ATOM 4648 C C . PHE B 1 275 ? 29.92148 -46.41289 -9.69714 1.000 27.09664 275 PHE B C 1
ATOM 4649 O O . PHE B 1 275 ? 30.97123 -46.32216 -9.05355 1.000 25.44625 275 PHE B O 1
ATOM 4657 N N . ALA B 1 276 ? 28.76285 -45.86791 -9.29654 1.000 23.68516 276 ALA B N 1
ATOM 4658 C CA . ALA B 1 276 ? 28.56278 -45.18505 -8.02207 1.000 20.16886 276 ALA B CA 1
ATOM 4659 C C . ALA B 1 276 ? 27.17644 -45.50847 -7.46689 1.000 23.90457 276 ALA B C 1
ATOM 4660 O O . ALA B 1 276 ? 26.21821 -45.59665 -8.22812 1.000 23.53564 276 ALA B O 1
ATOM 4662 N N . PHE B 1 277 ? 27.07000 -45.66149 -6.14063 1.000 23.84441 277 PHE B N 1
ATOM 4663 C CA . PHE B 1 277 ? 25.77654 -45.76601 -5.47547 1.000 23.22786 277 PHE B CA 1
ATOM 4664 C C . PHE B 1 277 ? 25.13933 -44.38797 -5.35783 1.000 28.88229 277 PHE B C 1
ATOM 4665 O O . PHE B 1 277 ? 25.83094 -43.39703 -5.10433 1.000 23.74197 277 PHE B O 1
ATOM 4673 N N . GLY B 1 278 ? 23.82278 -44.31729 -5.55673 1.000 23.16303 278 GLY B N 1
ATOM 4674 C CA . GLY B 1 278 ? 23.08965 -43.14149 -5.13076 1.000 32.74205 278 GLY B CA 1
ATOM 4675 C C . GLY B 1 278 ? 22.16034 -42.51966 -6.15683 1.000 28.87048 278 GLY B C 1
ATOM 4676 O O . GLY B 1 278 ? 21.50792 -43.21350 -6.95012 1.000 29.84736 278 GLY B O 1
ATOM 4677 N N . PRO B 1 279 ? 22.03532 -41.17991 -6.12943 1.000 27.12114 279 PRO B N 1
ATOM 4678 C CA . PRO B 1 279 ? 22.63517 -40.24941 -5.16694 1.000 30.13927 279 PRO B CA 1
ATOM 4679 C C . PRO B 1 279 ? 21.99190 -40.37944 -3.79343 1.000 33.61698 279 PRO B C 1
ATOM 4680 O O . PRO B 1 279 ? 20.89978 -40.93823 -3.70596 1.000 35.63067 279 PRO B O 1
ATOM 4684 N N . GLY B 1 280 ? 22.64280 -39.87527 -2.75483 1.000 31.76013 280 GLY B N 1
ATOM 4685 C CA . GLY B 1 280 ? 22.10778 -40.01962 -1.41246 1.000 28.72148 280 GLY B CA 1
ATOM 4686 C C . GLY B 1 280 ? 21.86067 -41.48634 -1.09335 1.000 42.40597 280 GLY B C 1
ATOM 4687 O O . GLY B 1 280 ? 22.75604 -42.33525 -1.21186 1.000 38.76853 280 GLY B O 1
ATOM 4688 N N . ASP B 1 281 ? 20.61889 -41.79826 -0.71552 1.000 42.28983 281 ASP B N 1
ATOM 4689 C CA . ASP B 1 281 ? 20.21672 -43.15281 -0.35366 1.000 45.91908 281 ASP B CA 1
ATOM 4690 C C . ASP B 1 281 ? 19.22117 -43.75106 -1.34599 1.000 46.13456 281 ASP B C 1
ATOM 4691 O O . ASP B 1 281 ? 18.51668 -44.71116 -1.01151 1.000 39.21174 281 ASP B O 1
ATOM 4696 N N . GLU B 1 282 ? 19.16361 -43.21191 -2.56407 1.000 42.78456 282 GLU B N 1
ATOM 4697 C CA . GLU B 1 282 ? 18.34862 -43.80686 -3.61571 1.000 40.47181 282 GLU B CA 1
ATOM 4698 C C . GLU B 1 282 ? 18.82620 -45.22089 -3.95196 1.000 36.16660 282 GLU B C 1
ATOM 4699 O O . GLU B 1 282 ? 20.02456 -45.53215 -3.91404 1.000 27.13609 282 GLU B O 1
ATOM 4705 N N . ASP B 1 283 ? 17.86827 -46.07089 -4.30975 1.000 30.59039 283 ASP B N 1
ATOM 4706 C CA . ASP B 1 283 ? 18.09458 -47.49681 -4.54535 1.000 31.93649 283 ASP B CA 1
ATOM 4707 C C . ASP B 1 283 ? 18.76535 -47.80133 -5.88659 1.000 29.87355 283 ASP B C 1
ATOM 4708 O O . ASP B 1 283 ? 18.42139 -48.78637 -6.54531 1.000 33.97643 283 ASP B O 1
ATOM 4713 N N . LEU B 1 284 ? 19.73289 -46.99827 -6.32236 1.000 25.68361 284 LEU B N 1
ATOM 4714 C CA . LEU B 1 284 ? 20.22861 -47.09183 -7.68728 1.000 23.42208 284 LEU B CA 1
ATOM 4715 C C . LEU B 1 284 ? 21.74462 -47.23970 -7.69107 1.000 27.85032 284 LEU B C 1
ATOM 4716 O O . LEU B 1 284 ? 22.42254 -46.83711 -6.74916 1.000 26.46613 284 LEU B O 1
ATOM 4721 N N . LEU B 1 285 ? 22.25822 -47.81770 -8.77688 1.000 26.20323 285 LEU B N 1
ATOM 4722 C CA . LEU B 1 285 ? 23.65821 -47.69152 -9.16944 1.000 29.06665 285 LEU B CA 1
ATOM 4723 C C . LEU B 1 285 ? 23.71041 -46.94081 -10.49024 1.000 27.29733 285 LEU B C 1
ATOM 4724 O O . LEU B 1 285 ? 22.84423 -47.11408 -11.34902 1.000 26.25541 285 LEU B O 1
ATOM 4729 N N . TRP B 1 286 ? 24.72695 -46.11218 -10.65800 1.000 25.33967 286 TRP B N 1
ATOM 4730 C CA . TRP B 1 286 ? 24.95201 -45.40487 -11.90851 1.000 26.03809 286 TRP B CA 1
ATOM 4731 C C . TRP B 1 286 ? 26.24465 -45.96187 -12.49256 1.000 27.33302 286 TRP B C 1
ATOM 4732 O O . TRP B 1 286 ? 27.27712 -45.91713 -11.83277 1.000 23.19917 286 TRP B O 1
ATOM 4743 N N . VAL B 1 287 ? 26.17152 -46.56364 -13.68115 1.000 25.83277 287 VAL B N 1
ATOM 4744 C CA . VAL B 1 287 ? 27.26394 -47.38519 -14.20610 1.000 25.70794 287 VAL B CA 1
ATOM 4745 C C . VAL B 1 287 ? 27.65395 -46.84892 -15.57144 1.000 27.22140 287 VAL B C 1
ATOM 4746 O O . VAL B 1 287 ? 26.78451 -46.52331 -16.38445 1.000 24.95389 287 VAL B O 1
ATOM 4750 N N . THR B 1 288 ? 28.95514 -46.78498 -15.84400 1.000 23.67772 288 THR B N 1
ATOM 4751 C CA . THR B 1 288 ? 29.40485 -46.43201 -17.17972 1.000 23.71486 288 THR B CA 1
ATOM 4752 C C . THR B 1 288 ? 29.43268 -47.69329 -18.03323 1.000 25.01641 288 THR B C 1
ATOM 4753 O O . THR B 1 288 ? 29.94433 -48.73711 -17.60765 1.000 26.60373 288 THR B O 1
ATOM 4757 N N . GLY B 1 289 ? 28.85692 -47.59869 -19.22851 1.000 27.85402 289 GLY B N 1
ATOM 4758 C CA . GLY B 1 289 ? 28.85484 -48.70766 -20.15925 1.000 25.64251 289 GLY B CA 1
ATOM 4759 C C . GLY B 1 289 ? 29.59260 -48.37709 -21.43639 1.000 32.07647 289 GLY B C 1
ATOM 4760 O O . GLY B 1 289 ? 30.61023 -47.67261 -21.42098 1.000 24.16221 289 GLY B O 1
ATOM 4761 N N . LEU B 1 290 ? 29.08437 -48.87250 -22.55540 1.000 26.13742 290 LEU B N 1
ATOM 4762 C CA . LEU B 1 290 ? 29.71255 -48.64832 -23.85434 1.000 28.43832 290 LEU B CA 1
ATOM 4763 C C . LEU B 1 290 ? 29.19273 -47.32529 -24.40331 1.000 27.79385 290 LEU B C 1
ATOM 4764 O O . LEU B 1 290 ? 28.07875 -47.25415 -24.92752 1.000 31.46644 290 LEU B O 1
ATOM 4769 N N . ASN B 1 291 ? 29.99810 -46.26884 -24.26253 1.000 27.82097 291 ASN B N 1
ATOM 4770 C CA . ASN B 1 291 ? 29.65062 -44.91873 -24.73184 1.000 29.89196 291 ASN B CA 1
ATOM 4771 C C . ASN B 1 291 ? 28.30585 -44.44560 -24.17525 1.000 26.89981 291 ASN B C 1
ATOM 4772 O O . ASN B 1 291 ? 27.58246 -43.69974 -24.82491 1.000 27.52566 291 ASN B O 1
ATOM 4777 N N . ALA B 1 292 ? 27.98111 -44.84997 -22.95329 1.000 25.23187 292 ALA B N 1
ATOM 4778 C CA . ALA B 1 292 ? 26.69327 -44.54222 -22.35173 1.000 31.92412 292 ALA B CA 1
ATOM 4779 C C . ALA B 1 292 ? 26.83038 -44.70508 -20.84763 1.000 34.29809 292 ALA B C 1
ATOM 4780 O O . ALA B 1 292 ? 27.80556 -45.28323 -20.34724 1.000 24.96341 292 ALA B O 1
ATOM 4782 N N . VAL B 1 293 ? 25.82681 -44.18479 -20.14014 1.000 28.02061 293 VAL B N 1
ATOM 4783 C CA . VAL B 1 293 ? 25.73245 -44.24483 -18.68871 1.000 26.66589 293 VAL B CA 1
ATOM 4784 C C . VAL B 1 293 ? 24.34296 -44.74898 -18.32130 1.000 25.97269 293 VAL B C 1
ATOM 4785 O O . VAL B 1 293 ? 23.34130 -44.32483 -18.90751 1.000 27.95742 293 VAL B O 1
ATOM 4789 N N . TYR B 1 294 ? 24.28014 -45.65840 -17.35556 1.000 26.78998 294 TYR B N 1
ATOM 4790 C CA . TYR B 1 294 ? 23.04083 -46.34148 -17.00647 1.000 31.32218 294 TYR B CA 1
ATOM 4791 C C . TYR B 1 294 ? 22.73681 -46.17001 -15.52714 1.000 32.42521 294 TYR B C 1
ATOM 4792 O O . TYR B 1 294 ? 23.63320 -46.31010 -14.68694 1.000 29.99433 294 TYR B O 1
ATOM 4801 N N . ALA B 1 295 ? 21.47084 -45.88611 -15.21479 1.000 28.22958 295 ALA B N 1
ATOM 4802 C CA . ALA B 1 295 ? 20.93934 -46.03268 -13.86447 1.000 24.15788 295 ALA B CA 1
ATOM 4803 C C . ALA B 1 295 ? 20.38847 -47.44284 -13.71800 1.000 27.34395 295 ALA B C 1
ATOM 4804 O O . ALA B 1 295 ? 19.66632 -47.92034 -14.60227 1.000 29.78304 295 ALA B O 1
ATOM 4806 N N . VAL B 1 296 ? 20.72983 -48.11355 -12.61172 1.000 28.68465 296 VAL B N 1
ATOM 4807 C CA . VAL B 1 296 ? 20.42093 -49.53087 -12.42687 1.000 26.70773 296 VAL B CA 1
ATOM 4808 C C . VAL B 1 296 ? 19.80186 -49.73456 -11.05049 1.000 24.79563 296 VAL B C 1
ATOM 4809 O O . VAL B 1 296 ? 20.35086 -49.28783 -10.04259 1.000 26.75799 296 VAL B O 1
ATOM 4813 N N . SER B 1 297 ? 18.65147 -50.39482 -11.00979 1.000 32.07126 297 SER B N 1
ATOM 4814 C CA . SER B 1 297 ? 17.99257 -50.66871 -9.74408 1.000 27.33852 297 SER B CA 1
ATOM 4815 C C . SER B 1 297 ? 18.71809 -51.76097 -8.97081 1.000 26.30608 297 SER B C 1
ATOM 4816 O O . SER B 1 297 ? 18.94669 -52.85594 -9.48387 1.000 27.47516 297 SER B O 1
ATOM 4819 N N . LYS B 1 298 ? 19.05251 -51.46599 -7.71701 1.000 26.96732 298 LYS B N 1
ATOM 4820 C CA . LYS B 1 298 ? 19.62065 -52.47235 -6.83590 1.000 27.42720 298 LYS B CA 1
ATOM 4821 C C . LYS B 1 298 ? 18.60827 -53.54658 -6.48424 1.000 29.54809 298 LYS B C 1
ATOM 4822 O O . LYS B 1 298 ? 18.97681 -54.71634 -6.30757 1.000 26.96459 298 LYS B O 1
ATOM 4828 N N . LYS B 1 299 ? 17.33399 -53.16679 -6.38068 1.000 29.85044 299 LYS B N 1
ATOM 4829 C CA . LYS B 1 299 ? 16.30390 -54.09879 -5.94436 1.000 29.63404 299 LYS B CA 1
ATOM 4830 C C . LYS B 1 299 ? 16.02178 -55.16044 -7.00058 1.000 27.22407 299 LYS B C 1
ATOM 4831 O O . LYS B 1 299 ? 15.89696 -56.34328 -6.67472 1.000 28.99128 299 LYS B O 1
ATOM 4837 N N . ASN B 1 300 ? 15.89636 -54.76496 -8.27121 1.000 26.97679 300 ASN B N 1
ATOM 4838 C CA . ASN B 1 300 ? 15.45450 -55.70447 -9.30052 1.000 32.09768 300 ASN B CA 1
ATOM 4839 C C . ASN B 1 300 ? 16.28385 -55.68844 -10.56822 1.000 29.15453 300 ASN B C 1
ATOM 4840 O O . ASN B 1 300 ? 16.06509 -56.54481 -11.43433 1.000 30.68444 300 ASN B O 1
ATOM 4845 N N . GLY B 1 301 ? 17.22025 -54.76347 -10.70795 1.000 29.62693 301 GLY B N 1
ATOM 4846 C CA . GLY B 1 301 ? 18.14440 -54.78796 -11.81640 1.000 26.32041 301 GLY B CA 1
ATOM 4847 C C . GLY B 1 301 ? 17.66960 -54.09866 -13.06621 1.000 25.62026 301 GLY B C 1
ATOM 4848 O O . GLY B 1 301 ? 18.40588 -54.09114 -14.05822 1.000 20.98049 301 GLY B O 1
ATOM 4849 N N . THR B 1 302 ? 16.44625 -53.55351 -13.07394 1.000 26.91900 302 THR B N 1
ATOM 4850 C CA . THR B 1 302 ? 16.02190 -52.72880 -14.19864 1.000 23.75695 302 THR B CA 1
ATOM 4851 C C . THR B 1 302 ? 17.08407 -51.68293 -14.50690 1.000 25.41851 302 THR B C 1
ATOM 4852 O O . THR B 1 302 ? 17.59429 -51.01265 -13.60550 1.000 28.52455 302 THR B O 1
ATOM 4856 N N . ALA B 1 303 ? 17.40241 -51.52720 -15.78898 1.000 23.94751 303 ALA B N 1
ATOM 4857 C CA . ALA B 1 303 ? 18.52643 -50.70172 -16.20554 1.000 29.11632 303 ALA B CA 1
ATOM 4858 C C . ALA B 1 303 ? 18.08131 -49.76479 -17.31404 1.000 30.03077 303 ALA B C 1
ATOM 4859 O O . ALA B 1 303 ? 17.67720 -50.21714 -18.39127 1.000 33.95471 303 ALA B O 1
ATOM 4861 N N . VAL B 1 304 ? 18.15226 -48.46504 -17.04576 1.000 29.71342 304 VAL B N 1
ATOM 4862 C CA . VAL B 1 304 ? 17.71504 -47.42191 -17.96438 1.000 24.34689 304 VAL B CA 1
ATOM 4863 C C . VAL B 1 304 ? 18.93642 -46.63257 -18.40554 1.000 30.77696 304 VAL B C 1
ATOM 4864 O O . VAL B 1 304 ? 19.65993 -46.08860 -17.56542 1.000 30.64540 304 VAL B O 1
ATOM 4868 N N . VAL B 1 305 ? 19.15294 -46.54282 -19.71881 1.000 31.22654 305 VAL B N 1
ATOM 4869 C CA . VAL B 1 305 ? 20.17845 -45.65425 -20.24450 1.000 32.50979 305 VAL B CA 1
ATOM 4870 C C . VAL B 1 305 ? 19.75754 -44.20992 -19.99784 1.000 32.51517 305 VAL B C 1
ATOM 4871 O O . VAL B 1 305 ? 18.59795 -43.83187 -20.21366 1.000 35.90266 305 VAL B O 1
ATOM 4875 N N . VAL B 1 306 ? 20.67922 -43.39126 -19.49868 1.000 28.40255 306 VAL B N 1
ATOM 4876 C CA . VAL B 1 306 ? 20.34245 -42.01398 -19.16381 1.000 26.76446 306 VAL B CA 1
ATOM 4877 C C . VAL B 1 306 ? 21.04395 -41.00599 -20.05220 1.000 31.22183 306 VAL B C 1
ATOM 4878 O O . VAL B 1 306 ? 20.59220 -39.85191 -20.12319 1.000 28.05203 306 VAL B O 1
ATOM 4882 N N . ASP B 1 307 ? 22.10035 -41.39986 -20.76016 1.000 30.37272 307 ASP B N 1
ATOM 4883 C CA . ASP B 1 307 ? 22.90119 -40.44168 -21.51447 1.000 30.11696 307 ASP B CA 1
ATOM 4884 C C . ASP B 1 307 ? 23.87408 -41.21508 -22.39345 1.000 29.35117 307 ASP B C 1
ATOM 4885 O O . ASP B 1 307 ? 24.23499 -42.35166 -22.08087 1.000 25.52884 307 ASP B O 1
ATOM 4890 N N . GLY B 1 308 ? 24.27510 -40.59383 -23.49656 1.000 27.50033 308 GLY B N 1
ATOM 4891 C CA . GLY B 1 308 ? 25.08986 -41.27800 -24.47799 1.000 32.76679 308 GLY B CA 1
ATOM 4892 C C . GLY B 1 308 ? 24.28467 -42.16744 -25.41684 1.000 32.86923 308 GLY B C 1
ATOM 4893 O O . GLY B 1 308 ? 23.08202 -41.97156 -25.64278 1.000 35.18820 308 GLY B O 1
ATOM 4894 N N . VAL B 1 309 ? 24.98027 -43.17066 -25.96960 1.000 31.53918 309 VAL B N 1
ATOM 4895 C CA . VAL B 1 309 ? 24.40074 -44.04409 -26.98823 1.000 33.27577 309 VAL B CA 1
ATOM 4896 C C . VAL B 1 309 ? 23.16292 -44.73776 -26.43500 1.000 29.90292 309 VAL B C 1
ATOM 4897 O O . VAL B 1 309 ? 23.16680 -45.26238 -25.31741 1.000 31.94913 309 VAL B O 1
ATOM 4901 N N . GLY B 1 310 ? 22.09265 -44.74986 -27.21881 1.000 34.00380 310 GLY B N 1
ATOM 4902 C CA . GLY B 1 310 ? 20.80872 -45.20984 -26.73452 1.000 33.72156 310 GLY B CA 1
ATOM 4903 C C . GLY B 1 310 ? 19.85565 -44.09468 -26.36338 1.000 32.80392 310 GLY B C 1
ATOM 4904 O O . GLY B 1 310 ? 18.67979 -44.36886 -26.08619 1.000 31.32679 310 GLY B O 1
ATOM 4905 N N . THR B 1 311 ? 20.33899 -42.85555 -26.32337 1.000 33.53190 311 THR B N 1
ATOM 4906 C CA . THR B 1 311 ? 19.52913 -41.66159 -26.15430 1.000 33.89858 311 THR B CA 1
ATOM 4907 C C . THR B 1 311 ? 19.79634 -40.71872 -27.31889 1.000 33.99477 311 THR B C 1
ATOM 4908 O O . THR B 1 311 ? 20.69686 -40.93748 -28.13039 1.000 38.91011 311 THR B O 1
ATOM 4912 N N . SER B 1 312 ? 18.99323 -39.65249 -27.39161 1.000 37.01765 312 SER B N 1
ATOM 4913 C CA . SER B 1 312 ? 19.17285 -38.64787 -28.43016 1.000 32.00153 312 SER B CA 1
ATOM 4914 C C . SER B 1 312 ? 20.45827 -37.85917 -28.24431 1.000 35.70448 312 SER B C 1
ATOM 4915 O O . SER B 1 312 ? 20.92762 -37.22643 -29.19337 1.000 38.71529 312 SER B O 1
ATOM 4918 N N . ASN B 1 313 ? 21.02685 -37.87777 -27.04302 1.000 34.63817 313 ASN B N 1
ATOM 4919 C CA . ASN B 1 313 ? 22.30740 -37.23495 -26.76738 1.000 37.79774 313 ASN B CA 1
ATOM 4920 C C . ASN B 1 313 ? 23.42036 -38.28456 -26.82850 1.000 37.63662 313 ASN B C 1
ATOM 4921 O O . ASN B 1 313 ? 24.05302 -38.61878 -25.83365 1.000 33.72540 313 ASN B O 1
ATOM 4926 N N . ASN B 1 314 ? 23.63290 -38.82347 -28.03178 1.000 32.46208 314 ASN B N 1
ATOM 4927 C CA . ASN B 1 314 ? 24.38979 -40.05820 -28.19004 1.000 30.75114 314 ASN B CA 1
ATOM 4928 C C . ASN B 1 314 ? 25.88965 -39.84613 -28.42395 1.000 28.17620 314 ASN B C 1
ATOM 4929 O O . ASN B 1 314 ? 26.62404 -40.83037 -28.51473 1.000 32.49133 314 ASN B O 1
ATOM 4934 N N . MET B 1 315 ? 26.35637 -38.60640 -28.53621 1.000 32.11995 315 MET B N 1
ATOM 4935 C CA . MET B 1 315 ? 27.75126 -38.32446 -28.85209 1.000 34.56860 315 MET B CA 1
ATOM 4936 C C . MET B 1 315 ? 28.54083 -37.75071 -27.68498 1.000 33.56563 315 MET B C 1
ATOM 4937 O O . MET B 1 315 ? 29.76751 -37.62416 -27.79405 1.000 36.65642 315 MET B O 1
ATOM 4942 N N . SER B 1 316 ? 27.88265 -37.40280 -26.58235 1.000 29.21943 316 SER B N 1
ATOM 4943 C CA . SER B 1 316 ? 28.52150 -36.67127 -25.49534 1.000 34.55330 316 SER B CA 1
ATOM 4944 C C . SER B 1 316 ? 29.27923 -37.55686 -24.50979 1.000 34.46109 316 SER B C 1
ATOM 4945 O O . SER B 1 316 ? 29.90977 -37.01803 -23.59589 1.000 34.52019 316 SER B O 1
ATOM 4948 N N . PHE B 1 317 ? 29.24105 -38.88435 -24.64363 1.000 33.08500 317 PHE B N 1
ATOM 4949 C CA . PHE B 1 317 ? 29.92575 -39.77542 -23.70141 1.000 30.64427 317 PHE B CA 1
ATOM 4950 C C . PHE B 1 317 ? 30.78035 -40.80048 -24.44002 1.000 31.03996 317 PHE B C 1
ATOM 4951 O O . PHE B 1 317 ? 30.51359 -42.00727 -24.39336 1.000 29.79230 317 PHE B O 1
ATOM 4959 N N . PRO B 1 318 ? 31.85812 -40.35397 -25.09322 1.000 31.40268 318 PRO B N 1
ATOM 4960 C CA . PRO B 1 318 ? 32.75657 -41.28780 -25.78757 1.000 30.44178 318 PRO B CA 1
ATOM 4961 C C . PRO B 1 318 ? 33.76307 -41.90590 -24.82988 1.000 28.43651 318 PRO B C 1
ATOM 4962 O O . PRO B 1 318 ? 34.69484 -41.24215 -24.36176 1.000 26.57571 318 PRO B O 1
ATOM 4966 N N . GLY B 1 319 ? 33.57458 -43.18770 -24.53904 1.000 30.39078 319 GLY B N 1
ATOM 4967 C CA . GLY B 1 319 ? 34.46910 -43.93864 -23.69205 1.000 28.35540 319 GLY B CA 1
ATOM 4968 C C . GLY B 1 319 ? 34.48519 -43.52054 -22.23174 1.000 27.72038 319 GLY B C 1
ATOM 4969 O O . GLY B 1 319 ? 35.54750 -43.25179 -21.66111 1.000 24.12897 319 GLY B O 1
ATOM 4970 N N . PRO B 1 320 ? 33.32689 -43.51717 -21.57794 1.000 29.17530 320 PRO B N 1
ATOM 4971 C CA . PRO B 1 320 ? 33.30921 -43.23770 -20.13878 1.000 27.27229 320 PRO B CA 1
ATOM 4972 C C . PRO B 1 320 ? 33.99552 -44.35365 -19.36414 1.000 22.66759 320 PRO B C 1
ATOM 4973 O O . PRO B 1 320 ? 33.95215 -45.52670 -19.75186 1.000 23.16425 320 PRO B O 1
ATOM 4977 N N . THR B 1 321 ? 34.61931 -43.97791 -18.25002 1.000 23.99079 321 THR B N 1
ATOM 4978 C CA . THR B 1 321 ? 35.43434 -44.90338 -17.47068 1.000 23.04071 321 THR B CA 1
ATOM 4979 C C . THR B 1 321 ? 34.96727 -45.05865 -16.03147 1.000 23.52039 321 THR B C 1
ATOM 4980 O O . THR B 1 321 ? 35.06769 -46.15915 -15.48901 1.000 20.58924 321 THR B O 1
ATOM 4984 N N . SER B 1 322 ? 34.43286 -44.00782 -15.40848 1.000 22.37605 322 SER B N 1
ATOM 4985 C CA . SER B 1 322 ? 34.03462 -44.08404 -14.00666 1.000 24.07060 322 SER B CA 1
ATOM 4986 C C . SER B 1 322 ? 33.08032 -42.93994 -13.69587 1.000 20.50109 322 SER B C 1
ATOM 4987 O O . SER B 1 322 ? 32.84097 -42.07017 -14.52772 1.000 23.50299 322 SER B O 1
ATOM 4990 N N . CYS B 1 323 ? 32.52891 -42.95834 -12.48839 1.000 23.38102 323 CYS B N 1
ATOM 4991 C CA . CYS B 1 323 ? 31.61264 -41.90885 -12.06623 1.000 25.76895 323 CYS B CA 1
ATOM 4992 C C . CYS B 1 323 ? 31.43678 -41.97729 -10.55623 1.000 21.62964 323 CYS B C 1
ATOM 4993 O O . CYS B 1 323 ? 31.51001 -43.05069 -9.95646 1.000 25.50944 323 CYS B O 1
ATOM 4996 N N . GLN B 1 324 ? 31.23992 -40.81137 -9.95484 1.000 17.69057 324 GLN B N 1
ATOM 4997 C CA . GLN B 1 324 ? 31.07273 -40.64395 -8.51945 1.000 21.03214 324 GLN B CA 1
ATOM 4998 C C . GLN B 1 324 ? 30.22841 -39.39444 -8.30981 1.000 25.35003 324 GLN B C 1
ATOM 4999 O O . GLN B 1 324 ? 30.29271 -38.45976 -9.10458 1.000 26.11654 324 GLN B O 1
ATOM 5005 N N . PHE B 1 325 ? 29.43361 -39.38133 -7.23656 1.000 24.06179 325 PHE B N 1
ATOM 5006 C CA . PHE B 1 325 ? 28.53985 -38.26269 -6.97199 1.000 25.69560 325 PHE B CA 1
ATOM 5007 C C . PHE B 1 325 ? 29.25169 -37.15016 -6.21715 1.000 29.18660 325 PHE B C 1
ATOM 5008 O O . PHE B 1 325 ? 30.19667 -37.39011 -5.45576 1.000 29.58507 325 PHE B O 1
ATOM 5016 N N . GLY B 1 326 ? 28.79554 -35.91690 -6.46043 1.000 23.57265 326 GLY B N 1
ATOM 5017 C CA . GLY B 1 326 ? 29.27058 -34.78508 -5.69651 1.000 21.84907 326 GLY B CA 1
ATOM 5018 C C . GLY B 1 326 ? 29.00094 -34.95072 -4.21672 1.000 25.03169 326 GLY B C 1
ATOM 5019 O O . GLY B 1 326 ? 28.18905 -35.77268 -3.78840 1.000 27.03766 326 GLY B O 1
ATOM 5020 N N . ARG B 1 327 ? 29.69993 -34.14923 -3.41643 1.000 23.94438 327 ARG B N 1
ATOM 5021 C CA . ARG B 1 327 ? 29.58657 -34.26047 -1.96540 1.000 26.25531 327 ARG B CA 1
ATOM 5022 C C . ARG B 1 327 ? 29.22026 -32.93937 -1.28509 1.000 28.15063 327 ARG B C 1
ATOM 5023 O O . ARG B 1 327 ? 29.33493 -32.83198 -0.05673 1.000 31.26274 327 ARG B O 1
ATOM 5031 N N . THR B 1 328 ? 28.76264 -31.94075 -2.02773 1.000 27.77335 328 THR B N 1
ATOM 5032 C CA . THR B 1 328 ? 28.40498 -30.66845 -1.42204 1.000 24.99873 328 THR B CA 1
ATOM 5033 C C . THR B 1 328 ? 26.92640 -30.37208 -1.64350 1.000 29.30361 328 THR B C 1
ATOM 5034 O O . THR B 1 328 ? 26.21962 -31.06894 -2.37326 1.000 26.51172 328 THR B O 1
ATOM 5038 N N . LYS B 1 329 ? 26.46140 -29.29631 -1.01376 1.000 27.79506 329 LYS B N 1
ATOM 5039 C CA . LYS B 1 329 ? 25.09805 -28.85063 -1.27199 1.000 30.44733 329 LYS B CA 1
ATOM 5040 C C . LYS B 1 329 ? 24.90055 -28.40593 -2.71698 1.000 30.12502 329 LYS B C 1
ATOM 5041 O O . LYS B 1 329 ? 23.75738 -28.32934 -3.17891 1.000 29.60321 329 LYS B O 1
ATOM 5047 N N . HIS B 1 330 ? 25.98325 -28.11447 -3.44430 1.000 27.31592 330 HIS B N 1
ATOM 5048 C CA . HIS B 1 330 ? 25.85186 -27.64984 -4.82236 1.000 25.44797 330 HIS B CA 1
ATOM 5049 C C . HIS B 1 330 ? 25.60465 -28.77995 -5.81234 1.000 29.42996 330 HIS B C 1
ATOM 5050 O O . HIS B 1 330 ? 25.16753 -28.51318 -6.94364 1.000 24.64465 330 HIS B O 1
ATOM 5057 N N . ASP B 1 331 ? 25.89510 -30.02910 -5.42330 1.000 24.02614 331 ASP B N 1
ATOM 5058 C CA . ASP B 1 331 ? 26.03185 -31.05708 -6.45712 1.000 25.18037 331 ASP B CA 1
ATOM 5059 C C . ASP B 1 331 ? 25.86238 -32.48135 -5.93478 1.000 23.83260 331 ASP B C 1
ATOM 5060 O O . ASP B 1 331 ? 26.32373 -33.40964 -6.60830 1.000 29.41688 331 ASP B O 1
ATOM 5065 N N . SER B 1 332 ? 25.22779 -32.69663 -4.77964 1.000 23.99608 332 SER B N 1
ATOM 5066 C CA . SER B 1 332 ? 25.02888 -34.04973 -4.26648 1.000 26.66918 332 SER B CA 1
ATOM 5067 C C . SER B 1 332 ? 24.21456 -34.93350 -5.19847 1.000 31.42619 332 SER B C 1
ATOM 5068 O O . SER B 1 332 ? 24.26625 -36.15929 -5.05769 1.000 31.81399 332 SER B O 1
ATOM 5071 N N . ASN B 1 333 ? 23.43611 -34.35338 -6.11416 1.000 30.28709 333 ASN B N 1
ATOM 5072 C CA . ASN B 1 333 ? 22.68320 -35.11444 -7.09973 1.000 27.81126 333 ASN B CA 1
ATOM 5073 C C . ASN B 1 333 ? 23.35034 -35.11300 -8.46338 1.000 30.28168 333 ASN B C 1
ATOM 5074 O O . ASN B 1 333 ? 22.72606 -35.53329 -9.44592 1.000 29.24167 333 ASN B O 1
ATOM 5079 N N . VAL B 1 334 ? 24.60282 -34.64616 -8.55162 1.000 27.33602 334 VAL B N 1
ATOM 5080 C CA . VAL B 1 334 ? 25.31365 -34.53975 -9.81726 1.000 27.88229 334 VAL B CA 1
ATOM 5081 C C . VAL B 1 334 ? 26.33497 -35.66779 -9.91353 1.000 33.08461 334 VAL B C 1
ATOM 5082 O O . VAL B 1 334 ? 27.13656 -35.87026 -8.99381 1.000 29.66930 334 VAL B O 1
ATOM 5086 N N . LEU B 1 335 ? 26.29649 -36.41188 -11.02676 1.000 30.79927 335 LEU B N 1
ATOM 5087 C CA . LEU B 1 335 ? 27.21186 -37.52264 -11.28247 1.000 29.86339 335 LEU B CA 1
ATOM 5088 C C . LEU B 1 335 ? 28.38606 -37.03809 -12.13775 1.000 24.70382 335 LEU B C 1
ATOM 5089 O O . LEU B 1 335 ? 28.21660 -36.69106 -13.31372 1.000 26.75915 335 LEU B O 1
ATOM 5094 N N . TYR B 1 336 ? 29.57843 -36.99940 -11.55388 1.000 28.77385 336 TYR B N 1
ATOM 5095 C CA . TYR B 1 336 ? 30.76436 -36.65238 -12.32616 1.000 22.84054 336 TYR B CA 1
ATOM 5096 C C . TYR B 1 336 ? 31.27421 -37.90550 -13.02684 1.000 23.03144 336 TYR B C 1
ATOM 5097 O O . TYR B 1 336 ? 31.52228 -38.92873 -12.38014 1.000 20.76139 336 TYR B O 1
ATOM 5106 N N . VAL B 1 337 ? 31.40254 -37.83556 -14.34563 1.000 21.55291 337 VAL B N 1
ATOM 5107 C CA . VAL B 1 337 ? 31.79893 -38.96979 -15.16783 1.000 23.11822 337 VAL B CA 1
ATOM 5108 C C . VAL B 1 337 ? 33.16350 -38.67311 -15.76978 1.000 25.55200 337 VAL B C 1
ATOM 5109 O O . VAL B 1 337 ? 33.34168 -37.63670 -16.42147 1.000 25.67995 337 VAL B O 1
ATOM 5113 N N . THR B 1 338 ? 34.12069 -39.57532 -15.55959 1.000 21.81555 338 THR B N 1
ATOM 5114 C CA . THR B 1 338 ? 35.36418 -39.54709 -16.31525 1.000 24.30966 338 THR B CA 1
ATOM 5115 C C . THR B 1 338 ? 35.23433 -40.40371 -17.57328 1.000 27.67909 338 THR B C 1
ATOM 5116 O O . THR B 1 338 ? 34.42616 -41.33348 -17.64107 1.000 28.47401 338 THR B O 1
ATOM 5120 N N . GLY B 1 339 ? 36.05775 -40.08695 -18.57163 1.000 25.46638 339 GLY B N 1
ATOM 5121 C CA . GLY B 1 339 ? 36.11878 -40.84500 -19.81191 1.000 23.86680 339 GLY B CA 1
ATOM 5122 C C . GLY B 1 339 ? 37.45706 -40.62436 -20.48466 1.000 27.92107 339 GLY B C 1
ATOM 5123 O O . GLY B 1 339 ? 38.21342 -39.72363 -20.11299 1.000 26.95892 339 GLY B O 1
ATOM 5124 N N . ASN B 1 340 ? 37.76558 -41.47230 -21.48330 1.000 28.71605 340 ASN B N 1
ATOM 5125 C CA . ASN B 1 340 ? 39.09662 -41.43811 -22.08002 1.000 29.11062 340 ASN B CA 1
ATOM 5126 C C . ASN B 1 340 ? 39.14709 -41.29740 -23.59819 1.000 32.04116 340 ASN B C 1
ATOM 5127 O O . ASN B 1 340 ? 40.25446 -41.24960 -24.14726 1.000 31.32135 340 ASN B O 1
ATOM 5132 N N . LEU B 1 341 ? 38.01490 -41.18252 -24.29430 1.000 28.12375 341 LEU B N 1
ATOM 5133 C CA . LEU B 1 341 ? 38.03458 -41.15349 -25.75443 1.000 30.19702 341 LEU B CA 1
ATOM 5134 C C . LEU B 1 341 ? 37.64603 -39.78240 -26.30915 1.000 33.15924 341 LEU B C 1
ATOM 5135 O O . LEU B 1 341 ? 36.77031 -39.08961 -25.76602 1.000 30.59126 341 LEU B O 1
ATOM 5140 N N . TYR B 1 342 ? 38.29837 -39.40966 -27.41479 1.000 34.22774 342 TYR B N 1
ATOM 5141 C CA . TYR B 1 342 ? 38.03369 -38.12251 -28.05418 1.000 36.13163 342 TYR B CA 1
ATOM 5142 C C . TYR B 1 342 ? 36.60863 -38.05616 -28.59673 1.000 36.72244 342 TYR B C 1
ATOM 5143 O O . TYR B 1 342 ? 35.91793 -37.04391 -28.43362 1.000 35.32457 342 TYR B O 1
ATOM 5152 N N . SER B 1 343 ? 36.16571 -39.11760 -29.27194 1.000 32.80770 343 SER B N 1
ATOM 5153 C CA . SER B 1 343 ? 34.80391 -39.21290 -29.78543 1.000 39.58328 343 SER B CA 1
ATOM 5154 C C . SER B 1 343 ? 34.43390 -40.68541 -29.92158 1.000 37.40670 343 SER B C 1
ATOM 5155 O O . SER B 1 343 ? 35.28588 -41.57171 -29.82721 1.000 37.19134 343 SER B O 1
ATOM 5158 N N . VAL B 1 344 ? 33.13943 -40.93693 -30.11718 1.000 37.66570 344 VAL B N 1
ATOM 5159 C CA . VAL B 1 344 ? 32.58729 -42.28356 -30.26942 1.000 39.24708 344 VAL B CA 1
ATOM 5160 C C . VAL B 1 344 ? 33.21408 -42.95950 -31.48184 1.000 42.93583 344 VAL B C 1
ATOM 5161 O O . VAL B 1 344 ? 33.06624 -42.45922 -32.60692 1.000 46.42825 344 VAL B O 1
ATOM 5165 N N . PRO B 1 345 ? 33.88966 -44.09321 -31.32559 1.000 45.73233 345 PRO B N 1
ATOM 5166 C CA . PRO B 1 345 ? 34.52753 -44.73571 -32.47629 1.000 48.69469 345 PRO B CA 1
ATOM 5167 C C . PRO B 1 345 ? 33.55735 -45.61647 -33.26180 1.000 53.52635 345 PRO B C 1
ATOM 5168 O O . PRO B 1 345 ? 32.45660 -45.95311 -32.82007 1.000 50.86451 345 PRO B O 1
ATOM 5172 N N . ASP B 1 346 ? 33.99297 -45.96147 -34.47597 1.000 57.37944 346 ASP B N 1
ATOM 5173 C CA . ASP B 1 346 ? 33.29786 -46.94633 -35.29728 1.000 65.21137 346 ASP B CA 1
ATOM 5174 C C . ASP B 1 346 ? 33.58466 -48.36733 -34.83393 1.000 66.60835 346 ASP B C 1
ATOM 5175 O O . ASP B 1 346 ? 32.71415 -49.23897 -34.93589 1.000 65.28090 346 ASP B O 1
ATOM 5180 N N . SER B 1 347 ? 34.79505 -48.61812 -34.33943 1.000 68.72529 347 SER B N 1
ATOM 5181 C CA . SER B 1 347 ? 35.20505 -49.93888 -33.88794 1.000 69.99289 347 SER B CA 1
ATOM 5182 C C . SER B 1 347 ? 36.04258 -49.80165 -32.62584 1.000 70.02823 347 SER B C 1
ATOM 5183 O O . SER B 1 347 ? 36.84186 -48.86864 -32.49755 1.000 68.26981 347 SER B O 1
ATOM 5186 N N . LEU B 1 348 ? 35.85650 -50.73945 -31.69402 1.000 71.34187 348 LEU B N 1
ATOM 5187 C CA . LEU B 1 348 ? 36.57030 -50.70017 -30.42142 1.000 67.90572 348 LEU B CA 1
ATOM 5188 C C . LEU B 1 348 ? 38.06907 -50.92947 -30.57390 1.000 69.40789 348 LEU B C 1
ATOM 5189 O O . LEU B 1 348 ? 38.77177 -51.00606 -29.55711 1.000 66.89442 348 LEU B O 1
ATOM 5194 N N . LEU B 1 349 ? 38.57268 -51.03196 -31.80494 1.000 69.30146 349 LEU B N 1
ATOM 5195 C CA . LEU B 1 349 ? 39.98461 -51.27523 -32.05654 1.000 69.23017 349 LEU B CA 1
ATOM 5196 C C . LEU B 1 349 ? 40.68629 -50.13942 -32.79479 1.000 69.87001 349 LEU B C 1
ATOM 5197 O O . LEU B 1 349 ? 41.90208 -50.22276 -33.00217 1.000 68.52036 349 LEU B O 1
ATOM 5202 N N . ASP B 1 350 ? 39.96891 -49.08270 -33.18861 1.000 68.40313 350 ASP B N 1
ATOM 5203 C CA . ASP B 1 350 ? 40.59940 -47.86098 -33.68668 1.000 67.62340 350 ASP B CA 1
ATOM 5204 C C . ASP B 1 350 ? 40.12549 -46.65781 -32.87361 1.000 63.00511 350 ASP B C 1
ATOM 5205 O O . ASP B 1 350 ? 39.54275 -45.71238 -33.41730 1.000 62.05378 350 ASP B O 1
ATOM 5210 N N . VAL B 1 351 ? 40.37273 -46.68681 -31.56746 1.000 58.10313 351 VAL B N 1
ATOM 5211 C CA . VAL B 1 351 ? 39.94772 -45.59964 -30.69770 1.000 54.81701 351 VAL B CA 1
ATOM 5212 C C . VAL B 1 351 ? 40.97384 -44.46913 -30.73489 1.000 52.75551 351 VAL B C 1
ATOM 5213 O O . VAL B 1 351 ? 42.11193 -44.64503 -31.17590 1.000 56.38516 351 VAL B O 1
ATOM 5217 N N . LYS B 1 352 ? 40.56467 -43.28568 -30.26286 1.000 35.89229 352 LYS B N 1
ATOM 5218 C CA . LYS B 1 352 ? 41.45883 -42.13215 -30.16103 1.000 40.94335 352 LYS B CA 1
ATOM 5219 C C . LYS B 1 352 ? 41.39879 -41.58124 -28.74150 1.000 36.90754 352 LYS B C 1
ATOM 5220 O O . LYS B 1 352 ? 40.35888 -41.06968 -28.31700 1.000 35.60178 352 LYS B O 1
ATOM 5226 N N . ILE B 1 353 ? 42.51270 -41.66513 -28.01391 1.000 35.18902 353 ILE B N 1
ATOM 5227 C CA . ILE B 1 353 ? 42.52663 -41.29985 -26.60018 1.000 28.53227 353 ILE B CA 1
ATOM 5228 C C . ILE B 1 353 ? 42.50361 -39.78638 -26.44732 1.000 28.94049 353 ILE B C 1
ATOM 5229 O O . ILE B 1 353 ? 43.33871 -39.07456 -27.02092 1.000 31.59309 353 ILE B O 1
ATOM 5234 N N . GLY B 1 354 ? 41.57824 -39.29690 -25.62673 1.000 29.18284 354 GLY B N 1
ATOM 5235 C CA . GLY B 1 354 ? 41.45918 -37.88105 -25.32120 1.000 30.11649 354 GLY B CA 1
ATOM 5236 C C . GLY B 1 354 ? 40.43610 -37.69070 -24.22562 1.000 34.09115 354 GLY B C 1
ATOM 5237 O O . GLY B 1 354 ? 39.23282 -37.57462 -24.49616 1.000 30.58132 354 GLY B O 1
ATOM 5238 N N . GLY B 1 355 ? 40.91167 -37.68259 -22.97637 1.000 32.85801 355 GLY B N 1
ATOM 5239 C CA . GLY B 1 355 ? 40.03989 -37.82958 -21.82833 1.000 32.97231 355 GLY B CA 1
ATOM 5240 C C . GLY B 1 355 ? 39.37787 -36.54020 -21.37011 1.000 33.74865 355 GLY B C 1
ATOM 5241 O O . GLY B 1 355 ? 39.71683 -35.43531 -21.78735 1.000 31.85369 355 GLY B O 1
ATOM 5242 N N . TRP B 1 356 ? 38.41133 -36.70245 -20.46902 1.000 34.56747 356 TRP B N 1
ATOM 5243 C CA . TRP B 1 356 ? 37.51613 -35.61356 -20.10504 1.000 31.28501 356 TRP B CA 1
ATOM 5244 C C . TRP B 1 356 ? 36.84916 -35.95324 -18.78414 1.000 33.73869 356 TRP B C 1
ATOM 5245 O O . TRP B 1 356 ? 36.94150 -37.08220 -18.29077 1.000 30.90500 356 TRP B O 1
ATOM 5256 N N . VAL B 1 357 ? 36.16402 -34.96239 -18.21205 1.000 30.69791 357 VAL B N 1
ATOM 5257 C CA . VAL B 1 357 ? 35.25393 -35.21530 -17.09841 1.000 26.52121 357 VAL B CA 1
ATOM 5258 C C . VAL B 1 357 ? 33.98671 -34.40838 -17.33501 1.000 28.22061 357 VAL B C 1
ATOM 5259 O O . VAL B 1 357 ? 34.04938 -33.22056 -17.67683 1.000 33.61123 357 VAL B O 1
ATOM 5263 N N . ARG B 1 358 ? 32.84546 -35.05734 -17.17647 1.000 27.13246 358 ARG B N 1
ATOM 5264 C CA . ARG B 1 358 ? 31.53640 -34.45049 -17.38816 1.000 26.89413 358 ARG B CA 1
ATOM 5265 C C . ARG B 1 358 ? 30.69957 -34.60224 -16.13056 1.000 28.59017 358 ARG B C 1
ATOM 5266 O O . ARG B 1 358 ? 31.04727 -35.35700 -15.21200 1.000 29.29399 358 ARG B O 1
ATOM 5274 N N . ALA B 1 359 ? 29.56341 -33.89508 -16.11346 1.000 31.36231 359 ALA B N 1
ATOM 5275 C CA . ALA B 1 359 ? 28.64540 -33.89708 -14.98319 1.000 26.96347 359 ALA B CA 1
ATOM 5276 C C . ALA B 1 359 ? 27.23060 -34.11602 -15.49264 1.000 27.03887 359 ALA B C 1
ATOM 5277 O O . ALA B 1 359 ? 26.77969 -33.39340 -16.38342 1.000 30.30639 359 ALA B O 1
ATOM 5279 N N . ILE B 1 360 ? 26.54776 -35.10809 -14.92604 1.000 23.73822 360 ILE B N 1
ATOM 5280 C CA . ILE B 1 360 ? 25.14705 -35.40596 -15.21341 1.000 24.57490 360 ILE B CA 1
ATOM 5281 C C . ILE B 1 360 ? 24.32742 -34.98930 -14.00502 1.000 25.93352 360 ILE B C 1
ATOM 5282 O O . ILE B 1 360 ? 24.55733 -35.47175 -12.89017 1.000 24.78734 360 ILE B O 1
ATOM 5287 N N . ASP B 1 361 ? 23.33993 -34.13073 -14.22085 1.000 33.03519 361 ASP B N 1
ATOM 5288 C CA . ASP B 1 361 ? 22.42115 -33.78612 -13.14193 1.000 27.85353 361 ASP B CA 1
ATOM 5289 C C . ASP B 1 361 ? 21.32225 -34.83589 -13.08699 1.000 31.86356 361 ASP B C 1
ATOM 5290 O O . ASP B 1 361 ? 20.50292 -34.93114 -14.00694 1.000 33.04673 361 ASP B O 1
ATOM 5295 N N . THR B 1 362 ? 21.28474 -35.61542 -12.00707 1.000 26.76204 362 THR B N 1
ATOM 5296 C CA . THR B 1 362 ? 20.26904 -36.64783 -11.87838 1.000 31.91704 362 THR B CA 1
ATOM 5297 C C . THR B 1 362 ? 19.01866 -36.17121 -11.14742 1.000 29.25264 362 THR B C 1
ATOM 5298 O O . THR B 1 362 ? 18.14197 -36.99582 -10.87907 1.000 31.87024 362 THR B O 1
ATOM 5302 N N . THR B 1 363 ? 18.91767 -34.87443 -10.82301 1.000 32.47592 363 THR B N 1
ATOM 5303 C CA . THR B 1 363 ? 17.80401 -34.38621 -10.01663 1.000 35.34339 363 THR B CA 1
ATOM 5304 C C . THR B 1 363 ? 16.48211 -34.74832 -10.67916 1.000 30.31886 363 THR B C 1
ATOM 5305 O O . THR B 1 363 ? 16.27995 -34.48750 -11.86789 1.000 32.77420 363 THR B O 1
ATOM 5309 N N . GLY B 1 364 ? 15.59757 -35.37190 -9.90848 1.000 32.14834 364 GLY B N 1
ATOM 5310 C CA . GLY B 1 364 ? 14.27982 -35.73778 -10.37970 1.000 34.58579 364 GLY B CA 1
ATOM 5311 C C . GLY B 1 364 ? 14.20088 -37.03681 -11.15514 1.000 39.74056 364 GLY B C 1
ATOM 5312 O O . GLY B 1 364 ? 13.10558 -37.40660 -11.58567 1.000 33.63234 364 GLY B O 1
ATOM 5313 N N . PHE B 1 365 ? 15.31382 -37.74676 -11.35412 1.000 31.29733 365 PHE B N 1
ATOM 5314 C CA . PHE B 1 365 ? 15.26111 -38.96212 -12.16142 1.000 33.97460 365 PHE B CA 1
ATOM 5315 C C . PHE B 1 365 ? 14.43197 -40.04906 -11.49054 1.000 34.74475 365 PHE B C 1
ATOM 5316 O O . PHE B 1 365 ? 14.46410 -40.22092 -10.26892 1.000 35.20592 365 PHE B O 1
ATOM 5324 N N . HIS B 1 366 ? 13.70361 -40.80531 -12.30672 1.000 35.96653 366 HIS B N 1
ATOM 5325 C CA . HIS B 1 366 ? 12.96632 -41.96628 -11.83240 1.000 43.21864 366 HIS B CA 1
ATOM 5326 C C . HIS B 1 366 ? 13.01053 -43.04222 -12.90291 1.000 39.27726 366 HIS B C 1
ATOM 5327 O O . HIS B 1 366 ? 13.15742 -42.74843 -14.09217 1.000 38.40108 366 HIS B O 1
ATOM 5334 N N . LEU B 1 367 ? 12.89865 -44.29187 -12.47210 1.000 41.27168 367 LEU B N 1
ATOM 5335 C CA . LEU B 1 367 ? 12.75179 -45.38161 -13.42755 1.000 43.54989 367 LEU B CA 1
ATOM 5336 C C . LEU B 1 367 ? 11.30602 -45.42031 -13.91419 1.000 39.16592 367 LEU B C 1
ATOM 5337 O O . LEU B 1 367 ? 11.03057 -45.13977 -15.07730 1.000 49.06197 367 LEU B O 1
ATOM 5342 N N . THR C 1 30 ? 79.38661 6.18297 -42.66580 1.000 46.63744 30 THR C N 1
ATOM 5343 C CA . THR C 1 30 ? 78.46437 6.88185 -43.55491 1.000 51.88877 30 THR C CA 1
ATOM 5344 C C . THR C 1 30 ? 78.24928 6.03991 -44.79538 1.000 47.85825 30 THR C C 1
ATOM 5345 O O . THR C 1 30 ? 79.20527 5.62746 -45.44373 1.000 43.49183 30 THR C O 1
ATOM 5349 N N . GLY C 1 31 ? 76.98520 5.79228 -45.12597 1.000 41.57959 31 GLY C N 1
ATOM 5350 C CA . GLY C 1 31 ? 76.65470 4.84771 -46.16313 1.000 42.21550 31 GLY C CA 1
ATOM 5351 C C . GLY C 1 31 ? 76.79001 3.40403 -45.74720 1.000 39.33437 31 GLY C C 1
ATOM 5352 O O . GLY C 1 31 ? 76.57934 2.51757 -46.58332 1.000 40.01331 31 GLY C O 1
ATOM 5353 N N . SER C 1 32 ? 77.13282 3.14471 -44.48618 1.000 35.89470 32 SER C N 1
ATOM 5354 C CA . SER C 1 32 ? 77.30189 1.79087 -43.97875 1.000 40.24947 32 SER C CA 1
ATOM 5355 C C . SER C 1 32 ? 75.96423 1.06032 -43.89526 1.000 39.13532 32 SER C C 1
ATOM 5356 O O . SER C 1 32 ? 74.92226 1.65452 -43.61407 1.000 40.49994 32 SER C O 1
ATOM 5359 N N . VAL C 1 33 ? 76.00368 -0.24758 -44.11924 1.000 37.69253 33 VAL C N 1
ATOM 5360 C CA . VAL C 1 33 ? 74.83524 -1.07662 -43.83542 1.000 36.40670 33 VAL C CA 1
ATOM 5361 C C . VAL C 1 33 ? 74.93725 -1.51732 -42.37813 1.000 36.15558 33 VAL C C 1
ATOM 5362 O O . VAL C 1 33 ? 76.02607 -1.90689 -41.91941 1.000 37.12602 33 VAL C O 1
ATOM 5366 N N . PRO C 1 34 ? 73.84810 -1.45461 -41.60193 1.000 34.32422 34 PRO C N 1
ATOM 5367 C CA . PRO C 1 34 ? 72.48856 -1.06890 -42.03756 1.000 33.30172 34 PRO C CA 1
ATOM 5368 C C . PRO C 1 34 ? 72.28264 0.43656 -42.19028 1.000 38.77383 34 PRO C C 1
ATOM 5369 O O . PRO C 1 34 ? 72.64910 1.20950 -41.29967 1.000 34.50844 34 PRO C O 1
ATOM 5373 N N . LEU C 1 35 ? 71.69530 0.83500 -43.31809 1.000 37.56364 35 LEU C N 1
ATOM 5374 C CA . LEU C 1 35 ? 71.45778 2.24297 -43.59562 1.000 34.99468 35 LEU C CA 1
ATOM 5375 C C . LEU C 1 35 ? 70.52448 2.84329 -42.54163 1.000 34.22640 35 LEU C C 1
ATOM 5376 O O . LEU C 1 35 ? 69.74578 2.12203 -41.91293 1.000 34.52522 35 LEU C O 1
ATOM 5381 N N . PRO C 1 36 ? 70.59922 4.15703 -42.30823 1.000 33.02382 36 PRO C N 1
ATOM 5382 C CA . PRO C 1 36 ? 69.67253 4.78672 -41.35284 1.000 32.81826 36 PRO C CA 1
ATOM 5383 C C . PRO C 1 36 ? 68.22660 4.62722 -41.80095 1.000 34.89131 36 PRO C C 1
ATOM 5384 O O . PRO C 1 36 ? 67.89030 4.86883 -42.96016 1.000 30.50833 36 PRO C O 1
ATOM 5388 N N . GLU C 1 37 ? 67.36601 4.24794 -40.86010 1.000 35.12050 37 GLU C N 1
ATOM 5389 C CA . GLU C 1 37 ? 65.94311 4.12259 -41.13254 1.000 41.19091 37 GLU C CA 1
ATOM 5390 C C . GLU C 1 37 ? 65.14657 4.74364 -39.99511 1.000 37.61088 37 GLU C C 1
ATOM 5391 O O . GLU C 1 37 ? 65.61041 4.81259 -38.85419 1.000 38.34408 37 GLU C O 1
ATOM 5397 N N . ARG C 1 38 ? 63.93453 5.18455 -40.32087 1.000 37.48562 38 ARG C N 1
ATOM 5398 C CA . ARG C 1 38 ? 63.00063 5.67633 -39.32148 1.000 33.02940 38 ARG C CA 1
ATOM 5399 C C . ARG C 1 38 ? 61.57213 5.39105 -39.77086 1.000 36.88375 38 ARG C C 1
ATOM 5400 O O . ARG C 1 38 ? 61.28171 5.30418 -40.96956 1.000 32.54832 38 ARG C O 1
ATOM 5408 N N . LEU C 1 39 ? 60.68305 5.28070 -38.78871 1.000 33.96797 39 LEU C N 1
ATOM 5409 C CA . LEU C 1 39 ? 59.24999 5.10564 -39.02789 1.000 34.33591 39 LEU C CA 1
ATOM 5410 C C . LEU C 1 39 ? 58.55633 6.45470 -39.16109 1.000 35.96423 39 LEU C C 1
ATOM 5411 O O . LEU C 1 39 ? 58.66747 7.30865 -38.27755 1.000 37.44440 39 LEU C O 1
ATOM 5416 N N . LEU C 1 40 ? 57.82960 6.64139 -40.26236 1.000 38.31879 40 LEU C N 1
ATOM 5417 C CA . LEU C 1 40 ? 57.04290 7.85122 -40.45694 1.000 36.57478 40 LEU C CA 1
ATOM 5418 C C . LEU C 1 40 ? 55.66959 7.76436 -39.80368 1.000 40.54592 40 LEU C C 1
ATOM 5419 O O . LEU C 1 40 ? 55.20282 8.74632 -39.21751 1.000 38.83338 40 LEU C O 1
ATOM 5424 N N . HIS C 1 41 ? 55.01066 6.61097 -39.89778 1.000 39.01770 41 HIS C N 1
ATOM 5425 C CA . HIS C 1 41 ? 53.66162 6.45584 -39.36808 1.000 41.21147 41 HIS C CA 1
ATOM 5426 C C . HIS C 1 41 ? 53.32620 4.97585 -39.37265 1.000 42.77443 41 HIS C C 1
ATOM 5427 O O . HIS C 1 41 ? 53.69288 4.26168 -40.30838 1.000 37.49353 41 HIS C O 1
ATOM 5434 N N . HIS C 1 42 ? 52.66475 4.51898 -38.31626 1.000 36.99685 42 HIS C N 1
ATOM 5435 C CA . HIS C 1 42 ? 52.19255 3.14847 -38.22288 1.000 39.12200 42 HIS C CA 1
ATOM 5436 C C . HIS C 1 42 ? 50.66858 3.15552 -38.20937 1.000 40.74183 42 HIS C C 1
ATOM 5437 O O . HIS C 1 42 ? 50.04736 4.01773 -37.57977 1.000 39.91314 42 HIS C O 1
ATOM 5444 N N . TRP C 1 43 ? 50.06585 2.22659 -38.92977 1.000 36.97385 43 TRP C N 1
ATOM 5445 C CA . TRP C 1 43 ? 48.61399 2.14303 -38.99773 1.000 34.68569 43 TRP C CA 1
ATOM 5446 C C . TRP C 1 43 ? 48.11895 1.05686 -38.05815 1.000 36.47600 43 TRP C C 1
ATOM 5447 O O . TRP C 1 43 ? 48.90130 0.22882 -37.57332 1.000 33.30818 43 TRP C O 1
ATOM 5458 N N . PRO C 1 44 ? 46.81673 1.04391 -37.74712 1.000 35.65479 44 PRO C N 1
ATOM 5459 C CA . PRO C 1 44 ? 46.28901 0.02655 -36.83173 1.000 35.37697 44 PRO C CA 1
ATOM 5460 C C . PRO C 1 44 ? 46.38339 -1.37241 -37.41976 1.000 34.58128 44 PRO C C 1
ATOM 5461 O O . PRO C 1 44 ? 46.55870 -1.56785 -38.62349 1.000 37.65129 44 PRO C O 1
ATOM 5465 N N . ASN C 1 45 ? 46.26429 -2.35459 -36.53945 1.000 36.95483 45 ASN C N 1
ATOM 5466 C CA . ASN C 1 45 ? 46.24085 -3.74290 -36.96945 1.000 39.88347 45 ASN C CA 1
ATOM 5467 C C . ASN C 1 45 ? 45.09719 -3.97690 -37.95024 1.000 39.24464 45 ASN C C 1
ATOM 5468 O O . ASN C 1 45 ? 44.00384 -3.42598 -37.80438 1.000 33.86695 45 ASN C O 1
ATOM 5473 N N . GLY C 1 46 ? 45.35589 -4.80203 -38.95568 1.000 40.67278 46 GLY C N 1
ATOM 5474 C CA . GLY C 1 46 ? 44.39679 -5.02308 -40.00961 1.000 38.77657 46 GLY C CA 1
ATOM 5475 C C . GLY C 1 46 ? 44.55812 -4.10909 -41.19851 1.000 34.85848 46 GLY C C 1
ATOM 5476 O O . GLY C 1 46 ? 43.92129 -4.34880 -42.22971 1.000 30.84330 46 GLY C O 1
ATOM 5477 N N . THR C 1 47 ? 45.40187 -3.07924 -41.09990 1.000 34.44412 47 THR C N 1
ATOM 5478 C CA . THR C 1 47 ? 45.61448 -2.15698 -42.20779 1.000 31.00026 47 THR C CA 1
ATOM 5479 C C . THR C 1 47 ? 46.82673 -2.61554 -43.00937 1.000 36.65185 47 THR C C 1
ATOM 5480 O O . THR C 1 47 ? 47.94516 -2.68559 -42.48026 1.000 33.48598 47 THR C O 1
ATOM 5484 N N . TRP C 1 48 ? 46.59973 -2.91626 -44.28438 1.000 32.06916 48 TRP C N 1
ATOM 5485 C CA . TRP C 1 48 ? 47.60194 -3.49232 -45.17737 1.000 32.51752 48 TRP C CA 1
ATOM 5486 C C . TRP C 1 48 ? 48.01267 -2.40652 -46.16172 1.000 30.94962 48 TRP C C 1
ATOM 5487 O O . TRP C 1 48 ? 47.24825 -2.05121 -47.06125 1.000 27.57847 48 TRP C O 1
ATOM 5498 N N . VAL C 1 49 ? 49.20824 -1.86048 -45.98731 1.000 32.89549 49 VAL C N 1
ATOM 5499 C CA . VAL C 1 49 ? 49.69359 -0.82252 -46.88666 1.000 28.04439 49 VAL C CA 1
ATOM 5500 C C . VAL C 1 49 ? 50.51986 -1.51337 -47.96436 1.000 28.83890 49 VAL C C 1
ATOM 5501 O O . VAL C 1 49 ? 51.48254 -2.23091 -47.66071 1.000 26.02099 49 VAL C O 1
ATOM 5505 N N . GLU C 1 50 ? 50.13672 -1.30166 -49.22227 1.000 30.09301 50 GLU C N 1
ATOM 5506 C CA . GLU C 1 50 ? 50.53392 -2.16896 -50.32599 1.000 29.42219 50 GLU C CA 1
ATOM 5507 C C . GLU C 1 50 ? 51.45150 -1.50965 -51.34542 1.000 26.49134 50 GLU C C 1
ATOM 5508 O O . GLU C 1 50 ? 52.29155 -2.20098 -51.93235 1.000 24.48575 50 GLU C O 1
ATOM 5514 N N . ASN C 1 51 ? 51.31646 -0.20893 -51.59098 1.000 23.96085 51 ASN C N 1
ATOM 5515 C CA . ASN C 1 51 ? 52.16739 0.42298 -52.58695 1.000 24.62245 51 ASN C CA 1
ATOM 5516 C C . ASN C 1 51 ? 52.22145 1.92970 -52.35425 1.000 24.20428 51 ASN C C 1
ATOM 5517 O O . ASN C 1 51 ? 51.55670 2.46646 -51.46591 1.000 29.10077 51 ASN C O 1
ATOM 5522 N N . ILE C 1 52 ? 53.02075 2.60956 -53.17756 1.000 26.69067 52 ILE C N 1
ATOM 5523 C CA . ILE C 1 52 ? 53.42425 3.99276 -52.90548 1.000 24.08582 52 ILE C CA 1
ATOM 5524 C C . ILE C 1 52 ? 53.68441 4.71553 -54.21795 1.000 20.25330 52 ILE C C 1
ATOM 5525 O O . ILE C 1 52 ? 54.26089 4.15597 -55.15550 1.000 23.07072 52 ILE C O 1
ATOM 5530 N N . ALA C 1 53 ? 53.22445 5.96726 -54.29106 1.000 21.84350 53 ALA C N 1
ATOM 5531 C CA . ALA C 1 53 ? 53.61489 6.90054 -55.33061 1.000 21.40511 53 ALA C CA 1
ATOM 5532 C C . ALA C 1 53 ? 54.00590 8.20225 -54.64998 1.000 26.25597 53 ALA C C 1
ATOM 5533 O O . ALA C 1 53 ? 53.31819 8.64467 -53.73264 1.000 26.68444 53 ALA C O 1
ATOM 5535 N N . VAL C 1 54 ? 55.09854 8.81771 -55.07900 1.000 27.22893 54 VAL C N 1
ATOM 5536 C CA . VAL C 1 54 ? 55.51198 10.10499 -54.52220 1.000 23.98145 54 VAL C CA 1
ATOM 5537 C C . VAL C 1 54 ? 55.06803 11.18081 -55.49183 1.000 25.61586 54 VAL C C 1
ATOM 5538 O O . VAL C 1 54 ? 55.34435 11.07991 -56.69569 1.000 28.34141 54 VAL C O 1
ATOM 5542 N N . ARG C 1 55 ? 54.35654 12.20330 -54.97518 1.000 28.78854 55 ARG C N 1
ATOM 5543 C CA . ARG C 1 55 ? 53.81481 13.28603 -55.79112 1.000 29.80216 55 ARG C CA 1
ATOM 5544 C C . ARG C 1 55 ? 54.91922 14.24507 -56.24715 1.000 36.03975 55 ARG C C 1
ATOM 5545 O O . ARG C 1 55 ? 56.01505 14.26017 -55.67868 1.000 28.36749 55 ARG C O 1
ATOM 5553 N N . PRO C 1 56 ? 54.65329 15.05687 -57.28458 1.000 34.79294 56 PRO C N 1
ATOM 5554 C CA . PRO C 1 56 ? 55.64631 16.07031 -57.70306 1.000 38.31373 56 PRO C CA 1
ATOM 5555 C C . PRO C 1 56 ? 56.07112 17.02268 -56.59446 1.000 37.40205 56 PRO C C 1
ATOM 5556 O O . PRO C 1 56 ? 57.21900 17.49054 -56.60320 1.000 36.87806 56 PRO C O 1
ATOM 5560 N N . ASN C 1 57 ? 55.18176 17.34394 -55.65636 1.000 35.39720 57 ASN C N 1
ATOM 5561 C CA . ASN C 1 57 ? 55.53406 18.17855 -54.51458 1.000 37.30886 57 ASN C CA 1
ATOM 5562 C C . ASN C 1 57 ? 56.17374 17.39279 -53.37942 1.000 34.61510 57 ASN C C 1
ATOM 5563 O O . ASN C 1 57 ? 56.48970 17.97837 -52.33856 1.000 34.86492 57 ASN C O 1
ATOM 5568 N N . GLY C 1 58 ? 56.31714 16.08023 -53.51354 1.000 29.30604 58 GLY C N 1
ATOM 5569 C CA . GLY C 1 58 ? 57.05963 15.30644 -52.54738 1.000 30.15163 58 GLY C CA 1
ATOM 5570 C C . GLY C 1 58 ? 56.24380 14.55209 -51.52024 1.000 31.09956 58 GLY C C 1
ATOM 5571 O O . GLY C 1 58 ? 56.81245 13.69807 -50.82003 1.000 24.32521 58 GLY C O 1
ATOM 5572 N N . ASN C 1 59 ? 54.94656 14.84509 -51.38545 1.000 27.89228 59 ASN C N 1
ATOM 5573 C CA . ASN C 1 59 ? 54.11877 14.09192 -50.45970 1.000 28.93010 59 ASN C CA 1
ATOM 5574 C C . ASN C 1 59 ? 53.94219 12.66386 -50.96777 1.000 23.62663 59 ASN C C 1
ATOM 5575 O O . ASN C 1 59 ? 54.06164 12.38829 -52.16630 1.000 23.39938 59 ASN C O 1
ATOM 5580 N N . LEU C 1 60 ? 53.66155 11.75799 -50.03475 1.000 20.15977 60 LEU C N 1
ATOM 5581 C CA . LEU C 1 60 ? 53.44417 10.34987 -50.35809 1.000 25.39968 60 LEU C CA 1
ATOM 5582 C C . LEU C 1 60 ? 51.96256 10.05582 -50.54427 1.000 23.53015 60 LEU C C 1
ATOM 5583 O O . LEU C 1 60 ? 51.12245 10.60500 -49.83246 1.000 29.09581 60 LEU C O 1
ATOM 5588 N N . LEU C 1 61 ? 51.65996 9.16643 -51.49075 1.000 25.71864 61 LEU C N 1
ATOM 5589 C CA . LEU C 1 61 ? 50.32321 8.61185 -51.70150 1.000 26.26063 61 LEU C CA 1
ATOM 5590 C C . LEU C 1 61 ? 50.44777 7.10085 -51.57003 1.000 26.49315 61 LEU C C 1
ATOM 5591 O O . LEU C 1 61 ? 51.10495 6.45547 -52.39370 1.000 29.03968 61 LEU C O 1
ATOM 5596 N N . LEU C 1 62 ? 49.84743 6.54810 -50.52532 1.000 23.30389 62 LEU C N 1
ATOM 5597 C CA . LEU C 1 62 ? 49.93849 5.13489 -50.20310 1.000 23.78777 62 LEU C CA 1
ATOM 5598 C C . LEU C 1 62 ? 48.61002 4.45324 -50.51777 1.000 26.68580 62 LEU C C 1
ATOM 5599 O O . LEU C 1 62 ? 47.55057 5.00389 -50.21422 1.000 26.86978 62 LEU C O 1
ATOM 5604 N N . THR C 1 63 ? 48.66587 3.25934 -51.12199 1.000 25.23961 63 THR C N 1
ATOM 5605 C CA . THR C 1 63 ? 47.47081 2.43797 -51.33291 1.000 24.34709 63 THR C CA 1
ATOM 5606 C C . THR C 1 63 ? 47.31492 1.46049 -50.17411 1.000 27.89746 63 THR C C 1
ATOM 5607 O O . THR C 1 63 ? 48.30192 0.95625 -49.64352 1.000 27.75226 63 THR C O 1
ATOM 5611 N N . THR C 1 64 ? 46.07090 1.18498 -49.77819 1.000 26.96384 64 THR C N 1
ATOM 5612 C CA . THR C 1 64 ? 45.81172 0.11412 -48.83008 1.000 26.60139 64 THR C CA 1
ATOM 5613 C C . THR C 1 64 ? 44.91585 -0.94343 -49.46661 1.000 27.73442 64 THR C C 1
ATOM 5614 O O . THR C 1 64 ? 44.03059 -0.62448 -50.26748 1.000 25.39893 64 THR C O 1
ATOM 5618 N N . SER C 1 65 ? 45.17459 -2.20402 -49.11666 1.000 29.31823 65 SER C N 1
ATOM 5619 C CA . SER C 1 65 ? 44.35589 -3.33601 -49.53610 1.000 30.49382 65 SER C CA 1
ATOM 5620 C C . SER C 1 65 ? 43.25328 -3.63723 -48.52848 1.000 31.28028 65 SER C C 1
ATOM 5621 O O . SER C 1 65 ? 42.11827 -3.94131 -48.90873 1.000 34.09434 65 SER C O 1
ATOM 5624 N N . THR C 1 66 ? 43.57336 -3.57407 -47.24659 1.000 31.54178 66 THR C N 1
ATOM 5625 C CA . THR C 1 66 ? 42.63869 -3.80134 -46.16066 1.000 28.24033 66 THR C CA 1
ATOM 5626 C C . THR C 1 66 ? 42.89557 -2.72976 -45.11200 1.000 33.10095 66 THR C C 1
ATOM 5627 O O . THR C 1 66 ? 43.99348 -2.16318 -45.05215 1.000 29.13454 66 THR C O 1
ATOM 5631 N N . PRO C 1 67 ? 41.89757 -2.41521 -44.27650 1.000 32.40926 67 PRO C N 1
ATOM 5632 C CA . PRO C 1 67 ? 40.51582 -2.92399 -44.20924 1.000 31.76738 67 PRO C CA 1
ATOM 5633 C C . PRO C 1 67 ? 39.67669 -2.51354 -45.40558 1.000 35.20313 67 PRO C C 1
ATOM 5634 O O . PRO C 1 67 ? 38.65248 -3.13105 -45.67998 1.000 33.39147 67 PRO C O 1
ATOM 5638 N N . ASN C 1 68 ? 40.12468 -1.47482 -46.09949 1.000 32.41400 68 ASN C N 1
ATOM 5639 C CA . ASN C 1 68 ? 39.41552 -0.87289 -47.21450 1.000 30.38682 68 ASN C CA 1
ATOM 5640 C C . ASN C 1 68 ? 40.37901 -0.64348 -48.36819 1.000 30.56279 68 ASN C C 1
ATOM 5641 O O . ASN C 1 68 ? 41.60000 -0.66920 -48.19465 1.000 33.30591 68 ASN C O 1
ATOM 5646 N N . GLY C 1 69 ? 39.82737 -0.36812 -49.54535 1.000 25.55630 69 GLY C N 1
ATOM 5647 C CA . GLY C 1 69 ? 40.65364 0.09726 -50.64681 1.000 25.02512 69 GLY C CA 1
ATOM 5648 C C . GLY C 1 69 ? 40.79946 1.60619 -50.63776 1.000 30.81413 69 GLY C C 1
ATOM 5649 O O . GLY C 1 69 ? 39.87410 2.31667 -51.03124 1.000 26.70421 69 GLY C O 1
ATOM 5650 N N . THR C 1 70 ? 41.93928 2.13085 -50.18415 1.000 27.34156 70 THR C N 1
ATOM 5651 C CA . THR C 1 70 ? 42.05263 3.56833 -49.98574 1.000 25.86853 70 THR C CA 1
ATOM 5652 C C . THR C 1 70 ? 43.41316 4.05547 -50.45625 1.000 30.59795 70 THR C C 1
ATOM 5653 O O . THR C 1 70 ? 44.35111 3.27017 -50.64927 1.000 25.37051 70 THR C O 1
ATOM 5657 N N . VAL C 1 71 ? 43.49924 5.36978 -50.66636 1.000 29.57148 71 VAL C N 1
ATOM 5658 C CA . VAL C 1 71 ? 44.77310 6.06678 -50.80499 1.000 28.24851 71 VAL C CA 1
ATOM 5659 C C . VAL C 1 71 ? 44.92841 6.98560 -49.60075 1.000 31.12766 71 VAL C C 1
ATOM 5660 O O . VAL C 1 71 ? 44.01325 7.75500 -49.27428 1.000 31.22845 71 VAL C O 1
ATOM 5664 N N . TRP C 1 72 ? 46.06837 6.87545 -48.92351 1.000 34.07694 72 TRP C N 1
ATOM 5665 C CA . TRP C 1 72 ? 46.46097 7.76551 -47.83987 1.000 34.00684 72 TRP C CA 1
ATOM 5666 C C . TRP C 1 72 ? 47.52250 8.75039 -48.31783 1.000 34.35801 72 TRP C C 1
ATOM 5667 O O . TRP C 1 72 ? 48.38624 8.41246 -49.13135 1.000 30.67923 72 TRP C O 1
ATOM 5678 N N . HIS C 1 73 ? 47.47016 9.96447 -47.76867 1.000 36.37775 73 HIS C N 1
ATOM 5679 C CA . HIS C 1 73 ? 48.30568 11.08669 -48.18169 1.000 35.63888 73 HIS C CA 1
ATOM 5680 C C . HIS C 1 73 ? 49.23623 11.45101 -47.02525 1.000 35.82280 73 HIS C C 1
ATOM 5681 O O . HIS C 1 73 ? 48.77036 11.87718 -45.96461 1.000 37.00844 73 HIS C O 1
ATOM 5688 N N . VAL C 1 74 ? 50.54794 11.26928 -47.20848 1.000 32.60780 74 VAL C N 1
ATOM 5689 C CA . VAL C 1 74 ? 51.52708 11.63087 -46.18351 1.000 32.38447 74 VAL C CA 1
ATOM 5690 C C . VAL C 1 74 ? 52.14231 12.97592 -46.56525 1.000 35.20300 74 VAL C C 1
ATOM 5691 O O . VAL C 1 74 ? 52.78882 13.09840 -47.61260 1.000 34.56702 74 VAL C O 1
ATOM 5695 N N . LYS C 1 75 ? 51.94893 13.98968 -45.72409 1.000 33.49031 75 LYS C N 1
ATOM 5696 C CA . LYS C 1 75 ? 52.39472 15.34191 -46.04425 1.000 29.63799 75 LYS C CA 1
ATOM 5697 C C . LYS C 1 75 ? 53.79066 15.60902 -45.47599 1.000 33.97256 75 LYS C C 1
ATOM 5698 O O . LYS C 1 75 ? 54.06941 15.29666 -44.31162 1.000 36.25475 75 LYS C O 1
ATOM 5704 N N . LYS C 1 76 ? 54.65359 16.20390 -46.29620 1.000 31.49753 76 LYS C N 1
ATOM 5705 C CA . LYS C 1 76 ? 56.03233 16.49883 -45.92002 1.000 33.30268 76 LYS C CA 1
ATOM 5706 C C . LYS C 1 76 ? 56.69732 15.29347 -45.24439 1.000 35.84003 76 LYS C C 1
ATOM 5707 O O . LYS C 1 76 ? 57.08345 15.36419 -44.07491 1.000 34.82834 76 LYS C O 1
ATOM 5713 N N . PRO C 1 77 ? 56.81737 14.16355 -45.94467 1.000 31.40964 77 PRO C N 1
ATOM 5714 C CA . PRO C 1 77 ? 57.35540 12.95802 -45.29217 1.000 31.77039 77 PRO C CA 1
ATOM 5715 C C . PRO C 1 77 ? 58.77652 13.13041 -44.76235 1.000 32.10941 77 PRO C C 1
ATOM 5716 O O . PRO C 1 77 ? 59.20386 12.33726 -43.91692 1.000 32.65345 77 PRO C O 1
ATOM 5720 N N . TRP C 1 78 ? 59.50611 14.15290 -45.20099 1.000 31.37220 78 TRP C N 1
ATOM 5721 C CA . TRP C 1 78 ? 60.85497 14.36441 -44.67727 1.000 38.84433 78 TRP C CA 1
ATOM 5722 C C . TRP C 1 78 ? 60.86697 14.81168 -43.21550 1.000 42.75907 78 TRP C C 1
ATOM 5723 O O . TRP C 1 78 ? 61.90701 14.69311 -42.56178 1.000 40.51974 78 TRP C O 1
ATOM 5734 N N . THR C 1 79 ? 59.74951 15.30408 -42.67995 1.000 36.01636 79 THR C N 1
ATOM 5735 C CA . THR C 1 79 ? 59.72573 15.73419 -41.28612 1.000 39.10212 79 THR C CA 1
ATOM 5736 C C . THR C 1 79 ? 59.54743 14.53199 -40.35408 1.000 43.63281 79 THR C C 1
ATOM 5737 O O . THR C 1 79 ? 59.20434 13.42628 -40.78130 1.000 42.67041 79 THR C O 1
ATOM 5741 N N . ASP C 1 80 ? 59.77356 14.76011 -39.05641 1.000 38.97807 80 ASP C N 1
ATOM 5742 C CA . ASP C 1 80 ? 59.98314 13.64486 -38.13183 1.000 46.75403 80 ASP C CA 1
ATOM 5743 C C . ASP C 1 80 ? 58.75539 12.74275 -38.04263 1.000 54.47948 80 ASP C C 1
ATOM 5744 O O . ASP C 1 80 ? 58.82824 11.54119 -38.32880 1.000 58.33532 80 ASP C O 1
ATOM 5749 N N . THR C 1 81 ? 57.61766 13.29702 -37.63943 1.000 45.47616 81 THR C N 1
ATOM 5750 C CA . THR C 1 81 ? 56.38756 12.52465 -37.47549 1.000 56.24421 81 THR C CA 1
ATOM 5751 C C . THR C 1 81 ? 55.31603 13.19395 -38.32173 1.000 48.53855 81 THR C C 1
ATOM 5752 O O . THR C 1 81 ? 54.48545 13.95404 -37.80728 1.000 50.43616 81 THR C O 1
ATOM 5756 N N . PRO C 1 82 ? 55.31236 12.94690 -39.62914 1.000 44.49229 82 PRO C N 1
ATOM 5757 C CA . PRO C 1 82 ? 54.49417 13.76739 -40.51874 1.000 36.99321 82 PRO C CA 1
ATOM 5758 C C . PRO C 1 82 ? 53.02111 13.43051 -40.36385 1.000 38.89412 82 PRO C C 1
ATOM 5759 O O . PRO C 1 82 ? 52.64166 12.35938 -39.88033 1.000 35.76761 82 PRO C O 1
ATOM 5763 N N . GLU C 1 83 ? 52.19332 14.38492 -40.77369 1.000 36.30266 83 GLU C N 1
ATOM 5764 C CA . GLU C 1 83 ? 50.75282 14.21288 -40.72108 1.000 38.59186 83 GLU C CA 1
ATOM 5765 C C . GLU C 1 83 ? 50.28453 13.38470 -41.91288 1.000 37.77634 83 GLU C C 1
ATOM 5766 O O . GLU C 1 83 ? 50.84193 13.46719 -43.01387 1.000 37.35230 83 GLU C O 1
ATOM 5772 N N . VAL C 1 84 ? 49.26113 12.56363 -41.67770 1.000 41.00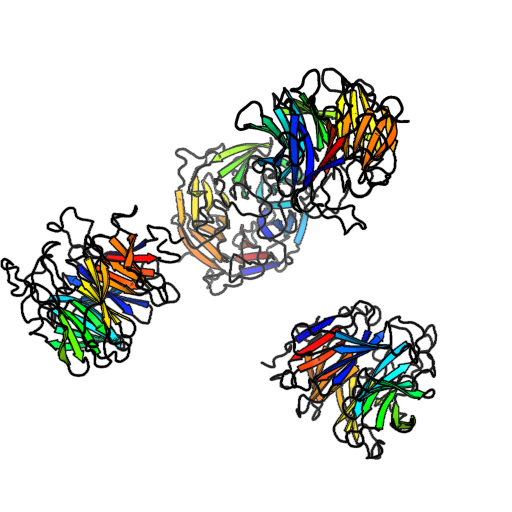081 84 VAL C N 1
ATOM 5773 C CA . VAL C 1 84 ? 48.71763 11.68390 -42.70389 1.000 41.42449 84 VAL C CA 1
ATOM 5774 C C . VAL C 1 84 ? 47.20232 11.77373 -42.65632 1.000 40.53517 84 VAL C C 1
ATOM 5775 O O . VAL C 1 84 ? 46.60887 12.04679 -41.60902 1.000 38.12975 84 VAL C O 1
ATOM 5779 N N . GLU C 1 85 ? 46.57837 11.53345 -43.80312 1.000 37.72438 85 GLU C N 1
ATOM 5780 C CA . GLU C 1 85 ? 45.13086 11.65206 -43.89136 1.000 36.87981 85 GLU C CA 1
ATOM 5781 C C . GLU C 1 85 ? 44.61667 10.79651 -45.04160 1.000 42.78230 85 GLU C C 1
ATOM 5782 O O . GLU C 1 85 ? 45.31465 10.56133 -46.03501 1.000 36.29902 85 GLU C O 1
ATOM 5788 N N . LEU C 1 86 ? 43.38732 10.32260 -44.87963 1.000 45.04441 86 LEU C N 1
ATOM 5789 C CA . LEU C 1 86 ? 42.70970 9.57728 -45.92571 1.000 32.31267 86 LEU C CA 1
ATOM 5790 C C . LEU C 1 86 ? 42.44437 10.49885 -47.11168 1.000 37.84850 86 LEU C C 1
ATOM 5791 O O . LEU C 1 86 ? 41.74788 11.51003 -46.97054 1.000 42.84346 86 LEU C O 1
ATOM 5796 N N . ALA C 1 87 ? 42.99706 10.16615 -48.28391 1.000 30.40735 87 ALA C N 1
ATOM 5797 C CA . ALA C 1 87 ? 42.69838 10.96879 -49.47165 1.000 30.23553 87 ALA C CA 1
ATOM 5798 C C . ALA C 1 87 ? 41.38087 10.55640 -50.13499 1.000 34.66114 87 ALA C C 1
ATOM 5799 O O . ALA C 1 87 ? 40.57312 11.41525 -50.51351 1.000 31.03272 87 ALA C O 1
ATOM 5801 N N . TYR C 1 88 ? 41.16436 9.25296 -50.32264 1.000 31.49311 88 TYR C N 1
ATOM 5802 C CA . TYR C 1 88 ? 39.95787 8.75756 -50.97822 1.000 27.18365 88 TYR C CA 1
ATOM 5803 C C . TYR C 1 88 ? 39.77138 7.28416 -50.63272 1.000 32.39182 88 TYR C C 1
ATOM 5804 O O . TYR C 1 88 ? 40.74116 6.50931 -50.58805 1.000 25.32739 88 TYR C O 1
ATOM 5813 N N . ASN C 1 89 ? 38.52812 6.91878 -50.34332 1.000 27.81814 89 ASN C N 1
ATOM 5814 C CA . ASN C 1 89 ? 38.12091 5.52975 -50.20999 1.000 28.34671 89 ASN C CA 1
ATOM 5815 C C . ASN C 1 89 ? 37.39748 5.13453 -51.49095 1.000 30.62905 89 ASN C C 1
ATOM 5816 O O . ASN C 1 89 ? 36.45059 5.80892 -51.90944 1.000 28.61121 89 ASN C O 1
ATOM 5821 N N . PHE C 1 90 ? 37.84726 4.04512 -52.10595 1.000 28.56883 90 PHE C N 1
ATOM 5822 C CA . PHE C 1 90 ? 37.41872 3.66216 -53.44197 1.000 27.99816 90 PHE C CA 1
ATOM 5823 C C . PHE C 1 90 ? 36.34530 2.58096 -53.42118 1.000 24.63784 90 PHE C C 1
ATOM 5824 O O . PHE C 1 90 ? 36.10225 1.95625 -54.45524 1.000 24.72807 90 PHE C O 1
ATOM 5832 N N . ASP C 1 91 ? 35.74480 2.32940 -52.25345 1.000 23.68945 91 ASP C N 1
ATOM 5833 C CA . ASP C 1 91 ? 34.61878 1.41746 -52.01976 1.000 29.87185 91 ASP C CA 1
ATOM 5834 C C . ASP C 1 91 ? 33.55010 1.43594 -53.10530 1.000 28.26644 91 ASP C C 1
ATOM 5835 O O . ASP C 1 91 ? 32.92222 0.39880 -53.36681 1.000 25.23467 91 ASP C O 1
ATOM 5840 N N . GLU C 1 92 ? 33.32061 2.59512 -53.72924 1.000 27.45481 92 GLU C N 1
ATOM 5841 C CA . GLU C 1 92 ? 32.31531 2.65852 -54.78521 1.000 33.58592 92 GLU C CA 1
ATOM 5842 C C . GLU C 1 92 ? 32.56780 1.59254 -55.83986 1.000 30.61325 92 GLU C C 1
ATOM 5843 O O . GLU C 1 92 ? 31.61825 1.03026 -56.40441 1.000 19.66082 92 GLU C O 1
ATOM 5849 N N . TRP C 1 93 ? 33.84663 1.27575 -56.09099 1.000 24.04809 93 TRP C N 1
ATOM 5850 C CA . TRP C 1 93 ? 34.20753 0.37029 -57.16843 1.000 26.74387 93 TRP C CA 1
ATOM 5851 C C . TRP C 1 93 ? 34.94110 -0.89626 -56.73402 1.000 23.42806 93 TRP C C 1
ATOM 5852 O O . TRP C 1 93 ? 34.90790 -1.86752 -57.48867 1.000 24.45206 93 TRP C O 1
ATOM 5863 N N . VAL C 1 94 ? 35.59509 -0.91927 -55.56610 1.000 21.20504 94 VAL C N 1
ATOM 5864 C CA . VAL C 1 94 ? 36.52036 -1.99489 -55.19424 1.000 20.84916 94 VAL C CA 1
ATOM 5865 C C . VAL C 1 94 ? 36.49812 -2.16832 -53.68032 1.000 17.68474 94 VAL C C 1
ATOM 5866 O O . VAL C 1 94 ? 36.27483 -1.21228 -52.93394 1.000 24.81793 94 VAL C O 1
ATOM 5870 N N . ASP C 1 95 ? 36.72653 -3.39803 -53.22127 1.000 17.78330 95 ASP C N 1
ATOM 5871 C CA . ASP C 1 95 ? 36.99579 -3.64312 -51.80991 1.000 16.92655 95 ASP C CA 1
ATOM 5872 C C . ASP C 1 95 ? 38.46029 -3.38639 -51.45450 1.000 21.24137 95 ASP C C 1
ATOM 5873 O O . ASP C 1 95 ? 38.77465 -3.21299 -50.26873 1.000 20.35449 95 ASP C O 1
ATOM 5878 N N . ARG C 1 96 ? 39.35009 -3.43976 -52.43709 1.000 19.81757 96 ARG C N 1
ATOM 5879 C CA . ARG C 1 96 ? 40.79531 -3.39268 -52.18217 1.000 20.52999 96 ARG C CA 1
ATOM 5880 C C . ARG C 1 96 ? 41.49735 -2.63113 -53.28611 1.000 22.85378 96 ARG C C 1
ATOM 5881 O O . ARG C 1 96 ? 41.07228 -2.67005 -54.43677 1.000 23.39419 96 ARG C O 1
ATOM 5889 N N . LEU C 1 97 ? 42.62194 -1.98632 -52.93704 1.000 23.23461 97 LEU C N 1
ATOM 5890 C CA . LEU C 1 97 ? 43.54159 -1.42515 -53.91491 1.000 26.30275 97 LEU C CA 1
ATOM 5891 C C . LEU C 1 97 ? 44.86655 -2.15933 -53.80028 1.000 21.34349 97 LEU C C 1
ATOM 5892 O O . LEU C 1 97 ? 45.25480 -2.59471 -52.71314 1.000 19.35010 97 LEU C O 1
ATOM 5897 N N . ILE C 1 98 ? 45.54586 -2.29106 -54.93295 1.000 21.14045 98 ILE C N 1
ATOM 5898 C CA . ILE C 1 98 ? 46.84492 -2.95866 -54.96292 1.000 22.30685 98 ILE C CA 1
ATOM 5899 C C . ILE C 1 98 ? 47.88755 -1.92582 -55.40748 1.000 20.28723 98 ILE C C 1
ATOM 5900 O O . ILE C 1 98 ? 48.30099 -1.08376 -54.60481 1.000 26.84804 98 ILE C O 1
ATOM 5905 N N . GLY C 1 99 ? 48.24390 -1.89386 -56.69556 1.000 18.92341 99 GLY C N 1
ATOM 5906 C CA . GLY C 1 99 ? 49.24214 -0.95208 -57.15692 1.000 23.26565 99 GLY C CA 1
ATOM 5907 C C . GLY C 1 99 ? 48.74316 0.45694 -57.46093 1.000 25.99804 99 GLY C C 1
ATOM 5908 O O . GLY C 1 99 ? 47.53937 0.76244 -57.53080 1.000 22.70693 99 GLY C O 1
ATOM 5909 N N . ILE C 1 100 ? 49.72407 1.34395 -57.63690 1.000 21.06581 100 ILE C N 1
ATOM 5910 C CA . ILE C 1 100 ? 49.49908 2.74243 -57.97590 1.000 17.84456 100 ILE C CA 1
ATOM 5911 C C . ILE C 1 100 ? 50.62590 3.21447 -58.89011 1.000 28.95514 100 ILE C C 1
ATOM 5912 O O . ILE C 1 100 ? 51.80819 2.91356 -58.65652 1.000 26.16849 100 ILE C O 1
ATOM 5917 N N . GLY C 1 101 ? 50.26629 3.94091 -59.94578 1.000 27.14379 101 GLY C N 1
ATOM 5918 C CA . GLY C 1 101 ? 51.30308 4.56390 -60.75639 1.000 21.75655 101 GLY C CA 1
ATOM 5919 C C . GLY C 1 101 ? 50.91599 5.92605 -61.30336 1.000 24.01138 101 GLY C C 1
ATOM 5920 O O . GLY C 1 101 ? 49.80026 6.10108 -61.80823 1.000 22.63564 101 GLY C O 1
ATOM 5921 N N . GLU C 1 102 ? 51.83041 6.89545 -61.22537 1.000 21.36667 102 GLU C N 1
ATOM 5922 C CA . GLU C 1 102 ? 51.53765 8.23642 -61.71362 1.000 25.60860 102 GLU C CA 1
ATOM 5923 C C . GLU C 1 102 ? 51.51033 8.25371 -63.23235 1.000 27.90376 102 GLU C C 1
ATOM 5924 O O . GLU C 1 102 ? 52.37676 7.67825 -63.88382 1.000 26.70451 102 GLU C O 1
ATOM 5930 N N . THR C 1 103 ? 50.49543 8.90928 -63.79660 1.000 25.05899 103 THR C N 1
ATOM 5931 C CA . THR C 1 103 ? 50.37485 9.05525 -65.24679 1.000 22.48716 103 THR C CA 1
ATOM 5932 C C . THR C 1 103 ? 50.92974 10.41266 -65.67150 1.000 26.80337 103 THR C C 1
ATOM 5933 O O . THR C 1 103 ? 52.14335 10.64647 -65.58159 1.000 28.61256 103 THR C O 1
ATOM 5937 N N . THR C 1 104 ? 50.07137 11.32003 -66.13512 1.000 27.70195 104 THR C N 1
ATOM 5938 C CA . THR C 1 104 ? 50.51060 12.69797 -66.32673 1.000 29.54806 104 THR C CA 1
ATOM 5939 C C . THR C 1 104 ? 50.75682 13.30795 -64.94225 1.000 31.02941 104 THR C C 1
ATOM 5940 O O . THR C 1 104 ? 50.39430 12.71139 -63.92676 1.000 31.06840 104 THR C O 1
ATOM 5944 N N . PRO C 1 105 ? 51.40774 14.49778 -64.85398 1.000 32.41767 105 PRO C N 1
ATOM 5945 C CA . PRO C 1 105 ? 51.80171 15.00729 -63.53116 1.000 29.93973 105 PRO C CA 1
ATOM 5946 C C . PRO C 1 105 ? 50.68850 15.11359 -62.50994 1.000 33.24877 105 PRO C C 1
ATOM 5947 O O . PRO C 1 105 ? 49.69342 15.83550 -62.68601 1.000 33.52117 105 PRO C O 1
ATOM 5951 N N . ASP C 1 106 ? 50.86893 14.37467 -61.42007 1.000 29.65375 106 ASP C N 1
ATOM 5952 C CA . ASP C 1 106 ? 49.99007 14.41484 -60.26249 1.000 32.37707 106 ASP C CA 1
ATOM 5953 C C . ASP C 1 106 ? 48.60433 13.80934 -60.53590 1.000 30.38611 106 ASP C C 1
ATOM 5954 O O . ASP C 1 106 ? 47.67056 14.08022 -59.78794 1.000 27.59923 106 ASP C O 1
ATOM 5959 N N . LYS C 1 107 ? 48.45248 13.01442 -61.59984 1.000 26.14015 107 LYS C N 1
ATOM 5960 C CA . LYS C 1 107 ? 47.35902 12.05905 -61.74560 1.000 27.28051 107 LYS C CA 1
ATOM 5961 C C . LYS C 1 107 ? 47.90951 10.64719 -61.55682 1.000 28.10108 107 LYS C C 1
ATOM 5962 O O . LYS C 1 107 ? 49.07650 10.38717 -61.84462 1.000 28.01491 107 LYS C O 1
ATOM 5968 N N . TYR C 1 108 ? 47.07263 9.73906 -61.05825 1.000 28.70673 108 TYR C N 1
ATOM 5969 C CA . TYR C 1 108 ? 47.51707 8.41334 -60.64719 1.000 24.50567 108 TYR C CA 1
ATOM 5970 C C . TYR C 1 108 ? 46.48196 7.37506 -61.01953 1.000 27.92546 108 TYR C C 1
ATOM 5971 O O . TYR C 1 108 ? 45.28140 7.59883 -60.85063 1.000 25.77260 108 TYR C O 1
ATOM 5980 N N . ILE C 1 109 ? 46.95544 6.24072 -61.52440 1.000 25.05683 109 ILE C N 1
ATOM 5981 C CA . ILE C 1 109 ? 46.11812 5.06871 -61.73837 1.000 23.09079 109 ILE C CA 1
ATOM 5982 C C . ILE C 1 109 ? 46.33236 4.12783 -60.55991 1.000 24.53724 109 ILE C C 1
ATOM 5983 O O . ILE C 1 109 ? 47.47981 3.81526 -60.20155 1.000 21.84722 109 ILE C O 1
ATOM 5988 N N . VAL C 1 110 ? 45.23353 3.68482 -59.94889 1.000 19.90347 110 VAL C N 1
ATOM 5989 C CA . VAL C 1 110 ? 45.23240 2.65337 -58.91799 1.000 17.52935 110 VAL C CA 1
ATOM 5990 C C . VAL C 1 110 ? 44.41260 1.47650 -59.44326 1.000 22.94442 110 VAL C C 1
ATOM 5991 O O . VAL C 1 110 ? 43.47488 1.66059 -60.22693 1.000 20.64798 110 VAL C O 1
ATOM 5995 N N . VAL C 1 111 ? 44.78658 0.25990 -59.04176 1.000 21.63686 111 VAL C N 1
ATOM 5996 C CA . VAL C 1 111 ? 44.08995 -0.94151 -59.49268 1.000 22.11567 111 VAL C CA 1
ATOM 5997 C C . VAL C 1 111 ? 43.58184 -1.68877 -58.27987 1.000 22.79066 111 VAL C C 1
ATOM 5998 O O . VAL C 1 111 ? 44.19367 -1.65993 -57.21043 1.000 20.53011 111 VAL C O 1
ATOM 6002 N N . GLY C 1 112 ? 42.42183 -2.33019 -58.43476 1.000 25.71766 112 GLY C N 1
ATOM 6003 C CA . GLY C 1 112 ? 41.86613 -3.05420 -57.30964 1.000 23.89343 112 GLY C CA 1
ATOM 6004 C C . GLY C 1 112 ? 40.64354 -3.84980 -57.72544 1.000 18.94600 112 GLY C C 1
ATOM 6005 O O . GLY C 1 112 ? 40.26160 -3.88497 -58.89729 1.000 21.07104 112 GLY C O 1
ATOM 6006 N N . SER C 1 113 ? 40.03592 -4.50270 -56.74966 1.000 18.24914 113 SER C N 1
ATOM 6007 C CA . SER C 1 113 ? 38.92104 -5.39544 -57.07123 1.000 21.42409 113 SER C CA 1
ATOM 6008 C C . SER C 1 113 ? 38.10394 -5.66955 -55.81693 1.000 20.99140 113 SER C C 1
ATOM 6009 O O . SER C 1 113 ? 38.43534 -5.19357 -54.72799 1.000 18.16874 113 SER C O 1
ATOM 6012 N N . ARG C 1 114 ? 37.00960 -6.44681 -55.97679 1.000 22.55027 114 ARG C N 1
ATOM 6013 C CA . ARG C 1 114 ? 36.34730 -7.00660 -54.80886 1.000 17.96005 114 ARG C CA 1
ATOM 6014 C C . ARG C 1 114 ? 37.11415 -8.23033 -54.32450 1.000 18.43434 114 ARG C C 1
ATOM 6015 O O . ARG C 1 114 ? 37.75364 -8.92926 -55.10682 1.000 22.05558 114 ARG C O 1
ATOM 6023 N N . PHE C 1 115 ? 37.04667 -8.48836 -53.01511 1.000 20.88468 115 PHE C N 1
ATOM 6024 C CA . PHE C 1 115 ? 37.71714 -9.62617 -52.40845 1.000 24.01326 115 PHE C CA 1
ATOM 6025 C C . PHE C 1 115 ? 36.72679 -10.39026 -51.54213 1.000 25.77805 115 PHE C C 1
ATOM 6026 O O . PHE C 1 115 ? 35.76511 -9.80751 -51.01975 1.000 25.95365 115 PHE C O 1
ATOM 6034 N N . TYR C 1 116 ? 36.97489 -11.70466 -51.36973 1.000 21.97465 116 TYR C N 1
ATOM 6035 C CA . TYR C 1 116 ? 36.00698 -12.51493 -50.62929 1.000 23.32141 116 TYR C CA 1
ATOM 6036 C C . TYR C 1 116 ? 35.92424 -12.09431 -49.17010 1.000 27.52223 116 TYR C C 1
ATOM 6037 O O . TYR C 1 116 ? 34.82798 -12.06313 -48.59264 1.000 27.97195 116 TYR C O 1
ATOM 6046 N N . SER C 1 117 ? 37.04698 -11.71611 -48.56710 1.000 23.24068 117 SER C N 1
ATOM 6047 C CA . SER C 1 117 ? 37.00559 -11.12516 -47.23719 1.000 28.76457 117 SER C CA 1
ATOM 6048 C C . SER C 1 117 ? 38.22559 -10.23598 -47.06034 1.000 28.42876 117 SER C C 1
ATOM 6049 O O . SER C 1 117 ? 39.14584 -10.25679 -47.89090 1.000 23.89108 117 SER C O 1
ATOM 6052 N N . PRO C 1 118 ? 38.24692 -9.40473 -46.00999 1.000 28.97431 118 PRO C N 1
ATOM 6053 C CA . PRO C 1 118 ? 39.47659 -8.66372 -45.67616 1.000 26.74178 118 PRO C CA 1
ATOM 6054 C C . PRO C 1 118 ? 40.53068 -9.49555 -44.96763 1.000 30.98493 118 PRO C C 1
ATOM 6055 O O . PRO C 1 118 ? 41.57473 -8.94086 -44.58953 1.000 33.90004 118 PRO C O 1
ATOM 6059 N N . ASP C 1 119 ? 40.29976 -10.79675 -44.78211 1.000 32.36334 119 ASP C N 1
ATOM 6060 C CA . ASP C 1 119 ? 41.33895 -11.66533 -44.24163 1.000 34.99906 119 ASP C CA 1
ATOM 6061 C C . ASP C 1 119 ? 42.60636 -11.56486 -45.08368 1.000 33.47620 119 ASP C C 1
ATOM 6062 O O . ASP C 1 119 ? 42.56147 -11.36102 -46.30303 1.000 25.07809 119 ASP C O 1
ATOM 6067 N N . ALA C 1 120 ? 43.75324 -11.71041 -44.40998 1.000 35.09913 120 ALA C N 1
ATOM 6068 C CA . ALA C 1 120 ? 45.03484 -11.55487 -45.08500 1.000 27.09740 120 ALA C CA 1
ATOM 6069 C C . ALA C 1 120 ? 45.19815 -12.55207 -46.21987 1.000 30.84302 120 ALA C C 1
ATOM 6070 O O . ALA C 1 120 ? 45.87700 -12.24961 -47.20442 1.000 33.55713 120 ALA C O 1
ATOM 6072 N N . TYR C 1 121 ? 44.57734 -13.73526 -46.11026 1.000 30.70152 121 TYR C N 1
ATOM 6073 C CA . TYR C 1 121 ? 44.73154 -14.81023 -47.07876 1.000 26.44259 121 TYR C CA 1
ATOM 6074 C C . TYR C 1 121 ? 43.56415 -14.92732 -48.06334 1.000 27.40391 121 TYR C C 1
ATOM 6075 O O . TYR C 1 121 ? 43.51920 -15.89161 -48.83590 1.000 28.44131 121 TYR C O 1
ATOM 6084 N N . SER C 1 122 ? 42.63549 -13.97360 -48.07016 1.000 28.30771 122 SER C N 1
ATOM 6085 C CA . SER C 1 122 ? 41.45779 -14.09982 -48.91519 1.000 23.90026 122 SER C CA 1
ATOM 6086 C C . SER C 1 122 ? 41.84476 -13.94883 -50.37835 1.000 24.29813 122 SER C C 1
ATOM 6087 O O . SER C 1 122 ? 42.73904 -13.17505 -50.72458 1.000 25.36242 122 SER C O 1
ATOM 6090 N N . SER C 1 123 ? 41.16830 -14.69522 -51.24216 1.000 25.13799 123 SER C N 1
ATOM 6091 C CA . SER C 1 123 ? 41.33447 -14.50903 -52.67325 1.000 22.64164 123 SER C CA 1
ATOM 6092 C C . SER C 1 123 ? 40.50561 -13.31374 -53.13853 1.000 23.35468 123 SER C C 1
ATOM 6093 O O . SER C 1 123 ? 39.61343 -12.83880 -52.43327 1.000 20.73059 123 SER C O 1
ATOM 6096 N N . HIS C 1 124 ? 40.83339 -12.80837 -54.33125 1.000 23.12960 124 HIS C N 1
ATOM 6097 C CA . HIS C 1 124 ? 39.98828 -11.82451 -54.98572 1.000 25.46646 124 HIS C CA 1
ATOM 6098 C C . HIS C 1 124 ? 38.72204 -12.50645 -55.52611 1.000 21.52642 124 HIS C C 1
ATOM 6099 O O . HIS C 1 124 ? 38.60768 -13.73758 -55.53861 1.000 19.36858 124 HIS C O 1
ATOM 6106 N N . VAL C 1 125 ? 37.76677 -11.69725 -55.97954 1.000 19.87535 125 VAL C N 1
ATOM 6107 C CA . VAL C 1 125 ? 36.55871 -12.20846 -56.63252 1.000 18.92303 125 VAL C CA 1
ATOM 6108 C C . VAL C 1 125 ? 36.74116 -12.04528 -58.13370 1.000 20.68108 125 VAL C C 1
ATOM 6109 O O . VAL C 1 125 ? 36.95163 -10.93396 -58.62922 1.000 20.86841 125 VAL C O 1
ATOM 6113 N N . ASP C 1 126 ? 36.67013 -13.15892 -58.85254 1.000 20.00987 126 ASP C N 1
ATOM 6114 C CA . ASP C 1 126 ? 37.04078 -13.17479 -60.25775 1.000 21.04031 126 ASP C CA 1
ATOM 6115 C C . ASP C 1 126 ? 36.21192 -12.17163 -61.05044 1.000 22.04956 126 ASP C C 1
ATOM 6116 O O . ASP C 1 126 ? 35.00413 -12.01574 -60.82357 1.000 20.83426 126 ASP C O 1
ATOM 6121 N N . ARG C 1 127 ? 36.87137 -11.49840 -61.99594 1.000 18.81354 127 ARG C N 1
ATOM 6122 C CA . ARG C 1 127 ? 36.26481 -10.57813 -62.96436 1.000 23.09886 127 ARG C CA 1
ATOM 6123 C C . ARG C 1 127 ? 35.85450 -9.23231 -62.37042 1.000 21.19757 127 ARG C C 1
ATOM 6124 O O . ARG C 1 127 ? 35.13120 -8.46331 -63.03974 1.000 22.99703 127 ARG C O 1
ATOM 6132 N N . THR C 1 128 ? 36.25183 -8.91661 -61.13946 1.000 18.47971 128 THR C N 1
ATOM 6133 C CA . THR C 1 128 ? 35.93917 -7.60618 -60.57803 1.000 19.32573 128 THR C CA 1
ATOM 6134 C C . THR C 1 128 ? 37.11079 -6.60799 -60.61499 1.000 19.30105 128 THR C C 1
ATOM 6135 O O . THR C 1 128 ? 37.00377 -5.52886 -60.00939 1.000 22.24186 128 THR C O 1
ATOM 6139 N N . PHE C 1 129 ? 38.20823 -6.90766 -61.30888 1.000 19.45000 129 PHE C N 1
ATOM 6140 C CA . PHE C 1 129 ? 39.33566 -5.97104 -61.24809 1.000 21.71140 129 PHE C CA 1
ATOM 6141 C C . PHE C 1 129 ? 39.07885 -4.75898 -62.13344 1.000 22.82882 129 PHE C C 1
ATOM 6142 O O . PHE C 1 129 ? 38.29564 -4.81080 -63.09607 1.000 22.91708 129 PHE C O 1
ATOM 6150 N N . ALA C 1 130 ? 39.70897 -3.64306 -61.76347 1.000 23.87549 130 ALA C N 1
ATOM 6151 C CA . ALA C 1 130 ? 39.49327 -2.38537 -62.46628 1.000 21.76039 130 ALA C CA 1
ATOM 6152 C C . ALA C 1 130 ? 40.66564 -1.44347 -62.22077 1.000 20.93078 130 ALA C C 1
ATOM 6153 O O . ALA C 1 130 ? 41.34973 -1.52950 -61.20299 1.000 23.09674 130 ALA C O 1
ATOM 6155 N N . ALA C 1 131 ? 40.82631 -0.49356 -63.14280 1.000 21.14735 131 ALA C N 1
ATOM 6156 C CA . ALA C 1 131 ? 41.76862 0.60712 -63.02296 1.000 21.91499 131 ALA C CA 1
ATOM 6157 C C . ALA C 1 131 ? 40.99812 1.91913 -62.91072 1.000 21.52837 131 ALA C C 1
ATOM 6158 O O . ALA C 1 131 ? 40.14043 2.21237 -63.75212 1.000 24.35779 131 ALA C O 1
ATOM 6160 N N . MET C 1 132 ? 41.30259 2.69072 -61.86701 1.000 23.67027 132 MET C N 1
ATOM 6161 C CA . MET C 1 132 ? 40.66049 3.96134 -61.55974 1.000 20.21701 132 MET C CA 1
ATOM 6162 C C . MET C 1 132 ? 41.70876 5.06163 -61.53459 1.000 23.82078 132 MET C C 1
ATOM 6163 O O . MET C 1 132 ? 42.91830 4.80060 -61.45952 1.000 21.41488 132 MET C O 1
ATOM 6168 N N . GLU C 1 133 ? 41.24608 6.30481 -61.58412 1.000 20.20344 133 GLU C N 1
ATOM 6169 C CA . GLU C 1 133 ? 42.16312 7.43372 -61.61175 1.000 26.80244 133 GLU C CA 1
ATOM 6170 C C . GLU C 1 133 ? 41.89693 8.36187 -60.44262 1.000 30.71477 133 GLU C C 1
ATOM 6171 O O . GLU C 1 133 ? 40.74376 8.72372 -60.16302 1.000 26.92086 133 GLU C O 1
ATOM 6177 N N . LEU C 1 134 ? 42.97029 8.77227 -59.78477 1.000 24.42845 134 LEU C N 1
ATOM 6178 C CA . LEU C 1 134 ? 42.89605 9.76830 -58.72451 1.000 30.03578 134 LEU C CA 1
ATOM 6179 C C . LEU C 1 134 ? 43.60735 11.01816 -59.23101 1.000 35.43680 134 LEU C C 1
ATOM 6180 O O . LEU C 1 134 ? 44.83026 11.01292 -59.41339 1.000 31.77671 134 LEU C O 1
ATOM 6185 N N . ASP C 1 135 ? 42.84332 12.08148 -59.46844 1.000 34.63691 135 ASP C N 1
ATOM 6186 C CA . ASP C 1 135 ? 43.35358 13.32119 -60.05398 1.000 30.79314 135 ASP C CA 1
ATOM 6187 C C . ASP C 1 135 ? 43.64509 14.30793 -58.92672 1.000 36.41482 135 ASP C C 1
ATOM 6188 O O . ASP C 1 135 ? 42.72029 14.89195 -58.35270 1.000 36.31462 135 ASP C O 1
ATOM 6193 N N . PHE C 1 136 ? 44.93140 14.50444 -58.61983 1.000 37.69730 136 PHE C N 1
ATOM 6194 C CA . PHE C 1 136 ? 45.34739 15.44109 -57.58272 1.000 37.83306 136 PHE C CA 1
ATOM 6195 C C . PHE C 1 136 ? 45.65477 16.82862 -58.12473 1.000 38.38879 136 PHE C C 1
ATOM 6196 O O . PHE C 1 136 ? 46.12574 17.67917 -57.36493 1.000 45.49620 136 PHE C O 1
ATOM 6204 N N . THR C 1 137 ? 45.42180 17.07709 -59.41688 1.000 41.95568 137 THR C N 1
ATOM 6205 C CA . THR C 1 137 ? 45.52029 18.44672 -59.92097 1.000 42.01814 137 THR C CA 1
ATOM 6206 C C . THR C 1 137 ? 44.35167 19.29619 -59.44390 1.000 49.45280 137 THR C C 1
ATOM 6207 O O . THR C 1 137 ? 44.47944 20.51992 -59.32678 1.000 56.16620 137 THR C O 1
ATOM 6211 N N . LYS C 1 138 ? 43.21106 18.67076 -59.17733 1.000 50.94054 138 LYS C N 1
ATOM 6212 C CA . LYS C 1 138 ? 42.03699 19.35337 -58.66635 1.000 51.81062 138 LYS C CA 1
ATOM 6213 C C . LYS C 1 138 ? 42.09079 19.44068 -57.14511 1.000 57.13733 138 LYS C C 1
ATOM 6214 O O . LYS C 1 138 ? 42.87843 18.76478 -56.47803 1.000 54.22721 138 LYS C O 1
ATOM 6220 N N . GLU C 1 139 ? 41.22389 20.28226 -56.59654 1.000 62.48285 139 GLU C N 1
ATOM 6221 C CA . GLU C 1 139 ? 41.05097 20.35788 -55.15395 1.000 62.74484 139 GLU C CA 1
ATOM 6222 C C . GLU C 1 139 ? 39.56566 20.48278 -54.85129 1.000 63.93669 139 GLU C C 1
ATOM 6223 O O . GLU C 1 139 ? 38.92837 21.44894 -55.29172 1.000 62.25195 139 GLU C O 1
ATOM 6229 N N . PRO C 1 140 ? 38.96569 19.51408 -54.13466 1.000 64.51833 140 PRO C N 1
ATOM 6230 C CA . PRO C 1 140 ? 39.59805 18.28611 -53.62737 1.000 57.79876 140 PRO C CA 1
ATOM 6231 C C . PRO C 1 140 ? 39.92987 17.31062 -54.76674 1.000 52.70258 140 PRO C C 1
ATOM 6232 O O . PRO C 1 140 ? 39.43319 17.52029 -55.87491 1.000 48.63630 140 PRO C O 1
ATOM 6236 N N . PRO C 1 141 ? 40.77960 16.30691 -54.51840 1.000 53.44755 141 PRO C N 1
ATOM 6237 C CA . PRO C 1 141 ? 41.13825 15.37483 -55.59687 1.000 44.17328 141 PRO C CA 1
ATOM 6238 C C . PRO C 1 141 ? 39.90429 14.68843 -56.16908 1.000 41.42748 141 PRO C C 1
ATOM 6239 O O . PRO C 1 141 ? 38.97061 14.33861 -55.44313 1.000 36.16773 141 PRO C O 1
ATOM 6243 N N . SER C 1 142 ? 39.90270 14.52227 -57.48863 1.000 40.08336 142 SER C N 1
ATOM 6244 C CA . SER C 1 142 ? 38.83455 13.85059 -58.21765 1.000 37.19206 142 SER C CA 1
ATOM 6245 C C . SER C 1 142 ? 39.19315 12.38735 -58.49636 1.000 36.29736 142 SER C C 1
ATOM 6246 O O . SER C 1 142 ? 40.36098 11.99828 -58.53527 1.000 31.65294 142 SER C O 1
ATOM 6249 N N . THR C 1 143 ? 38.16339 11.57859 -58.70347 1.000 31.39763 143 THR C N 1
ATOM 6250 C CA . THR C 1 143 ? 38.33883 10.17781 -59.06111 1.000 26.44798 143 THR C CA 1
ATOM 6251 C C . THR C 1 143 ? 37.36923 9.80943 -60.16769 1.000 36.80373 143 THR C C 1
ATOM 6252 O O . THR C 1 143 ? 36.27316 10.37009 -60.26546 1.000 34.89105 143 THR C O 1
ATOM 6256 N N . ARG C 1 144 ? 37.77051 8.83709 -60.98620 1.000 31.34846 144 ARG C N 1
ATOM 6257 C CA . ARG C 1 144 ? 36.88479 8.28734 -62.00342 1.000 30.90408 144 ARG C CA 1
ATOM 6258 C C . ARG C 1 144 ? 37.28569 6.84940 -62.30439 1.000 29.36568 144 ARG C C 1
ATOM 6259 O O . ARG C 1 144 ? 38.43256 6.43758 -62.09340 1.000 23.13201 144 ARG C O 1
ATOM 6267 N N . MET C 1 145 ? 36.32837 6.10464 -62.84089 1.000 25.25693 145 MET C N 1
ATOM 6268 C CA . MET C 1 145 ? 36.60178 4.77616 -63.36384 1.000 27.28410 145 MET C CA 1
ATOM 6269 C C . MET C 1 145 ? 37.20095 4.89378 -64.76133 1.000 27.90915 145 MET C C 1
ATOM 6270 O O . MET C 1 145 ? 36.62600 5.54394 -65.63319 1.000 28.37465 145 MET C O 1
ATOM 6275 N N . VAL C 1 146 ? 38.36559 4.28589 -64.97613 1.000 23.42568 146 VAL C N 1
ATOM 6276 C CA . VAL C 1 146 ? 39.01161 4.29929 -66.28337 1.000 19.09206 146 VAL C CA 1
ATOM 6277 C C . VAL C 1 146 ? 38.67818 3.05287 -67.10183 1.000 23.98625 146 VAL C C 1
ATOM 6278 O O . VAL C 1 146 ? 38.37243 3.14440 -68.29128 1.000 27.51040 146 VAL C O 1
ATOM 6282 N N . ALA C 1 147 ? 38.75650 1.86773 -66.49895 1.000 23.49202 147 ALA C N 1
ATOM 6283 C CA . ALA C 1 147 ? 38.39462 0.64540 -67.21805 1.000 24.46908 147 ALA C CA 1
ATOM 6284 C C . ALA C 1 147 ? 38.08128 -0.45011 -66.21904 1.000 23.01786 147 ALA C C 1
ATOM 6285 O O . ALA C 1 147 ? 38.89933 -0.73505 -65.34486 1.000 20.09784 147 ALA C O 1
ATOM 6287 N N . TRP C 1 148 ? 36.89115 -1.04601 -66.33502 1.000 20.85692 148 TRP C N 1
ATOM 6288 C CA . TRP C 1 148 ? 36.66270 -2.37169 -65.78740 1.000 17.38881 148 TRP C CA 1
ATOM 6289 C C . TRP C 1 148 ? 37.47530 -3.35084 -66.60849 1.000 16.95267 148 TRP C C 1
ATOM 6290 O O . TRP C 1 148 ? 37.49718 -3.26690 -67.83428 1.000 20.15685 148 TRP C O 1
ATOM 6301 N N . MET C 1 149 ? 38.16265 -4.27697 -65.95961 1.000 18.12968 149 MET C N 1
ATOM 6302 C CA . MET C 1 149 ? 39.00339 -5.23062 -66.68678 1.000 22.74535 149 MET C CA 1
ATOM 6303 C C . MET C 1 149 ? 38.70351 -6.64982 -66.22470 1.000 21.35893 149 MET C C 1
ATOM 6304 O O . MET C 1 149 ? 39.52174 -7.28904 -65.54306 1.000 20.80791 149 MET C O 1
ATOM 6309 N N . PRO C 1 150 ? 37.53488 -7.18464 -66.59909 1.000 21.77988 150 PRO C N 1
ATOM 6310 C CA . PRO C 1 150 ? 37.14097 -8.50017 -66.09947 1.000 17.50429 150 PRO C CA 1
ATOM 6311 C C . PRO C 1 150 ? 37.95070 -9.65893 -66.64803 1.000 21.43676 150 PRO C C 1
ATOM 6312 O O . PRO C 1 150 ? 37.93049 -10.72604 -66.03075 1.000 19.43819 150 PRO C O 1
ATOM 6316 N N . GLU C 1 151 ? 38.59964 -9.50617 -67.80517 1.000 21.68908 151 GLU C N 1
ATOM 6317 C CA . GLU C 1 151 ? 39.46379 -10.55344 -68.34873 1.000 21.72795 151 GLU C CA 1
ATOM 6318 C C . GLU C 1 151 ? 40.78230 -10.68777 -67.58634 1.000 24.05879 151 GLU C C 1
ATOM 6319 O O . GLU C 1 151 ? 41.44234 -11.72349 -67.69636 1.000 21.25994 151 GLU C O 1
ATOM 6325 N N . ALA C 1 152 ? 41.18373 -9.66551 -66.83798 1.000 22.93386 152 ALA C N 1
ATOM 6326 C CA . ALA C 1 152 ? 42.39325 -9.74073 -66.03340 1.000 25.81071 152 ALA C CA 1
ATOM 6327 C C . ALA C 1 152 ? 42.17493 -10.69605 -64.86342 1.000 23.70729 152 ALA C C 1
ATOM 6328 O O . ALA C 1 152 ? 41.05303 -10.86788 -64.39291 1.000 24.15713 152 ALA C O 1
ATOM 6330 N N . GLU C 1 153 ? 43.26021 -11.32669 -64.39036 1.000 20.33947 153 GLU C N 1
ATOM 6331 C CA . GLU C 1 153 ? 43.16211 -12.17964 -63.19552 1.000 21.48903 153 GLU C CA 1
ATOM 6332 C C . GLU C 1 153 ? 43.32838 -11.36841 -61.91206 1.000 18.35045 153 GLU C C 1
ATOM 6333 O O . GLU C 1 153 ? 42.38522 -11.23806 -61.12458 1.000 19.77020 153 GLU C O 1
ATOM 6339 N N . LEU C 1 154 ? 44.52992 -10.82930 -61.67661 1.000 20.16862 154 LEU C N 1
ATOM 6340 C CA . LEU C 1 154 ? 44.75295 -9.96501 -60.51595 1.000 17.62609 154 LEU C CA 1
ATOM 6341 C C . LEU C 1 154 ? 45.77120 -8.89050 -60.88454 1.000 21.40368 154 LEU C C 1
ATOM 6342 O O . LEU C 1 154 ? 46.97074 -9.17053 -61.04537 1.000 20.72122 154 LEU C O 1
ATOM 6347 N N . LEU C 1 155 ? 45.28682 -7.65953 -61.03584 1.000 21.45927 155 LEU C N 1
ATOM 6348 C CA . LEU C 1 155 ? 46.16097 -6.53875 -61.36785 1.000 21.33722 155 LEU C CA 1
ATOM 6349 C C . LEU C 1 155 ? 47.01081 -6.13947 -60.17105 1.000 19.74109 155 LEU C C 1
ATOM 6350 O O . LEU C 1 155 ? 46.53521 -6.11339 -59.03483 1.000 23.56735 155 LEU C O 1
ATOM 6355 N N . GLN C 1 156 ? 48.27090 -5.79489 -60.44051 1.000 22.35923 156 GLN C N 1
ATOM 6356 C CA . GLN C 1 156 ? 49.28092 -5.74499 -59.39180 1.000 23.45981 156 GLN C CA 1
ATOM 6357 C C . GLN C 1 156 ? 50.04361 -4.42358 -59.40687 1.000 20.43677 156 GLN C C 1
ATOM 6358 O O . GLN C 1 156 ? 49.77759 -3.55058 -58.58381 1.000 26.87276 156 GLN C O 1
ATOM 6364 N N . GLY C 1 157 ? 50.96752 -4.25097 -60.34287 1.000 22.40539 157 GLY C N 1
ATOM 6365 C CA . GLY C 1 157 ? 51.79771 -3.05903 -60.40800 1.000 23.39172 157 GLY C CA 1
ATOM 6366 C C . GLY C 1 157 ? 51.45551 -2.21182 -61.61766 1.000 21.02343 157 GLY C C 1
ATOM 6367 O O . GLY C 1 157 ? 51.08165 -2.73055 -62.66898 1.000 25.66171 157 GLY C O 1
ATOM 6368 N N . VAL C 1 158 ? 51.59439 -0.90265 -61.46519 1.000 20.05171 158 VAL C N 1
ATOM 6369 C CA . VAL C 1 158 ? 51.25073 0.06509 -62.50080 1.000 21.27211 158 VAL C CA 1
ATOM 6370 C C . VAL C 1 158 ? 52.48750 0.89965 -62.82612 1.000 18.75358 158 VAL C C 1
ATOM 6371 O O . VAL C 1 158 ? 53.12291 1.43024 -61.91461 1.000 19.28005 158 VAL C O 1
ATOM 6375 N N . ALA C 1 159 ? 52.76952 1.06773 -64.12222 1.000 16.17376 159 ALA C N 1
ATOM 6376 C CA . ALA C 1 159 ? 53.88978 1.87684 -64.59107 1.000 26.82029 159 ALA C CA 1
ATOM 6377 C C . ALA C 1 159 ? 53.52060 2.55455 -65.90394 1.000 25.43127 159 ALA C C 1
ATOM 6378 O O . ALA C 1 159 ? 53.26785 1.87644 -66.91402 1.000 20.16164 159 ALA C O 1
ATOM 6380 N N . ALA C 1 160 ? 53.51677 3.89054 -65.89055 1.000 20.18537 160 ALA C N 1
ATOM 6381 C CA . ALA C 1 160 ? 53.21068 4.65198 -67.09424 1.000 25.88436 160 ALA C CA 1
ATOM 6382 C C . ALA C 1 160 ? 54.37510 4.61600 -68.07167 1.000 27.07249 160 ALA C C 1
ATOM 6383 O O . ALA C 1 160 ? 55.53861 4.45602 -67.68320 1.000 26.54370 160 ALA C O 1
ATOM 6385 N N . LEU C 1 161 ? 54.05608 4.78090 -69.35421 1.000 28.41770 161 LEU C N 1
ATOM 6386 C CA . LEU C 1 161 ? 55.11080 4.91058 -70.34946 1.000 25.54718 161 LEU C CA 1
ATOM 6387 C C . LEU C 1 161 ? 55.73129 6.30137 -70.21575 1.000 30.95158 161 LEU C C 1
ATOM 6388 O O . LEU C 1 161 ? 54.99838 7.29323 -70.14519 1.000 28.33620 161 LEU C O 1
ATOM 6393 N N . PRO C 1 162 ? 57.06175 6.41495 -70.11801 1.000 29.04580 162 PRO C N 1
ATOM 6394 C CA . PRO C 1 162 ? 57.65799 7.74499 -69.88049 1.000 28.51623 162 PRO C CA 1
ATOM 6395 C C . PRO C 1 162 ? 57.47067 8.71505 -71.03172 1.000 27.42891 162 PRO C C 1
ATOM 6396 O O . PRO C 1 162 ? 57.38639 9.92479 -70.79366 1.000 29.43085 162 PRO C O 1
ATOM 6400 N N . TRP C 1 163 ? 57.40571 8.23363 -72.26851 1.000 27.85760 163 TRP C N 1
ATOM 6401 C CA . TRP C 1 163 ? 57.17928 9.10021 -73.41876 1.000 29.85909 163 TRP C CA 1
ATOM 6402 C C . TRP C 1 163 ? 55.69607 9.34239 -73.70949 1.000 32.17961 163 TRP C C 1
ATOM 6403 O O . TRP C 1 163 ? 55.36440 10.18959 -74.54725 1.000 29.71624 163 TRP C O 1
ATOM 6414 N N . ASP C 1 164 ? 54.79987 8.63120 -73.03856 1.000 30.15415 164 ASP C N 1
ATOM 6415 C CA . ASP C 1 164 ? 53.36776 8.72360 -73.32060 1.000 28.85320 164 ASP C CA 1
ATOM 6416 C C . ASP C 1 164 ? 52.64337 8.33302 -72.04752 1.000 26.59812 164 ASP C C 1
ATOM 6417 O O . ASP C 1 164 ? 52.11164 7.22337 -71.94750 1.000 27.22414 164 ASP C O 1
ATOM 6422 N N . ARG C 1 165 ? 52.66238 9.22123 -71.05373 1.000 21.87003 165 ARG C N 1
ATOM 6423 C CA . ARG C 1 165 ? 52.30468 8.85320 -69.69007 1.000 25.02552 165 ARG C CA 1
ATOM 6424 C C . ARG C 1 165 ? 50.80440 8.56741 -69.52540 1.000 25.62174 165 ARG C C 1
ATOM 6425 O O . ARG C 1 165 ? 50.39719 8.05909 -68.47575 1.000 25.43319 165 ARG C O 1
ATOM 6433 N N . SER C 1 166 ? 49.98741 8.86782 -70.52894 1.000 24.44871 166 SER C N 1
ATOM 6434 C CA . SER C 1 166 ? 48.57313 8.49982 -70.48491 1.000 26.27186 166 SER C CA 1
ATOM 6435 C C . SER C 1 166 ? 48.35160 7.01905 -70.80315 1.000 26.62747 166 SER C C 1
ATOM 6436 O O . SER C 1 166 ? 47.22470 6.52379 -70.65413 1.000 27.38333 166 SER C O 1
ATOM 6439 N N . ILE C 1 167 ? 49.39707 6.30449 -71.23383 1.000 21.12505 167 ILE C N 1
ATOM 6440 C CA . ILE C 1 167 ? 49.35781 4.85331 -71.40126 1.000 23.13333 167 ILE C CA 1
ATOM 6441 C C . ILE C 1 167 ? 50.08359 4.21839 -70.22912 1.000 28.54567 167 ILE C C 1
ATOM 6442 O O . ILE C 1 167 ? 51.21228 4.62265 -69.90546 1.000 27.18640 167 ILE C O 1
ATOM 6447 N N . VAL C 1 168 ? 49.45886 3.20875 -69.59959 1.000 24.43769 168 VAL C N 1
ATOM 6448 C CA . VAL C 1 168 ? 50.10705 2.48647 -68.50966 1.000 27.28721 168 VAL C CA 1
ATOM 6449 C C . VAL C 1 168 ? 50.15925 0.99779 -68.82344 1.000 25.50408 168 VAL C C 1
ATOM 6450 O O . VAL C 1 168 ? 49.26037 0.43894 -69.45689 1.000 21.75067 168 VAL C O 1
ATOM 6454 N N . LEU C 1 169 ? 51.24303 0.36266 -68.36959 1.000 25.96062 169 LEU C N 1
ATOM 6455 C CA . LEU C 1 169 ? 51.36583 -1.08546 -68.30143 1.000 24.22146 169 LEU C CA 1
ATOM 6456 C C . LEU C 1 169 ? 50.97179 -1.53033 -66.90443 1.000 21.33105 169 LEU C C 1
ATOM 6457 O O . LEU C 1 169 ? 51.16540 -0.79810 -65.92822 1.000 20.59593 169 LEU C O 1
ATOM 6462 N N . ILE C 1 170 ? 50.34634 -2.70900 -66.82154 1.000 22.50736 170 ILE C N 1
ATOM 6463 C CA . ILE C 1 170 ? 49.80823 -3.22638 -65.56212 1.000 20.64025 170 ILE C CA 1
ATOM 6464 C C . ILE C 1 170 ? 50.09583 -4.71662 -65.52360 1.000 20.88915 170 ILE C C 1
ATOM 6465 O O . ILE C 1 170 ? 49.68602 -5.44250 -66.43764 1.000 20.11989 170 ILE C O 1
ATOM 6470 N N . SER C 1 171 ? 50.82251 -5.16107 -64.48701 1.000 27.27779 171 SER C N 1
ATOM 6471 C CA . SER C 1 171 ? 51.14416 -6.56672 -64.26346 1.000 24.67356 171 SER C CA 1
ATOM 6472 C C . SER C 1 171 ? 49.95299 -7.29589 -63.65634 1.000 21.75831 171 SER C C 1
ATOM 6473 O O . SER C 1 171 ? 49.07376 -6.69844 -63.04170 1.000 20.33185 171 SER C O 1
ATOM 6476 N N . ASP C 1 172 ? 49.98758 -8.62477 -63.75972 1.000 23.01419 172 ASP C N 1
ATOM 6477 C CA . ASP C 1 172 ? 48.77992 -9.41368 -63.53944 1.000 17.02161 172 ASP C CA 1
ATOM 6478 C C . ASP C 1 172 ? 49.16136 -10.86098 -63.27885 1.000 14.98426 172 ASP C C 1
ATOM 6479 O O . ASP C 1 172 ? 49.54555 -11.54523 -64.22327 1.000 19.63886 172 ASP C O 1
ATOM 6484 N N . GLN C 1 173 ? 48.97242 -11.34661 -62.04146 1.000 13.59437 173 GLN C N 1
ATOM 6485 C CA . GLN C 1 173 ? 49.09872 -12.77474 -61.77192 1.000 17.42537 173 GLN C CA 1
ATOM 6486 C C . GLN C 1 173 ? 48.55026 -13.06909 -60.39703 1.000 19.13759 173 GLN C C 1
ATOM 6487 O O . GLN C 1 173 ? 48.87080 -12.35072 -59.44691 1.000 15.69167 173 GLN C O 1
ATOM 6493 N N . TYR C 1 174 ? 47.76656 -14.15684 -60.29217 1.000 22.11574 174 TYR C N 1
ATOM 6494 C CA . TYR C 1 174 ? 47.43302 -14.83997 -59.03367 1.000 22.32095 174 TYR C CA 1
ATOM 6495 C C . TYR C 1 174 ? 46.61763 -16.10367 -59.36991 1.000 21.80304 174 TYR C C 1
ATOM 6496 O O . TYR C 1 174 ? 46.67681 -16.56981 -60.51075 1.000 19.32274 174 TYR C O 1
ATOM 6505 N N . VAL C 1 175 ? 45.90177 -16.69511 -58.40654 1.000 20.65908 175 VAL C N 1
ATOM 6506 C CA . VAL C 1 175 ? 45.18625 -17.94354 -58.68254 1.000 24.62926 175 VAL C CA 1
ATOM 6507 C C . VAL C 1 175 ? 44.21111 -17.77499 -59.84719 1.000 27.84036 175 VAL C C 1
ATOM 6508 O O . VAL C 1 175 ? 43.56496 -16.72998 -60.00437 1.000 24.62152 175 VAL C O 1
ATOM 6512 N N . LEU C 1 176 ? 44.09688 -18.83270 -60.66542 1.000 20.74271 176 LEU C N 1
ATOM 6513 C CA . LEU C 1 176 ? 43.26383 -18.80763 -61.86655 1.000 23.24874 176 LEU C CA 1
ATOM 6514 C C . LEU C 1 176 ? 41.77453 -18.92633 -61.54539 1.000 25.29911 176 LEU C C 1
ATOM 6515 O O . LEU C 1 176 ? 40.93448 -18.46999 -62.32539 1.000 23.11224 176 LEU C O 1
ATOM 6520 N N . ARG C 1 177 ? 41.42966 -19.55269 -60.42971 1.000 21.12045 177 ARG C N 1
ATOM 6521 C CA . ARG C 1 177 ? 40.03898 -19.79822 -60.05245 1.000 23.86591 177 ARG C CA 1
ATOM 6522 C C . ARG C 1 177 ? 39.84374 -19.39349 -58.60613 1.000 23.85022 177 ARG C C 1
ATOM 6523 O O . ARG C 1 177 ? 39.71102 -20.24943 -57.71968 1.000 23.40818 177 ARG C O 1
ATOM 6531 N N . PRO C 1 178 ? 39.81941 -18.09315 -58.33270 1.000 20.66760 178 PRO C N 1
ATOM 6532 C CA . PRO C 1 178 ? 39.63379 -17.62981 -56.95136 1.000 19.13962 178 PRO C CA 1
ATOM 6533 C C . PRO C 1 178 ? 38.23127 -17.93609 -56.45029 1.000 22.58246 178 PRO C C 1
ATOM 6534 O O . PRO C 1 178 ? 37.26127 -17.81563 -57.19377 1.000 21.88772 178 PRO C O 1
ATOM 6538 N N . ARG C 1 179 ? 38.13354 -18.30716 -55.17190 1.000 20.67254 179 ARG C N 1
ATOM 6539 C CA . ARG C 1 179 ? 36.90286 -18.81249 -54.59179 1.000 22.57111 179 ARG C CA 1
ATOM 6540 C C . ARG C 1 179 ? 36.86134 -18.43613 -53.11227 1.000 24.49361 179 ARG C C 1
ATOM 6541 O O . ARG C 1 179 ? 37.86337 -18.03498 -52.51828 1.000 27.14156 179 ARG C O 1
ATOM 6549 N N . TYR C 1 180 ? 35.68822 -18.63057 -52.51303 1.000 23.28353 180 TYR C N 1
ATOM 6550 C CA . TYR C 1 180 ? 35.45419 -18.27747 -51.11275 1.000 25.75655 180 TYR C CA 1
ATOM 6551 C C . TYR C 1 180 ? 36.40929 -18.99959 -50.17232 1.000 26.02766 180 TYR C C 1
ATOM 6552 O O . TYR C 1 180 ? 36.81338 -18.44808 -49.14341 1.000 25.08669 180 TYR C O 1
ATOM 6561 N N . LYS C 1 181 ? 36.73790 -20.23987 -50.48791 1.000 27.56993 181 LYS C N 1
ATOM 6562 C CA . LYS C 1 181 ? 37.71617 -21.02911 -49.74997 1.000 33.25566 181 LYS C CA 1
ATOM 6563 C C . LYS C 1 181 ? 38.65630 -21.59980 -50.79545 1.000 32.56893 181 LYS C C 1
ATOM 6564 O O . LYS C 1 181 ? 38.25825 -22.48270 -51.56452 1.000 35.81314 181 LYS C O 1
ATOM 6570 N N . GLN C 1 182 ? 39.88742 -21.08624 -50.84720 1.000 27.52629 182 GLN C N 1
ATOM 6571 C CA . GLN C 1 182 ? 40.79752 -21.46737 -51.92095 1.000 29.74848 182 GLN C CA 1
ATOM 6572 C C . GLN C 1 182 ? 41.28861 -22.89860 -51.72208 1.000 31.17689 182 GLN C C 1
ATOM 6573 O O . GLN C 1 182 ? 41.91953 -23.20970 -50.70557 1.000 36.22642 182 GLN C O 1
ATOM 6579 N N . VAL C 1 183 ? 41.04340 -23.75827 -52.71375 1.000 27.59640 183 VAL C N 1
ATOM 6580 C CA . VAL C 1 183 ? 41.43935 -25.16056 -52.63603 1.000 28.71320 183 VAL C CA 1
ATOM 6581 C C . VAL C 1 183 ? 42.20987 -25.51419 -53.90041 1.000 30.69472 183 VAL C C 1
ATOM 6582 O O . VAL C 1 183 ? 43.24903 -26.17437 -53.84423 1.000 31.12634 183 VAL C O 1
ATOM 6586 N N . ASP C 1 184 ? 41.71551 -25.08019 -55.05393 1.000 24.83276 184 ASP C N 1
ATOM 6587 C CA . ASP C 1 184 ? 42.44838 -25.25108 -56.30553 1.000 24.01992 184 ASP C CA 1
ATOM 6588 C C . ASP C 1 184 ? 43.44590 -24.10603 -56.45108 1.000 27.98319 184 ASP C C 1
ATOM 6589 O O . ASP C 1 184 ? 43.05749 -22.97375 -56.74327 1.000 25.84718 184 ASP C O 1
ATOM 6594 N N . TRP C 1 185 ? 44.74413 -24.38272 -56.26067 1.000 23.93669 185 TRP C N 1
ATOM 6595 C CA . TRP C 1 185 ? 45.71468 -23.30109 -56.29848 1.000 24.97252 185 TRP C CA 1
ATOM 6596 C C . TRP C 1 185 ? 46.31104 -23.08295 -57.68242 1.000 24.20325 185 TRP C C 1
ATOM 6597 O O . TRP C 1 185 ? 47.32379 -22.38084 -57.79552 1.000 25.59330 185 TRP C O 1
ATOM 6608 N N . THR C 1 186 ? 45.71665 -23.67309 -58.72822 1.000 20.76827 186 THR C N 1
ATOM 6609 C CA . THR C 1 186 ? 46.13675 -23.49955 -60.11788 1.000 22.11807 186 THR C CA 1
ATOM 6610 C C . THR C 1 186 ? 46.41228 -22.02185 -60.38054 1.000 24.31298 186 THR C C 1
ATOM 6611 O O . THR C 1 186 ? 45.49607 -21.18853 -60.27867 1.000 19.08518 186 THR C O 1
ATOM 6615 N N . PRO C 1 187 ? 47.65093 -21.66628 -60.70935 1.000 22.36111 187 PRO C N 1
ATOM 6616 C CA . PRO C 1 187 ? 47.99901 -20.25989 -60.89989 1.000 25.70632 187 PRO C CA 1
ATOM 6617 C C . PRO C 1 187 ? 47.64568 -19.76546 -62.28829 1.000 24.29299 187 PRO C C 1
ATOM 6618 O O . PRO C 1 187 ? 47.70823 -20.50470 -63.27394 1.000 22.16052 187 PRO C O 1
ATOM 6622 N N . SER C 1 188 ? 47.25655 -18.48525 -62.34779 1.000 19.32864 188 SER C N 1
ATOM 6623 C CA . SER C 1 188 ? 47.08842 -17.81286 -63.62534 1.000 21.14141 188 SER C CA 1
ATOM 6624 C C . SER C 1 188 ? 48.46121 -17.50852 -64.21641 1.000 23.19506 188 SER C C 1
ATOM 6625 O O . SER C 1 188 ? 49.43064 -17.38468 -63.47273 1.000 24.05318 188 SER C O 1
ATOM 6628 N N . PRO C 1 189 ? 48.57306 -17.39314 -65.54424 1.000 20.44071 189 PRO C N 1
ATOM 6629 C CA . PRO C 1 189 ? 49.85881 -16.98909 -66.13917 1.000 22.32302 189 PRO C CA 1
ATOM 6630 C C . PRO C 1 189 ? 50.16025 -15.52828 -65.83155 1.000 24.76005 189 PRO C C 1
ATOM 6631 O O . PRO C 1 189 ? 49.29132 -14.66379 -65.97210 1.000 20.72845 189 PRO C O 1
ATOM 6635 N N . GLY C 1 190 ? 51.39869 -15.25844 -65.41073 1.000 21.71283 190 GLY C N 1
ATOM 6636 C CA . GLY C 1 190 ? 51.81009 -13.88301 -65.20355 1.000 17.02544 190 GLY C CA 1
ATOM 6637 C C . GLY C 1 190 ? 51.87026 -13.16330 -66.53067 1.000 20.79918 190 GLY C C 1
ATOM 6638 O O . GLY C 1 190 ? 52.25923 -13.73640 -67.54848 1.000 18.87242 190 GLY C O 1
ATOM 6639 N N . GLN C 1 191 ? 51.41527 -11.90691 -66.53599 1.000 19.74525 191 GLN C N 1
ATOM 6640 C CA . GLN C 1 191 ? 51.27100 -11.20023 -67.80003 1.000 19.22438 191 GLN C CA 1
ATOM 6641 C C . GLN C 1 191 ? 51.20782 -9.70370 -67.52906 1.000 18.15128 191 GLN C C 1
ATOM 6642 O O . GLN C 1 191 ? 51.15582 -9.26207 -66.37981 1.000 17.50433 191 GLN C O 1
ATOM 6648 N N . ILE C 1 192 ? 51.24113 -8.92827 -68.60837 1.000 15.67531 192 ILE C N 1
ATOM 6649 C CA . ILE C 1 192 ? 51.23862 -7.46986 -68.53340 1.000 22.35710 192 ILE C CA 1
ATOM 6650 C C . ILE C 1 192 ? 50.25408 -6.90019 -69.54555 1.000 25.55006 192 ILE C C 1
ATOM 6651 O O . ILE C 1 192 ? 50.30717 -7.23860 -70.73916 1.000 22.35413 192 ILE C O 1
ATOM 6656 N N . TRP C 1 193 ? 49.38494 -6.00720 -69.06517 1.000 20.93046 193 TRP C N 1
ATOM 6657 C CA . TRP C 1 193 ? 48.38670 -5.32290 -69.86475 1.000 22.61559 193 TRP C CA 1
ATOM 6658 C C . TRP C 1 193 ? 48.89670 -3.93233 -70.21902 1.000 24.45882 193 TRP C C 1
ATOM 6659 O O . TRP C 1 193 ? 49.70799 -3.35751 -69.48591 1.000 25.33625 193 TRP C O 1
ATOM 6670 N N . ARG C 1 194 ? 48.47375 -3.44780 -71.39374 1.000 23.22675 194 ARG C N 1
ATOM 6671 C CA . ARG C 1 194 ? 48.58676 -2.04905 -71.80211 1.000 22.57286 194 ARG C CA 1
ATOM 6672 C C . ARG C 1 194 ? 47.19056 -1.43645 -71.70515 1.000 21.15716 194 ARG C C 1
ATOM 6673 O O . ARG C 1 194 ? 46.26015 -1.94181 -72.33402 1.000 22.78785 194 ARG C O 1
ATOM 6681 N N . LEU C 1 195 ? 47.04244 -0.38181 -70.90120 1.000 22.31951 195 LEU C N 1
ATOM 6682 C CA . LEU C 1 195 ? 45.77636 0.34386 -70.75693 1.000 20.81315 195 LEU C CA 1
ATOM 6683 C C . LEU C 1 195 ? 45.95344 1.78522 -71.22528 1.000 23.67161 195 LEU C C 1
ATOM 6684 O O . LEU C 1 195 ? 46.83422 2.49769 -70.72364 1.000 21.52722 195 LEU C O 1
ATOM 6689 N N . ASP C 1 196 ? 45.12027 2.20739 -72.18020 1.000 23.28143 196 ASP C N 1
ATOM 6690 C CA . ASP C 1 196 ? 45.03149 3.60715 -72.60842 1.000 24.15012 196 ASP C CA 1
ATOM 6691 C C . ASP C 1 196 ? 44.03254 4.29556 -71.69370 1.000 25.78907 196 ASP C C 1
ATOM 6692 O O . ASP C 1 196 ? 42.81114 4.09958 -71.82031 1.000 24.65590 196 ASP C O 1
ATOM 6697 N N . THR C 1 197 ? 44.54670 5.09333 -70.75464 1.000 24.44187 197 THR C N 1
ATOM 6698 C CA . THR C 1 197 ? 43.68835 5.75744 -69.77912 1.000 24.72507 197 THR C CA 1
ATOM 6699 C C . THR C 1 197 ? 42.75938 6.79676 -70.39787 1.000 23.54538 197 THR C C 1
ATOM 6700 O O . THR C 1 197 ? 41.83452 7.24277 -69.71254 1.000 25.50416 197 THR C O 1
ATOM 6704 N N . LYS C 1 198 ? 42.96624 7.18545 -71.66026 1.000 28.77393 198 LYS C N 1
ATOM 6705 C CA . LYS C 1 198 ? 42.06383 8.14002 -72.29978 1.000 29.94364 198 LYS C CA 1
ATOM 6706 C C . LYS C 1 198 ? 40.84679 7.46939 -72.92248 1.000 30.09902 198 LYS C C 1
ATOM 6707 O O . LYS C 1 198 ? 39.77875 8.09200 -72.99632 1.000 26.21429 198 LYS C O 1
ATOM 6713 N N . THR C 1 199 ? 40.98855 6.22654 -73.39121 1.000 27.73418 199 THR C N 1
ATOM 6714 C CA . THR C 1 199 ? 39.89746 5.51151 -74.04336 1.000 27.75456 199 THR C CA 1
ATOM 6715 C C . THR C 1 199 ? 39.31324 4.40111 -73.18562 1.000 29.12098 199 THR C C 1
ATOM 6716 O O . THR C 1 199 ? 38.18618 3.95279 -73.45499 1.000 27.56832 199 THR C O 1
ATOM 6720 N N . GLY C 1 200 ? 40.04760 3.95049 -72.16576 1.000 26.27376 200 GLY C N 1
ATOM 6721 C CA . GLY C 1 200 ? 39.65254 2.78857 -71.40067 1.000 28.49045 200 GLY C CA 1
ATOM 6722 C C . GLY C 1 200 ? 39.85796 1.47012 -72.10910 1.000 25.34767 200 GLY C C 1
ATOM 6723 O O . GLY C 1 200 ? 39.39658 0.43173 -71.60830 1.000 25.05186 200 GLY C O 1
ATOM 6724 N N . ASP C 1 201 ? 40.51906 1.47315 -73.26358 1.000 25.43831 201 ASP C N 1
ATOM 6725 C CA . ASP C 1 201 ? 40.80811 0.22684 -73.95709 1.000 25.64865 201 ASP C CA 1
ATOM 6726 C C . ASP C 1 201 ? 42.08006 -0.41084 -73.40139 1.000 30.05729 201 ASP C C 1
ATOM 6727 O O . ASP C 1 201 ? 42.99459 0.28342 -72.94465 1.000 24.09357 201 ASP C O 1
ATOM 6732 N N . TYR C 1 202 ? 42.14047 -1.74760 -73.45851 1.000 23.87015 202 TYR C N 1
ATOM 6733 C CA . TYR C 1 202 ? 43.27552 -2.48063 -72.90439 1.000 27.72460 202 TYR C CA 1
ATOM 6734 C C . TYR C 1 202 ? 43.44191 -3.78875 -73.66713 1.000 25.41851 202 TYR C C 1
ATOM 6735 O O . TYR C 1 202 ? 42.46447 -4.34854 -74.17898 1.000 23.16257 202 TYR C O 1
ATOM 6744 N N . GLU C 1 203 ? 44.68841 -4.27670 -73.72126 1.000 25.99470 203 GLU C N 1
ATOM 6745 C CA . GLU C 1 203 ? 45.06936 -5.49968 -74.42399 1.000 25.57376 203 GLU C CA 1
ATOM 6746 C C . GLU C 1 203 ? 46.34496 -6.03578 -73.77664 1.000 27.29876 203 GLU C C 1
ATOM 6747 O O . GLU C 1 203 ? 47.09525 -5.28440 -73.15467 1.000 22.58991 203 GLU C O 1
ATOM 6753 N N . LEU C 1 204 ? 46.58619 -7.34136 -73.93075 1.000 22.39604 204 LEU C N 1
ATOM 6754 C CA . LEU C 1 204 ? 47.81447 -7.93697 -73.41288 1.000 25.25980 204 LEU C CA 1
ATOM 6755 C C . LEU C 1 204 ? 48.99259 -7.55991 -74.29543 1.000 25.00097 204 LEU C C 1
ATOM 6756 O O . LEU C 1 204 ? 48.88639 -7.57855 -75.52323 1.000 29.10509 204 LEU C O 1
ATOM 6761 N N . VAL C 1 205 ? 50.12817 -7.22287 -73.67646 1.000 24.29913 205 VAL C N 1
ATOM 6762 C CA . VAL C 1 205 ? 51.36063 -7.03853 -74.42731 1.000 27.76807 205 VAL C CA 1
ATOM 6763 C C . VAL C 1 205 ? 52.40356 -8.11367 -74.12367 1.000 26.59126 205 VAL C C 1
ATOM 6764 O O . VAL C 1 205 ? 53.21836 -8.42645 -74.99949 1.000 29.30435 205 VAL C O 1
ATOM 6768 N N . MET C 1 206 ? 52.37467 -8.72506 -72.93708 1.000 22.17134 206 MET C N 1
ATOM 6769 C CA . MET C 1 206 ? 53.22098 -9.86868 -72.63872 1.000 25.32576 206 MET C CA 1
ATOM 6770 C C . MET C 1 206 ? 52.44430 -10.90427 -71.84622 1.000 26.43603 206 MET C C 1
ATOM 6771 O O . MET C 1 206 ? 51.83685 -10.57248 -70.82901 1.000 25.89830 206 MET C O 1
ATOM 6776 N N . THR C 1 207 ? 52.49429 -12.15952 -72.29282 1.000 23.82142 207 THR C N 1
ATOM 6777 C CA . THR C 1 207 ? 51.95684 -13.27155 -71.52079 1.000 20.22039 207 THR C CA 1
ATOM 6778 C C . THR C 1 207 ? 52.69920 -14.54021 -71.92684 1.000 20.26805 207 THR C C 1
ATOM 6779 O O . THR C 1 207 ? 53.38791 -14.56490 -72.94458 1.000 23.90419 207 THR C O 1
ATOM 6783 N N . ASP C 1 208 ? 52.55383 -15.59538 -71.11177 1.000 22.60491 208 ASP C N 1
ATOM 6784 C CA . ASP C 1 208 ? 53.17545 -16.90238 -71.34065 1.000 23.76942 208 ASP C CA 1
ATOM 6785 C C . ASP C 1 208 ? 54.68447 -16.82540 -71.11886 1.000 25.94249 208 ASP C C 1
ATOM 6786 O O . ASP C 1 208 ? 55.45992 -17.02110 -72.05394 1.000 25.89655 208 ASP C O 1
ATOM 6791 N N . TYR C 1 209 ? 55.10421 -16.50779 -69.90135 1.000 24.54700 209 TYR C N 1
ATOM 6792 C CA . TYR C 1 209 ? 56.52127 -16.37919 -69.57637 1.000 25.87119 209 TYR C CA 1
ATOM 6793 C C . TYR C 1 209 ? 56.76809 -17.07862 -68.25436 1.000 27.94721 209 TYR C C 1
ATOM 6794 O O . TYR C 1 209 ? 56.17371 -16.70087 -67.23902 1.000 26.77344 209 TYR C O 1
ATOM 6803 N N . ALA C 1 210 ? 57.64646 -18.09045 -68.26082 1.000 26.51634 210 ALA C N 1
ATOM 6804 C CA . ALA C 1 210 ? 58.09757 -18.67533 -67.00068 1.000 23.99609 210 ALA C CA 1
ATOM 6805 C C . ALA C 1 210 ? 58.55922 -17.59080 -66.04937 1.000 21.98637 210 ALA C C 1
ATOM 6806 O O . ALA C 1 210 ? 58.34848 -17.68226 -64.83591 1.000 21.41090 210 ALA C O 1
ATOM 6808 N N . GLU C 1 211 ? 59.18368 -16.54370 -66.59398 1.000 25.08275 211 GLU C N 1
ATOM 6809 C CA . GLU C 1 211 ? 59.73582 -15.45609 -65.80212 1.000 23.72360 211 GLU C CA 1
ATOM 6810 C C . GLU C 1 211 ? 58.66286 -14.59598 -65.13265 1.000 22.65398 211 GLU C C 1
ATOM 6811 O O . GLU C 1 211 ? 58.99601 -13.80046 -64.24356 1.000 20.34455 211 GLU C O 1
ATOM 6817 N N . MET C 1 212 ? 57.38805 -14.73926 -65.51546 1.000 23.83558 212 MET C N 1
ATOM 6818 C CA . MET C 1 212 ? 56.29178 -14.05423 -64.84230 1.000 25.29949 212 MET C CA 1
ATOM 6819 C C . MET C 1 212 ? 55.39753 -15.02769 -64.09107 1.000 28.48805 212 MET C C 1
ATOM 6820 O O . MET C 1 212 ? 54.36803 -14.62511 -63.53841 1.000 23.84936 212 MET C O 1
ATOM 6825 N N . ASN C 1 213 ? 55.76614 -16.29342 -64.07179 1.000 27.37717 213 ASN C N 1
ATOM 6826 C CA . ASN C 1 213 ? 54.96641 -17.36239 -63.51841 1.000 25.72416 213 ASN C CA 1
ATOM 6827 C C . ASN C 1 213 ? 55.40965 -17.69059 -62.10395 1.000 24.95084 213 ASN C C 1
ATOM 6828 O O . ASN C 1 213 ? 56.55263 -17.42467 -61.70136 1.000 24.70805 213 ASN C O 1
ATOM 6833 N N . THR C 1 214 ? 54.50396 -18.32235 -61.35800 1.000 20.47822 214 THR C N 1
ATOM 6834 C CA . THR C 1 214 ? 54.85321 -18.91633 -60.07760 1.000 22.67891 214 THR C CA 1
ATOM 6835 C C . THR C 1 214 ? 54.57380 -20.41492 -60.10111 1.000 29.39891 214 THR C C 1
ATOM 6836 O O . THR C 1 214 ? 53.57208 -20.87229 -60.66859 1.000 23.54757 214 THR C O 1
ATOM 6840 N N . THR C 1 215 ? 55.48301 -21.18221 -59.50072 1.000 26.93426 215 THR C N 1
ATOM 6841 C CA . THR C 1 215 ? 55.24155 -22.59329 -59.22319 1.000 24.46194 215 THR C CA 1
ATOM 6842 C C . THR C 1 215 ? 55.07682 -22.83661 -57.73526 1.000 22.43255 215 THR C C 1
ATOM 6843 O O . THR C 1 215 ? 55.15334 -23.98116 -57.28819 1.000 29.58320 215 THR C O 1
ATOM 6847 N N . TYR C 1 216 ? 54.88412 -21.76437 -56.96323 1.000 17.64381 216 TYR C N 1
ATOM 6848 C CA . TYR C 1 216 ? 54.83323 -21.79994 -55.50096 1.000 22.04027 216 TYR C CA 1
ATOM 6849 C C . TYR C 1 216 ? 56.12139 -22.34430 -54.88314 1.000 24.68236 216 TYR C C 1
ATOM 6850 O O . TYR C 1 216 ? 56.10125 -22.99843 -53.83795 1.000 25.78802 216 TYR C O 1
ATOM 6859 N N . ALA C 1 217 ? 57.25724 -22.05622 -55.51444 1.000 28.65500 217 ALA C N 1
ATOM 6860 C CA . ALA C 1 217 ? 58.53651 -22.37213 -54.88335 1.000 26.36399 217 ALA C CA 1
ATOM 6861 C C . ALA C 1 217 ? 58.65941 -21.68340 -53.53111 1.000 28.45045 217 ALA C C 1
ATOM 6862 O O . ALA C 1 217 ? 59.25093 -22.23372 -52.59873 1.000 29.12707 217 ALA C O 1
ATOM 6864 N N . HIS C 1 218 ? 58.04527 -20.51045 -53.38555 1.000 26.63443 218 HIS C N 1
ATOM 6865 C CA . HIS C 1 218 ? 58.07522 -19.74126 -52.15202 1.000 23.37234 218 HIS C CA 1
ATOM 6866 C C . HIS C 1 218 ? 56.76791 -19.81802 -51.37386 1.000 28.09401 218 HIS C C 1
ATOM 6867 O O . HIS C 1 218 ? 56.49394 -18.94327 -50.54987 1.000 32.14764 218 HIS C O 1
ATOM 6874 N N . GLY C 1 219 ? 55.96509 -20.84889 -51.60072 1.000 26.78103 219 GLY C N 1
ATOM 6875 C CA . GLY C 1 219 ? 54.68491 -20.94945 -50.94957 1.000 31.21782 219 GLY C CA 1
ATOM 6876 C C . GLY C 1 219 ? 53.64828 -20.15458 -51.71235 1.000 26.64453 219 GLY C C 1
ATOM 6877 O O . GLY C 1 219 ? 53.93927 -19.58191 -52.76450 1.000 26.10909 219 GLY C O 1
ATOM 6878 N N . PRO C 1 220 ? 52.40447 -20.15406 -51.23362 1.000 32.68531 220 PRO C N 1
ATOM 6879 C CA . PRO C 1 220 ? 51.34545 -19.41282 -51.93717 1.000 28.23089 220 PRO C CA 1
ATOM 6880 C C . PRO C 1 220 ? 51.73452 -17.95329 -52.10465 1.000 25.69916 220 PRO C C 1
ATOM 6881 O O . PRO C 1 220 ? 51.99273 -17.24909 -51.12917 1.000 27.49349 220 PRO C O 1
ATOM 6885 N N . ASP C 1 221 ? 51.78976 -17.50508 -53.35669 1.000 27.51676 221 ASP C N 1
ATOM 6886 C CA . ASP C 1 221 ? 52.31369 -16.17307 -53.66453 1.000 23.77645 221 ASP C CA 1
ATOM 6887 C C . ASP C 1 221 ? 51.85608 -15.77641 -55.07158 1.000 27.75315 221 ASP C C 1
ATOM 6888 O O . ASP C 1 221 ? 50.91648 -16.36884 -55.61863 1.000 25.15684 221 ASP C O 1
ATOM 6893 N N . VAL C 1 222 ? 52.50191 -14.75755 -55.63816 1.000 20.53914 222 VAL C N 1
ATOM 6894 C CA . VAL C 1 222 ? 52.37101 -14.42568 -57.05030 1.000 21.71830 222 VAL C CA 1
ATOM 6895 C C . VAL C 1 222 ? 53.68490 -14.71469 -57.76850 1.000 24.05759 222 VAL C C 1
ATOM 6896 O O . VAL C 1 222 ? 54.71918 -14.95259 -57.14993 1.000 25.55543 222 VAL C O 1
ATOM 6900 N N . GLY C 1 223 ? 53.63437 -14.64539 -59.10226 1.000 24.83227 223 GLY C N 1
ATOM 6901 C CA . GLY C 1 223 ? 54.82067 -14.63683 -59.93086 1.000 24.05321 223 GLY C CA 1
ATOM 6902 C C . GLY C 1 223 ? 55.32210 -13.22579 -60.16248 1.000 21.33922 223 GLY C C 1
ATOM 6903 O O . GLY C 1 223 ? 55.89920 -12.61459 -59.25457 1.000 23.01283 223 GLY C O 1
ATOM 6904 N N . ILE C 1 224 ? 55.10917 -12.68620 -61.36674 1.000 18.00612 224 ILE C N 1
ATOM 6905 C CA . ILE C 1 224 ? 55.37368 -11.26425 -61.56754 1.000 20.93201 224 ILE C CA 1
ATOM 6906 C C . ILE C 1 224 ? 54.61600 -10.46844 -60.53155 1.000 20.74566 224 ILE C C 1
ATOM 6907 O O . ILE C 1 224 ? 53.40613 -10.65855 -60.32474 1.000 17.60222 224 ILE C O 1
ATOM 6912 N N . ASN C 1 225 ? 55.33042 -9.55921 -59.87428 1.000 20.25779 225 ASN C N 1
ATOM 6913 C CA . ASN C 1 225 ? 54.76410 -8.66193 -58.87565 1.000 18.99626 225 ASN C CA 1
ATOM 6914 C C . ASN C 1 225 ? 54.96230 -7.23357 -59.37726 1.000 20.52365 225 ASN C C 1
ATOM 6915 O O . ASN C 1 225 ? 54.34274 -6.85290 -60.37413 1.000 18.49051 225 ASN C O 1
ATOM 6920 N N . GLY C 1 226 ? 55.87454 -6.46191 -58.77584 1.000 22.05418 226 GLY C N 1
ATOM 6921 C CA . GLY C 1 226 ? 56.03346 -5.07251 -59.18287 1.000 17.63795 226 GLY C CA 1
ATOM 6922 C C . GLY C 1 226 ? 56.57328 -4.94193 -60.59630 1.000 21.07328 226 GLY C C 1
ATOM 6923 O O . GLY C 1 226 ? 57.32798 -5.79518 -61.08657 1.000 22.78849 226 GLY C O 1
ATOM 6924 N N . ILE C 1 227 ? 56.17887 -3.84835 -61.26363 1.000 19.96199 227 ILE C N 1
ATOM 6925 C CA . ILE C 1 227 ? 56.78892 -3.40141 -62.51110 1.000 20.35523 227 ILE C CA 1
ATOM 6926 C C . ILE C 1 227 ? 57.14807 -1.91951 -62.41337 1.000 21.81460 227 ILE C C 1
ATOM 6927 O O . ILE C 1 227 ? 56.43265 -1.13684 -61.78297 1.000 24.12618 227 ILE C O 1
ATOM 6932 N N . ARG C 1 228 ? 58.27417 -1.53845 -63.02303 1.000 24.34293 228 ARG C N 1
ATOM 6933 C CA . ARG C 1 228 ? 58.66044 -0.13702 -63.17011 1.000 24.39151 228 ARG C CA 1
ATOM 6934 C C . ARG C 1 228 ? 59.36157 0.02587 -64.50849 1.000 27.18684 228 ARG C C 1
ATOM 6935 O O . ARG C 1 228 ? 59.95449 -0.92213 -65.02835 1.000 25.08248 228 ARG C O 1
ATOM 6943 N N . ILE C 1 229 ? 59.29063 1.22970 -65.07455 1.000 23.34801 229 ILE C N 1
ATOM 6944 C CA . ILE C 1 229 ? 59.84555 1.49454 -66.39873 1.000 21.46329 229 ILE C CA 1
ATOM 6945 C C . ILE C 1 229 ? 60.86116 2.62296 -66.28290 1.000 28.80645 229 ILE C C 1
ATOM 6946 O O . ILE C 1 229 ? 60.60693 3.63523 -65.62051 1.000 28.47530 229 ILE C O 1
ATOM 6951 N N . LEU C 1 230 ? 62.01727 2.43324 -66.90474 1.000 25.31755 230 LEU C N 1
ATOM 6952 C CA . LEU C 1 230 ? 63.07748 3.44275 -66.94448 1.000 28.59785 230 LEU C CA 1
ATOM 6953 C C . LEU C 1 230 ? 63.50739 3.60002 -68.39449 1.000 28.66525 230 LEU C C 1
ATOM 6954 O O . LEU C 1 230 ? 64.07784 2.66964 -68.97866 1.000 24.40846 230 LEU C O 1
ATOM 6959 N N . GLY C 1 231 ? 63.23176 4.76456 -68.97616 1.000 30.31036 231 GLY C N 1
ATOM 6960 C CA . GLY C 1 231 ? 63.49190 4.93376 -70.39922 1.000 30.27307 231 GLY C CA 1
ATOM 6961 C C . GLY C 1 231 ? 62.58050 4.01479 -71.17726 1.000 33.37210 231 GLY C C 1
ATOM 6962 O O . GLY C 1 231 ? 61.37094 3.99330 -70.94871 1.000 31.76941 231 GLY C O 1
ATOM 6963 N N . ASN C 1 232 ? 63.14387 3.23205 -72.09980 1.000 30.72281 232 ASN C N 1
ATOM 6964 C CA . ASN C 1 232 ? 62.37168 2.22196 -72.81390 1.000 36.99806 232 ASN C CA 1
ATOM 6965 C C . ASN C 1 232 ? 62.64513 0.80580 -72.30161 1.000 35.44527 232 ASN C C 1
ATOM 6966 O O . ASN C 1 232 ? 62.50981 -0.16461 -73.06085 1.000 34.28888 232 ASN C O 1
ATOM 6971 N N . GLU C 1 233 ? 63.00278 0.66721 -71.02122 1.000 31.97891 233 GLU C N 1
ATOM 6972 C CA . GLU C 1 233 ? 63.24564 -0.63147 -70.39615 1.000 28.98624 233 GLU C CA 1
ATOM 6973 C C . GLU C 1 233 ? 62.19021 -0.88999 -69.33194 1.000 27.65346 233 GLU C C 1
ATOM 6974 O O . GLU C 1 233 ? 62.10702 -0.15370 -68.34375 1.000 27.49337 233 GLU C O 1
ATOM 6980 N N . LEU C 1 234 ? 61.40458 -1.94233 -69.52520 1.000 29.31896 234 LEU C N 1
ATOM 6981 C CA . LEU C 1 234 ? 60.45274 -2.40598 -68.52684 1.000 25.21465 234 LEU C CA 1
ATOM 6982 C C . LEU C 1 234 ? 61.13894 -3.39471 -67.58591 1.000 21.41436 234 LEU C C 1
ATOM 6983 O O . LEU C 1 234 ? 61.66234 -4.41738 -68.03423 1.000 26.70254 234 LEU C O 1
ATOM 6988 N N . TYR C 1 235 ? 61.14251 -3.09951 -66.28713 1.000 20.72262 235 TYR C N 1
ATOM 6989 C CA . TYR C 1 235 ? 61.64550 -4.03303 -65.28727 1.000 26.07227 235 TYR C CA 1
ATOM 6990 C C . TYR C 1 235 ? 60.49437 -4.68649 -64.52913 1.000 24.74037 235 TYR C C 1
ATOM 6991 O O . TYR C 1 235 ? 59.43160 -4.08782 -64.33527 1.000 24.00643 235 TYR C O 1
ATOM 7000 N N . TRP C 1 236 ? 60.74054 -5.90807 -64.05219 1.000 21.24797 236 TRP C N 1
ATOM 7001 C CA . TRP C 1 236 ? 59.84242 -6.52640 -63.09923 1.000 20.99293 236 TRP C CA 1
ATOM 7002 C C . TRP C 1 236 ? 60.58126 -7.48203 -62.18820 1.000 21.20572 236 TRP C C 1
ATOM 7003 O O . TRP C 1 236 ? 61.64458 -8.00458 -62.52727 1.000 25.92629 236 TRP C O 1
ATOM 7014 N N . VAL C 1 237 ? 59.98115 -7.73132 -61.03206 1.000 20.34636 237 VAL C N 1
ATOM 7015 C CA . VAL C 1 237 ? 60.46954 -8.74707 -60.10965 1.000 19.10439 237 VAL C CA 1
ATOM 7016 C C . VAL C 1 237 ? 59.46513 -9.89671 -60.05578 1.000 24.09892 237 VAL C C 1
ATOM 7017 O O . VAL C 1 237 ? 58.24399 -9.70888 -60.20249 1.000 22.22285 237 VAL C O 1
ATOM 7021 N N . ASN C 1 238 ? 59.98383 -11.09894 -59.84342 1.000 21.36768 238 ASN C N 1
ATOM 7022 C CA . ASN C 1 238 ? 59.15456 -12.28336 -59.69631 1.000 22.25671 238 ASN C CA 1
ATOM 7023 C C . ASN C 1 238 ? 59.28394 -12.74028 -58.25021 1.000 28.08324 238 ASN C C 1
ATOM 7024 O O . ASN C 1 238 ? 60.39712 -12.98147 -57.76227 1.000 27.41259 238 ASN C O 1
ATOM 7029 N N . GLN C 1 239 ? 58.14542 -12.81707 -57.55609 1.000 24.27179 239 GLN C N 1
ATOM 7030 C CA . GLN C 1 239 ? 58.15045 -13.12925 -56.13223 1.000 23.11376 239 GLN C CA 1
ATOM 7031 C C . GLN C 1 239 ? 58.42098 -14.59951 -55.85766 1.000 21.99392 239 GLN C C 1
ATOM 7032 O O . GLN C 1 239 ? 58.79242 -14.94840 -54.73250 1.000 23.07492 239 GLN C O 1
ATOM 7038 N N . ASP C 1 240 ? 58.22023 -15.47072 -56.83915 1.000 18.85070 240 ASP C N 1
ATOM 7039 C CA . ASP C 1 240 ? 58.31753 -16.88755 -56.52961 1.000 19.83234 240 ASP C CA 1
ATOM 7040 C C . ASP C 1 240 ? 59.72076 -17.44325 -56.72555 1.000 23.51618 240 ASP C C 1
ATOM 7041 O O . ASP C 1 240 ? 60.08222 -18.38843 -56.02158 1.000 25.12370 240 ASP C O 1
ATOM 7046 N N . ASN C 1 241 ? 60.52047 -16.86544 -57.63338 1.000 24.99976 241 ASN C N 1
ATOM 7047 C CA . ASN C 1 241 ? 61.84719 -17.39390 -57.96544 1.000 24.22936 241 ASN C CA 1
ATOM 7048 C C . ASN C 1 241 ? 62.98712 -16.41321 -57.67275 1.000 31.27812 241 ASN C C 1
ATOM 7049 O O . ASN C 1 241 ? 64.13615 -16.66290 -58.08011 1.000 29.62595 241 ASN C O 1
ATOM 7054 N N . GLY C 1 242 ? 62.70964 -15.30506 -56.99012 1.000 26.45692 242 GLY C N 1
ATOM 7055 C CA . GLY C 1 242 ? 63.75795 -14.34738 -56.64397 1.000 26.58431 242 GLY C CA 1
ATOM 7056 C C . GLY C 1 242 ? 64.41256 -13.62581 -57.79909 1.000 24.61009 242 GLY C C 1
ATOM 7057 O O . GLY C 1 242 ? 65.50287 -13.06593 -57.62642 1.000 27.27810 242 GLY C O 1
ATOM 7058 N N . GLY C 1 243 ? 63.79126 -13.61517 -58.97246 1.000 23.91562 243 GLY C N 1
ATOM 7059 C CA . GLY C 1 243 ? 64.38614 -13.00785 -60.14426 1.000 22.59868 243 GLY C CA 1
ATOM 7060 C C . GLY C 1 243 ? 63.98797 -11.56031 -60.38702 1.000 27.58434 243 GLY C C 1
ATOM 7061 O O . GLY C 1 243 ? 62.86246 -11.12471 -60.06925 1.000 24.66167 243 GLY C O 1
ATOM 7062 N N . VAL C 1 244 ? 64.94247 -10.81077 -60.94320 1.000 21.17258 244 VAL C N 1
ATOM 7063 C CA . VAL C 1 244 ? 64.72986 -9.46424 -61.46210 1.000 25.90208 244 VAL C CA 1
ATOM 7064 C C . VAL C 1 244 ? 64.98258 -9.51088 -62.96311 1.000 27.62150 244 VAL C C 1
ATOM 7065 O O . VAL C 1 244 ? 66.00693 -10.04899 -63.39615 1.000 28.06738 244 VAL C O 1
ATOM 7069 N N . TYR C 1 245 ? 64.06232 -8.93986 -63.75723 1.000 23.82074 245 TYR C N 1
ATOM 7070 C CA . TYR C 1 245 ? 64.08650 -9.07928 -65.21390 1.000 24.00449 245 TYR C CA 1
ATOM 7071 C C . TYR C 1 245 ? 63.85010 -7.73707 -65.89115 1.000 23.16234 245 TYR C C 1
ATOM 7072 O O . TYR C 1 245 ? 63.38373 -6.78297 -65.27085 1.000 27.53974 245 TYR C O 1
ATOM 7081 N N . ARG C 1 246 ? 64.14231 -7.67751 -67.19412 1.000 21.67535 246 ARG C N 1
ATOM 7082 C CA . ARG C 1 246 ? 63.85306 -6.48676 -67.98126 1.000 21.87741 246 ARG C CA 1
ATOM 7083 C C . ARG C 1 246 ? 63.71633 -6.87467 -69.44574 1.000 24.88512 246 ARG C C 1
ATOM 7084 O O . ARG C 1 246 ? 64.24680 -7.89898 -69.87997 1.000 25.60397 246 ARG C O 1
ATOM 7092 N N . VAL C 1 247 ? 62.95820 -6.06474 -70.18698 1.000 25.11231 247 VAL C N 1
ATOM 7093 C CA . VAL C 1 247 ? 62.80299 -6.19494 -71.63160 1.000 25.96636 247 VAL C CA 1
ATOM 7094 C C . VAL C 1 247 ? 62.74953 -4.78640 -72.20294 1.000 28.00229 247 VAL C C 1
ATOM 7095 O O . VAL C 1 247 ? 62.33941 -3.83923 -71.52487 1.000 30.37461 247 VAL C O 1
ATOM 7099 N N . GLU C 1 248 ? 63.18275 -4.64174 -73.44963 1.000 29.54634 248 GLU C N 1
ATOM 7100 C CA . GLU C 1 248 ? 62.99770 -3.38043 -74.15438 1.000 32.92896 248 GLU C CA 1
ATOM 7101 C C . GLU C 1 248 ? 61.59069 -3.32904 -74.73959 1.000 28.73128 248 GLU C C 1
ATOM 7102 O O . GLU C 1 248 ? 61.06151 -4.34752 -75.19518 1.000 32.80451 248 GLU C O 1
ATOM 7108 N N . ILE C 1 249 ? 60.98763 -2.14323 -74.73723 1.000 30.62634 249 ILE C N 1
ATOM 7109 C CA . ILE C 1 249 ? 59.61425 -1.97500 -75.21354 1.000 32.88089 249 ILE C CA 1
ATOM 7110 C C . ILE C 1 249 ? 59.56502 -0.88845 -76.27762 1.000 34.64311 249 ILE C C 1
ATOM 7111 O O . ILE C 1 249 ? 60.29119 0.10871 -76.20450 1.000 33.74846 249 ILE C O 1
ATOM 7116 N N . GLN C 1 250 ? 58.70489 -1.09308 -77.27047 1.000 34.82649 250 GLN C N 1
ATOM 7117 C CA . GLN C 1 250 ? 58.54100 -0.15040 -78.35997 1.000 33.89828 250 GLN C CA 1
ATOM 7118 C C . GLN C 1 250 ? 57.78184 1.08267 -77.88126 1.000 35.54372 250 GLN C C 1
ATOM 7119 O O . GLN C 1 250 ? 57.29858 1.15576 -76.74625 1.000 37.60961 250 GLN C O 1
ATOM 7125 N N . LYS C 1 251 ? 57.70246 2.07699 -78.76247 1.000 30.70657 251 LYS C N 1
ATOM 7126 C CA . LYS C 1 251 ? 56.97417 3.28824 -78.42663 1.000 32.44929 251 LYS C CA 1
ATOM 7127 C C . LYS C 1 251 ? 55.49077 3.00932 -78.26396 1.000 26.75098 251 LYS C C 1
ATOM 7128 O O . LYS C 1 251 ? 54.81312 3.73071 -77.52804 1.000 33.80356 251 LYS C O 1
ATOM 7134 N N . ASN C 1 252 ? 54.98738 1.95205 -78.89693 1.000 31.85759 252 ASN C N 1
ATOM 7135 C CA . ASN C 1 252 ? 53.58575 1.58180 -78.74505 1.000 35.26253 252 ASN C CA 1
ATOM 7136 C C . ASN C 1 252 ? 53.32698 0.75199 -77.49308 1.000 37.34277 252 ASN C C 1
ATOM 7137 O O . ASN C 1 252 ? 52.18408 0.33360 -77.26563 1.000 37.04603 252 ASN C O 1
ATOM 7142 N N . GLY C 1 253 ? 54.35481 0.48465 -76.69004 1.000 35.58518 253 GLY C N 1
ATOM 7143 C CA . GLY C 1 253 ? 54.18322 -0.21724 -75.43826 1.000 30.75800 253 GLY C CA 1
ATOM 7144 C C . GLY C 1 253 ? 54.33676 -1.71707 -75.51365 1.000 31.79475 253 GLY C C 1
ATOM 7145 O O . GLY C 1 253 ? 54.34217 -2.37442 -74.46400 1.000 38.06237 253 GLY C O 1
ATOM 7146 N N . HIS C 1 254 ? 54.44392 -2.27962 -76.69890 1.000 28.31392 254 HIS C N 1
ATOM 7147 C CA . HIS C 1 254 ? 54.72993 -3.70414 -76.77522 1.000 31.30318 254 HIS C CA 1
ATOM 7148 C C . HIS C 1 254 ? 56.24077 -3.92680 -76.69023 1.000 34.72839 254 HIS C C 1
ATOM 7149 O O . HIS C 1 254 ? 57.02008 -3.02287 -77.00416 1.000 33.20657 254 HIS C O 1
ATOM 7156 N N . PRO C 1 255 ? 56.70497 -5.09730 -76.25445 1.000 34.15730 255 PRO C N 1
ATOM 7157 C CA . PRO C 1 255 ? 58.16011 -5.33396 -76.19952 1.000 30.75374 255 PRO C CA 1
ATOM 7158 C C . PRO C 1 255 ? 58.76693 -5.45451 -77.58805 1.000 35.75888 255 PRO C C 1
ATOM 7159 O O . PRO C 1 255 ? 58.09631 -5.82690 -78.55234 1.000 36.78415 255 PRO C O 1
ATOM 7163 N N . VAL C 1 256 ? 60.05952 -5.14254 -77.68410 1.000 32.50020 256 VAL C N 1
ATOM 7164 C CA . VAL C 1 256 ? 60.76044 -5.36908 -78.95287 1.000 33.54268 256 VAL C CA 1
ATOM 7165 C C . VAL C 1 256 ? 60.89543 -6.87002 -79.18214 1.000 33.28500 256 VAL C C 1
ATOM 7166 O O . VAL C 1 256 ? 61.32967 -7.59470 -78.27242 1.000 33.55874 256 VAL C O 1
ATOM 7170 N N . PRO C 1 257 ? 60.55362 -7.38267 -80.36260 1.000 36.16831 257 PRO C N 1
ATOM 7171 C CA . PRO C 1 257 ? 60.76197 -8.80579 -80.62104 1.000 37.07736 257 PRO C CA 1
ATOM 7172 C C . PRO C 1 257 ? 62.24131 -9.13567 -80.61117 1.000 42.52672 257 PRO C C 1
ATOM 7173 O O . PRO C 1 257 ? 63.08066 -8.29756 -80.98281 1.000 41.83329 257 PRO C O 1
ATOM 7177 N N . PRO C 1 258 ? 62.61936 -10.35523 -80.19317 1.000 46.16236 258 PRO C N 1
ATOM 7178 C CA . PRO C 1 258 ? 61.73205 -11.47411 -79.82444 1.000 37.60895 258 PRO C CA 1
ATOM 7179 C C . PRO C 1 258 ? 61.22761 -11.44779 -78.37837 1.000 37.77386 258 PRO C C 1
ATOM 7180 O O . PRO C 1 258 ? 60.72911 -12.46445 -77.89511 1.000 38.98762 258 PRO C O 1
ATOM 7184 N N . ALA C 1 259 ? 61.36541 -10.30817 -77.70493 1.000 36.11930 259 ALA C N 1
ATOM 7185 C CA . ALA C 1 259 ? 60.80559 -10.10422 -76.36740 1.000 33.25065 259 ALA C CA 1
ATOM 7186 C C . ALA C 1 259 ? 61.20590 -11.22799 -75.41148 1.000 36.47630 259 ALA C C 1
ATOM 7187 O O . ALA C 1 259 ? 60.37226 -11.83660 -74.74285 1.000 30.30055 259 ALA C O 1
ATOM 7189 N N . VAL C 1 260 ? 62.50797 -11.50416 -75.34757 1.000 35.63654 260 VAL C N 1
ATOM 7190 C CA . VAL C 1 260 ? 63.03691 -12.48073 -74.39793 1.000 34.51007 260 VAL C CA 1
ATOM 7191 C C . VAL C 1 260 ? 63.48420 -11.72360 -73.15230 1.000 33.65169 260 VAL C C 1
ATOM 7192 O O . VAL C 1 260 ? 64.23620 -10.75028 -73.27007 1.000 33.51620 260 VAL C O 1
ATOM 7196 N N . PRO C 1 261 ? 63.05957 -12.11930 -71.95343 1.000 30.66647 261 PRO C N 1
ATOM 7197 C CA . PRO C 1 261 ? 63.48651 -11.39481 -70.75392 1.000 29.23453 261 PRO C CA 1
ATOM 7198 C C . PRO C 1 261 ? 64.98856 -11.50023 -70.56145 1.000 33.93556 261 PRO C C 1
ATOM 7199 O O . PRO C 1 261 ? 65.58510 -12.56230 -70.75240 1.000 31.87117 261 PRO C O 1
ATOM 7203 N N . GLU C 1 262 ? 65.58734 -10.38313 -70.17285 1.000 26.20154 262 GLU C N 1
ATOM 7204 C CA . GLU C 1 262 ? 66.96927 -10.34374 -69.73388 1.000 31.24298 262 GLU C CA 1
ATOM 7205 C C . GLU C 1 262 ? 66.98330 -10.50124 -68.21773 1.000 28.89847 262 GLU C C 1
ATOM 7206 O O . GLU C 1 262 ? 66.28725 -9.77090 -67.50781 1.000 25.70568 262 GLU C O 1
ATOM 7212 N N . VAL C 1 263 ? 67.72080 -11.49493 -67.73002 1.000 20.41288 263 VAL C N 1
ATOM 7213 C CA . VAL C 1 263 ? 67.88119 -11.68631 -66.29380 1.000 19.05261 263 VAL C CA 1
ATOM 7214 C C . VAL C 1 263 ? 68.80421 -10.59413 -65.77737 1.000 28.26027 263 VAL C C 1
ATOM 7215 O O . VAL C 1 263 ? 69.92946 -10.44292 -66.26190 1.000 28.41505 263 VAL C O 1
ATOM 7219 N N . VAL C 1 264 ? 68.34885 -9.83800 -64.78521 1.000 24.65202 264 VAL C N 1
ATOM 7220 C CA . VAL C 1 264 ? 69.13958 -8.75139 -64.22348 1.000 25.37429 264 VAL C CA 1
ATOM 7221 C C . VAL C 1 264 ? 69.85961 -9.17844 -62.95331 1.000 28.09602 264 VAL C C 1
ATOM 7222 O O . VAL C 1 264 ? 71.02171 -8.82063 -62.74367 1.000 26.45664 264 VAL C O 1
ATOM 7226 N N . SER C 1 265 ? 69.18283 -9.94419 -62.10917 1.000 21.29523 265 SER C N 1
ATOM 7227 C CA . SER C 1 265 ? 69.70554 -10.40405 -60.83152 1.000 22.54830 265 SER C CA 1
ATOM 7228 C C . SER C 1 265 ? 68.82419 -11.53520 -60.33443 1.000 29.03566 265 SER C C 1
ATOM 7229 O O . SER C 1 265 ? 67.61620 -11.57360 -60.63462 1.000 24.94697 265 SER C O 1
ATOM 7232 N N . VAL C 1 266 ? 69.42436 -12.44621 -59.56546 1.000 28.15546 266 VAL C N 1
ATOM 7233 C CA . VAL C 1 266 ? 68.67993 -13.53382 -58.92855 1.000 26.52631 266 VAL C CA 1
ATOM 7234 C C . VAL C 1 266 ? 69.18099 -13.69936 -57.49791 1.000 29.66736 266 VAL C C 1
ATOM 7235 O O . VAL C 1 266 ? 70.36561 -13.98145 -57.27859 1.000 25.06286 266 VAL C O 1
ATOM 7239 N N . VAL C 1 267 ? 68.28936 -13.54993 -56.53017 1.000 24.27697 267 VAL C N 1
ATOM 7240 C CA . VAL C 1 267 ? 68.52361 -13.97271 -55.15115 1.000 26.58334 267 VAL C CA 1
ATOM 7241 C C . VAL C 1 267 ? 67.41411 -14.95698 -54.80585 1.000 33.45532 267 VAL C C 1
ATOM 7242 O O . VAL C 1 267 ? 66.27071 -14.55144 -54.54984 1.000 28.72000 267 VAL C O 1
ATOM 7246 N N . GLU C 1 268 ? 67.76073 -16.24712 -54.76983 1.000 35.15173 268 GLU C N 1
ATOM 7247 C CA . GLU C 1 268 ? 66.76607 -17.31837 -54.79117 1.000 30.18581 268 GLU C CA 1
ATOM 7248 C C . GLU C 1 268 ? 65.82960 -17.27835 -53.59009 1.000 32.52881 268 GLU C C 1
ATOM 7249 O O . GLU C 1 268 ? 64.63198 -17.59184 -53.71857 1.000 30.23742 268 GLU C O 1
ATOM 7255 N N . SER C 1 269 ? 66.33790 -16.88668 -52.42727 1.000 29.81114 269 SER C N 1
ATOM 7256 C CA . SER C 1 269 ? 65.56006 -16.89641 -51.19676 1.000 30.44565 269 SER C CA 1
ATOM 7257 C C . SER C 1 269 ? 64.55355 -15.75166 -51.08648 1.000 31.20350 269 SER C C 1
ATOM 7258 O O . SER C 1 269 ? 63.72519 -15.77133 -50.17449 1.000 27.34590 269 SER C O 1
ATOM 7261 N N . GLN C 1 270 ? 64.60486 -14.74947 -51.95250 1.000 29.28822 270 GLN C N 1
ATOM 7262 C CA . GLN C 1 270 ? 63.86955 -13.52410 -51.68494 1.000 27.43358 270 GLN C CA 1
ATOM 7263 C C . GLN C 1 270 ? 62.47968 -13.54449 -52.31168 1.000 26.72841 270 GLN C C 1
ATOM 7264 O O . GLN C 1 270 ? 62.29308 -13.98062 -53.45286 1.000 27.62381 270 GLN C O 1
ATOM 7270 N N . LEU C 1 271 ? 61.51095 -13.04993 -51.55237 1.000 22.00932 271 LEU C N 1
ATOM 7271 C CA . LEU C 1 271 ? 60.13621 -12.88938 -52.04500 1.000 24.78081 271 LEU C CA 1
ATOM 7272 C C . LEU C 1 271 ? 59.97748 -11.43017 -52.45758 1.000 23.05573 271 LEU C C 1
ATOM 7273 O O . LEU C 1 271 ? 59.46125 -10.58949 -51.71511 1.000 28.78319 271 LEU C O 1
ATOM 7278 N N . TRP C 1 272 ? 60.48379 -11.12219 -53.64674 1.000 25.42298 272 TRP C N 1
ATOM 7279 C CA . TRP C 1 272 ? 60.43827 -9.75692 -54.15440 1.000 22.49952 272 TRP C CA 1
ATOM 7280 C C . TRP C 1 272 ? 58.99262 -9.27565 -54.25896 1.000 22.08549 272 TRP C C 1
ATOM 7281 O O . TRP C 1 272 ? 58.11322 -10.03569 -54.66237 1.000 22.64827 272 TRP C O 1
ATOM 7292 N N . ASP C 1 273 ? 58.75601 -7.99506 -53.92106 1.000 20.93767 273 ASP C N 1
ATOM 7293 C CA . ASP C 1 273 ? 57.43260 -7.37562 -54.06816 1.000 21.70869 273 ASP C CA 1
ATOM 7294 C C . ASP C 1 273 ? 57.50714 -6.20629 -55.04517 1.000 21.57177 273 ASP C C 1
ATOM 7295 O O . ASP C 1 273 ? 57.03284 -6.33728 -56.17464 1.000 21.06767 273 ASP C O 1
ATOM 7300 N N . ASP C 1 274 ? 58.16382 -5.09651 -54.69477 1.000 25.12361 274 ASP C N 1
ATOM 7301 C CA . ASP C 1 274 ? 58.22310 -3.95947 -55.60634 1.000 20.23095 274 ASP C CA 1
ATOM 7302 C C . ASP C 1 274 ? 59.51300 -3.19404 -55.33670 1.000 23.11501 274 ASP C C 1
ATOM 7303 O O . ASP C 1 274 ? 60.27861 -3.53711 -54.42999 1.000 25.26218 274 ASP C O 1
ATOM 7308 N N . PHE C 1 275 ? 59.79780 -2.19733 -56.17256 1.000 22.99065 275 PHE C N 1
ATOM 7309 C CA . PHE C 1 275 ? 61.15543 -1.65344 -56.20509 1.000 24.15157 275 PHE C CA 1
ATOM 7310 C C . PHE C 1 275 ? 61.13131 -0.23369 -56.76438 1.000 23.64891 275 PHE C C 1
ATOM 7311 O O . PHE C 1 275 ? 60.10573 0.23755 -57.25115 1.000 22.37279 275 PHE C O 1
ATOM 7319 N N . ALA C 1 276 ? 62.29943 0.42408 -56.73088 1.000 23.84898 276 ALA C N 1
ATOM 7320 C CA . ALA C 1 276 ? 62.46561 1.79348 -57.19990 1.000 26.73844 276 ALA C CA 1
ATOM 7321 C C . ALA C 1 276 ? 63.84909 1.96649 -57.82352 1.000 32.53180 276 ALA C C 1
ATOM 7322 O O . ALA C 1 276 ? 64.83779 1.46425 -57.28455 1.000 26.75945 276 ALA C O 1
ATOM 7324 N N . PHE C 1 277 ? 63.91519 2.67895 -58.95179 1.000 30.40663 277 PHE C N 1
ATOM 7325 C CA . PHE C 1 277 ? 65.19896 3.04181 -59.54807 1.000 29.04857 277 PHE C CA 1
ATOM 7326 C C . PHE C 1 277 ? 65.84313 4.19105 -58.77988 1.000 30.73387 277 PHE C C 1
ATOM 7327 O O . PHE C 1 277 ? 65.16129 5.13223 -58.36251 1.000 25.66067 277 PHE C O 1
ATOM 7335 N N . GLY C 1 278 ? 67.17499 4.14007 -58.63687 1.000 29.42591 278 GLY C N 1
ATOM 7336 C CA . GLY C 1 278 ? 67.92308 5.28375 -58.15780 1.000 33.03572 278 GLY C CA 1
ATOM 7337 C C . GLY C 1 278 ? 68.81989 5.01504 -56.96129 1.000 35.81460 278 GLY C C 1
ATOM 7338 O O . GLY C 1 278 ? 69.33209 3.90373 -56.77027 1.000 30.17128 278 GLY C O 1
ATOM 7339 N N . PRO C 1 279 ? 69.04823 6.04875 -56.12564 1.000 33.92374 279 PRO C N 1
ATOM 7340 C CA . PRO C 1 279 ? 68.55652 7.42944 -56.26731 1.000 34.43804 279 PRO C CA 1
ATOM 7341 C C . PRO C 1 279 ? 69.24125 8.17642 -57.40785 1.000 38.30160 279 PRO C C 1
ATOM 7342 O O . PRO C 1 279 ? 70.37968 7.85619 -57.75318 1.000 34.80527 279 PRO C O 1
ATOM 7346 N N . GLY C 1 280 ? 68.54856 9.15795 -57.97711 1.000 42.03366 280 GLY C N 1
ATOM 7347 C CA . GLY C 1 280 ? 69.08226 9.97453 -59.05437 1.000 41.51744 280 GLY C CA 1
ATOM 7348 C C . GLY C 1 280 ? 69.66235 9.19023 -60.21559 1.000 46.92810 280 GLY C C 1
ATOM 7349 O O . GLY C 1 280 ? 68.94876 8.47210 -60.92615 1.000 50.59423 280 GLY C O 1
ATOM 7350 N N . ASP C 1 281 ? 70.97563 9.31695 -60.39321 1.000 53.44822 281 ASP C N 1
ATOM 7351 C CA . ASP C 1 281 ? 71.71693 8.72537 -61.49964 1.000 56.85850 281 ASP C CA 1
ATOM 7352 C C . ASP C 1 281 ? 72.28485 7.34347 -61.19233 1.000 48.09027 281 ASP C C 1
ATOM 7353 O O . ASP C 1 281 ? 72.74897 6.67375 -62.11983 1.000 53.61955 281 ASP C O 1
ATOM 7358 N N . GLU C 1 282 ? 72.27703 6.91858 -59.92730 1.000 42.48231 282 GLU C N 1
ATOM 7359 C CA . GLU C 1 282 ? 72.96386 5.69831 -59.51381 1.000 39.67328 282 GLU C CA 1
ATOM 7360 C C . GLU C 1 282 ? 72.44830 4.47500 -60.27226 1.000 38.90407 282 GLU C C 1
ATOM 7361 O O . GLU C 1 282 ? 71.25649 4.35792 -60.58207 1.000 36.64951 282 GLU C O 1
ATOM 7367 N N . ASP C 1 283 ? 73.35947 3.53279 -60.52759 1.000 27.11178 283 ASP C N 1
ATOM 7368 C CA . ASP C 1 283 ? 73.06803 2.36149 -61.35082 1.000 34.94990 283 ASP C CA 1
ATOM 7369 C C . ASP C 1 283 ? 72.41447 1.23562 -60.54798 1.000 29.76883 283 ASP C C 1
ATOM 7370 O O . ASP C 1 283 ? 72.88014 0.09185 -60.56467 1.000 29.02599 283 ASP C O 1
ATOM 7375 N N . LEU C 1 284 ? 71.32763 1.54006 -59.84985 1.000 28.78358 284 LEU C N 1
ATOM 7376 C CA . LEU C 1 284 ? 70.80015 0.64671 -58.83071 1.000 25.03373 284 LEU C CA 1
ATOM 7377 C C . LEU C 1 284 ? 69.27624 0.57304 -58.90378 1.000 30.65565 284 LEU C C 1
ATOM 7378 O O . LEU C 1 284 ? 68.61717 1.52194 -59.32664 1.000 29.05072 284 LEU C O 1
ATOM 7383 N N . LEU C 1 285 ? 68.73064 -0.56763 -58.48090 1.000 28.38295 285 LEU C N 1
ATOM 7384 C CA . LEU C 1 285 ? 67.34514 -0.69842 -58.04274 1.000 25.93811 285 LEU C CA 1
ATOM 7385 C C . LEU C 1 285 ? 67.34322 -0.99205 -56.55422 1.000 27.44221 285 LEU C C 1
ATOM 7386 O O . LEU C 1 285 ? 68.23411 -1.68030 -56.04062 1.000 30.61310 285 LEU C O 1
ATOM 7391 N N . TRP C 1 286 ? 66.32126 -0.51605 -55.86510 1.000 22.67452 286 TRP C N 1
ATOM 7392 C CA . TRP C 1 286 ? 66.11768 -0.85883 -54.46412 1.000 19.84336 286 TRP C CA 1
ATOM 7393 C C . TRP C 1 286 ? 64.81858 -1.64618 -54.38779 1.000 26.09161 286 TRP C C 1
ATOM 7394 O O . TRP C 1 286 ? 63.77950 -1.15452 -54.82434 1.000 23.61362 286 TRP C O 1
ATOM 7405 N N . VAL C 1 287 ? 64.88707 -2.86798 -53.86446 1.000 24.99057 287 VAL C N 1
ATOM 7406 C CA . VAL C 1 287 ? 63.82674 -3.86148 -54.00361 1.000 25.32374 287 VAL C CA 1
ATOM 7407 C C . VAL C 1 287 ? 63.43289 -4.34619 -52.62109 1.000 24.13613 287 VAL C C 1
ATOM 7408 O O . VAL C 1 287 ? 64.30213 -4.68717 -51.81254 1.000 23.06252 287 VAL C O 1
ATOM 7412 N N . THR C 1 288 ? 62.13290 -4.38214 -52.34626 1.000 24.47922 288 THR C N 1
ATOM 7413 C CA . THR C 1 288 ? 61.66433 -4.99689 -51.11202 1.000 21.95023 288 THR C CA 1
ATOM 7414 C C . THR C 1 288 ? 61.62376 -6.51339 -51.27334 1.000 25.53938 288 THR C C 1
ATOM 7415 O O . THR C 1 288 ? 61.19727 -7.03128 -52.31101 1.000 24.89767 288 THR C O 1
ATOM 7419 N N . GLY C 1 289 ? 62.09494 -7.22060 -50.24949 1.000 28.06989 289 GLY C N 1
ATOM 7420 C CA . GLY C 1 289 ? 62.27580 -8.66576 -50.27522 1.000 29.36001 289 GLY C CA 1
ATOM 7421 C C . GLY C 1 289 ? 61.58490 -9.30098 -49.09453 1.000 30.13737 289 GLY C C 1
ATOM 7422 O O . GLY C 1 289 ? 60.52973 -8.84016 -48.65291 1.000 29.56760 289 GLY C O 1
ATOM 7423 N N . LEU C 1 290 ? 62.17820 -10.36077 -48.55962 1.000 27.46798 290 LEU C N 1
ATOM 7424 C CA . LEU C 1 290 ? 61.61612 -11.04251 -47.39742 1.000 27.93992 290 LEU C CA 1
ATOM 7425 C C . LEU C 1 290 ? 62.07153 -10.32437 -46.13211 1.000 31.29931 290 LEU C C 1
ATOM 7426 O O . LEU C 1 290 ? 63.19238 -10.53401 -45.64855 1.000 32.81526 290 LEU C O 1
ATOM 7431 N N . ASN C 1 291 ? 61.20309 -9.46150 -45.59545 1.000 26.40665 291 ASN C N 1
ATOM 7432 C CA . ASN C 1 291 ? 61.47552 -8.72296 -44.35852 1.000 29.63264 291 ASN C CA 1
ATOM 7433 C C . ASN C 1 291 ? 62.79291 -7.95599 -44.43729 1.000 35.19849 291 ASN C C 1
ATOM 7434 O O . ASN C 1 291 ? 63.52347 -7.82380 -43.44815 1.000 31.26491 291 ASN C O 1
ATOM 7439 N N . ALA C 1 292 ? 63.09760 -7.45021 -45.62656 1.000 29.57594 292 ALA C N 1
ATOM 7440 C CA . ALA C 1 292 ? 64.37124 -6.78948 -45.86802 1.000 31.24369 292 ALA C CA 1
ATOM 7441 C C . ALA C 1 292 ? 64.25550 -5.97048 -47.14402 1.000 32.87464 292 ALA C C 1
ATOM 7442 O O . ALA C 1 292 ? 63.31470 -6.13137 -47.92457 1.000 29.98555 292 ALA C O 1
ATOM 7444 N N . VAL C 1 293 ? 65.23111 -5.08486 -47.34455 1.000 28.76896 293 VAL C N 1
ATOM 7445 C CA . VAL C 1 293 ? 65.34561 -4.27999 -48.55218 1.000 29.81410 293 VAL C CA 1
ATOM 7446 C C . VAL C 1 293 ? 66.74545 -4.49565 -49.11166 1.000 26.84085 293 VAL C C 1
ATOM 7447 O O . VAL C 1 293 ? 67.70882 -4.61769 -48.34853 1.000 31.67088 293 VAL C O 1
ATOM 7451 N N . TYR C 1 294 ? 66.85423 -4.56538 -50.44054 1.000 27.34223 294 TYR C N 1
ATOM 7452 C CA . TYR C 1 294 ? 68.10586 -4.85575 -51.13262 1.000 26.44484 294 TYR C CA 1
ATOM 7453 C C . TYR C 1 294 ? 68.38215 -3.76280 -52.15045 1.000 32.41371 294 TYR C C 1
ATOM 7454 O O . TYR C 1 294 ? 67.46998 -3.31549 -52.85307 1.000 26.39324 294 TYR C O 1
ATOM 7463 N N . ALA C 1 295 ? 69.64082 -3.33036 -52.22492 1.000 24.55915 295 ALA C N 1
ATOM 7464 C CA . ALA C 1 295 ? 70.10554 -2.57750 -53.37687 1.000 21.68576 295 ALA C CA 1
ATOM 7465 C C . ALA C 1 295 ? 70.67372 -3.55388 -54.39862 1.000 23.41335 295 ALA C C 1
ATOM 7466 O O . ALA C 1 295 ? 71.36178 -4.51926 -54.04230 1.000 26.42686 295 ALA C O 1
ATOM 7468 N N . VAL C 1 296 ? 70.39495 -3.30092 -55.67278 1.000 22.12026 296 VAL C N 1
ATOM 7469 C CA . VAL C 1 296 ? 70.74156 -4.23499 -56.73716 1.000 21.67535 296 VAL C CA 1
ATOM 7470 C C . VAL C 1 296 ? 71.36409 -3.46031 -57.87801 1.000 26.12161 296 VAL C C 1
ATOM 7471 O O . VAL C 1 296 ? 70.79245 -2.46885 -58.33265 1.000 21.33632 296 VAL C O 1
ATOM 7475 N N . SER C 1 297 ? 72.55526 -3.89090 -58.31074 1.000 25.73232 297 SER C N 1
ATOM 7476 C CA . SER C 1 297 ? 73.19213 -3.31527 -59.48528 1.000 26.59839 297 SER C CA 1
ATOM 7477 C C . SER C 1 297 ? 72.41971 -3.66818 -60.74568 1.000 25.11950 297 SER C C 1
ATOM 7478 O O . SER C 1 297 ? 72.15402 -4.84125 -61.01296 1.000 24.00878 297 SER C O 1
ATOM 7481 N N . LYS C 1 298 ? 72.07987 -2.64256 -61.53348 1.000 27.85458 298 LYS C N 1
ATOM 7482 C CA . LYS C 1 298 ? 71.47248 -2.86278 -62.84572 1.000 28.48636 298 LYS C CA 1
ATOM 7483 C C . LYS C 1 298 ? 72.46923 -3.46403 -63.82123 1.000 30.11018 298 LYS C C 1
ATOM 7484 O O . LYS C 1 298 ? 72.11227 -4.32675 -64.63451 1.000 29.26951 298 LYS C O 1
ATOM 7490 N N . LYS C 1 299 ? 73.72335 -3.00397 -63.77281 1.000 26.93312 299 LYS C N 1
ATOM 7491 C CA . LYS C 1 299 ? 74.72804 -3.50224 -64.71158 1.000 29.85437 299 LYS C CA 1
ATOM 7492 C C . LYS C 1 299 ? 75.00229 -4.99471 -64.52913 1.000 27.58539 299 LYS C C 1
ATOM 7493 O O . LYS C 1 299 ? 75.10740 -5.73932 -65.51484 1.000 27.39061 299 LYS C O 1
ATOM 7499 N N . ASN C 1 300 ? 75.12771 -5.45922 -63.28521 1.000 24.02313 300 ASN C N 1
ATOM 7500 C CA . ASN C 1 300 ? 75.60807 -6.82306 -63.05408 1.000 28.15577 300 ASN C CA 1
ATOM 7501 C C . ASN C 1 300 ? 74.80922 -7.61816 -62.03301 1.000 28.96421 300 ASN C C 1
ATOM 7502 O O . ASN C 1 300 ? 75.16566 -8.77214 -61.76704 1.000 29.36087 300 ASN C O 1
ATOM 7507 N N . GLY C 1 301 ? 73.75333 -7.04643 -61.45147 1.000 27.35925 301 GLY C N 1
ATOM 7508 C CA . GLY C 1 301 ? 72.86868 -7.80612 -60.59368 1.000 26.29986 301 GLY C CA 1
ATOM 7509 C C . GLY C 1 301 ? 73.39147 -8.12118 -59.21887 1.000 28.10001 301 GLY C C 1
ATOM 7510 O O . GLY C 1 301 ? 72.78700 -8.94007 -58.51702 1.000 20.84584 301 GLY C O 1
ATOM 7511 N N . THR C 1 302 ? 74.51792 -7.52797 -58.81609 1.000 24.49929 302 THR C N 1
ATOM 7512 C CA . THR C 1 302 ? 74.99507 -7.74777 -57.46059 1.000 21.79553 302 THR C CA 1
ATOM 7513 C C . THR C 1 302 ? 73.98694 -7.17956 -56.48757 1.000 23.38932 302 THR C C 1
ATOM 7514 O O . THR C 1 302 ? 73.46826 -6.08923 -56.70585 1.000 25.59110 302 THR C O 1
ATOM 7518 N N . ALA C 1 303 ? 73.74892 -7.90029 -55.39483 1.000 24.92996 303 ALA C N 1
ATOM 7519 C CA . ALA C 1 303 ? 72.63164 -7.63946 -54.50305 1.000 29.59633 303 ALA C CA 1
ATOM 7520 C C . ALA C 1 303 ? 73.13476 -7.60527 -53.07153 1.000 29.70099 303 ALA C C 1
ATOM 7521 O O . ALA C 1 303 ? 73.74368 -8.56697 -52.59928 1.000 33.02429 303 ALA C O 1
ATOM 7523 N N . VAL C 1 304 ? 72.86343 -6.49933 -52.38971 1.000 27.51983 304 VAL C N 1
ATOM 7524 C CA . VAL C 1 304 ? 73.34962 -6.20582 -51.05426 1.000 28.87234 304 VAL C CA 1
ATOM 7525 C C . VAL C 1 304 ? 72.15277 -5.85657 -50.19324 1.000 29.97105 304 VAL C C 1
ATOM 7526 O O . VAL C 1 304 ? 71.47509 -4.86220 -50.46073 1.000 29.72415 304 VAL C O 1
ATOM 7530 N N . VAL C 1 305 ? 71.90483 -6.63689 -49.14513 1.000 30.99252 305 VAL C N 1
ATOM 7531 C CA . VAL C 1 305 ? 70.84267 -6.27386 -48.21833 1.000 30.89536 305 VAL C CA 1
ATOM 7532 C C . VAL C 1 305 ? 71.27870 -5.05377 -47.41356 1.000 34.26257 305 VAL C C 1
ATOM 7533 O O . VAL C 1 305 ? 72.38678 -5.01607 -46.85686 1.000 31.77750 305 VAL C O 1
ATOM 7537 N N . VAL C 1 306 ? 70.42061 -4.03260 -47.36430 1.000 29.47058 306 VAL C N 1
ATOM 7538 C CA . VAL C 1 306 ? 70.76687 -2.77710 -46.70301 1.000 28.99978 306 VAL C CA 1
ATOM 7539 C C . VAL C 1 306 ? 70.03390 -2.57402 -45.37782 1.000 35.65291 306 VAL C C 1
ATOM 7540 O O . VAL C 1 306 ? 70.49757 -1.77155 -44.55387 1.000 31.26261 306 VAL C O 1
ATOM 7544 N N . ASP C 1 307 ? 68.91671 -3.26194 -45.14114 1.000 31.85346 307 ASP C N 1
ATOM 7545 C CA . ASP C 1 307 ? 68.17534 -3.11035 -43.89420 1.000 28.83185 307 ASP C CA 1
ATOM 7546 C C . ASP C 1 307 ? 67.24329 -4.30337 -43.73956 1.000 35.92213 307 ASP C C 1
ATOM 7547 O O . ASP C 1 307 ? 66.83671 -4.92093 -44.72912 1.000 31.36023 307 ASP C O 1
ATOM 7552 N N . GLY C 1 308 ? 66.91995 -4.63089 -42.49324 1.000 34.49728 308 GLY C N 1
ATOM 7553 C CA . GLY C 1 308 ? 66.03425 -5.74970 -42.22549 1.000 34.59033 308 GLY C CA 1
ATOM 7554 C C . GLY C 1 308 ? 66.79604 -7.04481 -42.03196 1.000 35.83624 308 GLY C C 1
ATOM 7555 O O . GLY C 1 308 ? 67.98718 -7.05360 -41.68750 1.000 37.16701 308 GLY C O 1
ATOM 7556 N N . VAL C 1 309 ? 66.09888 -8.16051 -42.26695 1.000 30.98512 309 VAL C N 1
ATOM 7557 C CA . VAL C 1 309 ? 66.72141 -9.47163 -42.08802 1.000 34.53064 309 VAL C CA 1
ATOM 7558 C C . VAL C 1 309 ? 67.96300 -9.57273 -42.97049 1.000 33.34259 309 VAL C C 1
ATOM 7559 O O . VAL C 1 309 ? 67.93619 -9.25349 -44.16711 1.000 31.72871 309 VAL C O 1
ATOM 7563 N N . GLY C 1 310 ? 69.06779 -10.02136 -42.38340 1.000 37.11467 310 GLY C N 1
ATOM 7564 C CA . GLY C 1 310 ? 70.34414 -10.01297 -43.05916 1.000 31.43888 310 GLY C CA 1
ATOM 7565 C C . GLY C 1 310 ? 71.28647 -8.92666 -42.59061 1.000 35.21270 310 GLY C C 1
ATOM 7566 O O . GLY C 1 310 ? 72.47265 -8.97363 -42.92551 1.000 35.84388 310 GLY C O 1
ATOM 7567 N N . THR C 1 311 ? 70.79976 -7.94913 -41.83717 1.000 39.19196 311 THR C N 1
ATOM 7568 C CA . THR C 1 311 ? 71.63930 -6.94975 -41.19331 1.000 34.73929 311 THR C CA 1
ATOM 7569 C C . THR C 1 311 ? 71.38428 -6.98410 -39.69267 1.000 34.92660 311 THR C C 1
ATOM 7570 O O . THR C 1 311 ? 70.45766 -7.63369 -39.21152 1.000 39.01799 311 THR C O 1
ATOM 7574 N N . SER C 1 312 ? 72.21251 -6.26142 -38.94235 1.000 39.39423 312 SER C N 1
ATOM 7575 C CA . SER C 1 312 ? 72.03067 -6.22970 -37.49573 1.000 46.79153 312 SER C CA 1
ATOM 7576 C C . SER C 1 312 ? 70.72819 -5.54296 -37.10549 1.000 42.63925 312 SER C C 1
ATOM 7577 O O . SER C 1 312 ? 70.23744 -5.75266 -35.99042 1.000 47.55537 312 SER C O 1
ATOM 7580 N N . ASN C 1 313 ? 70.16055 -4.74780 -38.01094 1.000 44.63095 313 ASN C N 1
ATOM 7581 C CA . ASN C 1 313 ? 68.89040 -4.04673 -37.81151 1.000 36.81774 313 ASN C CA 1
ATOM 7582 C C . ASN C 1 313 ? 67.78805 -4.84487 -38.50876 1.000 41.42065 313 ASN C C 1
ATOM 7583 O O . ASN C 1 313 ? 67.31168 -4.50420 -39.59114 1.000 39.05086 313 ASN C O 1
ATOM 7588 N N . ASN C 1 314 ? 67.41657 -5.96046 -37.88626 1.000 36.05315 314 ASN C N 1
ATOM 7589 C CA . ASN C 1 314 ? 66.71663 -7.01477 -38.60604 1.000 44.98718 314 ASN C CA 1
ATOM 7590 C C . ASN C 1 314 ? 65.26889 -7.19434 -38.17587 1.000 42.71307 314 ASN C C 1
ATOM 7591 O O . ASN C 1 314 ? 64.63342 -8.16752 -38.59039 1.000 38.03787 314 ASN C O 1
ATOM 7596 N N . MET C 1 315 ? 64.74138 -6.30330 -37.33982 1.000 44.38423 315 MET C N 1
ATOM 7597 C CA . MET C 1 315 ? 63.33623 -6.33997 -36.97260 1.000 42.58854 315 MET C CA 1
ATOM 7598 C C . MET C 1 315 ? 62.55254 -5.16791 -37.53274 1.000 40.91763 315 MET C C 1
ATOM 7599 O O . MET C 1 315 ? 61.32008 -5.16127 -37.43169 1.000 34.77717 315 MET C O 1
ATOM 7604 N N . SER C 1 316 ? 63.22373 -4.20258 -38.14785 1.000 37.36139 316 SER C N 1
ATOM 7605 C CA . SER C 1 316 ? 62.59646 -2.93302 -38.48859 1.000 39.70126 316 SER C CA 1
ATOM 7606 C C . SER C 1 316 ? 61.82325 -2.95980 -39.80166 1.000 35.27685 316 SER C C 1
ATOM 7607 O O . SER C 1 316 ? 61.30324 -1.91868 -40.20606 1.000 37.62515 316 SER C O 1
ATOM 7610 N N . PHE C 1 317 ? 61.74770 -4.09413 -40.49365 1.000 39.29328 317 PHE C N 1
ATOM 7611 C CA . PHE C 1 317 ? 61.06073 -4.16932 -41.78457 1.000 35.83822 317 PHE C CA 1
ATOM 7612 C C . PHE C 1 317 ? 60.22311 -5.43899 -41.84512 1.000 38.36844 317 PHE C C 1
ATOM 7613 O O . PHE C 1 317 ? 60.51379 -6.36847 -42.60723 1.000 34.83928 317 PHE C O 1
ATOM 7621 N N . PRO C 1 318 ? 59.15618 -5.50858 -41.04084 1.000 35.35708 318 PRO C N 1
ATOM 7622 C CA . PRO C 1 318 ? 58.23490 -6.65177 -41.13762 1.000 33.98527 318 PRO C CA 1
ATOM 7623 C C . PRO C 1 318 ? 57.39321 -6.57650 -42.40353 1.000 31.57677 318 PRO C C 1
ATOM 7624 O O . PRO C 1 318 ? 56.53903 -5.68869 -42.54661 1.000 33.00869 318 PRO C O 1
ATOM 7628 N N . GLY C 1 319 ? 57.65862 -7.48168 -43.33974 1.000 34.56639 319 GLY C N 1
ATOM 7629 C CA . GLY C 1 319 ? 56.92121 -7.56597 -44.58070 1.000 33.76112 319 GLY C CA 1
ATOM 7630 C C . GLY C 1 319 ? 56.79768 -6.25959 -45.34441 1.000 33.09784 319 GLY C C 1
ATOM 7631 O O . GLY C 1 319 ? 55.69730 -5.72467 -45.49932 1.000 29.76943 319 GLY C O 1
ATOM 7632 N N . PRO C 1 320 ? 57.91370 -5.72165 -45.84816 1.000 29.89892 320 PRO C N 1
ATOM 7633 C CA . PRO C 1 320 ? 57.82563 -4.54580 -46.72638 1.000 29.26201 320 PRO C CA 1
ATOM 7634 C C . PRO C 1 320 ? 57.12551 -4.90186 -48.03187 1.000 29.16605 320 PRO C C 1
ATOM 7635 O O . PRO C 1 320 ? 57.18867 -6.04587 -48.49898 1.000 26.67479 320 PRO C O 1
ATOM 7639 N N . THR C 1 321 ? 56.42527 -3.90450 -48.61505 1.000 28.93251 321 THR C N 1
ATOM 7640 C CA . THR C 1 321 ? 55.59012 -4.13822 -49.79033 1.000 24.46276 321 THR C CA 1
ATOM 7641 C C . THR C 1 321 ? 56.03126 -3.36676 -51.02598 1.000 21.54477 321 THR C C 1
ATOM 7642 O O . THR C 1 321 ? 55.93581 -3.90837 -52.12935 1.000 22.33531 321 THR C O 1
ATOM 7646 N N . SER C 1 322 ? 56.53172 -2.13165 -50.88473 1.000 21.71129 322 SER C N 1
ATOM 7647 C CA . SER C 1 322 ? 56.97532 -1.32352 -52.02577 1.000 23.31860 322 SER C CA 1
ATOM 7648 C C . SER C 1 322 ? 57.98564 -0.28053 -51.55437 1.000 22.80843 322 SER C C 1
ATOM 7649 O O . SER C 1 322 ? 58.23057 -0.13300 -50.36006 1.000 24.31602 322 SER C O 1
ATOM 7652 N N . CYS C 1 323 ? 58.54669 0.46429 -52.50223 1.000 21.58591 323 CYS C N 1
ATOM 7653 C CA . CYS C 1 323 ? 59.42965 1.57507 -52.15201 1.000 25.98476 323 CYS C CA 1
ATOM 7654 C C . CYS C 1 323 ? 59.58943 2.50801 -53.34677 1.000 22.39451 323 CYS C C 1
ATOM 7655 O O . CYS C 1 323 ? 59.55072 2.06524 -54.49874 1.000 25.48518 323 CYS C O 1
ATOM 7658 N N . GLN C 1 324 ? 59.71344 3.80661 -53.05931 1.000 23.99680 324 GLN C N 1
ATOM 7659 C CA . GLN C 1 324 ? 59.96927 4.85126 -54.04744 1.000 23.99330 324 GLN C CA 1
ATOM 7660 C C . GLN C 1 324 ? 60.80248 5.94471 -53.38859 1.000 27.89210 324 GLN C C 1
ATOM 7661 O O . GLN C 1 324 ? 60.75701 6.12830 -52.17019 1.000 26.15336 324 GLN C O 1
ATOM 7667 N N . PHE C 1 325 ? 61.54103 6.68877 -54.20450 1.000 23.25835 325 PHE C N 1
ATOM 7668 C CA . PHE C 1 325 ? 62.42383 7.71622 -53.66873 1.000 29.08678 325 PHE C CA 1
ATOM 7669 C C . PHE C 1 325 ? 61.69995 9.04750 -53.51157 1.000 28.93545 325 PHE C C 1
ATOM 7670 O O . PHE C 1 325 ? 60.77279 9.36763 -54.26094 1.000 32.88521 325 PHE C O 1
ATOM 7678 N N . GLY C 1 326 ? 62.13620 9.81923 -52.51348 1.000 29.91295 326 GLY C N 1
ATOM 7679 C CA . GLY C 1 326 ? 61.68426 11.18585 -52.34284 1.000 28.02001 326 GLY C CA 1
ATOM 7680 C C . GLY C 1 326 ? 61.92298 12.00382 -53.59098 1.000 25.36100 326 GLY C C 1
ATOM 7681 O O . GLY C 1 326 ? 62.73602 11.61714 -54.42652 1.000 29.23493 326 GLY C O 1
ATOM 7682 N N . ARG C 1 327 ? 61.22796 13.13236 -53.74530 1.000 23.97099 327 ARG C N 1
ATOM 7683 C CA . ARG C 1 327 ? 61.40992 13.93464 -54.94728 1.000 25.39013 327 ARG C CA 1
ATOM 7684 C C . ARG C 1 327 ? 61.70505 15.39909 -54.62657 1.000 27.24617 327 ARG C C 1
ATOM 7685 O O . ARG C 1 327 ? 61.51956 16.25521 -55.49426 1.000 32.23657 327 ARG C O 1
ATOM 7693 N N . THR C 1 328 ? 62.14641 15.71790 -53.40663 1.000 26.42028 328 THR C N 1
ATOM 7694 C CA . THR C 1 328 ? 62.48332 17.10346 -53.07323 1.000 30.32697 328 THR C CA 1
ATOM 7695 C C . THR C 1 328 ? 63.96107 17.21626 -52.69886 1.000 33.64566 328 THR C C 1
ATOM 7696 O O . THR C 1 328 ? 64.70376 16.22530 -52.64969 1.000 28.99292 328 THR C O 1
ATOM 7700 N N . LYS C 1 329 ? 64.37481 18.45463 -52.42034 1.000 32.28948 329 LYS C N 1
ATOM 7701 C CA . LYS C 1 329 ? 65.74464 18.71223 -51.99183 1.000 32.63469 329 LYS C CA 1
ATOM 7702 C C . LYS C 1 329 ? 66.01243 18.12426 -50.61833 1.000 35.38841 329 LYS C C 1
ATOM 7703 O O . LYS C 1 329 ? 67.17012 17.83929 -50.29511 1.000 38.65526 329 LYS C O 1
ATOM 7709 N N . HIS C 1 330 ? 64.96410 17.90615 -49.81919 1.000 32.15830 330 HIS C N 1
ATOM 7710 C CA . HIS C 1 330 ? 65.13207 17.30398 -48.50136 1.000 37.13046 330 HIS C CA 1
ATOM 7711 C C . HIS C 1 330 ? 65.31689 15.79271 -48.54222 1.000 35.18020 330 HIS C C 1
ATOM 7712 O O . HIS C 1 330 ? 65.76988 15.21945 -47.54440 1.000 36.85591 330 HIS C O 1
ATOM 7719 N N . ASP C 1 331 ? 64.94178 15.11674 -49.63087 1.000 33.02316 331 ASP C N 1
ATOM 7720 C CA . ASP C 1 331 ? 64.90159 13.66103 -49.50825 1.000 34.33974 331 ASP C CA 1
ATOM 7721 C C . ASP C 1 331 ? 65.04343 12.87974 -50.81220 1.000 34.24256 331 ASP C C 1
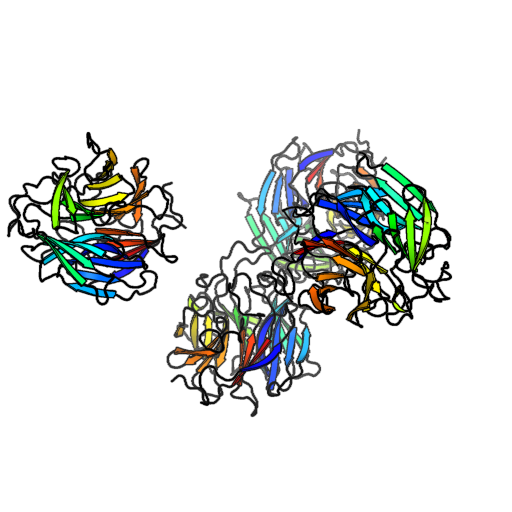ATOM 7722 O O . ASP C 1 331 ? 64.53490 11.75811 -50.91029 1.000 36.19430 331 ASP C O 1
ATOM 7727 N N . SER C 1 332 ? 65.75046 13.41958 -51.80663 1.000 29.02657 332 SER C N 1
ATOM 7728 C CA . SER C 1 332 ? 65.87035 12.67317 -53.05303 1.000 30.75139 332 SER C CA 1
ATOM 7729 C C . SER C 1 332 ? 66.72636 11.42176 -52.91970 1.000 36.53287 332 SER C C 1
ATOM 7730 O O . SER C 1 332 ? 66.69772 10.57656 -53.82418 1.000 32.48985 332 SER C O 1
ATOM 7733 N N . ASN C 1 333 ? 67.47390 11.28293 -51.82456 1.000 31.57979 333 ASN C N 1
ATOM 7734 C CA . ASN C 1 333 ? 68.24797 10.08616 -51.54612 1.000 35.53938 333 ASN C CA 1
ATOM 7735 C C . ASN C 1 333 ? 67.55769 9.20107 -50.52227 1.000 36.65206 333 ASN C C 1
ATOM 7736 O O . ASN C 1 333 ? 68.13370 8.20510 -50.07386 1.000 32.38436 333 ASN C O 1
ATOM 7741 N N . VAL C 1 334 ? 66.31644 9.52535 -50.17067 1.000 34.97963 334 VAL C N 1
ATOM 7742 C CA . VAL C 1 334 ? 65.58108 8.80302 -49.14999 1.000 36.56751 334 VAL C CA 1
ATOM 7743 C C . VAL C 1 334 ? 64.60780 7.86056 -49.83498 1.000 29.83075 334 VAL C C 1
ATOM 7744 O O . VAL C 1 334 ? 63.86662 8.26529 -50.73768 1.000 28.18037 334 VAL C O 1
ATOM 7748 N N . LEU C 1 335 ? 64.63790 6.60566 -49.43444 1.000 28.37985 335 LEU C N 1
ATOM 7749 C CA . LEU C 1 335 ? 63.76341 5.58964 -50.00005 1.000 29.80972 335 LEU C CA 1
ATOM 7750 C C . LEU C 1 335 ? 62.61172 5.38581 -49.02702 1.000 25.57558 335 LEU C C 1
ATOM 7751 O O . LEU C 1 335 ? 62.80510 4.86549 -47.92432 1.000 29.96631 335 LEU C O 1
ATOM 7756 N N . TYR C 1 336 ? 61.42146 5.83146 -49.42180 1.000 28.61022 336 TYR C N 1
ATOM 7757 C CA . TYR C 1 336 ? 60.22959 5.56693 -48.63021 1.000 26.98526 336 TYR C CA 1
ATOM 7758 C C . TYR C 1 336 ? 59.74972 4.14809 -48.90123 1.000 26.40913 336 TYR C C 1
ATOM 7759 O O . TYR C 1 336 ? 59.59487 3.75008 -50.05755 1.000 28.53780 336 TYR C O 1
ATOM 7768 N N . VAL C 1 337 ? 59.55689 3.37541 -47.83512 1.000 26.49934 337 VAL C N 1
ATOM 7769 C CA . VAL C 1 337 ? 59.20063 1.96173 -47.91741 1.000 26.20937 337 VAL C CA 1
ATOM 7770 C C . VAL C 1 337 ? 57.87129 1.73190 -47.19620 1.000 31.15283 337 VAL C C 1
ATOM 7771 O O . VAL C 1 337 ? 57.74198 2.06244 -46.00938 1.000 28.26294 337 VAL C O 1
ATOM 7775 N N . THR C 1 338 ? 56.89442 1.14358 -47.90722 1.000 31.52016 338 THR C N 1
ATOM 7776 C CA . THR C 1 338 ? 55.64641 0.66961 -47.30701 1.000 26.89710 338 THR C CA 1
ATOM 7777 C C . THR C 1 338 ? 55.77110 -0.77233 -46.82209 1.000 29.29142 338 THR C C 1
ATOM 7778 O O . THR C 1 338 ? 56.56237 -1.56113 -47.35020 1.000 28.79679 338 THR C O 1
ATOM 7782 N N . GLY C 1 339 ? 54.96183 -1.12164 -45.81525 1.000 27.65331 339 GLY C N 1
ATOM 7783 C CA . GLY C 1 339 ? 54.90437 -2.48952 -45.32397 1.000 29.57159 339 GLY C CA 1
ATOM 7784 C C . GLY C 1 339 ? 53.54773 -2.79058 -44.72247 1.000 28.84301 339 GLY C C 1
ATOM 7785 O O . GLY C 1 339 ? 52.77390 -1.87915 -44.41526 1.000 30.79697 339 GLY C O 1
ATOM 7786 N N . ASN C 1 340 ? 53.26076 -4.09340 -44.54841 1.000 30.98760 340 ASN C N 1
ATOM 7787 C CA . ASN C 1 340 ? 51.94637 -4.50749 -44.06251 1.000 31.45741 340 ASN C CA 1
ATOM 7788 C C . ASN C 1 340 ? 51.94953 -5.43203 -42.84885 1.000 32.92239 340 ASN C C 1
ATOM 7789 O O . ASN C 1 340 ? 50.86531 -5.82250 -42.40743 1.000 31.70010 340 ASN C O 1
ATOM 7794 N N . LEU C 1 341 ? 53.10440 -5.75994 -42.26454 1.000 29.88144 341 LEU C N 1
ATOM 7795 C CA . LEU C 1 341 ? 53.15849 -6.71364 -41.15920 1.000 32.26238 341 LEU C CA 1
ATOM 7796 C C . LEU C 1 341 ? 53.55339 -6.04183 -39.84382 1.000 39.08844 341 LEU C C 1
ATOM 7797 O O . LEU C 1 341 ? 54.43700 -5.17732 -39.80852 1.000 38.11290 341 LEU C O 1
ATOM 7802 N N . TYR C 1 342 ? 52.90623 -6.47732 -38.75726 1.000 33.70913 342 TYR C N 1
ATOM 7803 C CA . TYR C 1 342 ? 53.15691 -5.90877 -37.43680 1.000 38.55193 342 TYR C CA 1
ATOM 7804 C C . TYR C 1 342 ? 54.59484 -6.15047 -36.99023 1.000 39.36354 342 TYR C C 1
ATOM 7805 O O . TYR C 1 342 ? 55.25080 -5.24725 -36.46539 1.000 38.91482 342 TYR C O 1
ATOM 7814 N N . SER C 1 343 ? 55.08152 -7.37829 -37.16451 1.000 36.75716 343 SER C N 1
ATOM 7815 C CA . SER C 1 343 ? 56.41098 -7.79432 -36.74445 1.000 41.47144 343 SER C CA 1
ATOM 7816 C C . SER C 1 343 ? 56.84946 -8.94806 -37.63549 1.000 43.35548 343 SER C C 1
ATOM 7817 O O . SER C 1 343 ? 56.03066 -9.57717 -38.31348 1.000 40.59720 343 SER C O 1
ATOM 7820 N N . VAL C 1 344 ? 58.15295 -9.21866 -37.63615 1.000 43.20639 344 VAL C N 1
ATOM 7821 C CA . VAL C 1 344 ? 58.70184 -10.33790 -38.40374 1.000 42.94758 344 VAL C CA 1
ATOM 7822 C C . VAL C 1 344 ? 58.13598 -11.62968 -37.82477 1.000 49.32327 344 VAL C C 1
ATOM 7823 O O . VAL C 1 344 ? 58.40462 -11.95891 -36.66111 1.000 50.35169 344 VAL C O 1
ATOM 7827 N N . PRO C 1 345 ? 57.33577 -12.37883 -38.58009 1.000 49.26362 345 PRO C N 1
ATOM 7828 C CA . PRO C 1 345 ? 56.66441 -13.54945 -37.99713 1.000 56.44438 345 PRO C CA 1
ATOM 7829 C C . PRO C 1 345 ? 57.65179 -14.67820 -37.72926 1.000 66.26977 345 PRO C C 1
ATOM 7830 O O . PRO C 1 345 ? 58.39587 -15.09864 -38.61927 1.000 61.15430 345 PRO C O 1
ATOM 7834 N N . ASP C 1 346 ? 57.66265 -15.15351 -36.47772 1.000 71.67362 346 ASP C N 1
ATOM 7835 C CA . ASP C 1 346 ? 58.54354 -16.25743 -36.10213 1.000 75.44598 346 ASP C CA 1
ATOM 7836 C C . ASP C 1 346 ? 58.04253 -17.57757 -36.67447 1.000 75.02419 346 ASP C C 1
ATOM 7837 O O . ASP C 1 346 ? 58.83979 -18.44354 -37.05301 1.000 74.38663 346 ASP C O 1
ATOM 7842 N N . SER C 1 347 ? 56.72681 -17.75129 -36.73558 1.000 75.34111 347 SER C N 1
ATOM 7843 C CA . SER C 1 347 ? 56.12381 -18.92489 -37.34255 1.000 79.77207 347 SER C CA 1
ATOM 7844 C C . SER C 1 347 ? 54.96019 -18.47049 -38.21064 1.000 80.83594 347 SER C C 1
ATOM 7845 O O . SER C 1 347 ? 54.49422 -17.33426 -38.11600 1.000 74.13308 347 SER C O 1
ATOM 7848 N N . LEU C 1 348 ? 54.47827 -19.38388 -39.05421 1.000 84.52724 348 LEU C N 1
ATOM 7849 C CA . LEU C 1 348 ? 53.48718 -19.02421 -40.06214 1.000 84.39057 348 LEU C CA 1
ATOM 7850 C C . LEU C 1 348 ? 52.16235 -18.57460 -39.45043 1.000 80.60484 348 LEU C C 1
ATOM 7851 O O . LEU C 1 348 ? 51.36167 -17.92441 -40.13443 1.000 75.76951 348 LEU C O 1
ATOM 7856 N N . LEU C 1 349 ? 51.91720 -18.89178 -38.18049 1.000 79.01615 349 LEU C N 1
ATOM 7857 C CA . LEU C 1 349 ? 50.74735 -18.40121 -37.46882 1.000 80.74337 349 LEU C CA 1
ATOM 7858 C C . LEU C 1 349 ? 51.08172 -17.20846 -36.57985 1.000 77.32159 349 LEU C C 1
ATOM 7859 O O . LEU C 1 349 ? 50.32403 -16.89485 -35.65532 1.000 79.69617 349 LEU C O 1
ATOM 7864 N N . ASP C 1 350 ? 52.21721 -16.55426 -36.83831 1.000 72.24332 350 ASP C N 1
ATOM 7865 C CA . ASP C 1 350 ? 52.56244 -15.27072 -36.24258 1.000 68.13853 350 ASP C CA 1
ATOM 7866 C C . ASP C 1 350 ? 52.05130 -14.09115 -37.05083 1.000 60.06595 350 ASP C C 1
ATOM 7867 O O . ASP C 1 350 ? 51.94454 -12.98778 -36.50542 1.000 59.51231 350 ASP C O 1
ATOM 7872 N N . VAL C 1 351 ? 51.75192 -14.30143 -38.33476 1.000 59.82625 351 VAL C N 1
ATOM 7873 C CA . VAL C 1 351 ? 51.50782 -13.22715 -39.29351 1.000 56.92271 351 VAL C CA 1
ATOM 7874 C C . VAL C 1 351 ? 50.35314 -12.34224 -38.84383 1.000 51.26614 351 VAL C C 1
ATOM 7875 O O . VAL C 1 351 ? 49.19704 -12.77784 -38.77281 1.000 51.58612 351 VAL C O 1
ATOM 7879 N N . LYS C 1 352 ? 50.65803 -11.08984 -38.52818 1.000 37.86769 352 LYS C N 1
ATOM 7880 C CA . LYS C 1 352 ? 49.64949 -10.13873 -38.10033 1.000 39.89900 352 LYS C CA 1
ATOM 7881 C C . LYS C 1 352 ? 49.73803 -8.92166 -39.00293 1.000 40.90694 352 LYS C C 1
ATOM 7882 O O . LYS C 1 352 ? 50.76913 -8.24370 -39.03177 1.000 33.54936 352 LYS C O 1
ATOM 7888 N N . ILE C 1 353 ? 48.67132 -8.67394 -39.76269 1.000 34.01709 353 ILE C N 1
ATOM 7889 C CA . ILE C 1 353 ? 48.60030 -7.50082 -40.62016 1.000 34.76812 353 ILE C CA 1
ATOM 7890 C C . ILE C 1 353 ? 48.56617 -6.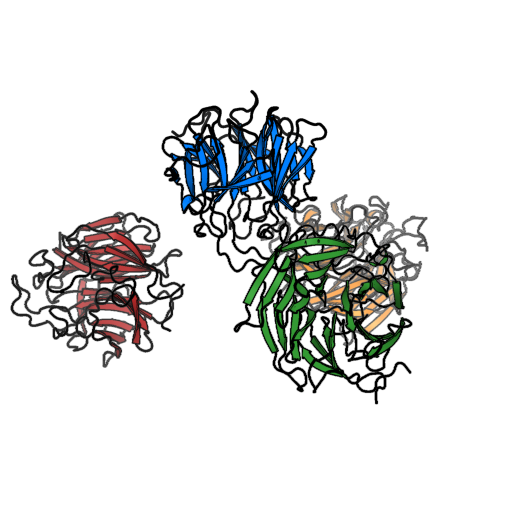25073 -39.75255 1.000 35.18778 353 ILE C C 1
ATOM 7891 O O . ILE C 1 353 ? 47.77743 -6.15627 -38.80623 1.000 40.24062 353 ILE C O 1
ATOM 7896 N N . GLY C 1 354 ? 49.43298 -5.29264 -40.06560 1.000 35.62371 354 GLY C N 1
ATOM 7897 C CA . GLY C 1 354 ? 49.52965 -4.03096 -39.35990 1.000 33.82111 354 GLY C CA 1
ATOM 7898 C C . GLY C 1 354 ? 50.60013 -3.19269 -40.02791 1.000 38.51244 354 GLY C C 1
ATOM 7899 O O . GLY C 1 354 ? 51.79937 -3.41266 -39.81631 1.000 33.98287 354 GLY C O 1
ATOM 7900 N N . GLY C 1 355 ? 50.16820 -2.23846 -40.85779 1.000 32.69035 355 GLY C N 1
ATOM 7901 C CA . GLY C 1 355 ? 51.02664 -1.65591 -41.86469 1.000 33.37140 355 GLY C CA 1
ATOM 7902 C C . GLY C 1 355 ? 51.69990 -0.36528 -41.43078 1.000 36.67277 355 GLY C C 1
ATOM 7903 O O . GLY C 1 355 ? 51.42139 0.20646 -40.37848 1.000 33.29786 355 GLY C O 1
ATOM 7904 N N . TRP C 1 356 ? 52.59644 0.11333 -42.28565 1.000 37.42024 356 TRP C N 1
ATOM 7905 C CA . TRP C 1 356 ? 53.48016 1.19373 -41.87034 1.000 35.41258 356 TRP C CA 1
ATOM 7906 C C . TRP C 1 356 ? 54.14872 1.79800 -43.09033 1.000 32.26918 356 TRP C C 1
ATOM 7907 O O . TRP C 1 356 ? 54.08935 1.25297 -44.19512 1.000 30.86429 356 TRP C O 1
ATOM 7918 N N . VAL C 1 357 ? 54.80931 2.93222 -42.87067 1.000 35.69989 357 VAL C N 1
ATOM 7919 C CA . VAL C 1 357 ? 55.66703 3.53458 -43.87953 1.000 29.94987 357 VAL C CA 1
ATOM 7920 C C . VAL C 1 357 ? 56.95140 3.97764 -43.19178 1.000 38.21734 357 VAL C C 1
ATOM 7921 O O . VAL C 1 357 ? 56.91835 4.53128 -42.08549 1.000 38.29358 357 VAL C O 1
ATOM 7925 N N . ARG C 1 358 ? 58.08376 3.68368 -43.82581 1.000 33.90248 358 ARG C N 1
ATOM 7926 C CA . ARG C 1 358 ? 59.40574 3.96102 -43.27473 1.000 25.27492 358 ARG C CA 1
ATOM 7927 C C . ARG C 1 358 ? 60.24441 4.70712 -44.29725 1.000 31.86640 358 ARG C C 1
ATOM 7928 O O . ARG C 1 358 ? 59.87967 4.83043 -45.46985 1.000 30.01078 358 ARG C O 1
ATOM 7936 N N . ALA C 1 359 ? 61.40327 5.19616 -43.85109 1.000 32.86094 359 ALA C N 1
ATOM 7937 C CA . ALA C 1 359 ? 62.29744 5.92027 -44.73772 1.000 30.23343 359 ALA C CA 1
ATOM 7938 C C . ALA C 1 359 ? 63.71447 5.42102 -44.50968 1.000 29.23988 359 ALA C C 1
ATOM 7939 O O . ALA C 1 359 ? 64.15314 5.30912 -43.36270 1.000 31.56500 359 ALA C O 1
ATOM 7941 N N . ILE C 1 360 ? 64.39846 5.08705 -45.59960 1.000 31.37029 360 ILE C N 1
ATOM 7942 C CA . ILE C 1 360 ? 65.78712 4.63505 -45.57876 1.000 32.73193 360 ILE C CA 1
ATOM 7943 C C . ILE C 1 360 ? 66.63107 5.71622 -46.23235 1.000 31.34449 360 ILE C C 1
ATOM 7944 O O . ILE C 1 360 ? 66.48143 5.99343 -47.42917 1.000 29.76647 360 ILE C O 1
ATOM 7949 N N . ASP C 1 361 ? 67.54020 6.31040 -45.46359 1.000 36.29623 361 ASP C N 1
ATOM 7950 C CA . ASP C 1 361 ? 68.43642 7.32343 -46.00883 1.000 35.95365 361 ASP C CA 1
ATOM 7951 C C . ASP C 1 361 ? 69.62606 6.62334 -46.65497 1.000 30.90782 361 ASP C C 1
ATOM 7952 O O . ASP C 1 361 ? 70.44951 6.02736 -45.95870 1.000 30.23490 361 ASP C O 1
ATOM 7957 N N . THR C 1 362 ? 69.71516 6.69748 -47.98690 1.000 32.50941 362 THR C N 1
ATOM 7958 C CA . THR C 1 362 ? 70.73729 5.98733 -48.73706 1.000 32.95321 362 THR C CA 1
ATOM 7959 C C . THR C 1 362 ? 71.98648 6.82494 -48.97624 1.000 36.39764 362 THR C C 1
ATOM 7960 O O . THR C 1 362 ? 72.91851 6.32365 -49.60893 1.000 30.05038 362 THR C O 1
ATOM 7964 N N . THR C 1 363 ? 72.01713 8.07459 -48.49868 1.000 35.05931 363 THR C N 1
ATOM 7965 C CA . THR C 1 363 ? 73.12791 8.98463 -48.76817 1.000 33.74877 363 THR C CA 1
ATOM 7966 C C . THR C 1 363 ? 74.46521 8.32846 -48.44970 1.000 34.44274 363 THR C C 1
ATOM 7967 O O . THR C 1 363 ? 74.66210 7.78955 -47.35637 1.000 36.74505 363 THR C O 1
ATOM 7971 N N . GLY C 1 364 ? 75.38759 8.38250 -49.40825 1.000 39.14658 364 GLY C N 1
ATOM 7972 C CA . GLY C 1 364 ? 76.71514 7.82004 -49.21915 1.000 34.12766 364 GLY C CA 1
ATOM 7973 C C . GLY C 1 364 ? 76.81867 6.32782 -49.44485 1.000 36.59598 364 GLY C C 1
ATOM 7974 O O . GLY C 1 364 ? 77.91006 5.76584 -49.29806 1.000 32.04804 364 GLY C O 1
ATOM 7975 N N . PHE C 1 365 ? 75.73028 5.66068 -49.80772 1.000 33.09051 365 PHE C N 1
ATOM 7976 C CA . PHE C 1 365 ? 75.80360 4.22059 -49.99806 1.000 32.03876 365 PHE C CA 1
ATOM 7977 C C . PHE C 1 365 ? 76.62379 3.87229 -51.23792 1.000 33.95735 365 PHE C C 1
ATOM 7978 O O . PHE C 1 365 ? 76.49981 4.50522 -52.28999 1.000 39.48842 365 PHE C O 1
ATOM 7986 N N . HIS C 1 366 ? 77.44743 2.83736 -51.11204 1.000 34.70455 366 HIS C N 1
ATOM 7987 C CA . HIS C 1 366 ? 78.13996 2.23332 -52.24245 1.000 41.78068 366 HIS C CA 1
ATOM 7988 C C . HIS C 1 366 ? 78.03962 0.72188 -52.11049 1.000 40.22305 366 HIS C C 1
ATOM 7989 O O . HIS C 1 366 ? 77.93212 0.19100 -50.99948 1.000 41.23337 366 HIS C O 1
ATOM 7996 N N . LEU C 1 367 ? 78.06223 0.03151 -53.25454 1.000 39.08700 367 LEU C N 1
ATOM 7997 C CA . LEU C 1 367 ? 77.98227 -1.42995 -53.22399 1.000 47.38936 367 LEU C CA 1
ATOM 7998 C C . LEU C 1 367 ? 79.13644 -2.04692 -52.43983 1.000 47.75612 367 LEU C C 1
ATOM 7999 O O . LEU C 1 367 ? 78.97582 -3.14484 -51.89418 1.000 53.57711 367 LEU C O 1
ATOM 8004 N N . HIS C 1 368 ? 80.27864 -1.35618 -52.38861 1.000 50.54713 368 HIS C N 1
ATOM 8005 C CA . HIS C 1 368 ? 81.52836 -1.78174 -51.73795 1.000 53.99966 368 HIS C CA 1
ATOM 8006 C C . HIS C 1 368 ? 82.28307 -2.79984 -52.58962 1.000 57.98342 368 HIS C C 1
ATOM 8007 O O . HIS C 1 368 ? 83.41066 -2.54608 -53.02477 1.000 55.69179 368 HIS C O 1
ATOM 8014 N N . THR D 1 30 ? 14.74748 6.62901 -34.64554 1.000 55.33280 30 THR D N 1
ATOM 8015 C CA . THR D 1 30 ? 13.45912 6.58675 -33.96459 1.000 53.70509 30 THR D CA 1
ATOM 8016 C C . THR D 1 30 ? 13.48190 7.48299 -32.73259 1.000 51.37077 30 THR D C 1
ATOM 8017 O O . THR D 1 30 ? 14.49875 7.59118 -32.05191 1.000 50.80478 30 THR D O 1
ATOM 8021 N N . GLY D 1 31 ? 12.35022 8.12263 -32.44411 1.000 50.44894 31 GLY D N 1
ATOM 8022 C CA . GLY D 1 31 ? 12.21440 8.99115 -31.29248 1.000 40.58038 31 GLY D CA 1
ATOM 8023 C C . GLY D 1 31 ? 12.19710 10.46705 -31.62129 1.000 40.87511 31 GLY D C 1
ATOM 8024 O O . GLY D 1 31 ? 11.92638 11.27741 -30.72767 1.000 40.97535 31 GLY D O 1
ATOM 8025 N N . SER D 1 32 ? 12.45743 10.84061 -32.87243 1.000 38.68942 32 SER D N 1
ATOM 8026 C CA . SER D 1 32 ? 12.54622 12.23765 -33.26683 1.000 40.42589 32 SER D CA 1
ATOM 8027 C C . SER D 1 32 ? 11.16324 12.87388 -33.39428 1.000 38.63118 32 SER D C 1
ATOM 8028 O O . SER D 1 32 ? 10.14285 12.19822 -33.55693 1.000 44.76563 32 SER D O 1
ATOM 8031 N N . VAL D 1 33 ? 11.15257 14.20026 -33.33559 1.000 38.96392 33 VAL D N 1
ATOM 8032 C CA . VAL D 1 33 ? 9.94034 15.00413 -33.44202 1.000 39.85966 33 VAL D CA 1
ATOM 8033 C C . VAL D 1 33 ? 9.78803 15.40580 -34.90483 1.000 40.95133 33 VAL D C 1
ATOM 8034 O O . VAL D 1 33 ? 10.76964 15.83982 -35.53068 1.000 39.06462 33 VAL D O 1
ATOM 8038 N N . PRO D 1 34 ? 8.59290 15.26138 -35.50494 1.000 37.43699 34 PRO D N 1
ATOM 8039 C CA . PRO D 1 34 ? 7.35203 14.75784 -34.88764 1.000 41.18349 34 PRO D CA 1
ATOM 8040 C C . PRO D 1 34 ? 7.28807 13.23232 -34.74246 1.000 37.31536 34 PRO D C 1
ATOM 8041 O O . PRO D 1 34 ? 7.56116 12.51037 -35.69397 1.000 37.91710 34 PRO D O 1
ATOM 8045 N N . LEU D 1 35 ? 6.91049 12.76275 -33.55671 1.000 38.39574 35 LEU D N 1
ATOM 8046 C CA . LEU D 1 35 ? 6.80293 11.33564 -33.30329 1.000 32.95049 35 LEU D CA 1
ATOM 8047 C C . LEU D 1 35 ? 5.78411 10.69239 -34.25038 1.000 40.03927 35 LEU D C 1
ATOM 8048 O O . LEU D 1 35 ? 4.85989 11.36302 -34.72964 1.000 41.41536 35 LEU D O 1
ATOM 8053 N N . PRO D 1 36 ? 5.92760 9.39551 -34.54324 1.000 32.84937 36 PRO D N 1
ATOM 8054 C CA . PRO D 1 36 ? 4.97084 8.73597 -35.44272 1.000 34.69946 36 PRO D CA 1
ATOM 8055 C C . PRO D 1 36 ? 3.56497 8.81097 -34.87368 1.000 36.59960 36 PRO D C 1
ATOM 8056 O O . PRO D 1 36 ? 3.36970 8.73597 -33.65859 1.000 37.09972 36 PRO D O 1
ATOM 8060 N N . GLU D 1 37 ? 2.58487 8.94487 -35.76793 1.000 41.19422 37 GLU D N 1
ATOM 8061 C CA . GLU D 1 37 ? 1.18703 9.12943 -35.38759 1.000 33.60658 37 GLU D CA 1
ATOM 8062 C C . GLU D 1 37 ? 0.29273 8.48491 -36.43446 1.000 38.89101 37 GLU D C 1
ATOM 8063 O O . GLU D 1 37 ? 0.60919 8.51218 -37.62684 1.000 34.68886 37 GLU D O 1
ATOM 8069 N N . ARG D 1 38 ? -0.83341 7.92029 -35.98427 1.000 34.19244 38 ARG D N 1
ATOM 8070 C CA . ARG D 1 38 ? -1.84467 7.39510 -36.88787 1.000 34.65196 38 ARG D CA 1
ATOM 8071 C C . ARG D 1 38 ? -3.23541 7.69330 -36.33663 1.000 37.88112 38 ARG D C 1
ATOM 8072 O O . ARG D 1 38 ? -3.44330 7.78063 -35.12368 1.000 33.22364 38 ARG D O 1
ATOM 8080 N N . LEU D 1 39 ? -4.17815 7.86862 -37.25503 1.000 35.02706 39 LEU D N 1
ATOM 8081 C CA . LEU D 1 39 ? -5.58677 8.04762 -36.92064 1.000 35.20991 39 LEU D CA 1
ATOM 8082 C C . LEU D 1 39 ? -6.22317 6.68227 -36.72497 1.000 35.82389 39 LEU D C 1
ATOM 8083 O O . LEU D 1 39 ? -6.15204 5.83638 -37.62368 1.000 40.63232 39 LEU D O 1
ATOM 8088 N N . LEU D 1 40 ? -6.82713 6.45790 -35.55002 1.000 31.79165 40 LEU D N 1
ATOM 8089 C CA . LEU D 1 40 ? -7.48534 5.19081 -35.24445 1.000 31.32819 40 LEU D CA 1
ATOM 8090 C C . LEU D 1 40 ? -8.94771 5.17706 -35.67428 1.000 35.23099 40 LEU D C 1
ATOM 8091 O O . LEU D 1 40 ? -9.44055 4.15997 -36.17799 1.000 35.65484 40 LEU D O 1
ATOM 8096 N N . HIS D 1 41 ? -9.65419 6.28693 -35.48522 1.000 34.08773 41 HIS D N 1
ATOM 8097 C CA . HIS D 1 41 ? -11.07128 6.34239 -35.82871 1.000 32.92577 41 HIS D CA 1
ATOM 8098 C C . HIS D 1 41 ? -11.49975 7.79128 -35.81784 1.000 34.84320 41 HIS D C 1
ATOM 8099 O O . HIS D 1 41 ? -10.99477 8.58374 -35.01936 1.000 33.18456 41 HIS D O 1
ATOM 8106 N N . HIS D 1 42 ? -12.41257 8.13028 -36.71777 1.000 37.52937 42 HIS D N 1
ATOM 8107 C CA . HIS D 1 42 ? -12.98143 9.46134 -36.79932 1.000 29.42522 42 HIS D CA 1
ATOM 8108 C C . HIS D 1 42 ? -14.49509 9.35285 -36.68911 1.000 32.40949 42 HIS D C 1
ATOM 8109 O O . HIS D 1 42 ? -15.10320 8.42441 -37.23019 1.000 34.12775 42 HIS D O 1
ATOM 8116 N N . TRP D 1 43 ? -15.09458 10.27870 -35.96289 1.000 33.22839 43 TRP D N 1
ATOM 8117 C CA . TRP D 1 43 ? -16.53626 10.30699 -35.76064 1.000 30.81549 43 TRP D CA 1
ATOM 8118 C C . TRP D 1 43 ? -17.16034 11.39342 -36.62268 1.000 31.61117 43 TRP D C 1
ATOM 8119 O O . TRP D 1 43 ? -16.46303 12.26163 -37.16173 1.000 30.98294 43 TRP D O 1
ATOM 8130 N N . PRO D 1 44 ? -18.48266 11.38335 -36.78253 1.000 28.56799 44 PRO D N 1
ATOM 8131 C CA . PRO D 1 44 ? -19.12105 12.38701 -37.64335 1.000 29.73505 44 PRO D CA 1
ATOM 8132 C C . PRO D 1 44 ? -19.04077 13.78863 -37.04609 1.000 28.93279 44 PRO D C 1
ATOM 8133 O O . PRO D 1 44 ? -18.80293 13.98555 -35.85071 1.000 28.94320 44 PRO D O 1
ATOM 8137 N N . ASN D 1 45 ? -19.22947 14.77556 -37.91568 1.000 31.06284 45 ASN D N 1
ATOM 8138 C CA . ASN D 1 45 ? -19.31266 16.16716 -37.47331 1.000 33.96755 45 ASN D CA 1
ATOM 8139 C C . ASN D 1 45 ? -20.34523 16.32528 -36.36376 1.000 32.34364 45 ASN D C 1
ATOM 8140 O O . ASN D 1 45 ? -21.44784 15.77894 -36.43446 1.000 35.06433 45 ASN D O 1
ATOM 8145 N N . GLY D 1 46 ? -19.98840 17.08685 -35.33507 1.000 33.51602 46 GLY D N 1
ATOM 8146 C CA . GLY D 1 46 ? -20.84007 17.24528 -34.17551 1.000 30.64708 46 GLY D CA 1
ATOM 8147 C C . GLY D 1 46 ? -20.57252 16.27787 -33.03583 1.000 31.76825 46 GLY D C 1
ATOM 8148 O O . GLY D 1 46 ? -21.11780 16.47314 -31.94128 1.000 31.08354 46 GLY D O 1
ATOM 8149 N N . THR D 1 47 ? -19.75712 15.24640 -33.24427 1.000 29.64838 47 THR D N 1
ATOM 8150 C CA . THR D 1 47 ? -19.34032 14.37736 -32.15153 1.000 30.81214 47 THR D CA 1
ATOM 8151 C C . THR D 1 47 ? -18.11336 14.97487 -31.48117 1.000 30.91996 47 THR D C 1
ATOM 8152 O O . THR D 1 47 ? -17.08036 15.16311 -32.12859 1.000 35.05872 47 THR D O 1
ATOM 8156 N N . TRP D 1 48 ? -18.22669 15.26281 -30.18755 1.000 29.13966 48 TRP D N 1
ATOM 8157 C CA . TRP D 1 48 ? -17.15324 15.85328 -29.38581 1.000 29.77614 48 TRP D CA 1
ATOM 8158 C C . TRP D 1 48 ? -16.57584 14.77294 -28.47825 1.000 32.28016 48 TRP D C 1
ATOM 8159 O O . TRP D 1 48 ? -17.24853 14.34665 -27.53270 1.000 27.09953 48 TRP D O 1
ATOM 8170 N N . VAL D 1 49 ? -15.32784 14.35194 -28.74166 1.000 28.57376 49 VAL D N 1
ATOM 8171 C CA . VAL D 1 49 ? -14.66655 13.32367 -27.94209 1.000 24.45538 49 VAL D CA 1
ATOM 8172 C C . VAL D 1 49 ? -13.81248 14.01378 -26.88744 1.000 26.56413 49 VAL D C 1
ATOM 8173 O O . VAL D 1 49 ? -12.88549 14.76998 -27.21926 1.000 28.15378 49 VAL D O 1
ATOM 8177 N N . GLU D 1 50 ? -14.10654 13.74413 -25.61694 1.000 25.43681 50 GLU D N 1
ATOM 8178 C CA . GLU D 1 50 ? -13.64440 14.60919 -24.53349 1.000 27.48628 50 GLU D CA 1
ATOM 8179 C C . GLU D 1 50 ? -12.61603 13.97054 -23.60926 1.000 32.04821 50 GLU D C 1
ATOM 8180 O O . GLU D 1 50 ? -11.70217 14.65801 -23.15979 1.000 28.67165 50 GLU D O 1
ATOM 8186 N N . ASN D 1 51 ? -12.72483 12.68411 -23.28088 1.000 30.41356 51 ASN D N 1
ATOM 8187 C CA . ASN D 1 51 ? -11.68409 12.05127 -22.48415 1.000 27.23827 51 ASN D CA 1
ATOM 8188 C C . ASN D 1 51 ? -11.58890 10.57736 -22.85062 1.000 28.31176 51 ASN D C 1
ATOM 8189 O O . ASN D 1 51 ? -12.27248 10.10266 -23.76457 1.000 23.58557 51 ASN D O 1
ATOM 8194 N N . ILE D 1 52 ? -10.69749 9.86990 -22.14311 1.000 27.96831 52 ILE D N 1
ATOM 8195 C CA . ILE D 1 52 ? -10.28888 8.50773 -22.49079 1.000 23.02236 52 ILE D CA 1
ATOM 8196 C C . ILE D 1 52 ? -9.85123 7.77903 -21.22694 1.000 27.12061 52 ILE D C 1
ATOM 8197 O O . ILE D 1 52 ? -9.20932 8.35503 -20.33714 1.000 28.02774 52 ILE D O 1
ATOM 8202 N N . ALA D 1 53 ? -10.21265 6.50243 -21.14324 1.000 25.53139 53 ALA D N 1
ATOM 8203 C CA . ALA D 1 53 ? -9.65405 5.60169 -20.15453 1.000 26.99810 53 ALA D CA 1
ATOM 8204 C C . ALA D 1 53 ? -9.29225 4.30398 -20.86201 1.000 27.62377 53 ALA D C 1
ATOM 8205 O O . ALA D 1 53 ? -9.98815 3.89530 -21.79323 1.000 30.32899 53 ALA D O 1
ATOM 8207 N N . VAL D 1 54 ? -8.17331 3.69369 -20.46525 1.000 27.30866 54 VAL D N 1
ATOM 8208 C CA . VAL D 1 54 ? -7.69409 2.45071 -21.06024 1.000 21.25733 54 VAL D CA 1
ATOM 8209 C C . VAL D 1 54 ? -8.04346 1.33151 -20.09478 1.000 21.73741 54 VAL D C 1
ATOM 8210 O O . VAL D 1 54 ? -7.72308 1.40518 -18.90384 1.000 24.54343 54 VAL D O 1
ATOM 8214 N N . ARG D 1 55 ? -8.75702 0.32731 -20.58411 1.000 25.96380 55 ARG D N 1
ATOM 8215 C CA . ARG D 1 55 ? -9.17605 -0.76621 -19.72723 1.000 30.52784 55 ARG D CA 1
ATOM 8216 C C . ARG D 1 55 ? -7.98972 -1.67085 -19.41140 1.000 32.94840 55 ARG D C 1
ATOM 8217 O O . ARG D 1 55 ? -6.97028 -1.63524 -20.10704 1.000 31.17185 55 ARG D O 1
ATOM 8225 N N . PRO D 1 56 ? -8.09650 -2.49172 -18.36008 1.000 30.70209 56 PRO D N 1
ATOM 8226 C CA . PRO D 1 56 ? -7.00919 -3.44679 -18.07666 1.000 32.66568 56 PRO D CA 1
ATOM 8227 C C . PRO D 1 56 ? -6.67416 -4.35246 -19.25308 1.000 34.47608 56 PRO D C 1
ATOM 8228 O O . PRO D 1 56 ? -5.53126 -4.81297 -19.34793 1.000 31.32350 56 PRO D O 1
ATOM 8232 N N . ASN D 1 57 ? -7.61157 -4.61249 -20.16824 1.000 32.13134 57 ASN D N 1
ATOM 8233 C CA . ASN D 1 57 ? -7.30286 -5.48409 -21.30091 1.000 33.98821 57 ASN D CA 1
ATOM 8234 C C . ASN D 1 57 ? -6.77169 -4.72449 -22.51340 1.000 31.69021 57 ASN D C 1
ATOM 8235 O O . ASN D 1 57 ? -6.51102 -5.33749 -23.55074 1.000 28.94296 57 ASN D O 1
ATOM 8240 N N . GLY D 1 58 ? -6.57526 -3.41602 -22.40578 1.000 30.79374 58 GLY D N 1
ATOM 8241 C CA . GLY D 1 58 ? -6.02754 -2.62211 -23.48039 1.000 27.73699 58 GLY D CA 1
ATOM 8242 C C . GLY D 1 58 ? -7.04245 -1.81748 -24.26498 1.000 32.45715 58 GLY D C 1
ATOM 8243 O O . GLY D 1 58 ? -6.64765 -0.90304 -24.99733 1.000 29.64395 58 GLY D O 1
ATOM 8244 N N . ASN D 1 59 ? -8.33034 -2.13870 -24.14119 1.000 31.14523 59 ASN D N 1
ATOM 8245 C CA . ASN D 1 59 ? -9.35966 -1.46246 -24.91814 1.000 29.53837 59 ASN D CA 1
ATOM 8246 C C . ASN D 1 59 ? -9.55569 -0.03626 -24.41149 1.000 29.19112 59 ASN D C 1
ATOM 8247 O O . ASN D 1 59 ? -9.35177 0.26166 -23.23048 1.000 29.69312 59 ASN D O 1
ATOM 8252 N N . LEU D 1 60 ? -9.93464 0.85362 -25.32270 1.000 26.50697 60 LEU D N 1
ATOM 8253 C CA . LEU D 1 60 ? -10.17999 2.23966 -24.96628 1.000 26.43607 60 LEU D CA 1
ATOM 8254 C C . LEU D 1 60 ? -11.64958 2.45368 -24.62702 1.000 29.05152 60 LEU D C 1
ATOM 8255 O O . LEU D 1 60 ? -12.54262 1.83031 -25.20687 1.000 28.77758 60 LEU D O 1
ATOM 8260 N N . LEU D 1 61 ? -11.89163 3.34763 -23.67435 1.000 31.12737 61 LEU D N 1
ATOM 8261 C CA . LEU D 1 61 ? -13.22305 3.86366 -23.39067 1.000 26.51483 61 LEU D CA 1
ATOM 8262 C C . LEU D 1 61 ? -13.13550 5.37816 -23.49596 1.000 32.33324 61 LEU D C 1
ATOM 8263 O O . LEU D 1 61 ? -12.34909 6.00807 -22.77453 1.000 29.87760 61 LEU D O 1
ATOM 8268 N N . LEU D 1 62 ? -13.89461 5.95826 -24.42169 1.000 27.75531 62 LEU D N 1
ATOM 8269 C CA . LEU D 1 62 ? -13.85738 7.39221 -24.67262 1.000 25.34746 62 LEU D CA 1
ATOM 8270 C C . LEU D 1 62 ? -15.20036 8.01724 -24.30496 1.000 26.54595 62 LEU D C 1
ATOM 8271 O O . LEU D 1 62 ? -16.25298 7.42278 -24.55428 1.000 28.52375 62 LEU D O 1
ATOM 8276 N N . THR D 1 63 ? -15.16458 9.21466 -23.71455 1.000 26.73281 63 THR D N 1
ATOM 8277 C CA . THR D 1 63 ? -16.38400 9.96183 -23.42189 1.000 26.42486 63 THR D CA 1
ATOM 8278 C C . THR D 1 63 ? -16.70291 10.89965 -24.57745 1.000 25.10427 63 THR D C 1
ATOM 8279 O O . THR D 1 63 ? -15.80530 11.46274 -25.20045 1.000 26.89951 63 THR D O 1
ATOM 8283 N N . THR D 1 64 ? -17.99208 11.07578 -24.85207 1.000 25.29377 64 THR D N 1
ATOM 8284 C CA . THR D 1 64 ? -18.46030 12.11099 -25.76454 1.000 28.43573 64 THR D CA 1
ATOM 8285 C C . THR D 1 64 ? -19.31656 13.11728 -25.00223 1.000 28.35604 64 THR D C 1
ATOM 8286 O O . THR D 1 64 ? -20.09793 12.74707 -24.11348 1.000 27.20539 64 THR D O 1
ATOM 8290 N N . SER D 1 65 ? -19.16335 14.38772 -25.36359 1.000 26.19354 65 SER D N 1
ATOM 8291 C CA . SER D 1 65 ? -19.95453 15.46279 -24.79303 1.000 29.74178 65 SER D CA 1
ATOM 8292 C C . SER D 1 65 ? -21.16501 15.77802 -25.66211 1.000 26.61466 65 SER D C 1
ATOM 8293 O O . SER D 1 65 ? -22.25239 15.98501 -25.13838 1.000 30.12726 65 SER D O 1
ATOM 8296 N N . THR D 1 66 ? -20.99819 15.77403 -26.97830 1.000 25.33363 66 THR D N 1
ATOM 8297 C CA . THR D 1 66 ? -22.07463 15.93093 -27.93986 1.000 33.55796 66 THR D CA 1
ATOM 8298 C C . THR D 1 66 ? -21.90347 14.87264 -29.01636 1.000 30.52414 66 THR D C 1
ATOM 8299 O O . THR D 1 66 ? -20.79102 14.38540 -29.24483 1.000 29.22114 66 THR D O 1
ATOM 8303 N N . PRO D 1 67 ? -22.99274 14.48666 -29.69974 1.000 28.90313 67 PRO D N 1
ATOM 8304 C CA . PRO D 1 67 ? -24.36783 14.99559 -29.54962 1.000 30.67655 67 PRO D CA 1
ATOM 8305 C C . PRO D 1 67 ? -25.06934 14.47849 -28.31200 1.000 30.60927 67 PRO D C 1
ATOM 8306 O O . PRO D 1 67 ? -26.12298 14.98468 -27.94885 1.000 35.27047 67 PRO D O 1
ATOM 8310 N N . ASN D 1 68 ? -24.46343 13.48577 -27.67258 1.000 30.51301 68 ASN D N 1
ATOM 8311 C CA . ASN D 1 68 ? -24.99445 12.87563 -26.47382 1.000 29.00858 68 ASN D CA 1
ATOM 8312 C C . ASN D 1 68 ? -23.84823 12.63006 -25.50661 1.000 28.20893 68 ASN D C 1
ATOM 8313 O O . ASN D 1 68 ? -22.67074 12.64583 -25.88461 1.000 30.49103 68 ASN D O 1
ATOM 8318 N N . GLY D 1 69 ? -24.19986 12.39370 -24.24866 1.000 27.06961 69 GLY D N 1
ATOM 8319 C CA . GLY D 1 69 ? -23.19978 11.93475 -23.30592 1.000 27.52273 69 GLY D CA 1
ATOM 8320 C C . GLY D 1 69 ? -23.10733 10.42411 -23.35497 1.000 28.29940 69 GLY D C 1
ATOM 8321 O O . GLY D 1 69 ? -24.01561 9.74794 -22.85586 1.000 29.68530 69 GLY D O 1
ATOM 8322 N N . THR D 1 70 ? -22.04818 9.87974 -23.97203 1.000 28.44326 70 THR D N 1
ATOM 8323 C CA . THR D 1 70 ? -21.91923 8.43822 -24.17501 1.000 23.14358 70 THR D CA 1
ATOM 8324 C C . THR D 1 70 ? -20.47660 7.99599 -23.94378 1.000 32.37837 70 THR D C 1
ATOM 8325 O O . THR D 1 70 ? -19.54799 8.80170 -23.96800 1.000 30.08357 70 THR D O 1
ATOM 8329 N N . VAL D 1 71 ? -20.29867 6.69347 -23.73474 1.000 28.15474 71 VAL D N 1
ATOM 8330 C CA . VAL D 1 71 ? -18.98126 6.05960 -23.73827 1.000 31.99468 71 VAL D CA 1
ATOM 8331 C C . VAL D 1 71 ? -18.89312 5.17194 -24.97585 1.000 32.98663 71 VAL D C 1
ATOM 8332 O O . VAL D 1 71 ? -19.82804 4.40940 -25.26625 1.000 27.34418 71 VAL D O 1
ATOM 8336 N N . TRP D 1 72 ? -17.79232 5.29768 -25.72149 1.000 26.54593 72 TRP D N 1
ATOM 8337 C CA . TRP D 1 72 ? -17.50290 4.45053 -26.87429 1.000 25.40118 72 TRP D CA 1
ATOM 8338 C C . TRP D 1 72 ? -16.35034 3.50577 -26.55728 1.000 31.33866 72 TRP D C 1
ATOM 8339 O O . TRP D 1 72 ? -15.39370 3.87747 -25.86855 1.000 28.70812 72 TRP D O 1
ATOM 8350 N N . HIS D 1 73 ? -16.43455 2.29236 -27.10469 1.000 27.85613 73 HIS D N 1
ATOM 8351 C CA . HIS D 1 73 ? -15.50611 1.19891 -26.83471 1.000 30.76956 73 HIS D CA 1
ATOM 8352 C C . HIS D 1 73 ? -14.65667 0.97229 -28.07800 1.000 31.31721 73 HIS D C 1
ATOM 8353 O O . HIS D 1 73 ? -15.19225 0.66551 -29.14999 1.000 32.78529 73 HIS D O 1
ATOM 8360 N N . VAL D 1 74 ? -13.34254 1.13815 -27.94139 1.000 29.40888 74 VAL D N 1
ATOM 8361 C CA . VAL D 1 74 ? -12.39223 0.92866 -29.02619 1.000 25.83834 74 VAL D CA 1
ATOM 8362 C C . VAL D 1 74 ? -11.65821 -0.37055 -28.72147 1.000 32.61408 74 VAL D C 1
ATOM 8363 O O . VAL D 1 74 ? -10.85707 -0.43944 -27.77702 1.000 30.61922 74 VAL D O 1
ATOM 8367 N N . LYS D 1 75 ? -11.92356 -1.40886 -29.51299 1.000 33.59510 75 LYS D N 1
ATOM 8368 C CA . LYS D 1 75 ? -11.38871 -2.73504 -29.23328 1.000 30.17003 75 LYS D CA 1
ATOM 8369 C C . LYS D 1 75 ? -10.04810 -2.94861 -29.93535 1.000 30.39146 75 LYS D C 1
ATOM 8370 O O . LYS D 1 75 ? -9.88353 -2.61388 -31.11206 1.000 32.91052 75 LYS D O 1
ATOM 8376 N N . LYS D 1 76 ? -9.08775 -3.50348 -29.19998 1.000 35.85688 76 LYS D N 1
ATOM 8377 C CA . LYS D 1 76 ? -7.74924 -3.77287 -29.71734 1.000 33.50980 76 LYS D CA 1
ATOM 8378 C C . LYS D 1 76 ? -7.17064 -2.54598 -30.42885 1.000 32.51140 76 LYS D C 1
ATOM 8379 O O . LYS D 1 76 ? -6.91739 -2.57918 -31.63724 1.000 32.51592 76 LYS D O 1
ATOM 8385 N N . PRO D 1 77 ? -6.98660 -1.43676 -29.71512 1.000 29.76364 77 PRO D N 1
ATOM 8386 C CA . PRO D 1 77 ? -6.55490 -0.19938 -30.38342 1.000 30.40501 77 PRO D CA 1
ATOM 8387 C C . PRO D 1 77 ? -5.24273 -0.33411 -31.15096 1.000 34.32485 77 PRO D C 1
ATOM 8388 O O . PRO D 1 77 ? -4.93735 0.55703 -31.95734 1.000 34.52982 77 PRO D O 1
ATOM 8392 N N . TRP D 1 78 ? -4.48050 -1.42116 -30.94752 1.000 34.72575 78 TRP D N 1
ATOM 8393 C CA . TRP D 1 78 ? -3.18643 -1.59462 -31.60741 1.000 40.17295 78 TRP D CA 1
ATOM 8394 C C . TRP D 1 78 ? -3.29571 -2.11566 -33.03663 1.000 39.70637 78 TRP D C 1
ATOM 8395 O O . TRP D 1 78 ? -2.27877 -2.15236 -33.73637 1.000 37.28137 78 TRP D O 1
ATOM 8406 N N . THR D 1 79 ? -4.48643 -2.50320 -33.48673 1.000 37.13982 79 THR D N 1
ATOM 8407 C CA . THR D 1 79 ? -4.66850 -3.03539 -34.82874 1.000 33.79166 79 THR D CA 1
ATOM 8408 C C . THR D 1 79 ? -4.83506 -1.88690 -35.82302 1.000 42.03201 79 THR D C 1
ATOM 8409 O O . THR D 1 79 ? -5.02126 -0.72549 -35.44616 1.000 43.43331 79 THR D O 1
ATOM 8413 N N . ASP D 1 80 ? -4.73546 -2.21508 -37.11589 1.000 46.11710 80 ASP D N 1
ATOM 8414 C CA . ASP D 1 80 ? -4.74851 -1.17037 -38.14298 1.000 46.51588 80 ASP D CA 1
ATOM 8415 C C . ASP D 1 80 ? -6.08091 -0.43399 -38.17430 1.000 43.70311 80 ASP D C 1
ATOM 8416 O O . ASP D 1 80 ? -6.11927 0.78951 -38.34463 1.000 39.49670 80 ASP D O 1
ATOM 8421 N N . THR D 1 81 ? -7.18021 -1.16861 -38.03235 1.000 43.23357 81 THR D N 1
ATOM 8422 C CA . THR D 1 81 ? -8.52998 -0.60894 -38.02122 1.000 38.37147 81 THR D CA 1
ATOM 8423 C C . THR D 1 81 ? -9.26081 -1.22383 -36.84198 1.000 39.58793 81 THR D C 1
ATOM 8424 O O . THR D 1 81 ? -9.84136 -2.31858 -36.97800 1.000 50.46298 81 THR D O 1
ATOM 8428 N N . PRO D 1 82 ? -9.25435 -0.58293 -35.67957 1.000 33.81119 82 PRO D N 1
ATOM 8429 C CA . PRO D 1 82 ? -9.91833 -1.18903 -34.52591 1.000 36.24665 82 PRO D CA 1
ATOM 8430 C C . PRO D 1 82 ? -11.43347 -1.11614 -34.66846 1.000 33.86236 82 PRO D C 1
ATOM 8431 O O . PRO D 1 82 ? -11.98478 -0.15236 -35.20857 1.000 37.22359 82 PRO D O 1
ATOM 8435 N N . GLU D 1 83 ? -12.09795 -2.17092 -34.20320 1.000 34.53415 83 GLU D N 1
ATOM 8436 C CA . GLU D 1 83 ? -13.55641 -2.16410 -34.10410 1.000 36.36195 83 GLU D CA 1
ATOM 8437 C C . GLU D 1 83 ? -13.99365 -1.16171 -33.04666 1.000 33.45075 83 GLU D C 1
ATOM 8438 O O . GLU D 1 83 ? -13.39797 -1.06539 -31.97037 1.000 37.71127 83 GLU D O 1
ATOM 8444 N N . VAL D 1 84 ? -15.03335 -0.39916 -33.35577 1.000 35.98851 84 VAL D N 1
ATOM 8445 C CA . VAL D 1 84 ? -15.48859 0.68172 -32.49490 1.000 31.35501 84 VAL D CA 1
ATOM 8446 C C . VAL D 1 84 ? -17.00227 0.57244 -32.37905 1.000 35.04640 84 VAL D C 1
ATOM 8447 O O . VAL D 1 84 ? -17.69188 0.39327 -33.38734 1.000 33.14831 84 VAL D O 1
ATOM 8451 N N . GLU D 1 85 ? -17.51795 0.63869 -31.15707 1.000 32.36713 85 GLU D N 1
ATOM 8452 C CA . GLU D 1 85 ? -18.96308 0.57786 -30.99063 1.000 41.42746 85 GLU D CA 1
ATOM 8453 C C . GLU D 1 85 ? -19.38228 1.36030 -29.75446 1.000 39.49448 85 GLU D C 1
ATOM 8454 O O . GLU D 1 85 ? -18.59741 1.57379 -28.82670 1.000 33.19247 85 GLU D O 1
ATOM 8460 N N . LEU D 1 86 ? -20.64792 1.77991 -29.75683 1.000 35.57327 86 LEU D N 1
ATOM 8461 C CA . LEU D 1 86 ? -21.20898 2.47933 -28.61482 1.000 30.47794 86 LEU D CA 1
ATOM 8462 C C . LEU D 1 86 ? -21.33554 1.53178 -27.42558 1.000 35.80826 86 LEU D C 1
ATOM 8463 O O . LEU D 1 86 ? -21.91782 0.44718 -27.53508 1.000 37.63267 86 LEU D O 1
ATOM 8468 N N . ALA D 1 87 ? -20.77464 1.93498 -26.28661 1.000 32.76196 87 ALA D N 1
ATOM 8469 C CA . ALA D 1 87 ? -20.85051 1.11303 -25.08737 1.000 30.97637 87 ALA D CA 1
ATOM 8470 C C . ALA D 1 87 ? -22.07443 1.45566 -24.25006 1.000 26.73006 87 ALA D C 1
ATOM 8471 O O . ALA D 1 87 ? -22.78602 0.55715 -23.79746 1.000 36.58702 87 ALA D O 1
ATOM 8473 N N . TYR D 1 88 ? -22.34001 2.74077 -24.03514 1.000 26.22218 88 TYR D N 1
ATOM 8474 C CA . TYR D 1 88 ? -23.48100 3.11756 -23.21966 1.000 29.32662 88 TYR D CA 1
ATOM 8475 C C . TYR D 1 88 ? -23.81942 4.58768 -23.45486 1.000 32.27459 88 TYR D C 1
ATOM 8476 O O . TYR D 1 88 ? -22.92366 5.43025 -23.57463 1.000 26.78139 88 TYR D O 1
ATOM 8485 N N . ASN D 1 89 ? -25.11893 4.87886 -23.51921 1.000 30.65316 89 ASN D N 1
ATOM 8486 C CA . ASN D 1 89 ? -25.64335 6.23157 -23.67260 1.000 28.68743 89 ASN D CA 1
ATOM 8487 C C . ASN D 1 89 ? -26.28487 6.64458 -22.35201 1.000 31.76872 89 ASN D C 1
ATOM 8488 O O . ASN D 1 89 ? -27.13826 5.92638 -21.82124 1.000 33.09328 89 ASN D O 1
ATOM 8493 N N . PHE D 1 90 ? -25.87508 7.79197 -21.81589 1.000 26.53440 90 PHE D N 1
ATOM 8494 C CA . PHE D 1 90 ? -26.24671 8.17403 -20.46259 1.000 26.44509 90 PHE D CA 1
ATOM 8495 C C . PHE D 1 90 ? -27.35556 9.22303 -20.43712 1.000 23.37102 90 PHE D C 1
ATOM 8496 O O . PHE D 1 90 ? -27.52170 9.90656 -19.42492 1.000 23.43757 90 PHE D O 1
ATOM 8504 N N . ASP D 1 91 ? -28.09649 9.35963 -21.53808 1.000 25.45799 91 ASP D N 1
ATOM 8505 C CA . ASP D 1 91 ? -29.16636 10.34731 -21.65685 1.000 29.46347 91 ASP D CA 1
ATOM 8506 C C . ASP D 1 91 ? -30.14469 10.31890 -20.49011 1.000 24.70541 91 ASP D C 1
ATOM 8507 O O . ASP D 1 91 ? -30.70032 11.36299 -20.12842 1.000 24.89166 91 ASP D O 1
ATOM 8512 N N . GLU D 1 92 ? -30.37156 9.14173 -19.88892 1.000 26.93432 92 GLU D N 1
ATOM 8513 C CA . GLU D 1 92 ? -31.24174 9.04647 -18.72018 1.000 27.89564 92 GLU D CA 1
ATOM 8514 C C . GLU D 1 92 ? -30.90526 10.08358 -17.65735 1.000 27.81257 92 GLU D C 1
ATOM 8515 O O . GLU D 1 92 ? -31.79967 10.55446 -16.94037 1.000 20.88376 92 GLU D O 1
ATOM 8521 N N . TRP D 1 93 ? -29.62696 10.45538 -17.53787 1.000 23.89925 93 TRP D N 1
ATOM 8522 C CA . TRP D 1 93 ? -29.18856 11.31667 -16.44738 1.000 26.44710 93 TRP D CA 1
ATOM 8523 C C . TRP D 1 93 ? -28.57386 12.64749 -16.88346 1.000 24.58557 93 TRP D C 1
ATOM 8524 O O . TRP D 1 93 ? -28.61226 13.60368 -16.10768 1.000 21.68647 93 TRP D O 1
ATOM 8535 N N . VAL D 1 94 ? -27.98107 12.72903 -18.07750 1.000 21.85698 94 VAL D N 1
ATOM 8536 C CA . VAL D 1 94 ? -27.17612 13.87536 -18.47288 1.000 18.85233 94 VAL D CA 1
ATOM 8537 C C . VAL D 1 94 ? -27.34648 14.09138 -19.96301 1.000 18.30127 94 VAL D C 1
ATOM 8538 O O . VAL D 1 94 ? -27.61991 13.15467 -20.71143 1.000 22.03112 94 VAL D O 1
ATOM 8542 N N . ASP D 1 95 ? -27.15925 15.33663 -20.39767 1.000 17.72740 95 ASP D N 1
ATOM 8543 C CA . ASP D 1 95 ? -26.99797 15.62549 -21.81654 1.000 17.65226 95 ASP D CA 1
ATOM 8544 C C . ASP D 1 95 ? -25.57696 15.37468 -22.31194 1.000 24.95115 95 ASP D C 1
ATOM 8545 O O . ASP D 1 95 ? -25.37742 15.17830 -23.52100 1.000 26.12135 95 ASP D O 1
ATOM 8550 N N . ARG D 1 96 ? -24.59230 15.41032 -21.41795 1.000 21.98566 96 ARG D N 1
ATOM 8551 C CA . ARG D 1 96 ? -23.18568 15.40276 -21.81930 1.000 23.41749 96 ARG D CA 1
ATOM 8552 C C . ARG D 1 96 ? -22.35127 14.62583 -20.82155 1.000 23.43520 96 ARG D C 1
ATOM 8553 O O . ARG D 1 96 ? -22.65054 14.60295 -19.63091 1.000 28.45097 96 ARG D O 1
ATOM 8561 N N . LEU D 1 97 ? -21.26519 14.03488 -21.30803 1.000 24.75057 97 LEU D N 1
ATOM 8562 C CA . LEU D 1 97 ? -20.22994 13.49551 -20.44615 1.000 24.34796 97 LEU D CA 1
ATOM 8563 C C . LEU D 1 97 ? -18.94441 14.28373 -20.65068 1.000 24.94158 97 LEU D C 1
ATOM 8564 O O . LEU D 1 97 ? -18.66113 14.76239 -21.75211 1.000 21.72348 97 LEU D O 1
ATOM 8569 N N . ILE D 1 98 ? -18.14948 14.39297 -19.58622 1.000 26.32160 98 ILE D N 1
ATOM 8570 C CA . ILE D 1 98 ? -16.88880 15.13425 -19.66246 1.000 24.45502 98 ILE D CA 1
ATOM 8571 C C . ILE D 1 98 ? -15.77695 14.14517 -19.30753 1.000 25.84177 98 ILE D C 1
ATOM 8572 O O . ILE D 1 98 ? -15.35758 13.36513 -20.16720 1.000 27.88997 98 ILE D O 1
ATOM 8577 N N . GLY D 1 99 ? -15.32811 14.10376 -18.04730 1.000 23.22760 99 GLY D N 1
ATOM 8578 C CA . GLY D 1 99 ? -14.19237 13.25955 -17.70983 1.000 26.97239 99 GLY D CA 1
ATOM 8579 C C . GLY D 1 99 ? -14.56369 11.80877 -17.41905 1.000 28.71101 99 GLY D C 1
ATOM 8580 O O . GLY D 1 99 ? -15.72609 11.45542 -17.20357 1.000 21.50015 99 GLY D O 1
ATOM 8581 N N . ILE D 1 100 ? -13.54253 10.95204 -17.40322 1.000 25.62447 100 ILE D N 1
ATOM 8582 C CA . ILE D 1 100 ? -13.68593 9.55227 -17.00274 1.000 25.14191 100 ILE D CA 1
ATOM 8583 C C . ILE D 1 100 ? -12.43557 9.12969 -16.23936 1.000 27.42875 100 ILE D C 1
ATOM 8584 O O . ILE D 1 100 ? -11.32070 9.53900 -16.57888 1.000 26.87111 100 ILE D O 1
ATOM 8589 N N . GLY D 1 101 ? -12.62635 8.31854 -15.19566 1.000 30.29761 101 GLY D N 1
ATOM 8590 C CA . GLY D 1 101 ? -11.51730 7.76690 -14.43730 1.000 28.40737 101 GLY D CA 1
ATOM 8591 C C . GLY D 1 101 ? -11.83813 6.37955 -13.91069 1.000 32.72422 101 GLY D C 1
ATOM 8592 O O . GLY D 1 101 ? -12.93987 6.15761 -13.39153 1.000 30.44692 101 GLY D O 1
ATOM 8593 N N . GLU D 1 102 ? -10.90037 5.43787 -14.06099 1.000 24.69828 102 GLU D N 1
ATOM 8594 C CA . GLU D 1 102 ? -11.09930 4.08393 -13.56621 1.000 26.55328 102 GLU D CA 1
ATOM 8595 C C . GLU D 1 102 ? -11.03708 4.05594 -12.04338 1.000 27.47440 102 GLU D C 1
ATOM 8596 O O . GLU D 1 102 ? -10.25184 4.78083 -11.42640 1.000 34.16548 102 GLU D O 1
ATOM 8602 N N . THR D 1 103 ? -11.88115 3.22088 -11.43195 1.000 26.54235 103 THR D N 1
ATOM 8603 C CA . THR D 1 103 ? -11.89301 3.07651 -9.98003 1.000 24.04960 103 THR D CA 1
ATOM 8604 C C . THR D 1 103 ? -11.30072 1.72339 -9.61229 1.000 33.86558 103 THR D C 1
ATOM 8605 O O . THR D 1 103 ? -10.08094 1.53160 -9.72908 1.000 29.78015 103 THR D O 1
ATOM 8609 N N . THR D 1 104 ? -12.13073 0.78078 -9.16798 1.000 31.18204 104 THR D N 1
ATOM 8610 C CA . THR D 1 104 ? -11.65288 -0.58153 -9.04324 1.000 29.81232 104 THR D CA 1
ATOM 8611 C C . THR D 1 104 ? -11.51205 -1.15643 -10.44959 1.000 31.10584 104 THR D C 1
ATOM 8612 O O . THR D 1 104 ? -11.97216 -0.54674 -11.41334 1.000 30.42198 104 THR D O 1
ATOM 8616 N N . PRO D 1 105 ? -10.80419 -2.27899 -10.61330 1.000 32.38588 105 PRO D N 1
ATOM 8617 C CA . PRO D 1 105 ? -10.50248 -2.73868 -11.97612 1.000 34.90559 105 PRO D CA 1
ATOM 8618 C C . PRO D 1 105 ? -11.72266 -2.86622 -12.86578 1.000 30.71730 105 PRO D C 1
ATOM 8619 O O . PRO D 1 105 ? -12.69341 -3.55947 -12.53135 1.000 32.68879 105 PRO D O 1
ATOM 8623 N N . ASP D 1 106 ? -11.69064 -2.15490 -13.99225 1.000 30.02799 106 ASP D N 1
ATOM 8624 C CA . ASP D 1 106 ? -12.72661 -2.22728 -15.01344 1.000 29.51677 106 ASP D CA 1
ATOM 8625 C C . ASP D 1 106 ? -14.06567 -1.64740 -14.56248 1.000 32.93690 106 ASP D C 1
ATOM 8626 O O . ASP D 1 106 ? -15.10923 -1.98243 -15.13998 1.000 30.73168 106 ASP D O 1
ATOM 8631 N N . LYS D 1 107 ? -14.04751 -0.78409 -13.54405 1.000 33.95240 107 LYS D N 1
ATOM 8632 C CA . LYS D 1 107 ? -15.15907 0.09084 -13.18967 1.000 28.27219 107 LYS D CA 1
ATOM 8633 C C . LYS D 1 107 ? -14.70586 1.53572 -13.35979 1.000 28.44124 107 LYS D C 1
ATOM 8634 O O . LYS D 1 107 ? -13.54983 1.87611 -13.05586 1.000 26.84742 107 LYS D O 1
ATOM 8640 N N . TYR D 1 108 ? -15.60821 2.37925 -13.86974 1.000 25.17690 108 TYR D N 1
ATOM 8641 C CA . TYR D 1 108 ? -15.26401 3.72891 -14.30418 1.000 25.89796 108 TYR D CA 1
ATOM 8642 C C . TYR D 1 108 ? -16.32156 4.70335 -13.83006 1.000 31.24442 108 TYR D C 1
ATOM 8643 O O . TYR D 1 108 ? -17.52110 4.42749 -13.91816 1.000 27.16907 108 TYR D O 1
ATOM 8652 N N . ILE D 1 109 ? -15.85743 5.83843 -13.32092 1.000 30.70705 109 ILE D N 1
ATOM 8653 C CA . ILE D 1 109 ? -16.70842 6.96502 -12.97729 1.000 25.76752 109 ILE D CA 1
ATOM 8654 C C . ILE D 1 109 ? -16.65010 7.94969 -14.13337 1.000 25.73958 109 ILE D C 1
ATOM 8655 O O . ILE D 1 109 ? -15.56171 8.33740 -14.57536 1.000 27.68211 109 ILE D O 1
ATOM 8660 N N . VAL D 1 110 ? -17.80935 8.33238 -14.65046 1.000 22.70014 110 VAL D N 1
ATOM 8661 C CA . VAL D 1 110 ? -17.90256 9.42215 -15.61060 1.000 23.50650 110 VAL D CA 1
ATOM 8662 C C . VAL D 1 110 ? -18.72029 10.53720 -14.97152 1.000 28.15974 110 VAL D C 1
ATOM 8663 O O . VAL D 1 110 ? -19.49583 10.29536 -14.04149 1.000 24.77452 110 VAL D O 1
ATOM 8667 N N . VAL D 1 111 ? -18.50175 11.77221 -15.43497 1.000 23.35040 111 VAL D N 1
ATOM 8668 C CA . VAL D 1 111 ? -19.21617 12.93233 -14.91570 1.000 23.35470 111 VAL D CA 1
ATOM 8669 C C . VAL D 1 111 ? -19.88464 13.65402 -16.07430 1.000 27.17365 111 VAL D C 1
ATOM 8670 O O . VAL D 1 111 ? -19.40308 13.63852 -17.20986 1.000 22.60582 111 VAL D O 1
ATOM 8674 N N . GLY D 1 112 ? -21.01818 14.28393 -15.77899 1.000 25.28544 112 GLY D N 1
ATOM 8675 C CA . GLY D 1 112 ? -21.72507 14.99529 -16.81966 1.000 22.71187 112 GLY D CA 1
ATOM 8676 C C . GLY D 1 112 ? -22.89829 15.74252 -16.23166 1.000 19.99814 112 GLY D C 1
ATOM 8677 O O . GLY D 1 112 ? -23.14653 15.71028 -15.02117 1.000 20.01309 112 GLY D O 1
ATOM 8678 N N . SER D 1 113 ? -23.61015 16.42620 -17.11585 1.000 20.60363 113 SER D N 1
ATOM 8679 C CA . SER D 1 113 ? -24.71126 17.29520 -16.71004 1.000 23.16630 113 SER D CA 1
ATOM 8680 C C . SER D 1 113 ? -25.63515 17.51710 -17.90363 1.000 21.48707 113 SER D C 1
ATOM 8681 O O . SER D 1 113 ? -25.34794 17.08396 -19.02555 1.000 22.90945 113 SER D O 1
ATOM 8684 N N . ARG D 1 114 ? -26.75703 18.21076 -17.65644 1.000 23.61507 114 ARG D N 1
ATOM 8685 C CA . ARG D 1 114 ? -27.51472 18.79447 -18.74978 1.000 21.01022 114 ARG D CA 1
ATOM 8686 C C . ARG D 1 114 ? -26.82916 20.06431 -19.22660 1.000 22.02805 114 ARG D C 1
ATOM 8687 O O . ARG D 1 114 ? -26.17345 20.76835 -18.45232 1.000 27.31006 114 ARG D O 1
ATOM 8695 N N . PHE D 1 115 ? -27.01067 20.36817 -20.50692 1.000 24.52570 115 PHE D N 1
ATOM 8696 C CA . PHE D 1 115 ? -26.43531 21.54378 -21.14431 1.000 22.93691 115 PHE D CA 1
ATOM 8697 C C . PHE D 1 115 ? -27.52949 22.27027 -21.91347 1.000 25.40621 115 PHE D C 1
ATOM 8698 O O . PHE D 1 115 ? -28.47847 21.64663 -22.38899 1.000 27.11278 115 PHE D O 1
ATOM 8706 N N . TYR D 1 116 ? -27.38424 23.59406 -22.04264 1.000 23.53498 116 TYR D N 1
ATOM 8707 C CA . TYR D 1 116 ? -28.44885 24.39088 -22.64115 1.000 27.21776 116 TYR D CA 1
ATOM 8708 C C . TYR D 1 116 ? -28.68336 24.00899 -24.09578 1.000 28.34677 116 TYR D C 1
ATOM 8709 O O . TYR D 1 116 ? -29.83277 23.94991 -24.54692 1.000 27.93231 116 TYR D O 1
ATOM 8718 N N . SER D 1 117 ? -27.62431 23.69963 -24.83278 1.000 27.81116 117 SER D N 1
ATOM 8719 C CA . SER D 1 117 ? -27.79047 23.18587 -26.18393 1.000 29.39780 117 SER D CA 1
ATOM 8720 C C . SER D 1 117 ? -26.59945 22.30207 -26.50862 1.000 28.54917 117 SER D C 1
ATOM 8721 O O . SER D 1 117 ? -25.58905 22.31581 -25.79354 1.000 28.06764 117 SER D O 1
ATOM 8724 N N . PRO D 1 118 ? -26.69860 21.48355 -27.57528 1.000 32.08253 118 PRO D N 1
ATOM 8725 C CA . PRO D 1 118 ? -25.52280 20.72056 -28.03400 1.000 29.42470 118 PRO D CA 1
ATOM 8726 C C . PRO D 1 118 ? -24.48783 21.56953 -28.76561 1.000 30.86847 118 PRO D C 1
ATOM 8727 O O . PRO D 1 118 ? -23.52209 21.04135 -29.32647 1.000 31.11715 118 PRO D O 1
ATOM 8731 N N . ASP D 1 119 ? -24.67731 22.88440 -28.75722 1.000 35.22654 119 ASP D N 1
ATOM 8732 C CA . ASP D 1 119 ? -23.76913 23.79667 -29.44292 1.000 36.87374 119 ASP D CA 1
ATOM 8733 C C . ASP D 1 119 ? -22.38661 23.77415 -28.80382 1.000 29.47851 119 ASP D C 1
ATOM 8734 O O . ASP D 1 119 ? -22.25088 23.66876 -27.58110 1.000 29.01597 119 ASP D O 1
ATOM 8739 N N . ALA D 1 120 ? -21.35083 23.89912 -29.63847 1.000 32.10771 120 ALA D N 1
ATOM 8740 C CA . ALA D 1 120 ? -19.98315 23.79175 -29.13093 1.000 31.37223 120 ALA D CA 1
ATOM 8741 C C . ALA D 1 120 ? -19.70147 24.78515 -28.00972 1.000 33.71615 120 ALA D C 1
ATOM 8742 O O . ALA D 1 120 ? -18.89929 24.49231 -27.11853 1.000 30.94170 120 ALA D O 1
ATOM 8744 N N . TYR D 1 121 ? -20.36528 25.94161 -28.01451 1.000 33.07077 121 TYR D N 1
ATOM 8745 C CA . TYR D 1 121 ? -20.10512 26.99040 -27.03578 1.000 33.32352 121 TYR D CA 1
ATOM 8746 C C . TYR D 1 121 ? -21.14376 27.06127 -25.92144 1.000 35.42830 121 TYR D C 1
ATOM 8747 O O . TYR D 1 121 ? -21.10801 27.99963 -25.11962 1.000 30.95630 121 TYR D O 1
ATOM 8756 N N . SER D 1 122 ? -22.03350 26.07492 -25.81816 1.000 31.08979 122 SER D N 1
ATOM 8757 C CA . SER D 1 122 ? -23.10568 26.15494 -24.84178 1.000 29.55497 122 SER D CA 1
ATOM 8758 C C . SER D 1 122 ? -22.58334 26.00744 -23.41769 1.000 25.68931 122 SER D C 1
ATOM 8759 O O . SER D 1 122 ? -21.66254 25.23310 -23.14237 1.000 26.92866 122 SER D O 1
ATOM 8762 N N . SER D 1 123 ? -23.18149 26.75874 -22.50409 1.000 27.51069 123 SER D N 1
ATOM 8763 C CA . SER D 1 123 ? -22.93048 26.51125 -21.09305 1.000 26.49608 123 SER D CA 1
ATOM 8764 C C . SER D 1 123 ? -23.73909 25.30612 -20.61595 1.000 25.11930 123 SER D C 1
ATOM 8765 O O . SER D 1 123 ? -24.68886 24.86792 -21.26920 1.000 25.56549 123 SER D O 1
ATOM 8768 N N . HIS D 1 124 ? -23.33112 24.76651 -19.46744 1.000 26.95406 124 HIS D N 1
ATOM 8769 C CA . HIS D 1 124 ? -24.08690 23.74641 -18.75696 1.000 23.64353 124 HIS D CA 1
ATOM 8770 C C . HIS D 1 124 ? -25.33306 24.36747 -18.10440 1.000 27.68150 124 HIS D C 1
ATOM 8771 O O . HIS D 1 124 ? -25.53198 25.59234 -18.11458 1.000 24.63729 124 HIS D O 1
ATOM 8778 N N . VAL D 1 125 ? -26.20698 23.50822 -17.56928 1.000 20.80888 125 VAL D N 1
ATOM 8779 C CA . VAL D 1 125 ? -27.32516 23.95313 -16.75115 1.000 19.33013 125 VAL D CA 1
ATOM 8780 C C . VAL D 1 125 ? -26.96067 23.73569 -15.29366 1.000 21.48740 125 VAL D C 1
ATOM 8781 O O . VAL D 1 125 ? -26.71557 22.60287 -14.85838 1.000 18.78089 125 VAL D O 1
ATOM 8785 N N . ASP D 1 126 ? -26.98279 24.82481 -14.54154 1.000 24.49010 126 ASP D N 1
ATOM 8786 C CA . ASP D 1 126 ? -26.53936 24.82249 -13.16249 1.000 21.34657 126 ASP D CA 1
ATOM 8787 C C . ASP D 1 126 ? -27.30314 23.81015 -12.33390 1.000 23.74679 126 ASP D C 1
ATOM 8788 O O . ASP D 1 126 ? -28.53826 23.71290 -12.41966 1.000 21.28239 126 ASP D O 1
ATOM 8793 N N . ARG D 1 127 ? -26.55333 23.07638 -11.50757 1.000 20.11858 127 ARG D N 1
ATOM 8794 C CA . ARG D 1 127 ? -27.01038 22.10843 -10.50652 1.000 22.35319 127 ARG D CA 1
ATOM 8795 C C . ARG D 1 127 ? -27.40321 20.76589 -11.10856 1.000 24.15075 127 ARG D C 1
ATOM 8796 O O . ARG D 1 127 ? -28.06172 19.95273 -10.42671 1.000 21.07269 127 ARG D O 1
ATOM 8804 N N . THR D 1 128 ? -27.06662 20.50020 -12.36523 1.000 23.08769 128 THR D N 1
ATOM 8805 C CA . THR D 1 128 ? -27.41937 19.22052 -12.96255 1.000 21.45610 128 THR D CA 1
ATOM 8806 C C . THR D 1 128 ? -26.24282 18.26816 -13.08693 1.000 21.08009 128 THR D C 1
ATOM 8807 O O . THR D 1 128 ? -26.37002 17.24392 -13.77549 1.000 19.51922 128 THR D O 1
ATOM 8811 N N . PHE D 1 129 ? -25.10478 18.56113 -12.45006 1.000 21.19867 129 PHE D N 1
ATOM 8812 C CA . PHE D 1 129 ? -23.96904 17.66187 -12.58620 1.000 21.56886 129 PHE D CA 1
ATOM 8813 C C . PHE D 1 129 ? -24.13244 16.41683 -11.71977 1.000 22.63925 129 PHE D C 1
ATOM 8814 O O . PHE D 1 129 ? -24.75034 16.44250 -10.65089 1.000 23.67740 129 PHE D O 1
ATOM 8822 N N . ALA D 1 130 ? -23.53746 15.32424 -12.18682 1.000 22.81232 130 ALA D N 1
ATOM 8823 C CA . ALA D 1 130 ? -23.65762 14.03286 -11.52184 1.000 23.81112 130 ALA D CA 1
ATOM 8824 C C . ALA D 1 130 ? -22.45189 13.18850 -11.88371 1.000 22.86689 130 ALA D C 1
ATOM 8825 O O . ALA D 1 130 ? -21.82153 13.39781 -12.91793 1.000 23.27086 130 ALA D O 1
ATOM 8827 N N . ALA D 1 131 ? -22.17761 12.19521 -11.04169 1.000 26.95357 131 ALA D N 1
ATOM 8828 C CA . ALA D 1 131 ? -21.15436 11.19012 -11.30540 1.000 27.93306 131 ALA D CA 1
ATOM 8829 C C . ALA D 1 131 ? -21.82714 9.82903 -11.37389 1.000 25.46793 131 ALA D C 1
ATOM 8830 O O . ALA D 1 131 ? -22.53825 9.44121 -10.44304 1.000 25.46850 131 ALA D O 1
ATOM 8832 N N . MET D 1 132 ? -21.61685 9.12751 -12.48415 1.000 27.03978 132 MET D N 1
ATOM 8833 C CA . MET D 1 132 ? -22.20906 7.83408 -12.76807 1.000 29.08110 132 MET D CA 1
ATOM 8834 C C . MET D 1 132 ? -21.09216 6.80630 -12.89887 1.000 30.90096 132 MET D C 1
ATOM 8835 O O . MET D 1 132 ? -19.94962 7.15442 -13.19538 1.000 26.38527 132 MET D O 1
ATOM 8840 N N . GLU D 1 133 ? -21.42517 5.53539 -12.67547 1.000 24.24791 133 GLU D N 1
ATOM 8841 C CA . GLU D 1 133 ? -20.44791 4.45070 -12.74820 1.000 26.63286 133 GLU D CA 1
ATOM 8842 C C . GLU D 1 133 ? -20.77464 3.53114 -13.91533 1.000 28.80679 133 GLU D C 1
ATOM 8843 O O . GLU D 1 133 ? -21.93888 3.14784 -14.10989 1.000 35.20485 133 GLU D O 1
ATOM 8849 N N . LEU D 1 134 ? -19.75526 3.19850 -14.69224 1.000 29.07265 134 LEU D N 1
ATOM 8850 C CA . LEU D 1 134 ? -19.85696 2.25630 -15.79770 1.000 27.74928 134 LEU D CA 1
ATOM 8851 C C . LEU D 1 134 ? -19.09147 1.01546 -15.36860 1.000 36.24508 134 LEU D C 1
ATOM 8852 O O . LEU D 1 134 ? -17.86232 1.06737 -15.22084 1.000 29.55900 134 LEU D O 1
ATOM 8857 N N . ASP D 1 135 ? -19.81826 -0.08969 -15.16116 1.000 32.81901 135 ASP D N 1
ATOM 8858 C CA . ASP D 1 135 ? -19.25682 -1.32222 -14.60649 1.000 35.37166 135 ASP D CA 1
ATOM 8859 C C . ASP D 1 135 ? -19.03037 -2.32830 -15.73557 1.000 37.53864 135 ASP D C 1
ATOM 8860 O O . ASP D 1 135 ? -19.96498 -3.00669 -16.17414 1.000 30.38581 135 ASP D O 1
ATOM 8865 N N . PHE D 1 136 ? -17.77420 -2.44406 -16.17587 1.000 34.08732 136 PHE D N 1
ATOM 8866 C CA . PHE D 1 136 ? -17.37544 -3.34191 -17.24957 1.000 29.51405 136 PHE D CA 1
ATOM 8867 C C . PHE D 1 136 ? -16.89613 -4.69393 -16.73061 1.000 38.06176 136 PHE D C 1
ATOM 8868 O O . PHE D 1 136 ? -16.42404 -5.51268 -17.52405 1.000 39.96213 136 PHE D O 1
ATOM 8876 N N . THR D 1 137 ? -16.98502 -4.94402 -15.42162 1.000 35.80871 137 THR D N 1
ATOM 8877 C CA . THR D 1 137 ? -16.83213 -6.30427 -14.91876 1.000 38.95607 137 THR D CA 1
ATOM 8878 C C . THR D 1 137 ? -18.08955 -7.13703 -15.11353 1.000 43.94312 137 THR D C 1
ATOM 8879 O O . THR D 1 137 ? -18.09746 -8.31634 -14.74515 1.000 45.08462 137 THR D O 1
ATOM 8883 N N . LYS D 1 138 ? -19.14339 -6.54551 -15.66284 1.000 49.51212 138 LYS D N 1
ATOM 8884 C CA . LYS D 1 138 ? -20.41685 -7.20806 -15.90140 1.000 50.89862 138 LYS D CA 1
ATOM 8885 C C . LYS D 1 138 ? -20.62370 -7.38696 -17.39941 1.000 56.27038 138 LYS D C 1
ATOM 8886 O O . LYS D 1 138 ? -20.15771 -6.57921 -18.21040 1.000 54.63579 138 LYS D O 1
ATOM 8892 N N . GLU D 1 139 ? -21.32946 -8.44881 -17.76100 1.000 63.46004 139 GLU D N 1
ATOM 8893 C CA . GLU D 1 139 ? -21.63564 -8.72903 -19.16271 1.000 66.70058 139 GLU D CA 1
ATOM 8894 C C . GLU D 1 139 ? -23.14216 -8.79472 -19.34638 1.000 64.26673 139 GLU D C 1
ATOM 8895 O O . GLU D 1 139 ? -23.77954 -9.74472 -18.85145 1.000 70.26986 139 GLU D O 1
ATOM 8901 N N . PRO D 1 140 ? -23.76780 -7.81973 -20.02866 1.000 61.23698 140 PRO D N 1
ATOM 8902 C CA . PRO D 1 140 ? -23.14720 -6.62835 -20.61924 1.000 58.78891 140 PRO D CA 1
ATOM 8903 C C . PRO D 1 140 ? -22.79763 -5.60280 -19.53441 1.000 49.21644 140 PRO D C 1
ATOM 8904 O O . PRO D 1 140 ? -23.19281 -5.81205 -18.38697 1.000 50.99222 140 PRO D O 1
ATOM 8908 N N . PRO D 1 141 ? -22.06403 -4.54099 -19.87207 1.000 43.70972 141 PRO D N 1
ATOM 8909 C CA . PRO D 1 141 ? -21.71408 -3.54505 -18.84837 1.000 42.25825 141 PRO D CA 1
ATOM 8910 C C . PRO D 1 141 ? -22.94568 -2.95568 -18.16439 1.000 42.90929 141 PRO D C 1
ATOM 8911 O O . PRO D 1 141 ? -24.00869 -2.79228 -18.76645 1.000 39.43533 141 PRO D O 1
ATOM 8915 N N . SER D 1 142 ? -22.77505 -2.63923 -16.88549 1.000 35.92228 142 SER D N 1
ATOM 8916 C CA . SER D 1 142 ? -23.79642 -2.08795 -16.00994 1.000 41.89392 142 SER D CA 1
ATOM 8917 C C . SER D 1 142 ? -23.55574 -0.59735 -15.74911 1.000 35.68413 142 SER D C 1
ATOM 8918 O O . SER D 1 142 ? -22.41510 -0.12931 -15.76417 1.000 37.72034 142 SER D O 1
ATOM 8921 N N . THR D 1 143 ? -24.63045 0.15771 -15.49662 1.000 34.17613 143 THR D N 1
ATOM 8922 C CA . THR D 1 143 ? -24.50260 1.56015 -15.09601 1.000 29.10281 143 THR D CA 1
ATOM 8923 C C . THR D 1 143 ? -25.43027 1.87807 -13.93098 1.000 34.75000 143 THR D C 1
ATOM 8924 O O . THR D 1 143 ? -26.56824 1.38834 -13.87901 1.000 34.06162 143 THR D O 1
ATOM 8928 N N . ARG D 1 144 ? -24.96000 2.74727 -13.02914 1.000 26.90396 144 ARG D N 1
ATOM 8929 C CA . ARG D 1 144 ? -25.77303 3.24029 -11.92276 1.000 31.00852 144 ARG D CA 1
ATOM 8930 C C . ARG D 1 144 ? -25.48137 4.72011 -11.68259 1.000 32.38181 144 ARG D C 1
ATOM 8931 O O . ARG D 1 144 ? -24.42494 5.23782 -12.05417 1.000 27.70408 144 ARG D O 1
ATOM 8939 N N . MET D 1 145 ? -26.42961 5.40873 -11.05769 1.000 29.52123 145 MET D N 1
ATOM 8940 C CA . MET D 1 145 ? -26.14611 6.75645 -10.57392 1.000 33.32176 145 MET D CA 1
ATOM 8941 C C . MET D 1 145 ? -25.37742 6.66676 -9.25926 1.000 30.20157 145 MET D C 1
ATOM 8942 O O . MET D 1 145 ? -25.79529 5.97054 -8.33466 1.000 28.59968 145 MET D O 1
ATOM 8947 N N . VAL D 1 146 ? -24.24032 7.34935 -9.16076 1.000 25.91372 146 VAL D N 1
ATOM 8948 C CA . VAL D 1 146 ? -23.46597 7.29744 -7.93047 1.000 25.40649 146 VAL D CA 1
ATOM 8949 C C . VAL D 1 146 ? -23.78405 8.47917 -7.02481 1.000 27.04702 146 VAL D C 1
ATOM 8950 O O . VAL D 1 146 ? -23.95831 8.30521 -5.81808 1.000 24.36213 146 VAL D O 1
ATOM 8954 N N . ALA D 1 147 ? -23.86334 9.68323 -7.58825 1.000 27.81308 147 ALA D N 1
ATOM 8955 C CA . ALA D 1 147 ? -24.13819 10.87612 -6.79119 1.000 31.43358 147 ALA D CA 1
ATOM 8956 C C . ALA D 1 147 ? -24.59673 11.99352 -7.70917 1.000 27.17845 147 ALA D C 1
ATOM 8957 O O . ALA D 1 147 ? -23.88802 12.33271 -8.66074 1.000 24.89887 147 ALA D O 1
ATOM 8959 N N . TRP D 1 148 ? -25.77292 12.55966 -7.44078 1.000 28.37592 148 TRP D N 1
ATOM 8960 C CA . TRP D 1 148 ? -26.05007 13.89919 -7.93667 1.000 23.04595 148 TRP D CA 1
ATOM 8961 C C . TRP D 1 148 ? -25.19966 14.87367 -7.13426 1.000 22.61775 148 TRP D C 1
ATOM 8962 O O . TRP D 1 148 ? -25.07819 14.74129 -5.91224 1.000 25.14879 148 TRP D O 1
ATOM 8973 N N . MET D 1 149 ? -24.58450 15.84166 -7.81707 1.000 23.67839 149 MET D N 1
ATOM 8974 C CA . MET D 1 149 ? -23.71881 16.83163 -7.16788 1.000 24.76220 149 MET D CA 1
ATOM 8975 C C . MET D 1 149 ? -24.14684 18.24713 -7.55286 1.000 24.06103 149 MET D C 1
ATOM 8976 O O . MET D 1 149 ? -23.41222 18.97703 -8.22684 1.000 20.72178 149 MET D O 1
ATOM 8981 N N . PRO D 1 150 ? -25.35453 18.66627 -7.14419 1.000 24.52477 150 PRO D N 1
ATOM 8982 C CA . PRO D 1 150 ? -25.84438 19.99888 -7.54285 1.000 24.62503 150 PRO D CA 1
ATOM 8983 C C . PRO D 1 150 ? -24.99293 21.14946 -7.02964 1.000 24.88929 150 PRO D C 1
ATOM 8984 O O . PRO D 1 150 ? -25.08853 22.25118 -7.58416 1.000 26.91709 150 PRO D O 1
ATOM 8988 N N . GLU D 1 151 ? -24.15240 20.93479 -6.01017 1.000 26.05901 151 GLU D N 1
ATOM 8989 C CA . GLU D 1 151 ? -23.32477 22.02377 -5.49994 1.000 25.99956 151 GLU D CA 1
ATOM 8990 C C . GLU D 1 151 ? -22.08689 22.28778 -6.35730 1.000 29.60914 151 GLU D C 1
ATOM 8991 O O . GLU D 1 151 ? -21.56560 23.40193 -6.32976 1.000 27.33069 151 GLU D O 1
ATOM 8997 N N . ALA D 1 152 ? -21.59813 21.29497 -7.10000 1.000 31.59579 152 ALA D N 1
ATOM 8998 C CA . ALA D 1 152 ? -20.47551 21.49201 -8.00206 1.000 28.35082 152 ALA D CA 1
ATOM 8999 C C . ALA D 1 152 ? -20.85919 22.45543 -9.11360 1.000 27.63741 152 ALA D C 1
ATOM 9000 O O . ALA D 1 152 ? -22.03502 22.62069 -9.43763 1.000 24.39836 152 ALA D O 1
ATOM 9002 N N . GLU D 1 153 ? -19.84806 23.09459 -9.70998 1.000 23.68227 153 GLU D N 1
ATOM 9003 C CA . GLU D 1 153 ? -20.09481 24.00824 -10.83479 1.000 26.30322 153 GLU D CA 1
ATOM 9004 C C . GLU D 1 153 ? -20.02366 23.26350 -12.16714 1.000 27.05700 153 GLU D C 1
ATOM 9005 O O . GLU D 1 153 ? -21.03595 23.12326 -12.85564 1.000 26.42620 153 GLU D O 1
ATOM 9011 N N . LEU D 1 154 ? -18.83977 22.77565 -12.54590 1.000 24.26248 154 LEU D N 1
ATOM 9012 C CA . LEU D 1 154 ? -18.70803 21.93989 -13.74297 1.000 20.26677 154 LEU D CA 1
ATOM 9013 C C . LEU D 1 154 ? -17.64786 20.87031 -13.48386 1.000 27.55244 154 LEU D C 1
ATOM 9014 O O . LEU D 1 154 ? -16.44564 21.15443 -13.50032 1.000 26.94948 154 LEU D O 1
ATOM 9019 N N . LEU D 1 155 ? -18.10288 19.64318 -13.23583 1.000 26.62949 155 LEU D N 1
ATOM 9020 C CA . LEU D 1 155 ? -17.19518 18.51431 -13.04932 1.000 26.46654 155 LEU D CA 1
ATOM 9021 C C . LEU D 1 155 ? -16.41978 18.24158 -14.32998 1.000 27.46822 155 LEU D C 1
ATOM 9022 O O . LEU D 1 155 ? -16.98683 18.24421 -15.42397 1.000 23.76417 155 LEU D O 1
ATOM 9027 N N . GLN D 1 156 ? -15.11200 17.98674 -14.18448 1.000 25.02634 156 GLN D N 1
ATOM 9028 C CA . GLN D 1 156 ? -14.21306 17.99911 -15.33092 1.000 27.05294 156 GLN D CA 1
ATOM 9029 C C . GLN D 1 156 ? -13.37254 16.72934 -15.48039 1.000 27.28954 156 GLN D C 1
ATOM 9030 O O . GLN D 1 156 ? -13.56615 15.98082 -16.43728 1.000 27.03735 156 GLN D O 1
ATOM 9036 N N . GLY D 1 157 ? -12.39833 16.50451 -14.59502 1.000 26.71632 157 GLY D N 1
ATOM 9037 C CA . GLY D 1 157 ? -11.54430 15.32890 -14.66542 1.000 20.33024 157 GLY D CA 1
ATOM 9038 C C . GLY D 1 157 ? -11.66026 14.48442 -13.40986 1.000 25.10755 157 GLY D C 1
ATOM 9039 O O . GLY D 1 157 ? -11.92410 14.99823 -12.32207 1.000 27.25541 157 GLY D O 1
ATOM 9040 N N . VAL D 1 158 ? -11.44185 13.17608 -13.56926 1.000 26.12422 158 VAL D N 1
ATOM 9041 C CA . VAL D 1 158 ? -11.66849 12.16843 -12.53325 1.000 24.87927 158 VAL D CA 1
ATOM 9042 C C . VAL D 1 158 ? -10.37300 11.37456 -12.31677 1.000 25.66276 158 VAL D C 1
ATOM 9043 O O . VAL D 1 158 ? -9.76749 10.89540 -13.28396 1.000 24.47550 158 VAL D O 1
ATOM 9047 N N . ALA D 1 159 ? -9.96024 11.22402 -11.04965 1.000 23.46942 159 ALA D N 1
ATOM 9048 C CA . ALA D 1 159 ? -8.75053 10.47256 -10.69716 1.000 25.40884 159 ALA D CA 1
ATOM 9049 C C . ALA D 1 159 ? -8.94248 9.72156 -9.38561 1.000 23.67196 159 ALA D C 1
ATOM 9050 O O . ALA D 1 159 ? -9.10460 10.34515 -8.33116 1.000 24.32811 159 ALA D O 1
ATOM 9052 N N . ALA D 1 160 ? -8.88323 8.38921 -9.43948 1.000 25.13299 160 ALA D N 1
ATOM 9053 C CA . ALA D 1 160 ? -9.02351 7.58742 -8.23017 1.000 26.72678 160 ALA D CA 1
ATOM 9054 C C . ALA D 1 160 ? -7.75724 7.62740 -7.37826 1.000 30.12739 160 ALA D C 1
ATOM 9055 O O . ALA D 1 160 ? -6.64099 7.75833 -7.88717 1.000 32.78086 160 ALA D O 1
ATOM 9057 N N . LEU D 1 161 ? -7.94677 7.51802 -6.06544 1.000 28.90100 161 LEU D N 1
ATOM 9058 C CA . LEU D 1 161 ? -6.82253 7.35673 -5.15272 1.000 28.55725 161 LEU D CA 1
ATOM 9059 C C . LEU D 1 161 ? -6.18010 5.99930 -5.40209 1.000 31.21773 161 LEU D C 1
ATOM 9060 O O . LEU D 1 161 ? -6.87601 4.98146 -5.40098 1.000 29.09702 161 LEU D O 1
ATOM 9065 N N . PRO D 1 162 ? -4.87949 5.93486 -5.65485 1.000 31.05938 162 PRO D N 1
ATOM 9066 C CA . PRO D 1 162 ? -4.29109 4.63241 -6.01669 1.000 30.05778 162 PRO D CA 1
ATOM 9067 C C . PRO D 1 162 ? -4.36879 3.59980 -4.90418 1.000 29.99619 162 PRO D C 1
ATOM 9068 O O . PRO D 1 162 ? -4.51988 2.40902 -5.19449 1.000 32.98773 162 PRO D O 1
ATOM 9072 N N . TRP D 1 163 ? -4.28182 4.01791 -3.64574 1.000 31.19749 163 TRP D N 1
ATOM 9073 C CA . TRP D 1 163 ? -4.35729 3.12976 -2.49140 1.000 34.57259 163 TRP D CA 1
ATOM 9074 C C . TRP D 1 163 ? -5.78518 2.89552 -1.99332 1.000 31.40282 163 TRP D C 1
ATOM 9075 O O . TRP D 1 163 ? -5.97087 2.21181 -0.97925 1.000 30.70453 163 TRP D O 1
ATOM 9086 N N . ASP D 1 164 ? -6.79696 3.45877 -2.65536 1.000 32.15018 164 ASP D N 1
ATOM 9087 C CA . ASP D 1 164 ? -8.16642 3.42059 -2.14671 1.000 32.62107 164 ASP D CA 1
ATOM 9088 C C . ASP D 1 164 ? -9.10507 3.72831 -3.30935 1.000 32.56105 164 ASP D C 1
ATOM 9089 O O . ASP D 1 164 ? -9.74467 4.78542 -3.34040 1.000 27.65804 164 ASP D O 1
ATOM 9094 N N . ARG D 1 165 ? -9.16528 2.81532 -4.28236 1.000 27.68568 165 ARG D N 1
ATOM 9095 C CA . ARG D 1 165 ? -9.63763 3.15342 -5.61804 1.000 28.66548 165 ARG D CA 1
ATOM 9096 C C . ARG D 1 165 ? -11.15344 3.32134 -5.71094 1.000 27.85169 165 ARG D C 1
ATOM 9097 O O . ARG D 1 165 ? -11.63645 3.78603 -6.74634 1.000 26.59782 165 ARG D O 1
ATOM 9105 N N . SER D 1 166 ? -11.90788 2.96854 -4.68197 1.000 24.91535 166 SER D N 1
ATOM 9106 C CA . SER D 1 166 ? -13.31877 3.33378 -4.71689 1.000 32.71703 166 SER D CA 1
ATOM 9107 C C . SER D 1 166 ? -13.53324 4.80681 -4.37204 1.000 32.59556 166 SER D C 1
ATOM 9108 O O . SER D 1 166 ? -14.67615 5.27417 -4.40444 1.000 30.12240 166 SER D O 1
ATOM 9111 N N . ILE D 1 167 ? -12.46652 5.55537 -4.07150 1.000 23.40214 167 ILE D N 1
ATOM 9112 C CA . ILE D 1 167 ? -12.54947 6.99194 -3.80972 1.000 25.65296 167 ILE D CA 1
ATOM 9113 C C . ILE D 1 167 ? -11.96296 7.74484 -4.99995 1.000 26.51578 167 ILE D C 1
ATOM 9114 O O . ILE D 1 167 ? -10.82463 7.47574 -5.40353 1.000 28.42842 167 ILE D O 1
ATOM 9119 N N . VAL D 1 168 ? -12.72906 8.69668 -5.55673 1.000 23.15644 168 VAL D N 1
ATOM 9120 C CA . VAL D 1 168 ? -12.25635 9.50271 -6.67532 1.000 21.80870 168 VAL D CA 1
ATOM 9121 C C . VAL D 1 168 ? -12.13296 10.95157 -6.22658 1.000 23.67607 168 VAL D C 1
ATOM 9122 O O . VAL D 1 168 ? -12.89592 11.42999 -5.38395 1.000 24.75189 168 VAL D O 1
ATOM 9126 N N . LEU D 1 169 ? -11.14190 11.64557 -6.78595 1.000 21.71465 169 LEU D N 1
ATOM 9127 C CA . LEU D 1 169 ? -11.11661 13.10273 -6.79594 1.000 23.54909 169 LEU D CA 1
ATOM 9128 C C . LEU D 1 169 ? -11.68435 13.58459 -8.11982 1.000 21.55316 169 LEU D C 1
ATOM 9129 O O . LEU D 1 169 ? -11.55167 12.92166 -9.14645 1.000 25.07826 169 LEU D O 1
ATOM 9134 N N . ILE D 1 170 ? -12.29792 14.76012 -8.10452 1.000 21.08433 170 ILE D N 1
ATOM 9135 C CA . ILE D 1 170 ? -12.94180 15.28910 -9.29997 1.000 25.53318 170 ILE D CA 1
ATOM 9136 C C . ILE D 1 170 ? -12.70394 16.77962 -9.33870 1.000 22.86772 170 ILE D C 1
ATOM 9137 O O . ILE D 1 170 ? -13.06046 17.48031 -8.38250 1.000 24.08289 170 ILE D O 1
ATOM 9142 N N . SER D 1 171 ? -12.12846 17.27075 -10.44189 1.000 27.39192 171 SER D N 1
ATOM 9143 C CA . SER D 1 171 ? -11.90410 18.70121 -10.59468 1.000 27.10236 171 SER D CA 1
ATOM 9144 C C . SER D 1 171 ? -13.18874 19.38919 -11.05334 1.000 23.93941 171 SER D C 1
ATOM 9145 O O . SER D 1 171 ? -14.17471 18.74809 -11.45204 1.000 25.00490 171 SER D O 1
ATOM 9148 N N . ASP D 1 172 ? -13.16934 20.72194 -10.99403 1.000 22.22127 172 ASP D N 1
ATOM 9149 C CA . ASP D 1 172 ? -14.41219 21.47863 -11.09964 1.000 24.56528 172 ASP D CA 1
ATOM 9150 C C . ASP D 1 172 ? -14.13944 22.95859 -11.33127 1.000 21.14463 172 ASP D C 1
ATOM 9151 O O . ASP D 1 172 ? -13.73575 23.65003 -10.39719 1.000 28.48883 172 ASP D O 1
ATOM 9156 N N . GLN D 1 173 ? -14.39402 23.45828 -12.54512 1.000 21.23471 173 GLN D N 1
ATOM 9157 C CA . GLN D 1 173 ? -14.37496 24.89802 -12.78375 1.000 20.97194 173 GLN D CA 1
ATOM 9158 C C . GLN D 1 173 ? -15.04815 25.21519 -14.10793 1.000 23.78291 173 GLN D C 1
ATOM 9159 O O . GLN D 1 173 ? -14.77688 24.55018 -15.11083 1.000 20.65835 173 GLN D O 1
ATOM 9165 N N . TYR D 1 174 ? -15.95256 26.20948 -14.09550 1.000 26.37595 174 TYR D N 1
ATOM 9166 C CA . TYR D 1 174 ? -16.41777 26.90541 -15.29417 1.000 24.35371 174 TYR D CA 1
ATOM 9167 C C . TYR D 1 174 ? -17.21848 28.12318 -14.83699 1.000 23.90538 174 TYR D C 1
ATOM 9168 O O . TYR D 1 174 ? -17.03389 28.56580 -13.69619 1.000 24.68912 174 TYR D O 1
ATOM 9177 N N . VAL D 1 175 ? -18.06266 28.70349 -15.69765 1.000 23.62079 175 VAL D N 1
ATOM 9178 C CA . VAL D 1 175 ? -18.74680 29.94112 -15.31311 1.000 24.08472 175 VAL D CA 1
ATOM 9179 C C . VAL D 1 175 ? -19.58615 29.69415 -14.06349 1.000 27.63709 175 VAL D C 1
ATOM 9180 O O . VAL D 1 175 ? -20.13442 28.60007 -13.86262 1.000 27.38489 175 VAL D O 1
ATOM 9184 N N . LEU D 1 176 ? -19.68210 30.72897 -13.21197 1.000 20.91555 176 LEU D N 1
ATOM 9185 C CA . LEU D 1 176 ? -20.44243 30.66667 -11.96402 1.000 21.71274 176 LEU D CA 1
ATOM 9186 C C . LEU D 1 176 ? -21.95143 30.72144 -12.18700 1.000 22.94569 176 LEU D C 1
ATOM 9187 O O . LEU D 1 176 ? -22.71713 30.19050 -11.37660 1.000 22.33646 176 LEU D O 1
ATOM 9192 N N . ARG D 1 177 ? -22.38566 31.40915 -13.22923 1.000 20.60483 177 ARG D N 1
ATOM 9193 C CA . ARG D 1 177 ? -23.80229 31.62530 -13.50794 1.000 22.69533 177 ARG D CA 1
ATOM 9194 C C . ARG D 1 177 ? -24.06411 31.23034 -14.94741 1.000 23.78231 177 ARG D C 1
ATOM 9195 O O . ARG D 1 177 ? -24.27783 32.09145 -15.80537 1.000 25.04054 177 ARG D O 1
ATOM 9203 N N . PRO D 1 178 ? -24.06282 29.93090 -15.24953 1.000 21.33971 178 PRO D N 1
ATOM 9204 C CA . PRO D 1 178 ? -24.32443 29.50667 -16.63047 1.000 21.82154 178 PRO D CA 1
ATOM 9205 C C . PRO D 1 178 ? -25.76837 29.79461 -17.02787 1.000 27.42612 178 PRO D C 1
ATOM 9206 O O . PRO D 1 178 ? -26.69479 29.56149 -16.25127 1.000 25.30320 178 PRO D O 1
ATOM 9210 N N . ARG D 1 179 ? -25.95746 30.28496 -18.25813 1.000 23.99875 179 ARG D N 1
ATOM 9211 C CA . ARG D 1 179 ? -27.28484 30.64643 -18.74517 1.000 22.04784 179 ARG D CA 1
ATOM 9212 C C . ARG D 1 179 ? -27.44142 30.25370 -20.21175 1.000 25.35218 179 ARG D C 1
ATOM 9213 O O . ARG D 1 179 ? -26.47486 29.93963 -20.90962 1.000 26.80361 179 ARG D O 1
ATOM 9221 N N . TYR D 1 180 ? -28.69396 30.28796 -20.67057 1.000 28.63873 180 TYR D N 1
ATOM 9222 C CA . TYR D 1 180 ? -29.03810 30.02289 -22.06797 1.000 27.92105 180 TYR D CA 1
ATOM 9223 C C . TYR D 1 180 ? -28.17877 30.83686 -23.04045 1.000 31.27356 180 TYR D C 1
ATOM 9224 O O . TYR D 1 180 ? -27.75199 30.33573 -24.08937 1.000 31.24354 180 TYR D O 1
ATOM 9233 N N . LYS D 1 181 ? -27.92308 32.09483 -22.71347 1.000 30.17194 181 LYS D N 1
ATOM 9234 C CA . LYS D 1 181 ? -27.04447 32.95953 -23.49392 1.000 33.27338 181 LYS D CA 1
ATOM 9235 C C . LYS D 1 181 ? -26.02923 33.52931 -22.51889 1.000 32.35005 181 LYS D C 1
ATOM 9236 O O . LYS D 1 181 ? -26.38558 34.37310 -21.69227 1.000 34.75528 181 LYS D O 1
ATOM 9242 N N . GLN D 1 182 ? -24.77789 33.06278 -22.60298 1.000 30.48725 182 GLN D N 1
ATOM 9243 C CA . GLN D 1 182 ? -23.74731 33.45209 -21.64175 1.000 31.98277 182 GLN D CA 1
ATOM 9244 C C . GLN D 1 182 ? -23.33545 34.90182 -21.88103 1.000 32.51497 182 GLN D C 1
ATOM 9245 O O . GLN D 1 182 ? -22.78730 35.23570 -22.93478 1.000 34.99437 182 GLN D O 1
ATOM 9251 N N . VAL D 1 183 ? -23.62223 35.76604 -20.90466 1.000 32.50486 183 VAL D N 1
ATOM 9252 C CA . VAL D 1 183 ? -23.24078 37.17160 -20.93722 1.000 33.00032 183 VAL D CA 1
ATOM 9253 C C . VAL D 1 183 ? -22.40790 37.54192 -19.72180 1.000 26.85809 183 VAL D C 1
ATOM 9254 O O . VAL D 1 183 ? -21.43275 38.28859 -19.83203 1.000 29.82564 183 VAL D O 1
ATOM 9258 N N . ASP D 1 184 ? -22.76416 37.01304 -18.55685 1.000 29.25991 184 ASP D N 1
ATOM 9259 C CA . ASP D 1 184 ? -21.98028 37.18631 -17.34380 1.000 30.93016 184 ASP D CA 1
ATOM 9260 C C . ASP D 1 184 ? -20.93333 36.07532 -17.28660 1.000 31.47254 184 ASP D C 1
ATOM 9261 O O . ASP D 1 184 ? -21.25591 34.91496 -17.01613 1.000 29.55757 184 ASP D O 1
ATOM 9266 N N . TRP D 1 185 ? -19.67677 36.41655 -17.54346 1.000 30.30765 185 TRP D N 1
ATOM 9267 C CA . TRP D 1 185 ? -18.65109 35.38954 -17.57740 1.000 27.79442 185 TRP D CA 1
ATOM 9268 C C . TRP D 1 185 ? -17.95580 35.20387 -16.24367 1.000 28.99090 185 TRP D C 1
ATOM 9269 O O . TRP D 1 185 ? -16.90462 34.55292 -16.19909 1.000 33.05367 185 TRP D O 1
ATOM 9280 N N . THR D 1 186 ? -18.51181 35.75374 -15.16738 1.000 29.30034 186 THR D N 1
ATOM 9281 C CA . THR D 1 186 ? -17.94798 35.58064 -13.83841 1.000 32.38019 186 THR D CA 1
ATOM 9282 C C . THR D 1 186 ? -17.59925 34.11040 -13.61731 1.000 27.05482 186 THR D C 1
ATOM 9283 O O . THR D 1 186 ? -18.50169 33.25346 -13.67439 1.000 23.15352 186 THR D O 1
ATOM 9287 N N . PRO D 1 187 ? -16.32810 33.77404 -13.40616 1.000 24.83133 187 PRO D N 1
ATOM 9288 C CA . PRO D 1 187 ? -15.94839 32.36784 -13.24706 1.000 25.82579 187 PRO D CA 1
ATOM 9289 C C . PRO D 1 187 ? -16.13365 31.86975 -11.82622 1.000 26.87263 187 PRO D C 1
ATOM 9290 O O . PRO D 1 187 ? -16.05734 32.62325 -10.85244 1.000 24.47611 187 PRO D O 1
ATOM 9294 N N . SER D 1 188 ? -16.41316 30.56905 -11.72654 1.000 23.80353 188 SER D N 1
ATOM 9295 C CA A SER D 1 188 ? -16.44007 29.89699 -10.44241 0.495 24.71909 188 SER D CA 1
ATOM 9296 C CA B SER D 1 188 ? -16.44503 29.87794 -10.45143 0.505 24.65075 188 SER D CA 1
ATOM 9297 C C . SER D 1 188 ? -15.01471 29.58479 -10.00767 1.000 26.50208 188 SER D C 1
ATOM 9298 O O . SER D 1 188 ? -14.10594 29.53047 -10.83705 1.000 28.32614 188 SER D O 1
ATOM 9303 N N . PRO D 1 189 ? -14.78045 29.41220 -8.70737 1.000 27.77425 189 PRO D N 1
ATOM 9304 C CA . PRO D 1 189 ? -13.42124 29.05876 -8.26582 1.000 31.64331 189 PRO D CA 1
ATOM 9305 C C . PRO D 1 189 ? -13.10388 27.63350 -8.66783 1.000 25.64329 189 PRO D C 1
ATOM 9306 O O . PRO D 1 189 ? -13.95430 26.74971 -8.57395 1.000 26.97651 189 PRO D O 1
ATOM 9310 N N . GLY D 1 190 ? -11.89847 27.42057 -9.18428 1.000 25.39593 190 GLY D N 1
ATOM 9311 C CA . GLY D 1 190 ? -11.48173 26.06490 -9.49197 1.000 23.49508 190 GLY D CA 1
ATOM 9312 C C . GLY D 1 190 ? -11.34140 25.27366 -8.20789 1.000 24.62161 190 GLY D C 1
ATOM 9313 O O . GLY D 1 190 ? -10.90681 25.79813 -7.18134 1.000 28.43110 190 GLY D O 1
ATOM 9314 N N . GLN D 1 191 ? -11.75466 24.00589 -8.24449 1.000 24.81037 191 GLN D N 1
ATOM 9315 C CA . GLN D 1 191 ? -11.72708 23.23451 -7.00922 1.000 21.02718 191 GLN D CA 1
ATOM 9316 C C . GLN D 1 191 ? -11.72329 21.74633 -7.32074 1.000 24.32931 191 GLN D C 1
ATOM 9317 O O . GLN D 1 191 ? -11.83495 21.32474 -8.47451 1.000 22.38390 191 GLN D O 1
ATOM 9323 N N . ILE D 1 192 ? -11.57947 20.95506 -6.26407 1.000 21.46762 192 ILE D N 1
ATOM 9324 C CA . ILE D 1 192 ? -11.47766 19.50662 -6.37030 1.000 23.79252 192 ILE D CA 1
ATOM 9325 C C . ILE D 1 192 ? -12.35932 18.87041 -5.31011 1.000 24.64100 192 ILE D C 1
ATOM 9326 O O . ILE D 1 192 ? -12.21431 19.17008 -4.11626 1.000 27.86546 192 ILE D O 1
ATOM 9331 N N . TRP D 1 193 ? -13.25132 17.97807 -5.74123 1.000 19.79952 193 TRP D N 1
ATOM 9332 C CA . TRP D 1 193 ? -14.12085 17.23117 -4.84916 1.000 21.52394 193 TRP D CA 1
ATOM 9333 C C . TRP D 1 193 ? -13.54660 15.84209 -4.58514 1.000 24.06730 193 TRP D C 1
ATOM 9334 O O . TRP D 1 193 ? -12.85580 15.27731 -5.43175 1.000 27.40627 193 TRP D O 1
ATOM 9345 N N . ARG D 1 194 ? -13.86126 15.29394 -3.40914 1.000 23.58196 194 ARG D N 1
ATOM 9346 C CA . ARG D 1 194 ? -13.64059 13.88783 -3.07181 1.000 24.36722 194 ARG D CA 1
ATOM 9347 C C . ARG D 1 194 ? -14.99494 13.18658 -3.03661 1.000 24.01975 194 ARG D C 1
ATOM 9348 O O . ARG D 1 194 ? -15.90147 13.62995 -2.32730 1.000 30.06828 194 ARG D O 1
ATOM 9356 N N . LEU D 1 195 ? -15.13606 12.10279 -3.79802 1.000 22.97350 195 LEU D N 1
ATOM 9357 C CA . LEU D 1 195 ? -16.37846 11.33091 -3.84432 1.000 21.97473 195 LEU D CA 1
ATOM 9358 C C . LEU D 1 195 ? -16.12489 9.87813 -3.44550 1.000 26.36800 195 LEU D C 1
ATOM 9359 O O . LEU D 1 195 ? -15.28060 9.20414 -4.04825 1.000 27.50086 195 LEU D O 1
ATOM 9364 N N . ASP D 1 196 ? -16.87592 9.38843 -2.46155 1.000 29.72142 196 ASP D N 1
ATOM 9365 C CA . ASP D 1 196 ? -16.83976 7.97254 -2.08877 1.000 30.13948 196 ASP D CA 1
ATOM 9366 C C . ASP D 1 196 ? -17.85479 7.23392 -2.95319 1.000 29.26449 196 ASP D C 1
ATOM 9367 O O . ASP D 1 196 ? -19.07346 7.40359 -2.77714 1.000 28.66697 196 ASP D O 1
ATOM 9372 N N . THR D 1 197 ? -17.36166 6.41270 -3.88868 1.000 23.76705 197 THR D N 1
ATOM 9373 C CA . THR D 1 197 ? -18.29287 5.78608 -4.81386 1.000 29.94392 197 THR D CA 1
ATOM 9374 C C . THR D 1 197 ? -19.13037 4.67690 -4.17851 1.000 29.68386 197 THR D C 1
ATOM 9375 O O . THR D 1 197 ? -20.08346 4.22453 -4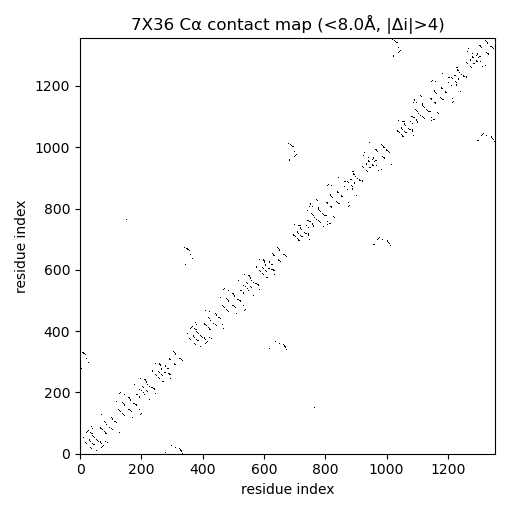.82064 1.000 32.20428 197 THR D O 1
ATOM 9379 N N . LYS D 1 198 ? -18.82717 4.25463 -2.94362 1.000 30.66258 198 LYS D N 1
ATOM 9380 C CA . LYS D 1 198 ? -19.64119 3.24833 -2.25731 1.000 32.56503 198 LYS D CA 1
ATOM 9381 C C . LYS D 1 198 ? -20.84902 3.84962 -1.53993 1.000 34.84740 198 LYS D C 1
ATOM 9382 O O . LYS D 1 198 ? -21.88019 3.17629 -1.39372 1.000 33.38679 198 LYS D O 1
ATOM 9388 N N . THR D 1 199 ? -20.76018 5.10748 -1.10891 1.000 37.05181 199 THR D N 1
ATOM 9389 C CA . THR D 1 199 ? -21.85447 5.75257 -0.40204 1.000 32.53405 199 THR D CA 1
ATOM 9390 C C . THR D 1 199 ? -22.47510 6.91996 -1.15413 1.000 33.20220 199 THR D C 1
ATOM 9391 O O . THR D 1 199 ? -23.57144 7.35512 -0.78389 1.000 37.99238 199 THR D O 1
ATOM 9395 N N . GLY D 1 200 ? -21.83470 7.41966 -2.20399 1.000 26.30843 200 GLY D N 1
ATOM 9396 C CA . GLY D 1 200 ? -22.35382 8.58776 -2.88652 1.000 28.95685 200 GLY D CA 1
ATOM 9397 C C . GLY D 1 200 ? -22.17590 9.88984 -2.14505 1.000 28.66345 200 GLY D C 1
ATOM 9398 O O . GLY D 1 200 ? -22.75508 10.90336 -2.55024 1.000 27.27286 200 GLY D O 1
ATOM 9399 N N . ASP D 1 201 ? -21.38914 9.89468 -1.07305 1.000 29.41447 201 ASP D N 1
ATOM 9400 C CA . ASP D 1 201 ? -21.10082 11.10209 -0.31567 1.000 34.31348 201 ASP D CA 1
ATOM 9401 C C . ASP D 1 201 ? -19.87348 11.79616 -0.89560 1.000 30.30137 201 ASP D C 1
ATOM 9402 O O . ASP D 1 201 ? -18.91243 11.13734 -1.30947 1.000 29.29577 201 ASP D O 1
ATOM 9407 N N . TYR D 1 202 ? -19.90562 13.12903 -0.91766 1.000 30.86381 202 TYR D N 1
ATOM 9408 C CA . TYR D 1 202 ? -18.84662 13.91059 -1.54419 1.000 27.15738 202 TYR D CA 1
ATOM 9409 C C . TYR D 1 202 ? -18.60876 15.19169 -0.76184 1.000 31.24522 202 TYR D C 1
ATOM 9410 O O . TYR D 1 202 ? -19.51451 15.71159 -0.09865 1.000 27.87422 202 TYR D O 1
ATOM 9419 N N . GLU D 1 203 ? -17.37786 15.70650 -0.86456 1.000 26.84263 203 GLU D N 1
ATOM 9420 C CA . GLU D 1 203 ? -16.99842 16.91106 -0.14120 1.000 29.02029 203 GLU D CA 1
ATOM 9421 C C . GLU D 1 203 ? -15.81216 17.56143 -0.84819 1.000 25.39769 203 GLU D C 1
ATOM 9422 O O . GLU D 1 203 ? -15.03490 16.88896 -1.53446 1.000 26.16200 203 GLU D O 1
ATOM 9428 N N . LEU D 1 204 ? -15.68914 18.88044 -0.67688 1.000 27.12891 204 LEU D N 1
ATOM 9429 C CA . LEU D 1 204 ? -14.56314 19.61940 -1.23311 1.000 27.41282 204 LEU D CA 1
ATOM 9430 C C . LEU D 1 204 ? -13.28730 19.29495 -0.46092 1.000 29.35963 204 LEU D C 1
ATOM 9431 O O . LEU D 1 204 ? -13.27852 19.31168 0.77270 1.000 34.49690 204 LEU D O 1
ATOM 9436 N N . VAL D 1 205 ? -12.20107 19.00974 -1.17752 1.000 29.65654 205 VAL D N 1
ATOM 9437 C CA . VAL D 1 205 ? -10.90395 18.84197 -0.53339 1.000 25.77970 205 VAL D CA 1
ATOM 9438 C C . VAL D 1 205 ? -9.93695 19.96609 -0.86849 1.000 30.39077 205 VAL D C 1
ATOM 9439 O O . VAL D 1 205 ? -8.98021 20.17358 -0.10676 1.000 29.90244 205 VAL D O 1
ATOM 9443 N N . MET D 1 206 ? -10.15773 20.70659 -1.95972 1.000 33.63180 206 MET D N 1
ATOM 9444 C CA . MET D 1 206 ? -9.32425 21.85262 -2.32162 1.000 29.39629 206 MET D CA 1
ATOM 9445 C C . MET D 1 206 ? -10.17179 22.89846 -3.02686 1.000 28.34205 206 MET D C 1
ATOM 9446 O O . MET D 1 206 ? -10.94008 22.56036 -3.93327 1.000 27.57929 206 MET D O 1
ATOM 9451 N N . THR D 1 207 ? -10.03104 24.16059 -2.62149 1.000 26.68038 207 THR D N 1
ATOM 9452 C CA . THR D 1 207 ? -10.70663 25.25908 -3.30665 1.000 26.96677 207 THR D CA 1
ATOM 9453 C C . THR D 1 207 ? -9.96049 26.54882 -2.99747 1.000 30.22747 207 THR D C 1
ATOM 9454 O O . THR D 1 207 ? -9.08879 26.57960 -2.12770 1.000 32.31984 207 THR D O 1
ATOM 9458 N N . ASP D 1 208 ? -10.32871 27.61829 -3.71663 1.000 28.68100 208 ASP D N 1
ATOM 9459 C CA . ASP D 1 208 ? -9.72783 28.95241 -3.56796 1.000 31.86601 208 ASP D CA 1
ATOM 9460 C C . ASP D 1 208 ? -8.21847 28.89860 -3.84926 1.000 30.14611 208 ASP D C 1
ATOM 9461 O O . ASP D 1 208 ? -7.37464 29.03274 -2.96510 1.000 29.86251 208 ASP D O 1
ATOM 9466 N N . TYR D 1 209 ? -7.90924 28.70513 -5.12994 1.000 28.75255 209 TYR D N 1
ATOM 9467 C CA . TYR D 1 209 ? -6.53854 28.57946 -5.60482 1.000 30.72261 209 TYR D CA 1
ATOM 9468 C C . TYR D 1 209 ? -6.41389 29.31937 -6.92646 1.000 30.54938 209 TYR D C 1
ATOM 9469 O O . TYR D 1 209 ? -7.08010 28.95748 -7.90073 1.000 25.19154 209 TYR D O 1
ATOM 9478 N N . ALA D 1 210 ? -5.55667 30.34945 -6.97028 1.000 30.19488 210 ALA D N 1
ATOM 9479 C CA . ALA D 1 210 ? -5.24688 30.99727 -8.24592 1.000 29.69223 210 ALA D CA 1
ATOM 9480 C C . ALA D 1 210 ? -4.80607 29.97572 -9.29140 1.000 28.47819 210 ALA D C 1
ATOM 9481 O O . ALA D 1 210 ? -5.10321 30.12311 -10.48984 1.000 27.53479 210 ALA D O 1
ATOM 9483 N N . GLU D 1 211 ? -4.13221 28.91814 -8.84227 1.000 29.51053 211 GLU D N 1
ATOM 9484 C CA . GLU D 1 211 ? -3.59035 27.89403 -9.72251 1.000 31.32189 211 GLU D CA 1
ATOM 9485 C C . GLU D 1 211 ? -4.66935 27.03034 -10.36051 1.000 26.68121 211 GLU D C 1
ATOM 9486 O O . GLU D 1 211 ? -4.38979 26.34921 -11.35148 1.000 28.18805 211 GLU D O 1
ATOM 9492 N N . MET D 1 212 ? -5.88664 27.04921 -9.82575 1.000 28.55466 212 MET D N 1
ATOM 9493 C CA . MET D 1 212 ? -7.03285 26.36595 -10.42098 1.000 24.19255 212 MET D CA 1
ATOM 9494 C C . MET D 1 212 ? -8.03322 27.34849 -11.00119 1.000 29.53410 212 MET D C 1
ATOM 9495 O O . MET D 1 212 ? -9.14156 26.95561 -11.38451 1.000 27.25770 212 MET D O 1
ATOM 9500 N N . ASN D 1 213 ? -7.66356 28.61606 -11.07252 1.000 26.80806 213 ASN D N 1
ATOM 9501 C CA . ASN D 1 213 ? -8.55172 29.69079 -11.44966 1.000 29.63505 213 ASN D CA 1
ATOM 9502 C C . ASN D 1 213 ? -8.29345 30.11147 -12.88948 1.000 25.85373 213 ASN D C 1
ATOM 9503 O O . ASN D 1 213 ? -7.22105 29.87944 -13.45049 1.000 26.24622 213 ASN D O 1
ATOM 9508 N N . THR D 1 214 ? -9.29687 30.73476 -13.49071 1.000 24.31917 214 THR D N 1
ATOM 9509 C CA . THR D 1 214 ? -9.11319 31.36880 -14.78375 1.000 22.34604 214 THR D CA 1
ATOM 9510 C C . THR D 1 214 ? -9.44967 32.84514 -14.68844 1.000 26.76234 214 THR D C 1
ATOM 9511 O O . THR D 1 214 ? -10.33303 33.25690 -13.93118 1.000 25.19259 214 THR D O 1
ATOM 9515 N N . THR D 1 215 ? -8.69203 33.63057 -15.44606 1.000 31.12926 215 THR D N 1
ATOM 9516 C CA . THR D 1 215 ? -8.95919 35.04347 -15.67825 1.000 30.11874 215 THR D CA 1
ATOM 9517 C C . THR D 1 215 ? -9.20117 35.28752 -17.15052 1.000 32.95337 215 THR D C 1
ATOM 9518 O O . THR D 1 215 ? -9.11127 36.43525 -17.60416 1.000 34.83548 215 THR D O 1
ATOM 9522 N N . TYR D 1 216 ? -9.43593 34.21925 -17.91381 1.000 26.70560 216 TYR D N 1
ATOM 9523 C CA . TYR D 1 216 ? -9.68877 34.31922 -19.34152 1.000 28.08398 216 TYR D CA 1
ATOM 9524 C C . TYR D 1 216 ? -8.53899 35.00312 -20.07013 1.000 29.31064 216 TYR D C 1
ATOM 9525 O O . TYR D 1 216 ? -8.74854 35.67584 -21.07738 1.000 33.54579 216 TYR D O 1
ATOM 9534 N N . ALA D 1 217 ? -7.31087 34.82192 -19.56719 1.000 28.33400 217 ALA D N 1
ATOM 9535 C CA . ALA D 1 217 ? -6.14369 35.21513 -20.34410 1.000 28.90373 217 ALA D CA 1
ATOM 9536 C C . ALA D 1 217 ? -6.11375 34.49399 -21.68303 1.000 35.81955 217 ALA D C 1
ATOM 9537 O O . ALA D 1 217 ? -5.63078 35.05408 -22.67256 1.000 32.51623 217 ALA D O 1
ATOM 9539 N N . HIS D 1 218 ? -6.64001 33.26491 -21.74339 1.000 24.41616 218 HIS D N 1
ATOM 9540 C CA . HIS D 1 218 ? -6.72580 32.51836 -22.99318 1.000 30.31277 218 HIS D CA 1
ATOM 9541 C C . HIS D 1 218 ? -8.12425 32.54225 -23.61382 1.000 29.47696 218 HIS D C 1
ATOM 9542 O O . HIS D 1 218 ? -8.45741 31.63402 -24.38241 1.000 28.26143 218 HIS D O 1
ATOM 9549 N N . GLY D 1 219 ? -8.93815 33.55706 -23.31451 1.000 32.86440 219 GLY D N 1
ATOM 9550 C CA . GLY D 1 219 ? -10.29405 33.62456 -23.82722 1.000 29.68878 219 GLY D CA 1
ATOM 9551 C C . GLY D 1 219 ? -11.24003 32.77640 -22.99958 1.000 29.77809 219 GLY D C 1
ATOM 9552 O O . GLY D 1 219 ? -10.84300 32.20024 -21.98584 1.000 31.01978 219 GLY D O 1
ATOM 9553 N N . PRO D 1 220 ? -12.51859 32.70530 -23.38815 1.000 33.77579 220 PRO D N 1
ATOM 9554 C CA . PRO D 1 220 ? -13.47116 31.89161 -22.61811 1.000 31.36651 220 PRO D CA 1
ATOM 9555 C C . PRO D 1 220 ? -12.99127 30.45213 -22.52316 1.000 26.90855 220 PRO D C 1
ATOM 9556 O O . PRO D 1 220 ? -12.66914 29.82106 -23.53303 1.000 30.33534 220 PRO D O 1
ATOM 9560 N N . ASP D 1 221 ? -12.92929 29.94057 -21.29110 1.000 28.11979 221 ASP D N 1
ATOM 9561 C CA . ASP D 1 221 ? -12.29386 28.65116 -21.03180 1.000 27.25164 221 ASP D CA 1
ATOM 9562 C C . ASP D 1 221 ? -12.51402 28.21266 -19.58763 1.000 26.90126 221 ASP D C 1
ATOM 9563 O O . ASP D 1 221 ? -13.43655 28.68751 -18.91103 1.000 27.33549 221 ASP D O 1
ATOM 9568 N N . VAL D 1 222 ? -11.67460 27.29692 -19.11915 1.000 25.64524 222 VAL D N 1
ATOM 9569 C CA . VAL D 1 222 ? -11.67820 26.82643 -17.74118 1.000 26.61947 222 VAL D CA 1
ATOM 9570 C C . VAL D 1 222 ? -10.31220 27.13545 -17.12633 1.000 25.49934 222 VAL D C 1
ATOM 9571 O O . VAL D 1 222 ? -9.35243 27.44939 -17.82832 1.000 27.05186 222 VAL D O 1
ATOM 9575 N N . GLY D 1 223 ? -10.24156 27.03575 -15.79249 1.000 23.41826 223 GLY D N 1
ATOM 9576 C CA . GLY D 1 223 ? -8.97827 27.06040 -15.07854 1.000 27.90269 223 GLY D CA 1
ATOM 9577 C C . GLY D 1 223 ? -8.45426 25.64889 -14.90116 1.000 24.00391 223 GLY D C 1
ATOM 9578 O O . GLY D 1 223 ? -7.98840 25.05237 -15.87012 1.000 23.24247 223 GLY D O 1
ATOM 9579 N N . ILE D 1 224 ? -8.54522 25.08361 -13.69287 1.000 22.28074 224 ILE D N 1
ATOM 9580 C CA . ILE D 1 224 ? -8.18805 23.67563 -13.54341 1.000 20.94855 224 ILE D CA 1
ATOM 9581 C C . ILE D 1 224 ? -8.97238 22.86062 -14.55692 1.000 24.79183 224 ILE D C 1
ATOM 9582 O O . ILE D 1 224 ? -10.18814 23.03862 -14.72308 1.000 24.55571 224 ILE D O 1
ATOM 9587 N N . ASN D 1 225 ? -8.26444 22.00146 -15.28032 1.000 24.92376 225 ASN D N 1
ATOM 9588 C CA . ASN D 1 225 ? -8.88728 21.12238 -16.25474 1.000 20.22048 225 ASN D CA 1
ATOM 9589 C C . ASN D 1 225 ? -8.60764 19.68477 -15.83688 1.000 22.80305 225 ASN D C 1
ATOM 9590 O O . ASN D 1 225 ? -9.08100 19.26683 -14.77497 1.000 25.36560 225 ASN D O 1
ATOM 9595 N N . GLY D 1 226 ? -7.81973 18.93003 -16.60990 1.000 23.87917 226 GLY D N 1
ATOM 9596 C CA . GLY D 1 226 ? -7.57368 17.53288 -16.25421 1.000 23.40402 226 GLY D CA 1
ATOM 9597 C C . GLY D 1 226 ? -6.80505 17.39038 -14.95035 1.000 28.24467 226 GLY D C 1
ATOM 9598 O O . GLY D 1 226 ? -6.01666 18.26379 -14.56843 1.000 29.62360 226 GLY D O 1
ATOM 9599 N N . ILE D 1 227 ? -7.05037 16.27232 -14.25274 1.000 26.59367 227 ILE D N 1
ATOM 9600 C CA . ILE D 1 227 ? -6.33019 15.88415 -13.04137 1.000 25.39316 227 ILE D CA 1
ATOM 9601 C C . ILE D 1 227 ? -5.90824 14.41803 -13.13763 1.000 29.44376 227 ILE D C 1
ATOM 9602 O O . ILE D 1 227 ? -6.64305 13.58322 -13.66918 1.000 27.39202 227 ILE D O 1
ATOM 9607 N N . ARG D 1 228 ? -4.72130 14.09551 -12.62008 1.000 28.09832 228 ARG D N 1
ATOM 9608 C CA . ARG D 1 228 ? -4.26901 12.70476 -12.54263 1.000 24.30852 228 ARG D CA 1
ATOM 9609 C C . ARG D 1 228 ? -3.43703 12.53249 -11.27361 1.000 28.45870 228 ARG D C 1
ATOM 9610 O O . ARG D 1 228 ? -2.77989 13.47353 -10.81690 1.000 28.34733 228 ARG D O 1
ATOM 9618 N N . ILE D 1 229 ? -3.47246 11.33257 -10.69580 1.000 25.91607 229 ILE D N 1
ATOM 9619 C CA . ILE D 1 229 ? -2.76229 11.04300 -9.45381 1.000 26.26115 229 ILE D CA 1
ATOM 9620 C C . ILE D 1 229 ? -1.71080 9.96839 -9.72043 1.000 32.42296 229 ILE D C 1
ATOM 9621 O O . ILE D 1 229 ? -2.02662 8.91295 -10.28841 1.000 29.58486 229 ILE D O 1
ATOM 9626 N N . LEU D 1 230 ? -0.46384 10.23843 -9.30084 1.000 29.79717 230 LEU D N 1
ATOM 9627 C CA . LEU D 1 230 ? 0.64507 9.28344 -9.35242 1.000 31.50026 230 LEU D CA 1
ATOM 9628 C C . LEU D 1 230 ? 1.19883 9.12973 -7.94331 1.000 31.31337 230 LEU D C 1
ATOM 9629 O O . LEU D 1 230 ? 1.67901 10.10599 -7.35091 1.000 30.20124 230 LEU D O 1
ATOM 9634 N N . GLY D 1 231 ? 1.11565 7.92012 -7.40734 1.000 28.71511 231 GLY D N 1
ATOM 9635 C CA . GLY D 1 231 ? 1.51659 7.70176 -6.02916 1.000 28.04014 231 GLY D CA 1
ATOM 9636 C C . GLY D 1 231 ? 0.63317 8.53533 -5.13210 1.000 38.12110 231 GLY D C 1
ATOM 9637 O O . GLY D 1 231 ? -0.59834 8.43341 -5.16167 1.000 37.83989 231 GLY D O 1
ATOM 9638 N N . ASN D 1 232 ? 1.24764 9.40833 -4.34395 1.000 36.29696 232 ASN D N 1
ATOM 9639 C CA . ASN D 1 232 ? 0.50434 10.32660 -3.49563 1.000 34.46556 232 ASN D CA 1
ATOM 9640 C C . ASN D 1 232 ? 0.64030 11.77088 -3.97359 1.000 33.20154 232 ASN D C 1
ATOM 9641 O O . ASN D 1 232 ? 0.50128 12.70552 -3.18297 1.000 37.94858 232 ASN D O 1
ATOM 9646 N N . GLU D 1 233 ? 0.91603 11.96623 -5.25991 1.000 28.96285 233 GLU D N 1
ATOM 9647 C CA . GLU D 1 233 ? 1.00549 13.29480 -5.85613 1.000 33.79887 233 GLU D CA 1
ATOM 9648 C C . GLU D 1 233 ? -0.17222 13.49718 -6.80180 1.000 28.21288 233 GLU D C 1
ATOM 9649 O O . GLU D 1 233 ? -0.28721 12.80032 -7.81736 1.000 30.85358 233 GLU D O 1
ATOM 9655 N N . LEU D 1 234 ? -1.02124 14.46814 -6.48560 1.000 29.14230 234 LEU D N 1
ATOM 9656 C CA . LEU D 1 234 ? -2.12355 14.85460 -7.35436 1.000 28.38275 234 LEU D CA 1
ATOM 9657 C C . LEU D 1 234 ? -1.62003 15.91550 -8.32600 1.000 26.83040 234 LEU D C 1
ATOM 9658 O O . LEU D 1 234 ? -1.17589 16.98549 -7.90182 1.000 31.68239 234 LEU D O 1
ATOM 9663 N N . TYR D 1 235 ? -1.67086 15.61714 -9.61947 1.000 24.82085 235 TYR D N 1
ATOM 9664 C CA . TYR D 1 235 ? -1.28513 16.57171 -10.64718 1.000 27.31111 235 TYR D CA 1
ATOM 9665 C C . TYR D 1 235 ? -2.52415 17.20400 -11.28392 1.000 29.42899 235 TYR D C 1
ATOM 9666 O O . TYR D 1 235 ? -3.59377 16.58736 -11.36462 1.000 27.66144 235 TYR D O 1
ATOM 9675 N N . TRP D 1 236 ? -2.37107 18.44756 -11.73630 1.000 26.20038 236 TRP D N 1
ATOM 9676 C CA . TRP D 1 236 ? -3.37903 19.05711 -12.58264 1.000 26.14539 236 TRP D CA 1
ATOM 9677 C C . TRP D 1 236 ? -2.74860 20.08674 -13.50582 1.000 25.52496 236 TRP D C 1
ATOM 9678 O O . TRP D 1 236 ? -1.61645 20.54289 -13.29354 1.000 27.02652 236 TRP D O 1
ATOM 9689 N N . VAL D 1 237 ? -3.50967 20.43408 -14.54389 1.000 28.41123 237 VAL D N 1
ATOM 9690 C CA . VAL D 1 237 ? -3.15683 21.46411 -15.50772 1.000 24.24308 237 VAL D CA 1
ATOM 9691 C C . VAL D 1 237 ? -4.22011 22.55538 -15.47416 1.000 29.55142 237 VAL D C 1
ATOM 9692 O O . VAL D 1 237 ? -5.38464 22.32687 -15.11584 1.000 27.15138 237 VAL D O 1
ATOM 9696 N N . ASN D 1 238 ? -3.80271 23.75975 -15.85369 1.000 24.23421 238 ASN D N 1
ATOM 9697 C CA . ASN D 1 238 ? -4.67081 24.92709 -15.88932 1.000 27.94633 238 ASN D CA 1
ATOM 9698 C C . ASN D 1 238 ? -4.74182 25.38083 -17.33827 1.000 31.36278 238 ASN D C 1
ATOM 9699 O O . ASN D 1 238 ? -3.70609 25.62968 -17.96890 1.000 28.88351 238 ASN D O 1
ATOM 9704 N N . GLN D 1 239 ? -5.95691 25.43263 -17.87967 1.000 23.20615 239 GLN D N 1
ATOM 9705 C CA . GLN D 1 239 ? -6.12671 25.78899 -19.28624 1.000 27.83101 239 GLN D CA 1
ATOM 9706 C C . GLN D 1 239 ? -5.83535 27.26339 -19.55493 1.000 27.64859 239 GLN D C 1
ATOM 9707 O O . GLN D 1 239 ? -5.51522 27.63123 -20.69681 1.000 28.96232 239 GLN D O 1
ATOM 9713 N N . ASP D 1 240 ? -5.95782 28.11651 -18.53995 1.000 24.45576 240 ASP D N 1
ATOM 9714 C CA . ASP D 1 240 ? -5.90783 29.54887 -18.77263 1.000 27.22030 240 ASP D CA 1
ATOM 9715 C C . ASP D 1 240 ? -4.51724 30.14222 -18.59004 1.000 26.89342 240 ASP D C 1
ATOM 9716 O O . ASP D 1 240 ? -4.21564 31.16063 -19.22077 1.000 30.53668 240 ASP D O 1
ATOM 9721 N N . ASN D 1 241 ? -3.67837 29.56312 -17.73273 1.000 30.59595 241 ASN D N 1
ATOM 9722 C CA . ASN D 1 241 ? -2.36636 30.15251 -17.44950 1.000 31.09645 241 ASN D CA 1
ATOM 9723 C C . ASN D 1 241 ? -1.20444 29.29125 -17.92211 1.000 35.57610 241 ASN D C 1
ATOM 9724 O O . ASN D 1 241 ? -0.04606 29.61143 -17.62622 1.000 32.70774 241 ASN D O 1
ATOM 9729 N N . GLY D 1 242 ? -1.48106 28.19623 -18.62482 1.000 32.11687 242 GLY D N 1
ATOM 9730 C CA . GLY D 1 242 ? -0.43258 27.33758 -19.13023 1.000 28.91687 242 GLY D CA 1
ATOM 9731 C C . GLY D 1 242 ? 0.37990 26.63611 -18.06577 1.000 32.80787 242 GLY D C 1
ATOM 9732 O O . GLY D 1 242 ? 1.47242 26.14968 -18.35900 1.000 29.93681 242 GLY D O 1
ATOM 9733 N N . GLY D 1 243 ? -0.12697 26.54858 -16.84053 1.000 30.40744 243 GLY D N 1
ATOM 9734 C CA . GLY D 1 243 ? 0.60079 25.90697 -15.76735 1.000 27.12615 243 GLY D CA 1
ATOM 9735 C C . GLY D 1 243 ? 0.26193 24.44294 -15.55171 1.000 31.53214 243 GLY D C 1
ATOM 9736 O O . GLY D 1 243 ? -0.88426 23.99621 -15.76089 1.000 26.40977 243 GLY D O 1
ATOM 9737 N N . VAL D 1 244 ? 1.28151 23.69607 -15.11857 1.000 24.28737 244 VAL D N 1
ATOM 9738 C CA . VAL D 1 244 ? 1.14181 22.32508 -14.63578 1.000 25.89522 244 VAL D CA 1
ATOM 9739 C C . VAL D 1 244 ? 1.57397 22.31582 -13.17692 1.000 30.38236 244 VAL D C 1
ATOM 9740 O O . VAL D 1 244 ? 2.61802 22.88499 -12.83152 1.000 31.44247 244 VAL D O 1
ATOM 9744 N N . TYR D 1 245 ? 0.76062 21.70376 -12.31569 1.000 27.09509 245 TYR D N 1
ATOM 9745 C CA . TYR D 1 245 ? 0.96343 21.77141 -10.87803 1.000 27.91660 245 TYR D CA 1
ATOM 9746 C C . TYR D 1 245 ? 0.79973 20.39883 -10.25282 1.000 30.00057 245 TYR D C 1
ATOM 9747 O O . TYR D 1 245 ? 0.18503 19.49433 -10.82224 1.000 29.68801 245 TYR D O 1
ATOM 9756 N N . ARG D 1 246 ? 1.32610 20.27368 -9.03887 1.000 28.57933 246 ARG D N 1
ATOM 9757 C CA . ARG D 1 246 ? 1.08804 19.09072 -8.23793 1.000 30.03005 246 ARG D CA 1
ATOM 9758 C C . ARG D 1 246 ? 0.99061 19.50339 -6.77878 1.000 32.79014 246 ARG D C 1
ATOM 9759 O O . ARG D 1 246 ? 1.42159 20.59169 -6.38934 1.000 33.00265 246 ARG D O 1
ATOM 9767 N N . VAL D 1 247 ? 0.39446 18.61628 -5.97747 1.000 29.22368 247 VAL D N 1
ATOM 9768 C CA . VAL D 1 247 ? 0.34944 18.76539 -4.53118 1.000 25.94523 247 VAL D CA 1
ATOM 9769 C C . VAL D 1 247 ? 0.34026 17.36130 -3.94727 1.000 33.79812 247 VAL D C 1
ATOM 9770 O O . VAL D 1 247 ? -0.04283 16.39250 -4.61020 1.000 34.02950 247 VAL D O 1
ATOM 9774 N N . GLU D 1 248 ? 0.80297 17.24081 -2.70836 1.000 35.13326 248 GLU D N 1
ATOM 9775 C CA . GLU D 1 248 ? 0.83402 15.95801 -2.02293 1.000 35.56823 248 GLU D CA 1
ATOM 9776 C C . GLU D 1 248 ? -0.46975 15.70421 -1.27202 1.000 36.03288 248 GLU D C 1
ATOM 9777 O O . GLU D 1 248 ? -1.00035 16.60183 -0.60727 1.000 36.07274 248 GLU D O 1
ATOM 9783 N N . ILE D 1 249 ? -0.96459 14.46646 -1.34687 1.000 32.10070 249 ILE D N 1
ATOM 9784 C CA . ILE D 1 249 ? -2.27163 14.10969 -0.79741 1.000 36.55094 249 ILE D CA 1
ATOM 9785 C C . ILE D 1 249 ? -2.10168 13.09244 0.32474 1.000 36.64096 249 ILE D C 1
ATOM 9786 O O . ILE D 1 249 ? -1.28998 12.16851 0.21679 1.000 42.51711 249 ILE D O 1
ATOM 9791 N N . GLN D 1 250 ? -2.86076 13.27012 1.40611 1.000 37.40979 250 GLN D N 1
ATOM 9792 C CA . GLN D 1 250 ? -2.90611 12.29127 2.48798 1.000 35.08254 250 GLN D CA 1
ATOM 9793 C C . GLN D 1 250 ? -3.65564 11.04752 2.03389 1.000 36.23433 250 GLN D C 1
ATOM 9794 O O . GLN D 1 250 ? -4.13710 10.95511 0.90279 1.000 36.92848 250 GLN D O 1
ATOM 9800 N N . LYS D 1 251 ? -3.75130 10.06185 2.92257 1.000 35.00328 251 LYS D N 1
ATOM 9801 C CA . LYS D 1 251 ? -4.45830 8.84839 2.53790 1.000 39.58725 251 LYS D CA 1
ATOM 9802 C C . LYS D 1 251 ? -5.96890 9.04138 2.56907 1.000 34.02746 251 LYS D C 1
ATOM 9803 O O . LYS D 1 251 ? -6.69105 8.29732 1.89752 1.000 36.66694 251 LYS D O 1
ATOM 9809 N N . ASN D 1 252 ? -6.46206 10.03198 3.31127 1.000 33.58353 252 ASN D N 1
ATOM 9810 C CA . ASN D 1 252 ? -7.89474 10.30764 3.30005 1.000 40.65005 252 ASN D CA 1
ATOM 9811 C C . ASN D 1 252 ? -8.32528 11.15156 2.10773 1.000 40.66665 252 ASN D C 1
ATOM 9812 O O . ASN D 1 252 ? -9.51043 11.48186 2.00207 1.000 42.88506 252 ASN D O 1
ATOM 9817 N N . GLY D 1 253 ? -7.40219 11.51595 1.21574 1.000 39.45530 253 GLY D N 1
ATOM 9818 C CA . GLY D 1 253 ? -7.74362 12.23759 0.00764 1.000 38.99129 253 GLY D CA 1
ATOM 9819 C C . GLY D 1 253 ? -7.58811 13.73845 0.09180 1.000 36.91328 253 GLY D C 1
ATOM 9820 O O . GLY D 1 253 ? -7.63168 14.40482 -0.95000 1.000 36.91350 253 GLY D O 1
ATOM 9821 N N . HIS D 1 254 ? -7.40294 14.29083 1.29272 1.000 36.94027 254 HIS D N 1
ATOM 9822 C CA . HIS D 1 254 ? -7.13316 15.71180 1.43258 1.000 35.00330 254 HIS D CA 1
ATOM 9823 C C . HIS D 1 254 ? -5.64488 15.98277 1.22197 1.000 36.98622 254 HIS D C 1
ATOM 9824 O O . HIS D 1 254 ? -4.80931 15.11576 1.48464 1.000 35.24048 254 HIS D O 1
ATOM 9831 N N . PRO D 1 255 ? -5.28793 17.17558 0.75223 1.000 37.53978 255 PRO D N 1
ATOM 9832 C CA . PRO D 1 255 ? -3.87006 17.48339 0.55262 1.000 36.40996 255 PRO D CA 1
ATOM 9833 C C . PRO D 1 255 ? -3.12594 17.59223 1.87510 1.000 40.78454 255 PRO D C 1
ATOM 9834 O O . PRO D 1 255 ? -3.70538 17.90816 2.92033 1.000 36.60484 255 PRO D O 1
ATOM 9838 N N . VAL D 1 256 ? -1.82463 17.30564 1.81878 1.000 38.87310 256 VAL D N 1
ATOM 9839 C CA . VAL D 1 256 ? -0.92410 17.48926 2.95605 1.000 36.72399 256 VAL D CA 1
ATOM 9840 C C . VAL D 1 256 ? -0.76294 18.97986 3.22970 1.000 37.00027 256 VAL D C 1
ATOM 9841 O O . VAL D 1 256 ? -0.32209 19.72623 2.34480 1.000 35.09931 256 VAL D O 1
ATOM 9845 N N . PRO D 1 257 ? -1.08907 19.46329 4.42921 1.000 40.37793 257 PRO D N 1
ATOM 9846 C CA . PRO D 1 257 ? -0.92309 20.88935 4.69855 1.000 41.17968 257 PRO D CA 1
ATOM 9847 C C . PRO D 1 257 ? 0.54515 21.26819 4.68251 1.000 38.56042 257 PRO D C 1
ATOM 9848 O O . PRO D 1 257 ? 1.42168 20.42038 4.92657 1.000 41.90479 257 PRO D O 1
ATOM 9852 N N . PRO D 1 258 ? 0.87380 22.53216 4.36493 1.000 41.68286 258 PRO D N 1
ATOM 9853 C CA . PRO D 1 258 ? -0.04442 23.66404 4.14691 1.000 33.59857 258 PRO D CA 1
ATOM 9854 C C . PRO D 1 258 ? -0.71502 23.70839 2.77128 1.000 34.39499 258 PRO D C 1
ATOM 9855 O O . PRO D 1 258 ? -1.27706 24.74925 2.42189 1.000 36.57917 258 PRO D O 1
ATOM 9859 N N . ALA D 1 259 ? -0.63444 22.61320 2.01149 1.000 34.97444 259 ALA D N 1
ATOM 9860 C CA . ALA D 1 259 ? -1.38862 22.43226 0.76278 1.000 39.44248 259 ALA D CA 1
ATOM 9861 C C . ALA D 1 259 ? -1.11245 23.54811 -0.24459 1.000 39.27310 259 ALA D C 1
ATOM 9862 O O . ALA D 1 259 ? -2.02983 24.10014 -0.85968 1.000 32.13365 259 ALA D O 1
ATOM 9864 N N . VAL D 1 260 ? 0.16542 23.88316 -0.41179 1.000 33.99733 260 VAL D N 1
ATOM 9865 C CA . VAL D 1 260 ? 0.57350 24.88991 -1.38594 1.000 32.80265 260 VAL D CA 1
ATOM 9866 C C . VAL D 1 260 ? 0.91270 24.18496 -2.69471 1.000 32.47296 260 VAL D C 1
ATOM 9867 O O . VAL D 1 260 ? 1.66739 23.21031 -2.68765 1.000 36.37427 260 VAL D O 1
ATOM 9871 N N . PRO D 1 261 ? 0.38388 24.62636 -3.83214 1.000 38.63175 261 PRO D N 1
ATOM 9872 C CA . PRO D 1 261 ? 0.73100 23.97530 -5.09889 1.000 38.35216 261 PRO D CA 1
ATOM 9873 C C . PRO D 1 261 ? 2.20549 24.15736 -5.43843 1.000 38.67588 261 PRO D C 1
ATOM 9874 O O . PRO D 1 261 ? 2.76912 25.24165 -5.28120 1.000 40.55659 261 PRO D O 1
ATOM 9878 N N . GLU D 1 262 ? 2.82501 23.07971 -5.90679 1.000 37.84626 262 GLU D N 1
ATOM 9879 C CA . GLU D 1 262 ? 4.17208 23.12901 -6.45844 1.000 33.30197 262 GLU D CA 1
ATOM 9880 C C . GLU D 1 262 ? 4.07708 23.30009 -7.97315 1.000 36.14646 262 GLU D C 1
ATOM 9881 O O . GLU D 1 262 ? 3.38783 22.52981 -8.64700 1.000 35.60106 262 GLU D O 1
ATOM 9887 N N . VAL D 1 263 ? 4.73488 24.33235 -8.50471 1.000 34.93103 263 VAL D N 1
ATOM 9888 C CA . VAL D 1 263 ? 4.74164 24.54329 -9.95040 1.000 33.16050 263 VAL D CA 1
ATOM 9889 C C . VAL D 1 263 ? 5.61551 23.48994 -10.61484 1.000 36.22412 263 VAL D C 1
ATOM 9890 O O . VAL D 1 263 ? 6.80391 23.34914 -10.29491 1.000 39.58415 263 VA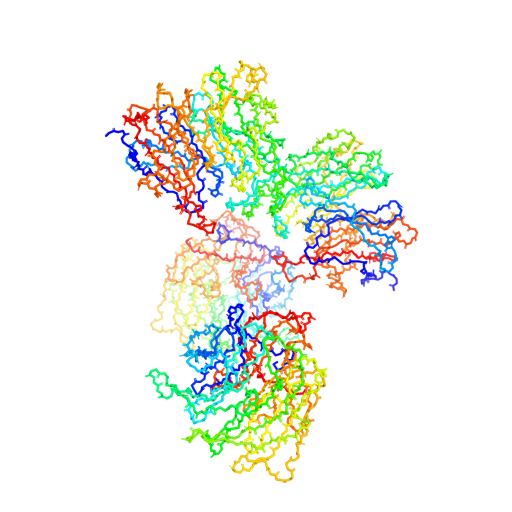L D O 1
ATOM 9894 N N . VAL D 1 264 ? 5.04405 22.76760 -11.57139 1.000 29.05442 264 VAL D N 1
ATOM 9895 C CA . VAL D 1 264 ? 5.77117 21.72270 -12.28032 1.000 34.66958 264 VAL D CA 1
ATOM 9896 C C . VAL D 1 264 ? 6.37370 22.24939 -13.57360 1.000 29.36890 264 VAL D C 1
ATOM 9897 O O . VAL D 1 264 ? 7.49854 21.89485 -13.92575 1.000 37.50447 264 VAL D O 1
ATOM 9901 N N . SER D 1 265 ? 5.63397 23.09612 -14.27780 1.000 30.86456 265 SER D N 1
ATOM 9902 C CA . SER D 1 265 ? 5.99248 23.62293 -15.58387 1.000 28.22745 265 SER D CA 1
ATOM 9903 C C . SER D 1 265 ? 5.00821 24.72658 -15.92940 1.000 32.91767 265 SER D C 1
ATOM 9904 O O . SER D 1 265 ? 3.85172 24.69861 -15.49117 1.000 30.67656 265 SER D O 1
ATOM 9907 N N . VAL D 1 266 ? 5.46444 25.69460 -16.72021 1.000 29.93527 266 VAL D N 1
ATOM 9908 C CA . VAL D 1 266 ? 4.57201 26.70827 -17.26930 1.000 29.39281 266 VAL D CA 1
ATOM 9909 C C . VAL D 1 266 ? 4.93741 26.93430 -18.72875 1.000 33.02391 266 VAL D C 1
ATOM 9910 O O . VAL D 1 266 ? 6.07697 27.29302 -19.03597 1.000 34.54007 266 VAL D O 1
ATOM 9914 N N . VAL D 1 267 ? 3.97425 26.74330 -19.62222 1.000 26.15794 267 VAL D N 1
ATOM 9915 C CA . VAL D 1 267 ? 4.09559 27.13926 -21.01911 1.000 30.54258 267 VAL D CA 1
ATOM 9916 C C . VAL D 1 267 ? 2.91053 28.04969 -21.28090 1.000 36.41777 267 VAL D C 1
ATOM 9917 O O . VAL D 1 267 ? 1.79082 27.57236 -21.50976 1.000 37.09115 267 VAL D O 1
ATOM 9921 N N . GLU D 1 268 ? 3.14764 29.36342 -21.23930 1.000 36.95042 268 GLU D N 1
ATOM 9922 C CA . GLU D 1 268 ? 2.03511 30.30390 -21.13340 1.000 38.62208 268 GLU D CA 1
ATOM 9923 C C . GLU D 1 268 ? 1.09206 30.22946 -22.32990 1.000 37.47365 268 GLU D C 1
ATOM 9924 O O . GLU D 1 268 ? -0.11273 30.46531 -22.18423 1.000 36.32532 268 GLU D O 1
ATOM 9930 N N . SER D 1 269 ? 1.60675 29.89526 -23.51441 1.000 36.47991 269 SER D N 1
ATOM 9931 C CA . SER D 1 269 ? 0.77257 29.92413 -24.71106 1.000 35.30650 269 SER D CA 1
ATOM 9932 C C . SER D 1 269 ? -0.22209 28.76346 -24.79241 1.000 33.52556 269 SER D C 1
ATOM 9933 O O . SER D 1 269 ? -1.17375 28.84158 -25.57705 1.000 34.57223 269 SER D O 1
ATOM 9936 N N . GLN D 1 270 ? -0.02436 27.69300 -24.02432 1.000 34.42469 270 GLN D N 1
ATOM 9937 C CA . GLN D 1 270 ? -0.75810 26.45079 -24.24211 1.000 36.38967 270 GLN D CA 1
ATOM 9938 C C . GLN D 1 270 ? -2.07645 26.44229 -23.48462 1.000 37.99463 270 GLN D C 1
ATOM 9939 O O . GLN D 1 270 ? -2.15081 26.86933 -22.32799 1.000 37.57154 270 GLN D O 1
ATOM 9945 N N . LEU D 1 271 ? -3.12019 25.94829 -24.14648 1.000 32.05615 271 LEU D N 1
ATOM 9946 C CA . LEU D 1 271 ? -4.40152 25.71858 -23.49165 1.000 27.90762 271 LEU D CA 1
ATOM 9947 C C . LEU D 1 271 ? -4.43188 24.24764 -23.09585 1.000 30.91370 271 LEU D C 1
ATOM 9948 O O . LEU D 1 271 ? -4.95129 23.39146 -23.81163 1.000 27.87069 271 LEU D O 1
ATOM 9953 N N . TRP D 1 272 ? -3.84566 23.95240 -21.93812 1.000 27.31432 272 TRP D N 1
ATOM 9954 C CA . TRP D 1 272 ? -3.81981 22.57243 -21.46634 1.000 27.31234 272 TRP D CA 1
ATOM 9955 C C . TRP D 1 272 ? -5.23858 22.04151 -21.24260 1.000 25.06142 272 TRP D C 1
ATOM 9956 O O . TRP D 1 272 ? -6.13536 22.76869 -20.80939 1.000 27.31021 272 TRP D O 1
ATOM 9967 N N . ASP D 1 273 ? -5.42552 20.74711 -21.51192 1.000 21.33726 273 ASP D N 1
ATOM 9968 C CA . ASP D 1 273 ? -6.69409 20.05272 -21.26356 1.000 23.53181 273 ASP D CA 1
ATOM 9969 C C . ASP D 1 273 ? -6.50367 18.84870 -20.34674 1.000 22.13999 273 ASP D C 1
ATOM 9970 O O . ASP D 1 273 ? -6.96686 18.87563 -19.19905 1.000 23.13522 273 ASP D O 1
ATOM 9975 N N . ASP D 1 274 ? -5.77453 17.81764 -20.78178 1.000 27.94957 274 ASP D N 1
ATOM 9976 C CA . ASP D 1 274 ? -5.54505 16.64574 -19.94122 1.000 27.10767 274 ASP D CA 1
ATOM 9977 C C . ASP D 1 274 ? -4.22329 15.98891 -20.32364 1.000 26.54942 274 ASP D C 1
ATOM 9978 O O . ASP D 1 274 ? -3.56180 16.38173 -21.28800 1.000 25.97334 274 ASP D O 1
ATOM 9983 N N . PHE D 1 275 ? -3.84595 14.96299 -19.56778 1.000 27.05499 275 PHE D N 1
ATOM 9984 C CA . PHE D 1 275 ? -2.47837 14.46675 -19.64900 1.000 25.40924 275 PHE D CA 1
ATOM 9985 C C . PHE D 1 275 ? -2.39536 13.04607 -19.09670 1.000 30.20433 275 PHE D C 1
ATOM 9986 O O . PHE D 1 275 ? -3.36412 12.50227 -18.55772 1.000 27.09720 275 PHE D O 1
ATOM 9994 N N . ALA D 1 276 ? -1.20101 12.45799 -19.21403 1.000 25.04947 276 ALA D N 1
ATOM 9995 C CA . ALA D 1 276 ? -0.92241 11.11690 -18.72792 1.000 26.39397 276 ALA D CA 1
ATOM 9996 C C . ALA D 1 276 ? 0.53976 11.04153 -18.29766 1.000 28.21587 276 ALA D C 1
ATOM 9997 O O . ALA D 1 276 ? 1.38745 11.73729 -18.85481 1.000 28.28590 276 ALA D O 1
ATOM 9999 N N . PHE D 1 277 ? 0.81961 10.19230 -17.30549 1.000 30.97798 277 PHE D N 1
ATOM 10000 C CA . PHE D 1 277 ? 2.18394 9.90828 -16.86568 1.000 34.63847 277 PHE D CA 1
ATOM 10001 C C . PHE D 1 277 ? 2.78053 8.81088 -17.72178 1.000 35.11595 277 PHE D C 1
ATOM 10002 O O . PHE D 1 277 ? 2.08436 7.86849 -18.09406 1.000 32.17211 277 PHE D O 1
ATOM 10010 N N . GLY D 1 278 ? 4.08271 8.91631 -17.99334 1.000 38.19763 278 GLY D N 1
ATOM 10011 C CA . GLY D 1 278 ? 4.83224 7.80637 -18.53247 1.000 37.66959 278 GLY D CA 1
ATOM 10012 C C . GLY D 1 278 ? 5.58320 8.09713 -19.81929 1.000 38.24736 278 GLY D C 1
ATOM 10013 O O . GLY D 1 278 ? 6.12737 9.19170 -20.03169 1.000 38.79124 278 GLY D O 1
ATOM 10014 N N . PRO D 1 279 ? 5.66963 7.08633 -20.69734 1.000 39.29111 279 PRO D N 1
ATOM 10015 C CA . PRO D 1 279 ? 5.14310 5.73478 -20.46071 1.000 36.04696 279 PRO D CA 1
ATOM 10016 C C . PRO D 1 279 ? 5.94532 4.95041 -19.41637 1.000 48.92676 279 PRO D C 1
ATOM 10017 O O . PRO D 1 279 ? 7.13920 5.19985 -19.24935 1.000 44.44186 279 PRO D O 1
ATOM 10021 N N . GLY D 1 280 ? 5.28343 4.02964 -18.72047 1.000 49.79012 280 GLY D N 1
ATOM 10022 C CA . GLY D 1 280 ? 5.93758 3.22340 -17.70904 1.000 55.01813 280 GLY D CA 1
ATOM 10023 C C . GLY D 1 280 ? 6.69587 4.02959 -16.67161 1.000 57.25693 280 GLY D C 1
ATOM 10024 O O . GLY D 1 280 ? 6.10156 4.76022 -15.87544 1.000 58.03622 280 GLY D O 1
ATOM 10025 N N . ASP D 1 281 ? 8.01945 3.91600 -16.69413 1.000 58.80246 281 ASP D N 1
ATOM 10026 C CA . ASP D 1 281 ? 8.86719 4.50241 -15.66499 1.000 63.16576 281 ASP D CA 1
ATOM 10027 C C . ASP D 1 281 ? 9.21843 5.96149 -15.92956 1.000 60.96861 281 ASP D C 1
ATOM 10028 O O . ASP D 1 281 ? 9.44710 6.71273 -14.97427 1.000 66.06164 281 ASP D O 1
ATOM 10033 N N . GLU D 1 282 ? 9.23327 6.37866 -17.19619 1.000 55.22050 282 GLU D N 1
ATOM 10034 C CA . GLU D 1 282 ? 9.88624 7.62021 -17.60132 1.000 51.54644 282 GLU D CA 1
ATOM 10035 C C . GLU D 1 282 ? 9.36229 8.83729 -16.83499 1.000 46.83006 282 GLU D C 1
ATOM 10036 O O . GLU D 1 282 ? 8.18779 8.92158 -16.46998 1.000 40.76552 282 GLU D O 1
ATOM 10042 N N . ASP D 1 283 ? 10.26254 9.79653 -16.61356 1.000 40.54286 283 ASP D N 1
ATOM 10043 C CA . ASP D 1 283 ? 10.03704 10.96798 -15.77032 1.000 42.92285 283 ASP D CA 1
ATOM 10044 C C . ASP D 1 283 ? 9.25080 12.07000 -16.48211 1.000 37.07317 283 ASP D C 1
ATOM 10045 O O . ASP D 1 283 ? 9.63115 13.24901 -16.43164 1.000 35.96963 283 ASP D O 1
ATOM 10050 N N . LEU D 1 284 ? 8.14774 11.70986 -17.13862 1.000 32.41548 284 LEU D N 1
ATOM 10051 C CA . LEU D 1 284 ? 7.50183 12.60094 -18.08971 1.000 29.39876 284 LEU D CA 1
ATOM 10052 C C . LEU D 1 284 ? 5.99768 12.67159 -17.85023 1.000 31.20166 284 LEU D C 1
ATOM 10053 O O . LEU D 1 284 ? 5.38664 11.73661 -17.32719 1.000 29.40637 284 LEU D O 1
ATOM 10058 N N . LEU D 1 285 ? 5.42380 13.81725 -18.20876 1.000 28.22818 285 LEU D N 1
ATOM 10059 C CA . LEU D 1 285 ? 4.00617 13.93224 -18.49626 1.000 30.28183 285 LEU D CA 1
ATOM 10060 C C . LEU D 1 285 ? 3.81845 14.19509 -19.97937 1.000 31.08630 285 LEU D C 1
ATOM 10061 O O . LEU D 1 285 ? 4.64145 14.83869 -20.62685 1.000 32.47899 285 LEU D O 1
ATOM 10066 N N . TRP D 1 286 ? 2.70832 13.71544 -20.51002 1.000 29.77245 286 TRP D N 1
ATOM 10067 C CA . TRP D 1 286 ? 2.35260 13.96072 -21.89632 1.000 29.50272 286 TRP D CA 1
ATOM 10068 C C . TRP D 1 286 ? 1.01261 14.67390 -21.88460 1.000 29.72650 286 TRP D C 1
ATOM 10069 O O . TRP D 1 286 ? 0.03108 14.12476 -21.38037 1.000 25.93152 286 TRP D O 1
ATOM 10080 N N . VAL D 1 287 ? 0.99536 15.90567 -22.38811 1.000 27.87125 287 VAL D N 1
ATOM 10081 C CA . VAL D 1 287 ? -0.09238 16.85222 -22.15735 1.000 30.55495 287 VAL D CA 1
ATOM 10082 C C . VAL D 1 287 ? -0.61111 17.36942 -23.48517 1.000 31.41683 287 VAL D C 1
ATOM 10083 O O . VAL D 1 287 ? 0.16698 17.74213 -24.36729 1.000 22.17749 287 VAL D O 1
ATOM 10087 N N . THR D 1 288 ? -1.93525 17.43117 -23.61224 1.000 30.34537 288 THR D N 1
ATOM 10088 C CA . THR D 1 288 ? -2.54656 17.99272 -24.79854 1.000 28.91642 288 THR D CA 1
ATOM 10089 C C . THR D 1 288 ? -2.65704 19.49760 -24.61718 1.000 28.59314 288 THR D C 1
ATOM 10090 O O . THR D 1 288 ? -3.08144 19.97811 -23.55910 1.000 30.20965 288 THR D O 1
ATOM 10094 N N . GLY D 1 289 ? -2.23878 20.23719 -25.63643 1.000 27.38211 289 GLY D N 1
ATOM 10095 C CA . GLY D 1 289 ? -2.27262 21.67679 -25.58839 1.000 24.11008 289 GLY D CA 1
ATOM 10096 C C . GLY D 1 289 ? -3.07664 22.27080 -26.72263 1.000 36.45883 289 GLY D C 1
ATOM 10097 O O . GLY D 1 289 ? -4.15435 21.76286 -27.07818 1.000 33.69676 289 GLY D O 1
ATOM 10098 N N . LEU D 1 290 ? -2.57495 23.36600 -27.28370 1.000 27.32760 290 LEU D N 1
ATOM 10099 C CA . LEU D 1 290 ? -3.29398 24.10593 -28.31578 1.000 30.44058 290 LEU D CA 1
ATOM 10100 C C . LEU D 1 290 ? -2.96642 23.47312 -29.65995 1.000 36.46236 290 LEU D C 1
ATOM 10101 O O . LEU D 1 290 ? -1.93098 23.77504 -30.26248 1.000 29.92380 290 LEU D O 1
ATOM 10106 N N . ASN D 1 291 ? -3.85723 22.58805 -30.12876 1.000 27.86988 291 ASN D N 1
ATOM 10107 C CA . ASN D 1 291 ? -3.65608 21.83354 -31.36828 1.000 25.95613 291 ASN D CA 1
ATOM 10108 C C . ASN D 1 291 ? -2.28472 21.14094 -31.41017 1.000 31.62706 291 ASN D C 1
ATOM 10109 O O . ASN D 1 291 ? -1.66966 21.01505 -32.46942 1.000 29.84691 291 ASN D O 1
ATOM 10114 N N . ALA D 1 292 ? -1.81659 20.65960 -30.25652 1.000 28.08381 292 ALA D N 1
ATOM 10115 C CA . ALA D 1 292 ? -0.49257 20.06010 -30.14611 1.000 32.84287 292 ALA D CA 1
ATOM 10116 C C . ALA D 1 292 ? -0.42683 19.20361 -28.89059 1.000 30.76444 292 ALA D C 1
ATOM 10117 O O . ALA D 1 292 ? -1.27001 19.30556 -27.99870 1.000 31.69671 292 ALA D O 1
ATOM 10119 N N . VAL D 1 293 ? 0.61754 18.37413 -28.81786 1.000 27.91857 293 VAL D N 1
ATOM 10120 C CA . VAL D 1 293 ? 0.86671 17.51779 -27.66802 1.000 28.00083 293 VAL D CA 1
ATOM 10121 C C . VAL D 1 293 ? 2.30992 17.76024 -27.22484 1.000 32.62098 293 VAL D C 1
ATOM 10122 O O . VAL D 1 293 ? 3.20652 17.88760 -28.06370 1.000 32.68859 293 VAL D O 1
ATOM 10126 N N . TYR D 1 294 ? 2.52207 17.88268 -25.91144 1.000 27.80419 294 TYR D N 1
ATOM 10127 C CA . TYR D 1 294 ? 3.83211 18.15515 -25.33555 1.000 31.42576 294 TYR D CA 1
ATOM 10128 C C . TYR D 1 294 ? 4.25630 17.03532 -24.40149 1.000 34.42326 294 TYR D C 1
ATOM 10129 O O . TYR D 1 294 ? 3.42768 16.41276 -23.71798 1.000 26.40663 294 TYR D O 1
ATOM 10138 N N . ALA D 1 295 ? 5.56445 16.79445 -24.37307 1.000 30.22897 295 ALA D N 1
ATOM 10139 C CA . ALA D 1 295 ? 6.18321 16.00971 -23.31901 1.000 28.84652 295 ALA D CA 1
ATOM 10140 C C . ALA D 1 295 ? 6.77134 16.98305 -22.31303 1.000 30.29313 295 ALA D C 1
ATOM 10141 O O . ALA D 1 295 ? 7.35160 18.00354 -22.69919 1.000 32.97126 295 ALA D O 1
ATOM 10143 N N . VAL D 1 296 ? 6.59262 16.69637 -21.02493 1.000 27.72933 296 VAL D N 1
ATOM 10144 C CA . VAL D 1 296 ? 7.00253 17.63930 -19.98671 1.000 28.34382 296 VAL D CA 1
ATOM 10145 C C . VAL D 1 296 ? 7.73261 16.86706 -18.90252 1.000 34.28737 296 VAL D C 1
ATOM 10146 O O . VAL D 1 296 ? 7.18929 15.90436 -18.34968 1.000 27.38611 296 VAL D O 1
ATOM 10150 N N . SER D 1 297 ? 8.96266 17.29018 -18.59961 1.000 28.40345 297 SER D N 1
ATOM 10151 C CA . SER D 1 297 ? 9.72109 16.68817 -17.51808 1.000 27.57702 297 SER D CA 1
ATOM 10152 C C . SER D 1 297 ? 9.06525 16.98817 -16.18059 1.000 24.41384 297 SER D C 1
ATOM 10153 O O . SER D 1 297 ? 8.76217 18.14736 -15.87012 1.000 27.28514 297 SER D O 1
ATOM 10156 N N . LYS D 1 298 ? 8.86333 15.94364 -15.37839 1.000 26.49875 298 LYS D N 1
ATOM 10157 C CA . LYS D 1 298 ? 8.35864 16.14189 -14.02477 1.000 28.50252 298 LYS D CA 1
ATOM 10158 C C . LYS D 1 298 ? 9.42797 16.72481 -13.11417 1.000 31.32929 298 LYS D C 1
ATOM 10159 O O . LYS D 1 298 ? 9.10864 17.37830 -12.11342 1.000 34.74908 298 LYS D O 1
ATOM 10165 N N . LYS D 1 299 ? 10.69910 16.50311 -13.43855 1.000 30.67000 299 LYS D N 1
ATOM 10166 C CA . LYS D 1 299 ? 11.75853 16.97654 -12.55973 1.000 30.69840 299 LYS D CA 1
ATOM 10167 C C . LYS D 1 299 ? 11.88738 18.49034 -12.63356 1.000 28.75556 299 LYS D C 1
ATOM 10168 O O . LYS D 1 299 ? 11.94001 19.17122 -11.60476 1.000 28.44721 299 LYS D O 1
ATOM 10174 N N . ASN D 1 300 ? 11.91594 19.03724 -13.84637 1.000 27.07443 300 ASN D N 1
ATOM 10175 C CA . ASN D 1 300 ? 12.26234 20.43299 -14.03709 1.000 32.34511 300 ASN D CA 1
ATOM 10176 C C . ASN D 1 300 ? 11.34041 21.18553 -14.98452 1.000 32.22681 300 ASN D C 1
ATOM 10177 O O . ASN D 1 300 ? 11.59573 22.36233 -15.24917 1.000 29.09637 300 ASN D O 1
ATOM 10182 N N . GLY D 1 301 ? 10.31326 20.54348 -15.53969 1.000 30.59911 301 GLY D N 1
ATOM 10183 C CA . GLY D 1 301 ? 9.33384 21.27663 -16.32703 1.000 30.83394 301 GLY D CA 1
ATOM 10184 C C . GLY D 1 301 ? 9.72886 21.64636 -17.74432 1.000 33.50103 301 GLY D C 1
ATOM 10185 O O . GLY D 1 301 ? 8.96293 22.35343 -18.41125 1.000 33.67288 301 GLY D O 1
ATOM 10186 N N . THR D 1 302 ? 10.88313 21.19685 -18.23581 1.000 31.47816 302 THR D N 1
ATOM 10187 C CA . THR D 1 302 ? 11.19811 21.33287 -19.65844 1.000 30.35365 302 THR D CA 1
ATOM 10188 C C . THR D 1 302 ? 10.08636 20.73619 -20.52069 1.000 33.85235 302 THR D C 1
ATOM 10189 O O . THR D 1 302 ? 9.69878 19.57353 -20.34357 1.000 28.88091 302 THR D O 1
ATOM 10193 N N . ALA D 1 303 ? 9.59567 21.53227 -21.47414 1.000 29.85069 303 ALA D N 1
ATOM 10194 C CA . ALA D 1 303 ? 8.43782 21.17747 -22.28968 1.000 35.46888 303 ALA D CA 1
ATOM 10195 C C . ALA D 1 303 ? 8.83307 21.09871 -23.75747 1.000 33.30804 303 ALA D C 1
ATOM 10196 O O . ALA D 1 303 ? 9.35354 22.06786 -24.31588 1.000 37.68194 303 ALA D O 1
ATOM 10198 N N . VAL D 1 304 ? 8.56541 19.95883 -24.38469 1.000 28.76378 304 VAL D N 1
ATOM 10199 C CA . VAL D 1 304 ? 8.88029 19.73005 -25.79045 1.000 30.80131 304 VAL D CA 1
ATOM 10200 C C . VAL D 1 304 ? 7.59978 19.34961 -26.52171 1.000 30.93811 304 VAL D C 1
ATOM 10201 O O . VAL D 1 304 ? 6.97178 18.33735 -26.18446 1.000 31.88980 304 VAL D O 1
ATOM 10205 N N . VAL D 1 305 ? 7.24321 20.12071 -27.54780 1.000 34.06645 305 VAL D N 1
ATOM 10206 C CA . VAL D 1 305 ? 6.10185 19.77253 -28.39336 1.000 32.48583 305 VAL D CA 1
ATOM 10207 C C . VAL D 1 30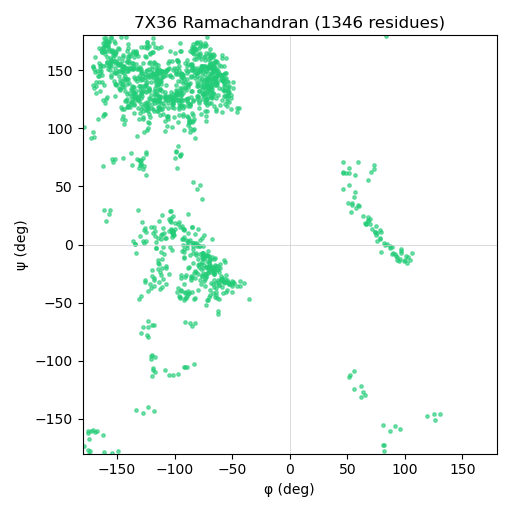5 ? 6.52566 18.63656 -29.31837 1.000 41.86926 305 VAL D C 1
ATOM 10208 O O . VAL D 1 305 ? 7.60489 18.68551 -29.93040 1.000 33.05733 305 VAL D O 1
ATOM 10212 N N . VAL D 1 306 ? 5.71115 17.57862 -29.37081 1.000 28.88845 306 VAL D N 1
ATOM 10213 C CA . VAL D 1 306 ? 6.09645 16.34765 -30.05193 1.000 32.25842 306 VAL D CA 1
ATOM 10214 C C . VAL D 1 306 ? 5.23642 16.04145 -31.27382 1.000 41.07253 306 VAL D C 1
ATOM 10215 O O . VAL D 1 306 ? 5.62561 15.18041 -32.07962 1.000 41.81394 306 VAL D O 1
ATOM 10219 N N . ASP D 1 307 ? 4.07997 16.68231 -31.42139 1.000 31.92578 307 ASP D N 1
ATOM 10220 C CA . ASP D 1 307 ? 3.20824 16.49550 -32.56957 1.000 37.37060 307 ASP D CA 1
ATOM 10221 C C . ASP D 1 307 ? 2.22082 17.65135 -32.57821 1.000 33.78166 307 ASP D C 1
ATOM 10222 O O . ASP D 1 307 ? 1.88504 18.19633 -31.52656 1.000 31.93991 307 ASP D O 1
ATOM 10227 N N . GLY D 1 308 ? 1.78689 18.03773 -33.76600 1.000 31.57840 308 GLY D N 1
ATOM 10228 C CA . GLY D 1 308 ? 0.81521 19.10160 -33.90849 1.000 36.82796 308 GLY D CA 1
ATOM 10229 C C . GLY D 1 308 ? 1.48200 20.42999 -34.18096 1.000 36.14541 308 GLY D C 1
ATOM 10230 O O . GLY D 1 308 ? 2.63601 20.50014 -34.61839 1.000 42.07452 308 GLY D O 1
ATOM 10231 N N . VAL D 1 309 ? 0.74210 21.50636 -33.89049 1.000 27.46487 309 VAL D N 1
ATOM 10232 C CA . VAL D 1 309 ? 1.26496 22.85106 -34.10199 1.000 34.18639 309 VAL D CA 1
ATOM 10233 C C . VAL D 1 309 ? 2.59580 22.97967 -33.37837 1.000 39.10235 309 VAL D C 1
ATOM 10234 O O . VAL D 1 309 ? 2.72546 22.59526 -32.20798 1.000 37.02326 309 VAL D O 1
ATOM 10238 N N . GLY D 1 310 ? 3.59634 23.50535 -34.07881 1.000 39.04245 310 GLY D N 1
ATOM 10239 C CA . GLY D 1 310 ? 4.94717 23.56803 -33.56583 1.000 34.73906 310 GLY D CA 1
ATOM 10240 C C . GLY D 1 310 ? 5.88197 22.52404 -34.13140 1.000 40.43872 310 GLY D C 1
ATOM 10241 O O . GLY D 1 310 ? 7.09313 22.60625 -33.88853 1.000 36.21155 310 GLY D O 1
ATOM 10242 N N . THR D 1 311 ? 5.36058 21.53590 -34.85324 1.000 36.66979 311 THR D N 1
ATOM 10243 C CA . THR D 1 311 ? 6.17959 20.56402 -35.55591 1.000 47.40512 311 THR D CA 1
ATOM 10244 C C . THR D 1 311 ? 5.79667 20.57266 -37.02871 1.000 47.21727 311 THR D C 1
ATOM 10245 O O . THR D 1 311 ? 4.86287 21.26325 -37.44575 1.000 41.73376 311 THR D O 1
ATOM 10249 N N . SER D 1 312 ? 6.54992 19.80690 -37.82242 1.000 44.97708 312 SER D N 1
ATOM 10250 C CA . SER D 1 312 ? 6.27258 19.71794 -39.25373 1.000 46.21440 312 SER D CA 1
ATOM 10251 C C . SER D 1 312 ? 4.96055 18.99692 -39.54113 1.000 44.77438 312 SER D C 1
ATOM 10252 O O . SER D 1 312 ? 4.37329 19.20258 -40.60805 1.000 47.35546 312 SER D O 1
ATOM 10255 N N . ASN D 1 313 ? 4.50024 18.15445 -38.61510 1.000 40.82519 313 ASN D N 1
ATOM 10256 C CA . ASN D 1 313 ? 3.21654 17.46391 -38.71830 1.000 41.21596 313 ASN D CA 1
ATOM 10257 C C . ASN D 1 313 ? 2.19894 18.30255 -37.95032 1.000 36.94783 313 ASN D C 1
ATOM 10258 O O . ASN D 1 313 ? 1.81499 17.99030 -36.82602 1.000 42.03535 313 ASN D O 1
ATOM 10263 N N . ASN D 1 314 ? 1.77258 19.40825 -38.56651 1.000 38.74685 314 ASN D N 1
ATOM 10264 C CA . ASN D 1 314 ? 1.09637 20.47282 -37.83395 1.000 37.73164 314 ASN D CA 1
ATOM 10265 C C . ASN D 1 314 ? -0.42049 20.49450 -38.00851 1.000 40.02434 314 ASN D C 1
ATOM 10266 O O . ASN D 1 314 ? -1.08603 21.29600 -37.34390 1.000 32.49920 314 ASN D O 1
ATOM 10271 N N . MET D 1 315 ? -0.98454 19.63715 -38.86115 1.000 36.45432 315 MET D N 1
ATOM 10272 C CA . MET D 1 315 ? -2.42505 19.61148 -39.09321 1.000 37.53936 315 MET D CA 1
ATOM 10273 C C . MET D 1 315 ? -3.11342 18.44324 -38.40834 1.000 38.79793 315 MET D C 1
ATOM 10274 O O . MET D 1 315 ? -4.34428 18.34421 -38.46788 1.000 37.70977 315 MET D O 1
ATOM 10279 N N . SER D 1 316 ? -2.36002 17.58156 -37.73470 1.000 34.87607 316 SER D N 1
ATOM 10280 C CA . SER D 1 316 ? -2.83216 16.26336 -37.34520 1.000 39.42029 316 SER D CA 1
ATOM 10281 C C . SER D 1 316 ? -3.46707 16.19929 -35.96952 1.000 33.89375 316 SER D C 1
ATOM 10282 O O . SER D 1 316 ? -3.96465 15.13572 -35.59220 1.000 35.94547 316 SER D O 1
ATOM 10285 N N . PHE D 1 317 ? -3.43659 17.26892 -35.19118 1.000 31.75404 317 PHE D N 1
ATOM 10286 C CA . PHE D 1 317 ? -4.02922 17.25865 -33.85657 1.000 31.17086 317 PHE D CA 1
ATOM 10287 C C . PHE D 1 317 ? -4.95608 18.45996 -33.70718 1.000 35.02758 317 PHE D C 1
ATOM 10288 O O . PHE D 1 317 ? -4.67500 19.39849 -32.95533 1.000 34.68843 317 PHE D O 1
ATOM 10296 N N . PRO D 1 318 ? -6.10337 18.44170 -34.42154 1.000 29.86675 318 PRO D N 1
ATOM 10297 C CA . PRO D 1 318 ? -7.10105 19.52295 -34.30375 1.000 32.47628 318 PRO D CA 1
ATOM 10298 C C . PRO D 1 318 ? -7.87010 19.47626 -32.99168 1.000 28.53112 318 PRO D C 1
ATOM 10299 O O . PRO D 1 318 ? -8.75782 18.63342 -32.81111 1.000 29.43952 318 PRO D O 1
ATOM 10303 N N . GLY D 1 319 ? -7.55138 20.39631 -32.08531 1.000 29.90456 319 GLY D N 1
ATOM 10304 C CA . GLY D 1 319 ? -8.08656 20.41735 -30.74340 1.000 25.82422 319 GLY D CA 1
ATOM 10305 C C . GLY D 1 319 ? -8.07225 19.07645 -30.02162 1.000 32.35280 319 GLY D C 1
ATOM 10306 O O . GLY D 1 319 ? -9.12503 18.47340 -29.79460 1.000 25.98341 319 GLY D O 1
ATOM 10307 N N . PRO D 1 320 ? -6.89289 18.57885 -29.63567 1.000 24.89847 320 PRO D N 1
ATOM 10308 C CA . PRO D 1 320 ? -6.85496 17.38114 -28.78299 1.000 28.85350 320 PRO D CA 1
ATOM 10309 C C . PRO D 1 320 ? -7.45490 17.67823 -27.41605 1.000 27.93771 320 PRO D C 1
ATOM 10310 O O . PRO D 1 320 ? -7.45620 18.82407 -26.95469 1.000 26.52493 320 PRO D O 1
ATOM 10314 N N . THR D 1 321 ? -7.95937 16.62834 -26.75844 1.000 27.48088 321 THR D N 1
ATOM 10315 C CA . THR D 1 321 ? -8.68649 16.83107 -25.50679 1.000 25.68509 321 THR D CA 1
ATOM 10316 C C . THR D 1 321 ? -8.13291 16.01015 -24.34144 1.000 23.23653 321 THR D C 1
ATOM 10317 O O . THR D 1 321 ? -8.21700 16.45265 -23.18691 1.000 23.23156 321 THR D O 1
ATOM 10321 N N . SER D 1 322 ? -7.59552 14.81408 -24.59717 1.000 23.11899 322 SER D N 1
ATOM 10322 C CA . SER D 1 322 ? -7.00587 14.02885 -23.51174 1.000 26.83277 322 SER D CA 1
ATOM 10323 C C . SER D 1 322 ? -6.00442 13.02767 -24.09151 1.000 28.14320 322 SER D C 1
ATOM 10324 O O . SER D 1 322 ? -5.90553 12.86464 -25.30823 1.000 27.55083 322 SER D O 1
ATOM 10327 N N . CYS D 1 323 ? -5.26212 12.35890 -23.20743 1.000 28.42079 323 CYS D N 1
ATOM 10328 C CA . CYS D 1 323 ? -4.39342 11.27701 -23.64291 1.000 25.58928 323 CYS D CA 1
ATOM 10329 C C . CYS D 1 323 ? -4.14107 10.30795 -22.48786 1.000 25.97088 323 CYS D C 1
ATOM 10330 O O . CYS D 1 323 ? -4.10403 10.68829 -21.31056 1.000 25.95937 323 CYS D O 1
ATOM 10333 N N . GLN D 1 324 ? -4.02045 9.03468 -22.85566 1.000 29.79804 324 GLN D N 1
ATOM 10334 C CA . GLN D 1 324 ? -3.63939 7.94801 -21.96728 1.000 32.71625 324 GLN D CA 1
ATOM 10335 C C . GLN D 1 324 ? -2.79908 6.93835 -22.74435 1.000 29.67269 324 GLN D C 1
ATOM 10336 O O . GLN D 1 324 ? -2.93871 6.79052 -23.96163 1.000 27.05579 324 GLN D O 1
ATOM 10342 N N . PHE D 1 325 ? -1.91837 6.24950 -22.01805 1.000 31.69160 325 PHE D N 1
ATOM 10343 C CA . PHE D 1 325 ? -1.04514 5.24454 -22.61042 1.000 33.11172 325 PHE D CA 1
ATOM 10344 C C . PHE D 1 325 ? -1.72364 3.88103 -22.70506 1.000 32.73979 325 PHE D C 1
ATOM 10345 O O . PHE D 1 325 ? -2.58374 3.52504 -21.89004 1.000 29.90500 325 PHE D O 1
ATOM 10353 N N . GLY D 1 326 ? -1.29717 3.10295 -23.70411 1.000 33.14451 326 GLY D N 1
ATOM 10354 C CA . GLY D 1 326 ? -1.71863 1.71591 -23.79670 1.000 29.69381 326 GLY D CA 1
ATOM 10355 C C . GLY D 1 326 ? -1.23834 0.88978 -22.61886 1.000 33.81715 326 GLY D C 1
ATOM 10356 O O . GLY D 1 326 ? -0.24875 1.21377 -21.95128 1.000 33.37700 326 GLY D O 1
ATOM 10357 N N . ARG D 1 327 ? -1.94730 -0.21375 -22.36769 1.000 26.70861 327 ARG D N 1
ATOM 10358 C CA . ARG D 1 327 ? -1.65493 -1.04923 -21.20874 1.000 31.38461 327 ARG D CA 1
ATOM 10359 C C . ARG D 1 327 ? -1.29165 -2.48873 -21.57169 1.000 29.67628 327 ARG D C 1
ATOM 10360 O O . ARG D 1 327 ? -1.25671 -3.34903 -20.68045 1.000 31.70896 327 ARG D O 1
ATOM 10368 N N . THR D 1 328 ? -0.98142 -2.77332 -22.83512 1.000 29.91221 328 THR D N 1
ATOM 10369 C CA . THR D 1 328 ? -0.61762 -4.12624 -23.24232 1.000 34.20189 328 THR D CA 1
ATOM 10370 C C . THR D 1 328 ? 0.81597 -4.21290 -23.76952 1.000 36.38057 328 THR D C 1
ATOM 10371 O O . THR D 1 328 ? 1.49262 -3.20647 -24.02468 1.000 30.52740 328 THR D O 1
ATOM 10375 N N . LYS D 1 329 ? 1.23464 -5.47438 -23.93578 1.000 36.50346 329 LYS D N 1
ATOM 10376 C CA . LYS D 1 329 ? 2.37015 -5.88984 -24.76064 1.000 42.24682 329 LYS D CA 1
ATOM 10377 C C . LYS D 1 329 ? 2.52922 -5.03861 -26.01006 1.000 43.81842 329 LYS D C 1
ATOM 10378 O O . LYS D 1 329 ? 3.63621 -4.60777 -26.35705 1.000 37.29088 329 LYS D O 1
ATOM 10384 N N . HIS D 1 330 ? 1.41611 -4.81400 -26.71259 1.000 36.93724 330 HIS D N 1
ATOM 10385 C CA . HIS D 1 330 ? 1.45426 -4.22926 -28.04137 1.000 35.37601 330 HIS D CA 1
ATOM 10386 C C . HIS D 1 330 ? 1.64090 -2.72724 -28.03559 1.000 35.56549 330 HIS D C 1
ATOM 10387 O O . HIS D 1 330 ? 1.97171 -2.16538 -29.08373 1.000 41.07571 330 HIS D O 1
ATOM 10394 N N . ASP D 1 331 ? 1.41916 -2.05314 -26.90815 1.000 33.95537 331 ASP D N 1
ATOM 10395 C CA . ASP D 1 331 ? 1.25291 -0.60985 -27.02977 1.000 34.04105 331 ASP D CA 1
ATOM 10396 C C . ASP D 1 331 ? 1.54537 0.18261 -25.76280 1.000 33.64007 331 ASP D C 1
ATOM 10397 O O . ASP D 1 331 ? 1.03365 1.29485 -25.60670 1.000 33.53763 331 ASP D O 1
ATOM 10402 N N . SER D 1 332 ? 2.38931 -0.34983 -24.87316 1.000 33.34796 332 SER D N 1
ATOM 10403 C CA . SER D 1 332 ? 2.69660 0.35221 -23.62995 1.000 30.52963 332 SER D CA 1
ATOM 10404 C C . SER D 1 332 ? 3.37431 1.69718 -23.86616 1.000 34.44635 332 SER D C 1
ATOM 10405 O O . SER D 1 332 ? 3.32805 2.55658 -22.98183 1.000 36.70089 332 SER D O 1
ATOM 10408 N N . ASN D 1 333 ? 3.99047 1.90480 -25.02982 1.000 35.42067 333 ASN D N 1
ATOM 10409 C CA . ASN D 1 333 ? 4.63350 3.16822 -25.36559 1.000 33.91796 333 ASN D CA 1
ATOM 10410 C C . ASN D 1 333 ? 3.79666 4.02080 -26.30468 1.000 37.28022 333 ASN D C 1
ATOM 10411 O O . ASN D 1 333 ? 4.26905 5.06287 -26.77282 1.000 33.60378 333 ASN D O 1
ATOM 10416 N N . VAL D 1 334 ? 2.57288 3.60734 -26.59475 1.000 36.14832 334 VAL D N 1
ATOM 10417 C CA . VAL D 1 334 ? 1.70175 4.34782 -27.49509 1.000 33.58887 334 VAL D CA 1
ATOM 10418 C C . VAL D 1 334 ? 0.82109 5.25979 -26.65869 1.000 30.97927 334 VAL D C 1
ATOM 10419 O O . VAL D 1 334 ? 0.18501 4.81300 -25.69672 1.000 29.26982 334 VAL D O 1
ATOM 10423 N N . LEU D 1 335 ? 0.79108 6.53645 -27.01399 1.000 31.11069 335 LEU D N 1
ATOM 10424 C CA . LEU D 1 335 ? -0.09480 7.49572 -26.37702 1.000 28.51273 335 LEU D CA 1
ATOM 10425 C C . LEU D 1 335 ? -1.35084 7.62170 -27.23238 1.000 31.21108 335 LEU D C 1
ATOM 10426 O O . LEU D 1 335 ? -1.28049 8.02359 -28.40065 1.000 30.09761 335 LEU D O 1
ATOM 10431 N N . TYR D 1 336 ? -2.49107 7.26735 -26.66181 1.000 27.50594 336 TYR D N 1
ATOM 10432 C CA . TYR D 1 336 ? -3.75256 7.42589 -27.36594 1.000 27.39571 336 TYR D CA 1
ATOM 10433 C C . TYR D 1 336 ? -4.31610 8.80521 -27.04699 1.000 26.34046 336 TYR D C 1
ATOM 10434 O O . TYR D 1 336 ? -4.42656 9.18186 -25.87848 1.000 28.38737 336 TYR D O 1
ATOM 10443 N N . VAL D 1 337 ? -4.60021 9.57991 -28.08542 1.000 26.35538 337 VAL D N 1
ATOM 10444 C CA . VAL D 1 337 ? -5.01218 10.97161 -27.94394 1.000 24.17825 337 VAL D CA 1
ATOM 10445 C C . VAL D 1 337 ? -6.43186 11.14729 -28.48530 1.000 25.66434 337 VAL D C 1
ATOM 10446 O O . VAL D 1 337 ? -6.69220 10.84668 -29.65886 1.000 30.09260 337 VAL D O 1
ATOM 10450 N N . THR D 1 338 ? -7.32945 11.67881 -27.65524 1.000 25.91552 338 THR D N 1
ATOM 10451 C CA . THR D 1 338 ? -8.65527 12.09147 -28.12123 1.000 26.90890 338 THR D CA 1
ATOM 10452 C C . THR D 1 338 ? -8.61848 13.54519 -28.58949 1.000 28.95104 338 THR D C 1
ATOM 10453 O O . THR D 1 338 ? -7.74051 14.31809 -28.20018 1.000 27.59426 338 THR D O 1
ATOM 10457 N N . GLY D 1 339 ? -9.59239 13.91727 -29.42970 1.000 27.93438 339 GLY D N 1
ATOM 10458 C CA . GLY D 1 339 ? -9.73386 15.29412 -29.88940 1.000 28.69130 339 GLY D CA 1
ATOM 10459 C C . GLY D 1 339 ? -11.13173 15.52139 -30.41923 1.000 32.43787 339 GLY D C 1
ATOM 10460 O O . GLY D 1 339 ? -11.85590 14.56361 -30.70698 1.000 27.21704 339 GLY D O 1
ATOM 10461 N N . ASN D 1 340 ? -11.51801 16.80333 -30.55765 1.000 29.69531 340 ASN D N 1
ATOM 10462 C CA . ASN D 1 340 ? -12.90925 17.10711 -30.88953 1.000 31.24272 340 ASN D CA 1
ATOM 10463 C C . ASN D 1 340 ? -13.09158 18.07819 -32.05948 1.000 32.59084 340 ASN D C 1
ATOM 10464 O O . ASN D 1 340 ? -14.22162 18.50374 -32.32015 1.000 29.83261 340 ASN D O 1
ATOM 10469 N N . LEU D 1 341 ? -12.03762 18.45833 -32.77755 1.000 29.51278 341 LEU D N 1
ATOM 10470 C CA . LEU D 1 341 ? -12.23174 19.38090 -33.88765 1.000 29.75890 341 LEU D CA 1
ATOM 10471 C C . LEU D 1 341 ? -11.95834 18.70023 -35.22169 1.000 28.32989 341 LEU D C 1
ATOM 10472 O O . LEU D 1 341 ? -11.10989 17.81604 -35.32262 1.000 27.98488 341 LEU D O 1
ATOM 10477 N N . TYR D 1 342 ? -12.67129 19.16326 -36.25494 1.000 34.18480 342 TYR D N 1
ATOM 10478 C CA . TYR D 1 342 ? -12.53160 18.59970 -37.59810 1.000 36.03009 342 TYR D CA 1
ATOM 10479 C C . TYR D 1 342 ? -11.18032 18.93684 -38.21604 1.000 36.47193 342 TYR D C 1
ATOM 10480 O O . TYR D 1 342 ? -10.55781 18.08610 -38.85963 1.000 34.15639 342 TYR D O 1
ATOM 10489 N N . SER D 1 343 ? -10.73885 20.18169 -38.07350 1.000 36.47269 343 SER D N 1
ATOM 10490 C CA . SER D 1 343 ? -9.43158 20.60208 -38.55747 1.000 37.03874 343 SER D CA 1
ATOM 10491 C C . SER D 1 343 ? -8.96060 21.75207 -37.68728 1.000 36.78482 343 SER D C 1
ATOM 10492 O O . SER D 1 343 ? -9.73443 22.33080 -36.92319 1.000 36.70006 343 SER D O 1
ATOM 10495 N N . VAL D 1 344 ? -7.67449 22.07694 -37.80009 1.000 35.11510 344 VAL D N 1
ATOM 10496 C CA . VAL D 1 344 ? -7.10689 23.16217 -37.00360 1.000 36.89115 344 VAL D CA 1
ATOM 10497 C C . VAL D 1 344 ? -7.77045 24.47182 -37.40940 1.000 37.86158 344 VAL D C 1
ATOM 10498 O O . VAL D 1 344 ? -7.64021 24.89842 -38.56431 1.000 44.55266 344 VAL D O 1
ATOM 10502 N N . PRO D 1 345 ? -8.49129 25.13497 -36.51281 1.000 48.44784 345 PRO D N 1
ATOM 10503 C CA . PRO D 1 345 ? -9.17758 26.37261 -36.88583 1.000 50.16552 345 PRO D CA 1
ATOM 10504 C C . PRO D 1 345 ? -8.25094 27.57792 -36.81613 1.000 54.57618 345 PRO D C 1
ATOM 10505 O O . PRO D 1 345 ? -7.21448 27.57111 -36.15152 1.000 50.72279 345 PRO D O 1
ATOM 10509 N N . ASP D 1 346 ? -8.65206 28.62878 -37.53153 1.000 53.44550 346 ASP D N 1
ATOM 10510 C CA . ASP D 1 346 ? -7.95978 29.90735 -37.41591 1.000 61.24018 346 ASP D CA 1
ATOM 10511 C C . ASP D 1 346 ? -8.27969 30.58160 -36.08445 1.000 66.47395 346 ASP D C 1
ATOM 10512 O O . ASP D 1 346 ? -7.37098 30.96807 -35.33639 1.000 63.71479 346 ASP D O 1
ATOM 10517 N N . SER D 1 347 ? -9.56747 30.72009 -35.76741 1.000 64.81977 347 SER D N 1
ATOM 10518 C CA . SER D 1 347 ? -10.02281 31.37522 -34.54844 1.000 67.58876 347 SER D CA 1
ATOM 10519 C C . SER D 1 347 ? -10.71409 30.37089 -33.63501 1.000 68.75346 347 SER D C 1
ATOM 10520 O O . SER D 1 347 ? -11.49966 29.53481 -34.09497 1.000 63.94483 347 SER D O 1
ATOM 10523 N N . LEU D 1 348 ? -10.42304 30.46050 -32.33713 1.000 64.42730 348 LEU D N 1
ATOM 10524 C CA . LEU D 1 348 ? -11.10610 29.63388 -31.35187 1.000 63.55602 348 LEU D CA 1
ATOM 10525 C C . LEU D 1 348 ? -12.52592 30.11200 -31.07648 1.000 67.79088 348 LEU D C 1
ATOM 10526 O O . LEU D 1 348 ? -13.22987 29.48381 -30.27645 1.000 65.55313 348 LEU D O 1
ATOM 10531 N N . LEU D 1 349 ? -12.95518 31.20638 -31.71211 1.000 66.85406 349 LEU D N 1
ATOM 10532 C CA . LEU D 1 349 ? -14.35413 31.61583 -31.70625 1.000 65.41116 349 LEU D CA 1
ATOM 10533 C C . LEU D 1 349 ? -15.15883 30.96338 -32.82642 1.000 66.19383 349 LEU D C 1
ATOM 10534 O O . LEU D 1 349 ? -16.39266 30.91570 -32.74023 1.000 64.54895 349 LEU D O 1
ATOM 10539 N N . ASP D 1 350 ? -14.49143 30.46414 -33.86977 1.000 65.98386 350 ASP D N 1
ATOM 10540 C CA . ASP D 1 350 ? -15.14027 29.79975 -35.00146 1.000 61.88914 350 ASP D CA 1
ATOM 10541 C C . ASP D 1 350 ? -14.48990 28.42828 -35.18318 1.000 62.28021 350 ASP D C 1
ATOM 10542 O O . ASP D 1 350 ? -13.43262 28.30732 -35.80974 1.000 64.84612 350 ASP D O 1
ATOM 10547 N N . VAL D 1 351 ? -15.12527 27.39754 -34.62894 1.000 53.15211 351 VAL D N 1
ATOM 10548 C CA . VAL D 1 351 ? -14.60025 26.04121 -34.61238 1.000 50.60519 351 VAL D CA 1
ATOM 10549 C C . VAL D 1 351 ? -15.65169 25.10406 -35.20459 1.000 43.98976 351 VAL D C 1
ATOM 10550 O O . VAL D 1 351 ? -16.82757 25.45424 -35.32260 1.000 54.86372 351 VAL D O 1
ATOM 10554 N N . LYS D 1 352 ? -15.22099 23.90548 -35.59802 1.000 38.61985 352 LYS D N 1
ATOM 10555 C CA . LYS D 1 352 ? -16.14202 22.87215 -36.06651 1.000 42.13696 352 LYS D CA 1
ATOM 10556 C C . LYS D 1 352 ? -15.87694 21.55768 -35.33604 1.000 39.73823 352 LYS D C 1
ATOM 10557 O O . LYS D 1 352 ? -14.77207 21.00767 -35.41055 1.000 32.19341 352 LYS D O 1
ATOM 10563 N N . ILE D 1 353 ? -16.89524 21.04936 -34.64671 1.000 33.22441 353 ILE D N 1
ATOM 10564 C CA . ILE D 1 353 ? -16.76186 19.81946 -33.87375 1.000 29.34093 353 ILE D CA 1
ATOM 10565 C C . ILE D 1 353 ? -16.75429 18.62836 -34.82687 1.000 30.30868 353 ILE D C 1
ATOM 10566 O O . ILE D 1 353 ? -17.63139 18.49932 -35.68639 1.000 26.67890 353 ILE D O 1
ATOM 10571 N N . GLY D 1 354 ? -15.76328 17.75232 -34.67407 1.000 29.79367 354 GLY D N 1
ATOM 10572 C CA . GLY D 1 354 ? -15.69065 16.49632 -35.41044 1.000 29.09096 354 GLY D CA 1
ATOM 10573 C C . GLY D 1 354 ? -14.58565 15.62368 -34.84916 1.000 29.07586 354 GLY D C 1
ATOM 10574 O O . GLY D 1 354 ? -13.42335 15.74590 -35.24971 1.000 34.59031 354 GLY D O 1
ATOM 10575 N N . GLY D 1 355 ? -14.94430 14.75418 -33.89845 1.000 28.61000 355 GLY D N 1
ATOM 10576 C CA . GLY D 1 355 ? -13.98994 14.14744 -32.99659 1.000 29.99251 355 GLY D CA 1
ATOM 10577 C C . GLY D 1 355 ? -13.27017 12.93213 -33.55785 1.000 31.06677 355 GLY D C 1
ATOM 10578 O O . GLY D 1 355 ? -13.60928 12.38870 -34.60884 1.000 30.34080 355 GLY D O 1
ATOM 10579 N N . TRP D 1 356 ? -12.24354 12.50591 -32.81896 1.000 34.86632 356 TRP D N 1
ATOM 10580 C CA . TRP D 1 356 ? -11.28571 11.52983 -33.31940 1.000 29.85623 356 TRP D CA 1
ATOM 10581 C C . TRP D 1 356 ? -10.49423 10.96161 -32.14995 1.000 31.33210 356 TRP D C 1
ATOM 10582 O O . TRP D 1 356 ? -10.53858 11.47785 -31.03100 1.000 28.91666 356 TRP D O 1
ATOM 10593 N N . VAL D 1 357 ? -9.77042 9.87589 -32.42603 1.000 29.54729 357 VAL D N 1
ATOM 10594 C CA . VAL D 1 357 ? -8.78677 9.32091 -31.50369 1.000 29.33660 357 VAL D CA 1
ATOM 10595 C C . VAL D 1 357 ? -7.56208 8.92465 -32.31978 1.000 30.68207 357 VAL D C 1
ATOM 10596 O O . VAL D 1 357 ? -7.69071 8.32814 -33.39323 1.000 29.17106 357 VAL D O 1
ATOM 10600 N N . ARG D 1 358 ? -6.37941 9.29423 -31.83956 1.000 32.25160 358 ARG D N 1
ATOM 10601 C CA . ARG D 1 358 ? -5.13242 9.00452 -32.53746 1.000 33.16585 358 ARG D CA 1
ATOM 10602 C C . ARG D 1 358 ? -4.18332 8.23701 -31.62943 1.000 32.02288 358 ARG D C 1
ATOM 10603 O O . ARG D 1 358 ? -4.40374 8.09229 -30.42471 1.000 34.26878 358 ARG D O 1
ATOM 10611 N N . ALA D 1 359 ? -3.10941 7.73487 -32.22113 1.000 30.95500 359 ALA D N 1
ATOM 10612 C CA . ALA D 1 359 ? -2.08759 7.02883 -31.46483 1.000 27.46654 359 ALA D CA 1
ATOM 10613 C C . ALA D 1 359 ? -0.73810 7.62858 -31.81818 1.000 32.93174 359 ALA D C 1
ATOM 10614 O O . ALA D 1 359 ? -0.39579 7.73873 -32.99949 1.000 37.50417 359 ALA D O 1
ATOM 10616 N N . ILE D 1 360 ? 0.00562 8.04307 -30.79801 1.000 34.28166 360 ILE D N 1
ATOM 10617 C CA . ILE D 1 360 ? 1.37574 8.51962 -30.94670 1.000 27.77856 360 ILE D CA 1
ATOM 10618 C C . ILE D 1 360 ? 2.29945 7.46152 -30.36424 1.000 33.72876 360 ILE D C 1
ATOM 10619 O O . ILE D 1 360 ? 2.11406 7.02445 -29.22094 1.000 32.99572 360 ILE D O 1
ATOM 10624 N N . ASP D 1 361 ? 3.30087 7.05552 -31.13596 1.000 43.23495 361 ASP D N 1
ATOM 10625 C CA . ASP D 1 361 ? 4.31116 6.12457 -30.64309 1.000 36.67579 361 ASP D CA 1
ATOM 10626 C C . ASP D 1 361 ? 5.47554 6.93357 -30.07802 1.000 38.61304 361 ASP D C 1
ATOM 10627 O O . ASP D 1 361 ? 6.20511 7.58865 -30.83007 1.000 33.70843 361 ASP D O 1
ATOM 10632 N N . THR D 1 362 ? 5.64492 6.88799 -28.75405 1.000 40.70991 362 THR D N 1
ATOM 10633 C CA . THR D 1 362 ? 6.70720 7.61745 -28.06936 1.000 39.14760 362 THR D CA 1
ATOM 10634 C C . THR D 1 362 ? 8.01030 6.83062 -27.96935 1.000 38.55980 362 THR D C 1
ATOM 10635 O O . THR D 1 362 ? 8.95626 7.31859 -27.33338 1.000 37.29626 362 THR D O 1
ATOM 10639 N N . THR D 1 363 ? 8.07523 5.63259 -28.55492 1.000 36.54003 363 THR D N 1
ATOM 10640 C CA . THR D 1 363 ? 9.25456 4.78535 -28.41663 1.000 42.93053 363 THR D CA 1
ATOM 10641 C C . THR D 1 363 ? 10.51524 5.56703 -28.75522 1.000 40.62914 363 THR D C 1
ATOM 10642 O O . THR D 1 363 ? 10.59988 6.20673 -29.80787 1.000 39.14980 363 THR D O 1
ATOM 10646 N N . GLY D 1 364 ? 11.47231 5.55285 -27.82768 1.000 44.01526 364 GLY D N 1
ATOM 10647 C CA . GLY D 1 364 ? 12.76097 6.17143 -28.07241 1.000 44.35212 364 GLY D CA 1
ATOM 10648 C C . GLY D 1 364 ? 12.78175 7.68329 -28.01516 1.000 44.56852 364 GLY D C 1
ATOM 10649 O O . GLY D 1 364 ? 13.74022 8.29275 -28.49651 1.000 46.97410 364 GLY D O 1
ATOM 10650 N N . PHE D 1 365 ? 11.75973 8.31436 -27.43833 1.000 37.15596 365 PHE D N 1
ATOM 10651 C CA . PHE D 1 365 ? 11.76072 9.76573 -27.30105 1.000 37.79822 365 PHE D CA 1
ATOM 10652 C C . PHE D 1 365 ? 12.63683 10.20915 -26.13963 1.000 35.96975 365 PHE D C 1
ATOM 10653 O O . PHE D 1 365 ? 12.67098 9.57083 -25.08647 1.000 38.58255 365 PHE D O 1
ATOM 10661 N N . HIS D 1 366 ? 13.31144 11.33618 -26.32776 1.000 34.17831 366 HIS D N 1
ATOM 10662 C CA . HIS D 1 366 ? 14.07561 11.98095 -25.27076 1.000 42.32734 366 HIS D CA 1
ATOM 10663 C C . HIS D 1 366 ? 13.87396 13.48399 -25.39541 1.000 37.92469 366 HIS D C 1
ATOM 10664 O O . HIS D 1 366 ? 13.60073 13.99807 -26.48531 1.000 40.10093 366 HIS D O 1
ATOM 10671 N N . LEU D 1 367 ? 13.97968 14.18413 -24.26334 1.000 41.06358 367 LEU D N 1
ATOM 10672 C CA . LEU D 1 367 ? 13.79515 15.63025 -24.29152 1.000 42.42158 367 LEU D CA 1
ATOM 10673 C C . LEU D 1 367 ? 14.90521 16.32107 -25.06727 1.000 51.00076 367 LEU D C 1
ATOM 10674 O O . LEU D 1 367 ? 14.65182 17.32629 -25.74161 1.000 46.65872 367 LEU D O 1
ATOM 10679 N N . HIS D 1 368 ? 16.12332 15.78756 -25.00806 1.000 52.85925 368 HIS D N 1
ATOM 10680 C CA . HIS D 1 368 ? 17.29119 16.44021 -25.59946 1.000 57.91448 368 HIS D CA 1
ATOM 10681 C C . HIS D 1 368 ? 17.94568 15.55762 -26.65568 1.000 57.73188 368 HIS D C 1
ATOM 10682 O O . HIS D 1 368 ? 17.35602 15.29321 -27.70322 1.000 57.23582 368 HIS D O 1
#

Secondary structure (P-SEA, 3-state):
cccccccbbbbccccccccccccccccccbbbbbbbcccccbbbbbccccccbbbbbbccccccccccccbbbbccccbbbbbccccccccccccccccccbbbbbbcccccbbbbbcccccccccccbbbcccccccbbbbbbccccccccccccccccccbbbbbcccccbbbbcccccccccccccccccccccbbbbcccbbbbbbccccccbbbbbcccccccccbbbbbccccccccccccccccccccbbbbbcccccbbbbcccccccccccccccccccccccccbbbbcccccccbbbbbbccccccccccbbbbbbbbbbbbccccccc/ccccccbbbbcccccccbbbcccccccccbbbbbbcccccbbbbbccccccbbbbbbccccccccccccbbbbcccccccccccccccccccccccccccbbbbbbcccccbbbbbcccccccccccccccccccccbbbbbbccccccccccccccccccbbbbbcccccbbbbcccccccccccccccccccccbbbbcccbbbbbbccccccbbbbbcccccccccbbbbbccccccccccccccccccccbbbbbcccbbbbbbcccccccccccccccccccccccccbbbbcccccccbbbbbbccccccccccbbbbbbbbbbbbcccccc/ccccccbbbbccccccccccccccccccbbbbbbbcccccbbbbbccccccbbbbbbccccccccccccbbbbcccccccccccccccccccccccccccbbbbbbcccccbbbbbcccccccccccccccccccccbbbbbbccccccccccccccccccbbbbbcccccbbbbcccccccccccccccccccccbbbbcccbbbbbbcccccccbbbbcccccccccbbbbbccccccccccccccccccccbbbbbcccbbbbbbcccccccccccccccccccccccccbbbbcccccccbbbbbbcccccccccccbbbbbbbbbbbccccccc/ccccccbbbbcccccccbbbccccccccbbbbbbbcccccbbbbbccccccccbbbbccccccccccccbbbbccccbbbbbccccccccccccccccccbbbbbbcccccbbbbbcccccccccccccccccccccbbbbbbccccccccccccccccccbbbbbcccccbbbbcccccccccccccccccccccbbbbcccccccccccccccbbbbbcccccccccbbbbbccccccccccccccccccccbbbbbcccbbbbbbcccccccccccccccccccccccccbbbbcccccccbbbbbbccccccccccbbbbbbbbbbbbccccccc